Protein AF-A0A537LEJ8-F1 (afdb_monomer)

Radius of gyration: 35.86 Å; Cα contacts (8 Å, |Δi|>4): 1571; chains: 1; bounding box: 86×96×108 Å

Secondary structure (DSSP, 8-state):
--TTSTTS--HHHHHHHHHHHHHHTT-EEEEEEEETTEEEEEEEEE--TTSPPEEEEEEEE--STTPPBPHHHHHHHHHHHHHHHHTTS-SEEEEEESS-B-HHHHHHHTT-TTEEEEEHHHHHHHHT--HHHHHHHHHHHHHSTHHHH-----EEEE-TT--EEEEESSHHHHHHHHHHSSS-EEEEEE--TTS-HHHHHHHHHHHHHHHHHH-TTS-EEEEEEGGGGGGSSSHHHHHHHTS-TTS-SS--HHHHHHHHHH--EEEEEE-GGG---SSHHHHHHHHHHHHGGG--TT-EEEEEE-GGGSSSHHHHHHHHHHHHS--HHHHHHHS-TT-HHHHHHHHHHHHHTS----S--TTTEEEEEEPPPPHHHHHHHHHHHHHSTT------HHHHHHHHHH-GGGTTTTTSHHHHHHHHHHHHTTSS-TTS-----SHHHHHHHHHHHHHHHHHTT-GGG-SS-HHHHHHHHHHHHHHHHHTT-S-B-HHHHHHHHHHHGGG-HHHHHHHHHS-HHHHHHHHTT-TTEEE-TTS-EEESSHHHHHHHHHHHHHHHHHTTTTSPPP-SGGGS---HHHHHHHHHHHHH-HHHHHHHH-HHHHS-SSPPTTS-HHHHHHHHHHHHHHHHHHT--SS-EEEES-EEEEEEEES-EEEEEEEES-EEEEEEEES-EEEEEEEES-EEEEEEEES-EEEEEEEEEEEEEEEEES-EEEEEEEEEEEEEEEEES-EEEEEEEE--TEEEEEEES-EEEEEEEE-SS-EEEEES-EEEEEEEE--TT-S---SS-BEEEEES-B-TTTT--EE-S--TTTB--EEPPPTT---PPPP--HHHHHHHS-S--------TT-----TTHHHHHHHHHHHS-HHHHHHHHHHHHHHH--

Sequence (894 aa):
MSSLQQRDLNWAQFEVYVSSLYAAFGYSVRRNTLVGGNQVDLLCEKHVDGLNPAKVIVECKFHEGDRLVGIAEVNKLIHLAQNLLSAGEITGAAIVTNTSFSKEAKSAATKFLLIALKTVADLESDLFDFSHLYATSVFDYEREEISQTYVSMSGKIHDLSLRLIEPAKLLDQVLLRRLTNSKPTLSIILADFGAGKSTLLKDLYYRMAKSALSDPSTRRPVFLELKNFHLYSDIHSFFHAALPGDLPRSMSQTRLNFLRESGRFVFFLDGFDELRLPDFEVDRARVFIEIREFIGEKSAIVLSCRPTYFATEAELKRVLREFIEPSQQALSRLYGRSNPRRDLANNLLRKVGKPARLPLKHGDLKIYFLDTFDENQIKEYICKFLSRPAAKLTLSEETIYQYLISVYDISDLIKRPLLLYIILYMIEHDIIDVERVQPLGGAAEIYSLYIESCVAREYEKGVARTVFTKEERKRICQFLALFMVKSNTLRVTWSEMLNYVIAEAASDSVLSRKISELPIEDISADIRVCAFLKLDVEDALRFAHKSFMEFFVAQYVYERAHDYRDRPVSLELLRSVLSHEILFFISEFVKLNSVFGDQLCGDRIIKATKAPAGISQDQFAILRRNLFAINLMSNFEKSGLDLVGLSVGSVMFSGVKMRALRLSKSNLTDITLSQADISTVDLDDCAIERAEFSDWKVRRLALSGSRLDVKLSSAEIGTMSVRGEAGSVHLRDATTEVLSVESGNKSKVTVSATRLAALDVEVPNAIVELTHCDIGAVRVSTPSDQQSLIQSAQRLVLRACRGPGVESIAFGRVDPETFRVVKAANRGSRAGLFFLDVDLWEKLYGLGSSSVEVDDANILVRAGAASELVRLLEHGSKGLRSELKSRLEALTAS

Nearest PDB structures (foldseek):
  5uj7-assembly2_B  TM=4.337E-01  e=1.639E-04  Homo sapiens
  5ujm-assembly1_A  TM=4.074E-01  e=3.073E-04  Homo sapiens
  2vfn-assembly1_A-3  TM=4.106E-01  e=4.705E-01  Lederbergvirus P22

Foldseek 3Di:
DALVCLQVDDQVNQLVLVQLLLVQVVWDWDAQDAFPNDTAGIWTWHDDPPDDIATETEHEDEDHDQDADELVNLVVQVVVQVVCVVVVRHQAYEYEYQHYHDPNSVVVCVVPPRYYYYYPLRSVCVSAVCLVVLVVLLVVLCPDLCVLLPDAFWWFKAFLLRDTPDTGRRVLVVVLVLQFDQFEFEEEEAEDPLQCQVVSLSVSQSVQSVVCNVDVSTADEFEAEQLCVVVDPDPVQRVLVSGDDVRPPDSDVSNLQCQQAVLRYEYEYEELVSHQDPDLLLVSLVVLQRVLSSHHRRYYYYHYYYPLSALFPVSSSVSVCCSQFNDPVSLCVNQDPDHPVSVVVVVVCVVPPHDPGRNDDSVRYMYIYTDFDDPVSLLSSLVSQCVGPPQQDPDDSVLVSVLQCVQPQCVVVSSRNNLVVLVVVCVSVVVDDSVDNDHQHHPLSSLVSSQLVLLVVLCVPDDLQPLDDSVLLLLLLLQVLVCCVVVVHQWAALVRSLVSSLVVCVVVVVSNVSSVPDDSVSVCSNNCSRPQWDADPVRIIGGPGVLSSLSSPLVVQLVQCVVCVPDQRDLPVQLDQRRQSNLLNNLSSCLVDVSSVCRQLPDPLLQDPDDDPPADPSSSLSSNQSSVSSCQSNLNAQAEDAHEAHEYGSYEEECGHHAEYHYEPYEAESYEYEHHEYAYYAYAQYAHYNYEYENYEYAEAEAYHAEDAYEYENYEYAEYEHEYQAYEYEAEPYEYAEYEYHYHAHYEYEYECYEYLEYEYEDPHYAYHYEQYEYAYYEYEYDPDDPDPPDHQHHDEYYNYHYDYPLDHDYDPDDPVRDDYDYDDDPPDPDDDDDDDPVVVCVVDPDDDPDDDDDPDDDRDDPDCVVVLVCCCVPNDPVSNVVSVVVVVVVVVD

Solvent-accessible surface area (backbone atoms only — not comparable to full-atom values): 48385 Å² total; per-residue (Å²): 88,58,84,81,56,65,79,76,55,51,66,72,57,47,48,54,50,55,47,52,52,45,39,44,77,59,25,54,65,43,67,74,37,77,55,97,90,40,82,38,51,30,42,33,38,29,86,42,92,100,52,76,63,46,27,32,41,36,41,72,48,73,57,78,75,88,52,55,48,44,44,69,63,48,50,54,50,50,59,52,44,53,57,35,44,76,70,64,75,33,69,34,33,34,41,38,25,76,51,51,66,34,72,64,22,54,62,61,40,72,80,38,93,51,47,46,82,37,33,54,69,50,53,55,42,69,75,62,71,49,55,66,61,32,52,51,51,42,55,54,46,71,68,39,72,58,66,64,36,68,67,77,46,33,26,40,34,19,39,75,84,68,44,80,73,47,78,33,71,54,34,58,61,55,48,51,58,52,57,70,38,77,55,33,32,41,38,38,39,32,36,65,87,48,57,45,64,67,56,53,53,49,53,53,46,40,56,35,30,54,45,32,67,78,34,82,87,48,52,45,61,43,73,41,61,36,62,56,43,84,84,31,98,42,71,66,57,40,56,50,71,64,45,73,86,88,55,62,98,67,77,50,70,67,35,57,50,47,55,18,55,36,35,42,41,27,42,38,38,38,38,60,66,48,52,83,56,95,48,63,72,56,45,50,43,44,52,48,45,56,58,47,76,69,58,28,68,19,24,18,38,39,37,32,33,42,60,79,69,37,38,31,73,66,52,45,41,48,44,55,44,37,49,48,51,60,43,73,66,54,55,50,63,63,46,43,97,84,36,74,65,37,54,50,52,49,48,52,35,65,75,62,64,58,70,78,59,50,79,57,52,80,85,30,38,40,34,36,38,55,50,67,51,49,73,66,53,45,51,52,31,46,44,30,48,58,67,38,93,85,47,78,59,87,74,54,57,66,61,54,52,55,41,48,63,68,35,72,67,37,53,75,48,51,25,25,57,50,51,34,49,52,53,52,51,34,42,58,65,71,73,43,60,78,93,50,97,61,90,60,51,51,73,47,48,48,50,50,53,50,52,52,51,51,46,52,56,56,51,73,73,42,86,95,38,56,88,56,52,68,67,53,50,51,50,53,50,24,45,49,24,44,49,25,60,78,67,66,37,79,61,40,43,64,67,59,44,50,56,49,40,40,62,68,26,62,87,38,67,64,64,27,47,52,64,72,71,50,57,68,66,60,55,45,63,44,55,64,67,41,85,61,45,40,67,52,98,83,67,26,41,25,55,65,44,72,65,58,37,32,40,30,40,21,50,48,58,50,47,65,28,60,81,35,80,92,48,80,62,81,59,69,71,44,35,43,91,71,55,72,63,30,41,48,33,38,12,42,49,31,66,77,31,62,70,60,26,51,71,62,58,35,62,74,67,58,48,45,82,65,59,58,91,99,48,52,64,67,35,39,37,34,28,36,34,48,41,52,51,24,31,46,69,34,44,62,58,44,81,40,50,74,34,46,62,46,50,40,62,61,44,78,48,64,65,31,48,31,44,29,44,33,38,31,55,20,40,40,35,24,32,30,43,30,45,30,42,31,47,31,35,39,34,37,57,17,42,32,39,58,30,41,36,33,45,31,41,28,48,32,40,38,44,28,17,68,29,35,27,38,39,39,32,50,26,44,31,40,33,38,38,39,36,27,40,24,44,36,40,38,42,30,56,27,39,31,47,34,41,38,37,47,23,28,77,54,19,36,41,38,39,28,51,24,41,31,48,30,37,39,36,40,54,82,34,31,37,38,39,38,32,50,24,41,38,47,39,50,40,42,40,53,69,95,84,68,97,82,74,93,83,67,88,44,37,56,39,51,38,73,56,47,56,93,28,87,88,55,74,50,70,45,93,65,69,74,92,60,62,57,81,53,76,65,80,61,97,82,61,99,73,85,89,78,92,75,64,70,80,59,51,60,72,73,60,74,82,89,78,97,82,73,92,82,66,100,83,76,84,88,82,70,97,65,56,70,64,52,52,51,46,36,64,76,66,44,57,75,68,59,31,52,53,53,50,55,52,52,54,57,65,72,75,112

Mean predicted aligned error: 15.05 Å

pLDDT: mean 77.21, std 18.3, range [26.92, 96.94]

Structure (mmCIF, N/CA/C/O backbone):
data_AF-A0A537LEJ8-F1
#
_entry.id   AF-A0A537LEJ8-F1
#
loop_
_atom_site.group_PDB
_atom_site.id
_atom_site.type_symbol
_atom_site.label_atom_id
_atom_site.label_alt_id
_atom_site.label_comp_id
_atom_site.label_asym_id
_atom_site.label_entity_id
_atom_site.label_seq_id
_atom_site.pdbx_PDB_ins_code
_atom_site.Cartn_x
_atom_site.Cartn_y
_atom_site.Cartn_z
_atom_site.occupancy
_atom_site.B_iso_or_equiv
_atom_site.auth_seq_id
_atom_site.auth_comp_id
_atom_site.auth_asym_id
_atom_site.auth_atom_id
_atom_site.pdbx_PDB_model_num
ATOM 1 N N . MET A 1 1 ? -26.120 10.126 17.329 1.00 43.47 1 MET A N 1
ATOM 2 C CA . MET A 1 1 ? -26.653 11.457 17.703 1.00 43.47 1 MET A CA 1
ATOM 3 C C . MET A 1 1 ? -25.823 12.002 18.863 1.00 43.47 1 MET A C 1
ATOM 5 O O . MET A 1 1 ? -25.485 11.226 19.742 1.00 43.47 1 MET A O 1
ATOM 9 N N . SER A 1 2 ? -25.388 13.269 18.829 1.00 31.94 2 SER A N 1
ATOM 10 C CA . SER A 1 2 ? -24.547 13.864 19.890 1.00 31.94 2 SER A CA 1
ATOM 11 C C . SER A 1 2 ? -25.403 14.497 20.995 1.00 31.94 2 SER A C 1
ATOM 13 O O . SER A 1 2 ? -26.583 14.763 20.775 1.00 31.94 2 SER A O 1
ATOM 15 N N . SER A 1 3 ? -24.800 14.790 22.151 1.00 35.47 3 SER A N 1
ATOM 16 C CA . SER A 1 3 ? -25.405 15.468 23.316 1.00 35.47 3 SER A CA 1
ATOM 17 C C . SER A 1 3 ? -26.174 16.762 22.991 1.00 35.47 3 SER A C 1
ATOM 19 O O . SER A 1 3 ? -27.081 17.143 23.720 1.00 35.47 3 SER A O 1
ATOM 21 N N . LEU A 1 4 ? -25.880 17.410 21.859 1.00 32.62 4 LEU A N 1
ATOM 22 C CA . LEU A 1 4 ? -26.601 18.590 21.366 1.00 32.62 4 LEU A CA 1
ATOM 23 C C . LEU A 1 4 ? -27.990 18.280 20.769 1.00 32.62 4 LEU A C 1
ATOM 25 O O . LEU A 1 4 ? -28.829 19.168 20.760 1.00 32.62 4 LEU A O 1
ATOM 29 N N . GLN A 1 5 ? -28.268 17.048 20.318 1.00 43.00 5 GLN A N 1
ATOM 30 C CA . GLN A 1 5 ? -29.595 16.642 19.808 1.00 43.00 5 GLN A CA 1
ATOM 31 C C . GLN A 1 5 ? -30.550 16.157 20.913 1.00 43.00 5 GLN A C 1
ATOM 33 O O . GLN A 1 5 ? -31.737 15.987 20.657 1.00 43.00 5 GLN A O 1
ATOM 38 N N . GLN A 1 6 ? -30.063 15.948 22.143 1.00 47.12 6 GLN A N 1
ATOM 39 C CA . GLN A 1 6 ? -30.892 15.492 23.269 1.00 47.12 6 GLN A CA 1
ATOM 40 C C . GLN A 1 6 ? -31.889 16.558 23.753 1.00 47.12 6 GLN A C 1
ATOM 42 O O . GLN A 1 6 ? -32.878 16.207 24.390 1.00 47.12 6 GLN A O 1
ATOM 47 N N . ARG A 1 7 ? -31.638 17.840 23.445 1.00 42.50 7 ARG A N 1
ATOM 48 C CA . ARG A 1 7 ? -32.497 18.973 23.829 1.00 42.50 7 ARG A CA 1
ATOM 49 C C . ARG A 1 7 ? -33.734 19.158 22.939 1.00 42.50 7 ARG A C 1
ATOM 51 O O . ARG A 1 7 ? -34.662 19.816 23.384 1.00 42.50 7 ARG A O 1
ATOM 58 N N . ASP A 1 8 ? -33.761 18.550 21.751 1.00 43.12 8 ASP A N 1
ATOM 59 C CA . ASP A 1 8 ? -34.846 18.708 20.763 1.00 43.12 8 ASP A CA 1
ATOM 60 C C . ASP A 1 8 ? -35.756 17.469 20.647 1.00 43.12 8 ASP A C 1
ATOM 62 O O . ASP A 1 8 ? -36.653 17.426 19.803 1.00 43.12 8 ASP A O 1
ATOM 66 N N . LEU A 1 9 ? -35.520 16.431 21.458 1.00 55.81 9 LEU A N 1
ATOM 67 C CA . LEU A 1 9 ? -36.365 15.238 21.478 1.00 55.81 9 LEU A CA 1
ATOM 68 C C . LEU A 1 9 ? -37.651 15.534 22.248 1.00 55.81 9 LEU A C 1
ATOM 70 O O . LEU A 1 9 ? -37.606 16.061 23.352 1.00 55.81 9 LEU A O 1
ATOM 74 N N . ASN A 1 10 ? -38.799 15.13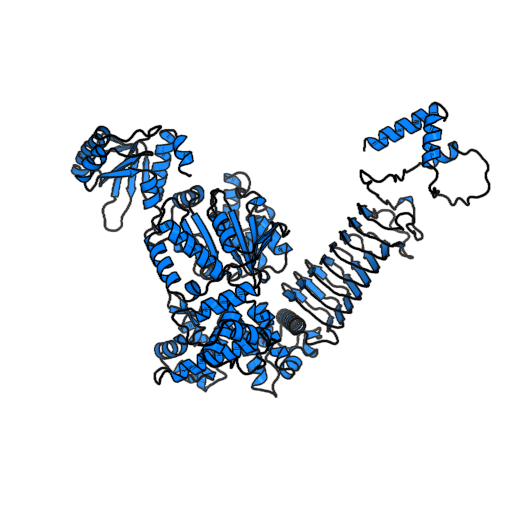8 21.708 1.00 71.19 10 ASN A N 1
ATOM 75 C CA . ASN A 1 10 ? -40.005 15.031 22.527 1.00 71.19 10 ASN A CA 1
ATOM 76 C C . ASN A 1 10 ? -40.024 13.686 23.279 1.00 71.19 10 ASN A C 1
ATOM 78 O O . ASN A 1 10 ? -39.295 12.750 22.938 1.00 71.19 10 ASN A O 1
ATOM 82 N N . TRP A 1 11 ? -40.878 13.570 24.299 1.00 78.56 11 TRP A N 1
ATOM 83 C CA . TRP A 1 11 ? -40.971 12.370 25.143 1.00 78.56 11 TRP A CA 1
ATOM 84 C C . TRP A 1 11 ? -41.147 11.069 24.329 1.00 78.56 11 TRP A C 1
ATOM 86 O O . TRP A 1 11 ? -40.479 10.074 24.601 1.00 78.56 11 TRP A O 1
ATOM 96 N N . ALA A 1 12 ? -41.958 11.097 23.264 1.00 75.31 12 ALA A N 1
ATOM 97 C CA . ALA A 1 12 ? -42.193 9.932 22.409 1.00 75.31 12 ALA A CA 1
ATOM 98 C C . ALA A 1 12 ? -40.942 9.517 21.610 1.00 75.31 12 ALA A C 1
ATOM 100 O O . ALA A 1 12 ? -40.676 8.328 21.432 1.00 75.31 12 ALA A O 1
ATOM 101 N N . GLN A 1 13 ? -40.148 10.480 21.137 1.00 78.69 13 GLN A N 1
ATOM 102 C CA . GLN A 1 13 ? -38.877 10.200 20.464 1.00 78.69 13 GLN A CA 1
ATOM 103 C C . GLN A 1 13 ? -37.814 9.689 21.446 1.00 78.69 13 GLN A C 1
ATOM 105 O O . GLN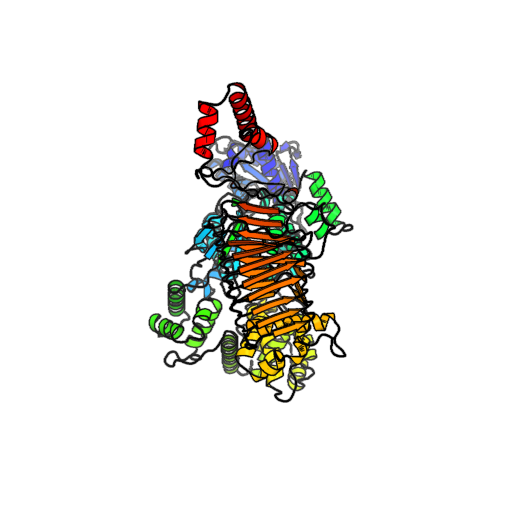 A 1 13 ? -37.012 8.829 21.080 1.00 78.69 13 GLN A O 1
ATOM 110 N N . PHE A 1 14 ? -37.824 10.170 22.693 1.00 84.25 14 PHE A N 1
ATOM 111 C CA . PHE A 1 14 ? -36.935 9.681 23.745 1.00 84.25 14 PHE A CA 1
ATOM 112 C C . PHE A 1 14 ? -37.206 8.209 24.090 1.00 84.25 14 PHE A C 1
ATOM 114 O O . PHE A 1 14 ? -36.273 7.409 24.110 1.00 84.25 14 PHE A O 1
ATOM 121 N N . GLU A 1 15 ? -38.470 7.820 24.280 1.00 87.69 15 GLU A N 1
ATOM 122 C CA . GLU A 1 15 ? -38.851 6.423 24.549 1.00 87.69 15 GLU A CA 1
ATOM 123 C C . GLU A 1 15 ? -38.424 5.488 23.400 1.00 87.69 15 GLU A C 1
ATOM 125 O O . GLU A 1 15 ? -37.846 4.423 23.630 1.00 87.69 15 GLU A O 1
ATOM 130 N N . VAL A 1 16 ? -38.630 5.910 22.143 1.00 84.50 16 VAL A N 1
ATOM 131 C CA . VAL A 1 16 ? -38.152 5.185 20.949 1.00 84.50 16 VAL A CA 1
ATOM 132 C C . VAL A 1 16 ? -36.633 5.015 20.978 1.00 84.50 16 VAL A C 1
ATOM 134 O O . VAL A 1 16 ? -36.122 3.938 20.661 1.00 84.50 16 VAL A O 1
ATOM 137 N N . TYR A 1 17 ? -35.903 6.058 21.373 1.00 81.75 17 TYR A N 1
ATOM 138 C CA . TYR A 1 17 ? -34.449 6.012 21.448 1.00 81.75 17 TYR A CA 1
ATOM 139 C C . TYR A 1 17 ? -33.958 5.025 22.511 1.00 81.75 17 TYR A C 1
ATOM 141 O O . TYR A 1 17 ? -33.137 4.156 22.210 1.00 81.75 17 TYR A O 1
ATOM 149 N N . VAL A 1 18 ? -34.514 5.080 23.724 1.00 87.81 18 VAL A N 1
ATOM 150 C CA . VAL A 1 18 ? -34.193 4.126 24.799 1.00 87.81 18 VAL A CA 1
ATOM 151 C C . VAL A 1 18 ? -34.554 2.698 24.383 1.00 87.81 18 VAL A C 1
ATOM 153 O O . VAL A 1 18 ? -33.756 1.780 24.569 1.00 87.81 18 VAL A O 1
ATOM 156 N N . SER A 1 19 ? -35.701 2.506 23.725 1.00 87.44 19 SER A N 1
ATOM 157 C CA . SER A 1 19 ? -36.095 1.215 23.153 1.00 87.44 19 SER A CA 1
ATOM 158 C C . SER A 1 19 ? -35.048 0.681 22.166 1.00 87.44 19 SER A C 1
ATOM 160 O O . SER A 1 19 ? -34.681 -0.493 22.237 1.00 87.44 19 SER A O 1
ATOM 162 N N . SER A 1 20 ? -34.497 1.540 21.300 1.00 78.81 20 SER A N 1
ATOM 163 C CA . SER A 1 20 ? -33.445 1.152 20.352 1.00 78.81 20 SER A CA 1
ATOM 164 C C . SER A 1 20 ? -32.133 0.737 21.034 1.00 78.81 20 SER A C 1
ATOM 166 O O . SER A 1 20 ? -31.477 -0.191 20.559 1.00 78.81 20 SER A O 1
ATOM 168 N N . LEU A 1 21 ? -31.781 1.345 22.176 1.00 80.25 21 LEU A N 1
ATOM 169 C CA . LEU A 1 21 ? -30.604 0.975 22.974 1.00 80.25 21 LEU A CA 1
ATOM 170 C C . LEU A 1 21 ? -30.765 -0.412 23.608 1.00 80.25 21 LEU A C 1
ATOM 172 O O . LEU A 1 21 ? -29.875 -1.252 23.484 1.00 80.25 21 LEU A O 1
ATOM 176 N N . TYR A 1 22 ? -31.913 -0.703 24.228 1.00 85.94 22 TYR A N 1
ATOM 177 C CA . TYR A 1 22 ? -32.184 -2.041 24.772 1.00 85.94 22 TYR A CA 1
ATOM 178 C C . TYR A 1 22 ? -32.266 -3.105 23.672 1.00 85.94 22 TYR A C 1
ATOM 180 O O . TYR A 1 22 ? -31.711 -4.195 23.825 1.00 85.94 22 TYR A O 1
ATOM 188 N N . ALA A 1 23 ? -32.865 -2.779 22.525 1.00 80.44 23 ALA A N 1
ATOM 189 C CA . ALA A 1 23 ? -32.833 -3.655 21.358 1.00 80.44 23 ALA A CA 1
ATOM 190 C C . ALA A 1 23 ? -31.395 -3.905 20.881 1.00 80.44 23 ALA A C 1
ATOM 192 O O . ALA A 1 23 ? -31.040 -5.033 20.530 1.00 80.44 23 ALA A O 1
ATOM 193 N N . ALA A 1 24 ? -30.540 -2.877 20.928 1.00 72.00 24 ALA A N 1
ATOM 194 C CA . ALA A 1 24 ? -29.126 -3.033 20.651 1.00 72.00 24 ALA A CA 1
ATOM 195 C C . ALA A 1 24 ? -28.484 -4.000 21.653 1.00 72.00 24 ALA A C 1
ATOM 197 O O . ALA A 1 24 ? -27.841 -4.929 21.194 1.00 72.00 24 ALA A O 1
ATOM 198 N N . PHE A 1 25 ? -28.740 -3.915 22.966 1.00 76.94 25 PHE A N 1
ATOM 199 C CA . PHE A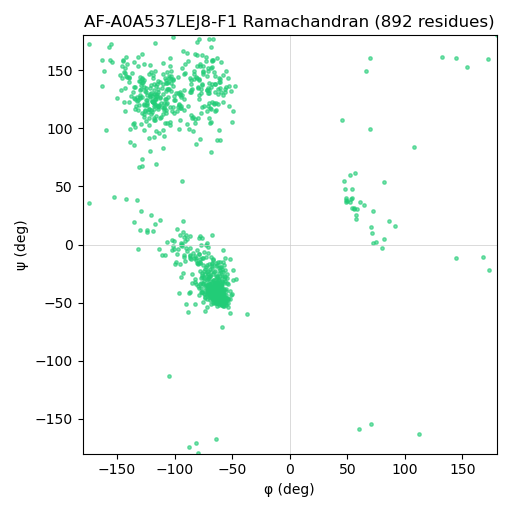 1 25 ? -28.279 -4.890 23.983 1.00 76.94 25 PHE A CA 1
ATOM 200 C C . PHE A 1 25 ? -28.726 -6.357 23.771 1.00 76.94 25 PHE A C 1
ATOM 202 O O . PHE A 1 25 ? -28.271 -7.258 24.494 1.00 76.94 25 PHE A O 1
ATOM 209 N N . GLY A 1 26 ? -29.566 -6.617 22.766 1.00 75.62 26 GLY A N 1
ATOM 210 C CA . GLY A 1 26 ? -30.073 -7.939 22.410 1.00 75.62 26 GLY A CA 1
ATOM 211 C C . GLY A 1 26 ? -31.391 -8.290 23.097 1.00 75.62 26 GLY A C 1
ATOM 212 O O . GLY A 1 26 ? -31.742 -9.465 23.139 1.00 75.62 26 GLY A O 1
ATOM 213 N N . TYR A 1 27 ? -32.102 -7.305 23.653 1.00 86.12 27 TYR A N 1
ATOM 214 C CA . TYR A 1 27 ? -33.447 -7.509 24.187 1.00 86.12 27 TYR A CA 1
ATOM 215 C C . TYR A 1 27 ? -34.494 -7.428 23.068 1.00 86.12 27 TYR A C 1
ATOM 217 O O . TYR A 1 27 ? -34.427 -6.574 22.185 1.00 86.12 27 TYR A O 1
ATOM 225 N N . SER A 1 28 ? -35.517 -8.270 23.141 1.00 88.31 28 SER A N 1
ATOM 226 C CA . SER A 1 28 ? -36.801 -8.026 22.492 1.00 88.31 28 SER A CA 1
ATOM 227 C C . SER A 1 28 ? -37.555 -6.983 23.313 1.00 88.31 28 SER A C 1
ATOM 229 O O . SER A 1 28 ? -37.847 -7.219 24.485 1.00 88.31 28 SER A O 1
ATOM 231 N N . VAL A 1 29 ? -37.866 -5.832 22.717 1.00 92.06 29 VAL A N 1
ATOM 232 C CA . VAL A 1 29 ? -38.483 -4.702 23.426 1.00 92.06 29 VAL A CA 1
ATOM 233 C C . VAL A 1 29 ? -39.936 -4.533 22.998 1.00 92.06 29 VAL A C 1
ATOM 235 O O . VAL A 1 29 ? -40.225 -4.366 21.813 1.00 92.06 29 VAL A O 1
ATOM 238 N N . ARG A 1 30 ? -40.855 -4.535 23.966 1.00 93.75 30 ARG A N 1
ATOM 239 C CA . ARG A 1 30 ? -42.265 -4.168 23.778 1.00 93.75 30 ARG A CA 1
ATOM 240 C C . ARG A 1 30 ? -42.521 -2.841 24.479 1.00 93.75 30 ARG A C 1
ATOM 242 O O . ARG A 1 30 ? -42.148 -2.675 25.634 1.00 93.75 30 ARG A O 1
ATOM 249 N N . ARG A 1 31 ? -43.124 -1.894 23.766 1.00 92.94 31 ARG A N 1
ATOM 250 C CA . ARG A 1 31 ? -43.444 -0.554 24.281 1.00 92.94 31 ARG A CA 1
ATOM 251 C C . ARG A 1 31 ? -44.862 -0.517 24.830 1.00 92.94 31 ARG A C 1
ATOM 253 O O . ARG A 1 31 ? -45.703 -1.265 24.333 1.00 92.94 31 ARG A O 1
ATOM 260 N N . ASN A 1 32 ? -45.122 0.355 25.801 1.00 88.12 32 ASN A N 1
ATOM 261 C CA . ASN A 1 32 ? -46.446 0.617 26.369 1.00 88.12 32 ASN A CA 1
ATOM 262 C C . ASN A 1 32 ? -47.211 -0.677 26.705 1.00 88.12 32 ASN A C 1
ATOM 264 O O . ASN A 1 32 ? -48.306 -0.929 26.202 1.00 88.12 32 ASN A O 1
ATOM 268 N N . THR A 1 33 ? -46.584 -1.548 27.498 1.00 89.94 33 THR A N 1
ATOM 269 C CA . THR A 1 33 ? -47.075 -2.907 27.781 1.00 89.94 33 THR A CA 1
ATOM 270 C C . THR A 1 33 ? -47.622 -3.005 29.203 1.00 89.94 33 THR A C 1
ATOM 272 O O . THR A 1 33 ? -47.152 -2.318 30.105 1.00 89.94 33 THR A O 1
ATOM 275 N N . LEU A 1 34 ? -48.625 -3.863 29.407 1.00 90.50 34 LEU A N 1
ATOM 276 C CA . LEU A 1 34 ? -49.182 -4.151 30.727 1.00 90.50 34 LEU A CA 1
ATOM 277 C C . LEU A 1 34 ? -48.453 -5.354 31.352 1.00 90.50 34 LEU A C 1
ATOM 279 O O . LEU A 1 34 ? -48.399 -6.418 30.737 1.00 90.50 34 LEU A O 1
ATOM 283 N N . VAL A 1 35 ? -47.910 -5.193 32.560 1.00 88.75 35 VAL A N 1
ATOM 284 C CA . VAL A 1 35 ? -47.195 -6.233 33.326 1.00 88.75 35 VAL A CA 1
ATOM 285 C C . VAL A 1 35 ? -47.740 -6.240 34.754 1.00 88.75 35 VAL A C 1
ATOM 287 O O . VAL A 1 35 ? -47.798 -5.188 35.391 1.00 88.75 35 VAL A O 1
ATOM 290 N N . GLY A 1 36 ? -48.220 -7.386 35.240 1.00 82.50 36 GLY A N 1
ATOM 291 C CA . GLY A 1 36 ? -48.859 -7.514 36.556 1.00 82.50 36 GLY A CA 1
ATOM 292 C C . GLY A 1 36 ? -49.957 -6.480 36.822 1.00 82.50 36 GLY A C 1
ATOM 293 O O . GLY A 1 36 ? -50.036 -5.924 37.915 1.00 82.50 36 GLY A O 1
ATOM 294 N N . GLY A 1 37 ? -50.746 -6.131 35.798 1.00 84.06 37 GLY A N 1
ATOM 295 C CA . GLY A 1 37 ? -51.802 -5.113 35.888 1.00 84.06 37 GLY A CA 1
ATOM 296 C C . GLY A 1 37 ? -51.335 -3.653 35.785 1.00 84.06 37 GLY A C 1
ATOM 297 O O . GLY A 1 37 ? -52.174 -2.756 35.773 1.00 84.06 37 GLY A O 1
ATOM 298 N N . ASN A 1 38 ? -50.029 -3.394 35.684 1.00 88.00 38 ASN A N 1
ATOM 299 C CA . ASN A 1 38 ? -49.449 -2.052 35.632 1.00 88.00 38 ASN A CA 1
ATOM 300 C C . ASN A 1 38 ? -48.937 -1.727 34.226 1.00 88.00 38 ASN A C 1
ATOM 302 O O . ASN A 1 38 ? -48.321 -2.566 33.572 1.00 88.00 38 ASN A O 1
ATOM 306 N N . GLN A 1 39 ? -49.165 -0.499 33.764 1.00 90.25 39 GLN A N 1
ATOM 307 C CA . GLN A 1 39 ? -48.594 -0.015 32.507 1.00 90.25 39 GLN A CA 1
ATOM 308 C C . GLN A 1 39 ? -47.126 0.374 32.723 1.00 90.25 39 GLN A C 1
ATOM 310 O O . GLN A 1 39 ? -46.828 1.141 33.638 1.00 90.25 39 GLN A O 1
ATOM 315 N N . VAL A 1 40 ? -46.234 -0.152 31.882 1.00 92.94 40 VAL A N 1
ATOM 316 C CA . VAL A 1 40 ? -44.800 0.174 31.863 1.00 92.94 40 VAL A CA 1
ATOM 317 C C . VAL A 1 40 ? -44.392 0.709 30.494 1.00 92.94 40 VAL A C 1
ATOM 319 O O . VAL A 1 40 ? -44.927 0.263 29.470 1.00 92.94 40 VAL A O 1
ATOM 322 N N . ASP A 1 41 ? -43.434 1.641 30.475 1.00 93.75 41 ASP A N 1
ATOM 323 C CA . ASP A 1 41 ? -42.973 2.262 29.228 1.00 93.75 41 ASP A CA 1
ATOM 324 C C . ASP A 1 41 ? -42.341 1.210 28.303 1.00 93.75 41 ASP A C 1
ATOM 326 O O . ASP A 1 41 ? -42.779 1.044 27.163 1.00 93.75 41 ASP A O 1
ATOM 330 N N . LEU A 1 42 ? -41.367 0.434 28.799 1.00 96.06 42 LEU A N 1
ATOM 331 C CA . LEU A 1 42 ? -40.751 -0.671 28.058 1.00 96.06 42 LEU A CA 1
ATOM 332 C C . LEU A 1 42 ? -40.734 -1.968 28.877 1.00 96.06 42 LEU A C 1
ATOM 334 O O . LEU A 1 42 ? -40.342 -1.983 30.043 1.00 96.06 42 LEU A O 1
ATOM 338 N N . LEU A 1 43 ? -41.055 -3.081 28.218 1.00 96.00 43 LEU A N 1
ATOM 339 C CA . LEU A 1 43 ? -40.745 -4.436 28.666 1.00 96.00 43 LEU A CA 1
ATOM 340 C C . LEU A 1 43 ? -39.649 -5.017 27.764 1.00 96.00 43 LEU A C 1
ATOM 342 O O . LEU A 1 43 ? -39.862 -5.215 26.565 1.00 96.00 43 LEU A O 1
ATOM 346 N N . CYS A 1 44 ? -38.485 -5.293 28.345 1.00 94.75 44 CYS A N 1
ATOM 347 C CA . CYS A 1 44 ? -37.300 -5.797 27.661 1.00 94.75 44 CYS A CA 1
ATOM 348 C C . CYS A 1 44 ? -37.048 -7.258 28.053 1.00 94.75 44 CYS A C 1
ATOM 350 O O . CYS A 1 44 ? -36.757 -7.547 29.212 1.00 94.75 44 CYS A O 1
ATOM 352 N N . GLU A 1 45 ? -37.105 -8.179 27.091 1.00 92.88 45 GLU A N 1
ATOM 353 C CA . GLU A 1 45 ? -36.897 -9.616 27.317 1.00 92.88 45 GLU A CA 1
ATOM 354 C C . GLU A 1 45 ? -35.645 -10.116 26.583 1.00 92.88 45 GLU A C 1
ATOM 356 O O . GLU A 1 45 ? -35.498 -9.875 25.386 1.00 92.88 45 GLU A O 1
ATOM 361 N N . LYS A 1 46 ? -34.738 -10.824 27.263 1.00 88.25 46 LYS A N 1
ATOM 362 C CA . LYS A 1 46 ? -33.534 -11.411 26.651 1.00 88.25 46 LYS A CA 1
ATOM 363 C C . LYS A 1 46 ? -33.394 -12.878 27.030 1.00 88.25 46 LYS A C 1
ATOM 365 O O . LYS A 1 46 ? -33.443 -13.231 28.206 1.00 88.25 46 LYS A O 1
ATOM 370 N N . HIS A 1 47 ? -33.210 -13.727 26.024 1.00 84.25 47 HIS A N 1
ATOM 371 C CA . HIS A 1 47 ? -32.906 -15.136 26.239 1.00 84.25 47 HIS A CA 1
ATOM 372 C C . HIS A 1 47 ? -31.444 -15.299 26.662 1.00 84.25 47 HIS A C 1
ATOM 374 O O . HIS A 1 47 ? -30.564 -14.625 26.121 1.00 84.25 47 HIS A O 1
ATOM 380 N N . VAL A 1 48 ? -31.203 -16.175 27.632 1.00 78.62 48 VAL A N 1
ATOM 381 C CA . VAL A 1 48 ? -29.867 -16.505 28.125 1.00 78.62 48 VAL A CA 1
ATOM 382 C C . VAL A 1 48 ? -29.785 -18.021 28.217 1.00 78.62 48 VAL A C 1
ATOM 384 O O . VAL A 1 48 ? -30.576 -18.633 28.932 1.00 78.62 48 VAL A O 1
ATOM 387 N N . ASP A 1 49 ? -28.859 -18.623 27.474 1.00 74.44 49 ASP A N 1
ATOM 388 C CA . ASP A 1 49 ? -28.733 -20.079 27.408 1.00 74.44 49 ASP A CA 1
ATOM 389 C C . ASP A 1 49 ? -28.468 -20.663 28.803 1.00 74.44 49 ASP A C 1
ATOM 391 O O . ASP A 1 49 ? -27.619 -20.179 29.552 1.00 74.44 49 ASP A O 1
ATOM 395 N N . GLY A 1 50 ? -29.222 -21.701 29.167 1.00 83.06 50 GLY A N 1
ATOM 396 C CA . GLY A 1 50 ? -29.118 -22.349 30.478 1.00 83.06 50 GLY A CA 1
ATOM 397 C C . GLY A 1 50 ? -29.729 -21.567 31.649 1.00 83.06 50 GLY A C 1
ATOM 398 O O . GLY A 1 50 ? -29.673 -22.051 32.778 1.00 83.06 50 GLY A O 1
ATOM 399 N N . LEU A 1 51 ? -30.336 -20.398 31.410 1.00 82.88 51 LEU A N 1
ATOM 400 C CA . LEU A 1 51 ? -31.002 -19.580 32.428 1.00 82.88 51 LEU A CA 1
ATOM 401 C C . LEU A 1 51 ? -32.432 -19.204 32.012 1.00 82.88 51 LEU A C 1
ATOM 403 O O . LEU A 1 51 ? -32.828 -19.295 30.850 1.00 82.88 51 LEU A O 1
ATOM 407 N N . ASN A 1 52 ? -33.229 -18.756 32.984 1.00 81.19 52 ASN A N 1
ATOM 408 C CA . ASN A 1 52 ? -34.531 -18.166 32.688 1.00 81.19 52 ASN A CA 1
ATOM 409 C C . ASN A 1 52 ? -34.360 -16.851 31.903 1.00 81.19 52 ASN A C 1
ATOM 411 O O . ASN A 1 52 ? -33.386 -16.130 32.137 1.00 81.19 52 ASN A O 1
ATOM 415 N N . PRO A 1 53 ? -35.307 -16.500 31.009 1.00 83.19 53 PRO A N 1
ATOM 416 C CA . PRO A 1 53 ? -35.246 -15.248 30.266 1.00 83.19 53 PRO A CA 1
ATOM 417 C C . PRO A 1 53 ? -35.160 -14.054 31.216 1.00 83.19 53 PRO A C 1
ATOM 419 O O . PRO A 1 53 ? -35.967 -13.928 32.139 1.00 83.19 53 PRO A O 1
ATOM 422 N N . ALA A 1 54 ? -34.214 -13.154 30.961 1.00 89.69 54 ALA A N 1
ATOM 423 C CA . ALA A 1 54 ? -34.144 -11.888 31.670 1.00 89.69 54 ALA A CA 1
ATOM 424 C C . ALA A 1 54 ? -35.316 -11.009 31.217 1.00 89.69 54 ALA A C 1
ATOM 426 O O . ALA A 1 54 ? -35.439 -10.719 30.026 1.00 89.69 54 ALA A O 1
ATOM 427 N N . LYS A 1 55 ? -36.163 -10.584 32.156 1.00 94.19 55 LYS A N 1
ATOM 428 C CA . LYS A 1 55 ? -37.306 -9.694 31.928 1.00 94.19 55 LYS A CA 1
ATOM 429 C C . LYS A 1 55 ? -37.114 -8.411 32.718 1.00 94.19 55 LYS A C 1
ATOM 431 O O . LYS A 1 55 ? -37.209 -8.413 33.942 1.00 94.19 55 LYS A O 1
ATOM 436 N N . VAL A 1 56 ? -36.834 -7.318 32.026 1.00 95.75 56 VAL A N 1
ATOM 437 C CA . VAL A 1 56 ? -36.544 -6.025 32.645 1.00 95.75 56 VAL A CA 1
ATOM 438 C C . VAL A 1 56 ? -37.615 -5.026 32.245 1.00 95.75 56 VAL A C 1
ATOM 440 O O . VAL A 1 56 ? -37.842 -4.816 31.055 1.00 95.75 56 VAL A O 1
ATOM 443 N N . ILE A 1 57 ? -38.259 -4.395 33.225 1.00 96.94 57 ILE A N 1
ATOM 444 C CA . ILE A 1 57 ? -39.105 -3.225 32.958 1.00 96.94 57 ILE A CA 1
ATOM 445 C C . ILE A 1 57 ? -38.241 -1.968 32.961 1.00 96.94 57 ILE A C 1
ATOM 447 O O . ILE A 1 57 ? -37.355 -1.818 33.803 1.00 96.94 57 ILE A O 1
ATOM 451 N N . VAL A 1 58 ? -38.475 -1.068 32.017 1.00 96.69 58 VAL A N 1
ATOM 452 C CA . VAL A 1 58 ? -37.708 0.173 31.900 1.00 96.69 58 VAL A CA 1
ATOM 453 C C . VAL A 1 58 ? -38.668 1.336 31.831 1.00 96.69 58 VAL A C 1
ATOM 455 O O . VAL A 1 58 ? -39.548 1.368 30.976 1.00 96.69 58 VAL A O 1
ATOM 458 N N . GLU A 1 59 ? -38.446 2.298 32.712 1.00 95.75 59 GLU A N 1
ATOM 459 C CA . GLU A 1 59 ? -39.243 3.501 32.822 1.00 95.75 59 GLU A CA 1
ATOM 460 C C . GLU A 1 59 ? -38.459 4.702 32.274 1.00 95.75 59 GLU A C 1
ATOM 462 O O . GLU A 1 59 ? -37.357 5.019 32.734 1.00 95.75 59 GLU A O 1
ATOM 467 N N . CYS A 1 60 ? -39.020 5.378 31.275 1.00 94.00 60 CYS A N 1
ATOM 468 C CA . CYS A 1 60 ? -38.386 6.471 30.550 1.00 94.00 60 CYS A CA 1
ATOM 469 C C . CYS A 1 60 ? -38.794 7.822 31.156 1.00 94.00 60 CYS A C 1
ATOM 471 O O . CYS A 1 60 ? -39.961 8.220 31.146 1.00 94.00 60 CYS A O 1
ATOM 473 N N . LYS A 1 61 ? -37.820 8.573 31.678 1.00 92.94 61 LYS A N 1
ATOM 474 C CA . LYS A 1 61 ? -38.035 9.902 32.268 1.00 92.94 61 LYS A CA 1
ATOM 475 C C . LYS A 1 61 ? -37.295 10.967 31.471 1.00 92.94 61 LYS A C 1
ATOM 477 O O . LYS A 1 61 ? -36.099 11.184 31.653 1.00 92.94 61 LYS A O 1
ATOM 482 N N . PHE A 1 62 ? -38.036 11.622 30.580 1.00 89.44 62 PHE A N 1
ATOM 483 C CA . PHE A 1 62 ? -37.560 12.768 29.813 1.00 89.44 62 PHE A CA 1
ATOM 484 C C . PHE A 1 62 ? -37.918 14.081 30.517 1.00 89.44 62 PHE A C 1
ATOM 486 O O . PHE A 1 62 ? -39.079 14.310 30.870 1.00 89.44 62 PHE A O 1
ATOM 493 N N . HIS A 1 63 ? -36.930 14.951 30.697 1.00 86.25 63 HIS A N 1
ATOM 494 C CA . HIS A 1 63 ? -37.114 16.287 31.252 1.00 86.25 63 HIS A CA 1
ATOM 495 C C . HIS A 1 63 ? -36.438 17.344 30.377 1.00 86.25 63 HIS A C 1
ATOM 497 O O . HIS A 1 63 ? -35.334 17.138 29.877 1.00 86.25 63 HIS A O 1
ATOM 503 N N . GLU A 1 64 ? -37.091 18.495 30.225 1.00 77.75 64 GLU A N 1
ATOM 504 C CA . GLU A 1 64 ? -36.484 19.680 29.618 1.00 77.75 64 GLU A CA 1
ATOM 505 C C . GLU A 1 64 ? -35.601 20.417 30.642 1.00 77.75 64 GLU A C 1
ATOM 507 O O . GLU A 1 64 ? -35.932 20.500 31.830 1.00 77.75 64 GLU A O 1
ATOM 512 N N . GLY A 1 65 ? -34.475 20.969 30.181 1.00 73.62 65 GLY A N 1
ATOM 513 C CA . GLY A 1 65 ? -33.508 21.675 31.030 1.00 73.62 65 GLY A CA 1
ATOM 514 C C . GLY A 1 65 ? -32.728 20.754 31.978 1.00 73.62 65 GLY A C 1
ATOM 515 O O . GLY A 1 65 ? -32.556 19.570 31.710 1.00 73.62 65 GLY A O 1
ATOM 516 N N . ASP A 1 66 ? -32.257 21.300 33.101 1.00 77.69 66 ASP A N 1
ATOM 517 C CA . ASP A 1 66 ? -31.409 20.581 34.071 1.00 77.69 66 ASP A CA 1
ATOM 518 C C . ASP A 1 66 ? -32.221 19.913 35.200 1.00 77.69 66 ASP A C 1
ATOM 520 O O . ASP A 1 66 ? -31.704 19.623 36.283 1.00 77.69 66 ASP A O 1
ATOM 524 N N . ARG A 1 67 ? -33.523 19.680 34.980 1.00 87.50 67 ARG A N 1
ATOM 525 C CA . ARG A 1 67 ? -34.393 19.044 35.975 1.00 87.50 67 ARG A CA 1
ATOM 526 C C . ARG A 1 67 ? -33.952 17.599 36.211 1.00 87.50 67 ARG A C 1
ATOM 528 O O . ARG A 1 67 ? -33.948 16.774 35.299 1.00 87.50 67 ARG A O 1
ATOM 535 N N . LEU A 1 68 ? -33.634 17.300 37.466 1.00 91.12 68 LEU A N 1
ATOM 536 C CA . LEU A 1 68 ? -33.229 15.973 37.916 1.00 91.12 68 LEU A CA 1
ATOM 537 C C . LEU A 1 68 ? -34.443 15.079 38.187 1.00 91.12 68 LEU A C 1
ATOM 539 O O . LEU A 1 68 ? -35.463 15.550 38.693 1.00 91.12 68 LEU A O 1
ATOM 543 N N . VAL A 1 69 ? -34.283 13.780 37.937 1.00 92.44 69 VAL A N 1
ATOM 544 C CA . VAL A 1 69 ? -35.213 12.746 38.406 1.00 92.44 69 VAL A CA 1
ATOM 545 C C . VAL A 1 69 ? -35.115 12.656 39.929 1.00 92.44 69 VAL A C 1
ATOM 547 O O . VAL A 1 69 ? -34.030 12.460 40.494 1.00 92.44 69 VAL A O 1
ATOM 550 N N . GLY A 1 70 ? -36.253 12.842 40.595 1.00 92.44 70 GLY A N 1
ATOM 551 C CA . GLY A 1 70 ? -36.341 12.948 42.051 1.00 92.44 70 GLY A CA 1
ATOM 552 C C . GLY A 1 70 ? -36.615 11.616 42.753 1.00 92.44 70 GLY A C 1
ATOM 553 O O . GLY A 1 70 ? -37.036 10.634 42.143 1.00 92.44 70 GLY A O 1
ATOM 554 N N . ILE A 1 71 ? -36.441 11.590 44.080 1.00 94.12 71 ILE A N 1
ATOM 555 C CA . ILE A 1 71 ? -36.652 10.382 44.900 1.00 94.12 71 ILE A CA 1
ATOM 556 C C . ILE A 1 71 ? -38.077 9.813 44.797 1.00 94.12 71 ILE A C 1
ATOM 558 O O . ILE A 1 71 ? -38.255 8.601 44.853 1.00 94.12 71 ILE A O 1
ATOM 562 N N . ALA A 1 72 ? -39.094 10.661 44.606 1.00 93.19 72 ALA A N 1
ATOM 563 C CA . ALA A 1 72 ? -40.484 10.219 44.486 1.00 93.19 72 ALA A CA 1
ATOM 564 C C . ALA A 1 72 ? -40.710 9.325 43.253 1.00 93.19 72 ALA A C 1
ATOM 566 O O . ALA A 1 72 ? -41.397 8.309 43.343 1.00 93.19 72 ALA A O 1
ATOM 567 N N . GLU A 1 73 ? -40.097 9.671 42.118 1.00 92.31 73 GLU A N 1
ATOM 568 C CA . GLU A 1 73 ? -40.192 8.891 40.879 1.00 92.31 73 GLU A CA 1
ATOM 569 C C . GLU A 1 73 ? -39.455 7.556 41.012 1.00 92.31 73 GLU A C 1
ATOM 571 O O . GLU A 1 73 ? -39.976 6.517 40.606 1.00 92.31 73 GLU A O 1
ATOM 576 N N . VAL A 1 74 ? -38.286 7.567 41.660 1.00 93.69 74 VAL A N 1
ATOM 577 C CA . VAL A 1 74 ? -37.519 6.349 41.952 1.00 93.69 74 VAL A CA 1
ATOM 578 C C . VAL A 1 74 ? -38.277 5.426 42.906 1.00 93.69 74 VAL A C 1
ATOM 580 O O . VAL A 1 74 ? -38.410 4.240 42.617 1.00 93.69 74 VAL A O 1
ATOM 583 N N . ASN A 1 75 ? -38.842 5.950 43.996 1.00 93.94 75 ASN A N 1
ATOM 584 C CA . ASN A 1 75 ? -39.631 5.155 44.942 1.00 93.94 75 ASN A CA 1
ATOM 585 C C . ASN A 1 75 ? -40.866 4.536 44.279 1.00 93.94 75 ASN A C 1
ATOM 587 O O . ASN A 1 75 ? -41.213 3.396 44.585 1.00 93.94 75 ASN A O 1
ATOM 591 N N . LYS A 1 76 ? -41.504 5.245 43.337 1.00 93.94 76 LYS A N 1
ATOM 592 C CA . LYS A 1 76 ? -42.623 4.698 42.561 1.00 93.94 76 LYS A CA 1
ATOM 593 C C . LYS A 1 76 ? -42.200 3.461 41.763 1.00 93.94 76 LYS A C 1
ATOM 595 O O . LYS A 1 76 ? -42.906 2.455 41.815 1.00 93.94 76 LYS A O 1
ATOM 600 N N . LEU A 1 77 ? -41.048 3.506 41.080 1.00 94.12 77 LEU A N 1
ATOM 601 C CA . LEU A 1 77 ? -40.520 2.319 40.401 1.00 94.12 77 LEU A CA 1
ATOM 602 C C . LEU A 1 77 ? -40.137 1.229 41.405 1.00 94.12 77 LEU A C 1
ATOM 604 O O . LEU A 1 77 ? -40.454 0.075 41.159 1.00 94.12 77 LEU A O 1
ATOM 608 N N . ILE A 1 78 ? -39.487 1.569 42.523 1.00 94.12 78 ILE A N 1
ATOM 609 C CA . ILE A 1 78 ? -39.078 0.587 43.540 1.00 94.12 78 ILE A CA 1
ATOM 610 C C . ILE A 1 78 ? -40.280 -0.223 44.025 1.00 94.12 78 ILE A C 1
ATOM 612 O O . ILE A 1 78 ? -40.233 -1.450 43.985 1.00 94.12 78 ILE A O 1
ATOM 616 N N . HIS A 1 79 ? -41.371 0.440 44.415 1.00 93.25 79 HIS A N 1
ATOM 617 C CA . HIS A 1 79 ? -42.577 -0.246 44.880 1.00 93.25 79 HIS A CA 1
ATOM 618 C C . HIS A 1 79 ? -43.186 -1.152 43.804 1.00 93.25 79 HIS A C 1
ATOM 620 O O . HIS A 1 79 ? -43.559 -2.288 44.094 1.00 93.25 79 HIS A O 1
ATOM 626 N N . LEU A 1 80 ? -43.250 -0.677 42.557 1.00 93.12 80 LEU A N 1
ATOM 627 C CA . LEU A 1 80 ? -43.731 -1.477 41.431 1.00 93.12 80 LEU A CA 1
ATOM 628 C C . LEU A 1 80 ? -42.833 -2.700 41.185 1.00 93.12 80 LEU A C 1
ATOM 630 O O . LEU A 1 80 ? -43.318 -3.827 41.095 1.00 93.12 80 LEU A O 1
ATOM 634 N N . ALA A 1 81 ? -41.522 -2.478 41.099 1.00 92.94 81 ALA A N 1
ATOM 635 C CA . ALA A 1 81 ? -40.534 -3.499 40.796 1.00 92.94 81 ALA A CA 1
ATOM 636 C C . ALA A 1 81 ? -40.489 -4.576 41.880 1.00 92.94 81 ALA A C 1
ATOM 638 O O . ALA A 1 81 ? -40.439 -5.751 41.544 1.00 92.94 81 ALA A O 1
ATOM 639 N N . GLN A 1 82 ? -40.560 -4.213 43.164 1.00 93.31 82 GLN A N 1
ATOM 640 C CA . GLN A 1 82 ? -40.601 -5.185 44.260 1.00 93.31 82 GLN A CA 1
ATOM 641 C C . GLN A 1 82 ? -41.799 -6.130 44.142 1.00 93.31 82 GLN A C 1
ATOM 643 O O . GLN A 1 82 ? -41.615 -7.341 44.228 1.00 93.31 82 GLN A O 1
ATOM 648 N N . ASN A 1 83 ? -42.997 -5.597 43.880 1.00 92.06 83 ASN A N 1
ATOM 649 C CA . ASN A 1 83 ? -44.201 -6.414 43.724 1.00 92.06 83 ASN A CA 1
ATOM 650 C C . ASN A 1 83 ? -44.063 -7.405 42.558 1.00 92.06 83 ASN A C 1
ATOM 652 O O . ASN A 1 83 ? -44.356 -8.590 42.709 1.00 92.06 83 ASN A O 1
ATOM 656 N N . LEU A 1 84 ? -43.567 -6.934 41.410 1.00 93.25 84 LEU A N 1
ATOM 657 C CA . LEU A 1 84 ? -43.398 -7.758 40.211 1.00 93.25 84 LEU A CA 1
ATOM 658 C C . LEU A 1 84 ? -42.247 -8.771 40.339 1.00 93.25 84 LEU A C 1
ATOM 660 O O . LEU A 1 84 ? -42.362 -9.892 39.846 1.00 93.25 84 LEU A O 1
ATOM 664 N N . LEU A 1 85 ? -41.155 -8.403 41.019 1.00 92.81 85 LEU A N 1
ATOM 665 C CA . LEU A 1 85 ? -40.034 -9.297 41.328 1.00 92.81 85 LEU A CA 1
ATOM 666 C C . LEU A 1 85 ? -40.485 -10.427 42.258 1.00 92.81 85 LEU A C 1
ATOM 668 O O . LEU A 1 85 ? -40.175 -11.587 42.003 1.00 92.81 85 LEU A O 1
ATOM 672 N N . SER A 1 86 ? -41.250 -10.110 43.309 1.00 90.44 86 SER A N 1
ATOM 673 C CA . SER A 1 86 ? -41.793 -11.112 44.235 1.00 90.44 86 SER A CA 1
ATOM 674 C C . SER A 1 86 ? -42.792 -12.060 43.568 1.00 90.44 86 SER A C 1
ATOM 676 O O . SER A 1 86 ? -42.864 -13.224 43.952 1.00 90.44 86 SER A O 1
ATOM 678 N N . ALA A 1 87 ? -43.526 -11.589 42.557 1.00 89.31 87 ALA A N 1
ATOM 679 C CA . ALA A 1 87 ? -44.418 -12.414 41.744 1.00 89.31 87 ALA A CA 1
ATOM 680 C C . ALA A 1 87 ? -43.687 -13.241 40.663 1.00 89.31 87 ALA A C 1
ATOM 682 O O . ALA A 1 87 ? -44.308 -14.074 40.007 1.00 89.31 87 ALA A O 1
ATOM 683 N N . GLY A 1 88 ? -42.382 -13.019 40.456 1.00 87.25 88 GLY A N 1
ATOM 684 C CA . GLY A 1 88 ? -41.599 -13.673 39.403 1.00 87.25 88 GLY A CA 1
ATOM 685 C C . GLY A 1 88 ? -41.944 -13.206 37.982 1.00 87.25 88 GLY A C 1
ATOM 686 O O . GLY A 1 88 ? -41.570 -13.864 37.012 1.00 87.25 88 GLY A O 1
ATOM 687 N N . GLU A 1 89 ? -42.655 -12.085 37.835 1.00 90.81 89 GLU A N 1
ATOM 688 C CA . GLU A 1 89 ? -43.049 -11.545 36.527 1.00 90.81 89 GLU A CA 1
ATOM 689 C C . GLU A 1 89 ? -41.892 -10.848 35.803 1.00 90.81 89 GLU A C 1
ATOM 691 O O . GLU A 1 89 ? -41.849 -10.816 34.569 1.00 90.81 89 GLU A O 1
ATOM 696 N N . ILE A 1 90 ? -40.942 -10.312 36.573 1.00 94.62 90 ILE A N 1
ATOM 697 C CA . ILE A 1 90 ? -39.743 -9.629 36.084 1.00 94.62 90 ILE A CA 1
ATOM 698 C C . ILE A 1 90 ? -38.505 -10.157 36.815 1.00 94.62 90 ILE A C 1
ATOM 700 O O . ILE A 1 90 ? -38.600 -10.730 37.897 1.00 94.62 90 ILE A O 1
ATOM 704 N N . THR A 1 91 ? -37.331 -9.923 36.240 1.00 94.00 91 THR A N 1
ATOM 705 C CA . THR A 1 91 ? -36.020 -10.219 36.836 1.00 94.00 91 THR A CA 1
ATOM 706 C C . THR A 1 91 ? -35.242 -8.952 37.200 1.00 94.00 91 THR A C 1
ATOM 708 O O . THR A 1 91 ? -34.207 -9.041 37.853 1.00 94.00 91 THR A O 1
ATOM 711 N N . GLY A 1 92 ? -35.711 -7.769 36.785 1.00 95.00 92 GLY A N 1
ATOM 712 C CA . GLY A 1 92 ? -35.108 -6.483 37.137 1.00 95.00 92 GLY A CA 1
ATOM 713 C C . GLY A 1 92 ? -35.911 -5.280 36.643 1.00 95.00 92 GLY A C 1
ATOM 714 O O . GLY A 1 92 ? -36.881 -5.426 35.898 1.00 95.00 92 GLY A O 1
ATOM 715 N N . ALA A 1 93 ? -35.500 -4.081 37.051 1.00 95.88 93 ALA A N 1
ATOM 716 C CA . ALA A 1 93 ? -36.123 -2.827 36.638 1.00 95.88 93 ALA A CA 1
ATOM 717 C C . ALA A 1 93 ? -35.086 -1.717 36.411 1.00 95.88 93 ALA A C 1
ATOM 719 O O . ALA A 1 93 ? -34.007 -1.738 37.004 1.00 95.88 93 ALA A O 1
ATOM 720 N N . ALA A 1 94 ? -35.404 -0.726 35.580 1.00 96.50 94 ALA A N 1
ATOM 721 C CA . ALA A 1 94 ? -34.537 0.429 35.364 1.00 96.50 94 ALA A CA 1
ATOM 722 C C . ALA A 1 94 ? -35.314 1.740 35.175 1.00 96.50 94 ALA A C 1
ATOM 724 O O . ALA A 1 94 ? -36.390 1.739 34.584 1.00 96.50 94 ALA A O 1
ATOM 725 N N . ILE A 1 95 ? -34.742 2.866 35.617 1.00 96.31 95 ILE A N 1
ATOM 726 C CA . ILE A 1 95 ? -35.127 4.206 35.137 1.00 96.31 95 ILE A CA 1
ATOM 727 C C . ILE A 1 95 ? -34.051 4.704 34.189 1.00 96.31 95 ILE A C 1
ATOM 729 O O . ILE A 1 95 ? -32.864 4.667 34.524 1.00 96.31 95 ILE A O 1
ATOM 733 N N . VAL A 1 96 ? -34.489 5.231 33.047 1.00 95.44 96 VAL A N 1
ATOM 734 C CA . VAL A 1 96 ? -33.621 5.855 32.051 1.00 95.44 96 VAL A CA 1
ATOM 735 C C . VAL A 1 96 ? -34.006 7.308 31.847 1.00 95.44 96 VAL A C 1
ATOM 737 O O . VAL A 1 96 ? -35.163 7.608 31.558 1.00 95.44 96 VAL A O 1
ATOM 740 N N . THR A 1 97 ? -33.035 8.214 31.958 1.00 93.50 97 THR A N 1
ATOM 741 C CA . THR A 1 97 ? -33.268 9.657 31.795 1.00 93.50 97 THR A CA 1
ATOM 742 C C . THR A 1 97 ? -32.273 10.346 30.859 1.00 93.50 97 THR A C 1
ATOM 744 O O . THR A 1 97 ? -31.147 9.882 30.681 1.00 93.50 97 THR A O 1
ATOM 747 N N . ASN A 1 98 ? -32.686 11.459 30.242 1.00 87.19 98 ASN A N 1
ATOM 748 C CA . ASN A 1 98 ? -31.805 12.342 29.471 1.00 87.19 98 ASN A CA 1
ATOM 749 C C . ASN A 1 98 ? -30.996 13.313 30.349 1.00 87.19 98 ASN A C 1
ATOM 751 O O . ASN A 1 98 ? -30.036 13.889 29.848 1.00 87.19 98 ASN A O 1
ATOM 755 N N . THR A 1 99 ? -31.375 13.511 31.617 1.00 89.12 99 THR A N 1
ATOM 756 C CA . THR A 1 99 ? -30.703 14.448 32.528 1.00 89.12 99 THR A CA 1
ATOM 757 C C . THR A 1 99 ? -29.836 13.705 33.553 1.00 89.12 99 THR A C 1
ATOM 759 O O . THR A 1 99 ? -28.819 13.103 33.215 1.00 89.12 99 THR A O 1
ATOM 762 N N . SER A 1 100 ? -30.201 13.752 34.832 1.00 90.81 100 SER A N 1
ATOM 763 C CA . SER A 1 100 ? -29.495 13.110 35.937 1.00 90.81 100 SER A CA 1
ATOM 764 C C . SER A 1 100 ? -30.443 12.838 37.101 1.00 90.81 100 SER A C 1
ATOM 766 O O . SER A 1 100 ? -31.590 13.274 37.115 1.00 90.81 100 SER A O 1
ATOM 768 N N . PHE A 1 101 ? -29.949 12.116 38.102 1.00 94.25 101 PHE A N 1
ATOM 769 C CA . PHE A 1 101 ? -30.694 11.774 39.313 1.00 94.25 101 PHE A CA 1
ATOM 770 C C . PHE A 1 101 ? -30.248 12.638 40.491 1.00 94.25 101 PHE A C 1
ATOM 772 O O . PHE A 1 101 ? -29.054 12.930 40.626 1.00 94.25 101 PHE A O 1
ATOM 779 N N . SER A 1 102 ? -31.183 12.989 41.378 1.00 94.56 102 SER A N 1
ATOM 780 C CA . SER A 1 102 ? -30.845 13.626 42.656 1.00 94.56 102 SER A CA 1
ATOM 781 C C . SER A 1 102 ? -29.998 12.695 43.544 1.00 94.56 102 SER A C 1
ATOM 783 O O . SER A 1 102 ? -29.973 11.473 43.354 1.00 94.56 102 SER A O 1
ATOM 785 N N . LYS A 1 103 ? -29.283 13.247 44.534 1.00 93.00 103 LYS A N 1
ATOM 786 C CA . LYS A 1 103 ? -28.467 12.435 45.462 1.00 93.00 103 LYS A CA 1
ATOM 787 C C . LYS A 1 103 ? -29.336 11.470 46.272 1.00 93.00 103 LYS A C 1
ATOM 789 O O . LYS A 1 103 ? -28.954 10.323 46.492 1.00 93.00 103 LYS A O 1
ATOM 794 N N . GLU A 1 104 ? -30.520 11.922 46.664 1.00 93.19 104 GLU A N 1
ATOM 795 C CA . GLU A 1 104 ? -31.515 11.162 47.419 1.00 93.19 104 GLU A CA 1
ATOM 796 C C . GLU A 1 104 ? -32.082 10.022 46.566 1.00 93.19 104 GLU A C 1
ATOM 798 O O . GLU A 1 104 ? -32.176 8.893 47.039 1.00 93.19 104 GLU A O 1
ATOM 803 N N . ALA A 1 105 ? -32.379 10.292 45.289 1.00 91.81 105 ALA A N 1
ATOM 804 C CA . ALA A 1 105 ? -32.807 9.287 44.319 1.00 91.81 105 ALA A CA 1
ATOM 805 C C . ALA A 1 105 ? -31.758 8.174 44.142 1.00 91.81 105 ALA A C 1
ATOM 807 O O . ALA A 1 105 ? -32.091 6.992 44.230 1.00 91.81 105 ALA A O 1
ATOM 808 N N . LYS A 1 106 ? -30.477 8.541 43.976 1.00 91.19 106 LYS A N 1
ATOM 809 C CA . LYS A 1 106 ? -29.370 7.570 43.894 1.00 91.19 106 LYS A CA 1
ATOM 810 C C . LYS A 1 106 ? -29.241 6.735 45.173 1.00 91.19 106 LYS A C 1
ATOM 812 O O . LYS A 1 106 ? -29.106 5.520 45.092 1.00 91.19 106 LYS A O 1
ATOM 817 N N . SER A 1 107 ? -29.327 7.375 46.341 1.00 90.69 107 SER A N 1
ATOM 818 C CA . SER A 1 107 ? -29.243 6.712 47.653 1.00 90.69 107 SER A CA 1
ATOM 819 C C . SER A 1 107 ? -30.427 5.775 47.943 1.00 90.69 107 SER A C 1
ATOM 821 O O . SER A 1 107 ? -30.281 4.772 48.640 1.00 90.69 107 SER A O 1
ATOM 823 N N . ALA A 1 108 ? -31.615 6.064 47.405 1.00 90.12 108 ALA A N 1
ATOM 824 C CA . ALA A 1 108 ? -32.772 5.183 47.543 1.00 90.12 108 ALA A CA 1
ATOM 825 C C . ALA A 1 108 ? -32.599 3.875 46.751 1.00 90.12 108 ALA A C 1
ATOM 827 O O . ALA A 1 108 ? -32.927 2.802 47.257 1.00 90.12 108 ALA A O 1
ATOM 828 N N . ALA A 1 109 ? -32.048 3.957 45.536 1.00 88.50 109 ALA A N 1
ATOM 829 C CA . ALA A 1 109 ? -31.883 2.804 44.653 1.00 88.50 109 ALA A CA 1
ATOM 830 C C . ALA A 1 109 ? -30.746 1.854 45.068 1.00 88.50 109 ALA A C 1
ATOM 832 O O . ALA A 1 109 ? -30.858 0.656 44.833 1.00 88.50 109 ALA A O 1
ATOM 833 N N . THR A 1 110 ? -29.689 2.330 45.741 1.00 86.69 110 THR A N 1
ATOM 834 C CA . THR A 1 110 ? -28.550 1.478 46.161 1.00 86.69 110 THR A CA 1
ATOM 835 C C . THR A 1 110 ? -28.938 0.329 47.093 1.00 86.69 110 THR A C 1
ATOM 837 O O . THR A 1 110 ? -28.197 -0.645 47.202 1.00 86.69 110 THR A O 1
ATOM 840 N N . LYS A 1 111 ? -30.105 0.404 47.743 1.00 85.69 111 LYS A N 1
ATOM 841 C CA . LYS A 1 111 ? -30.657 -0.668 48.587 1.00 85.69 111 LYS A CA 1
ATOM 842 C C . LYS A 1 111 ? -31.234 -1.842 47.784 1.00 85.69 111 LYS A C 1
ATOM 844 O O . LYS A 1 111 ? -31.536 -2.877 48.373 1.00 85.69 111 LYS A O 1
ATOM 849 N N . PHE A 1 112 ? -31.395 -1.696 46.467 1.00 89.12 112 PHE A N 1
ATOM 850 C CA . PHE A 1 112 ? -32.070 -2.659 45.599 1.00 89.12 112 PHE A CA 1
ATOM 851 C C . PHE A 1 112 ? -31.177 -3.064 44.422 1.00 89.12 112 PHE A C 1
ATOM 853 O O . PHE A 1 112 ? -31.132 -2.395 43.396 1.00 89.12 112 PHE A O 1
ATOM 860 N N . LEU A 1 113 ? -30.509 -4.213 44.550 1.00 85.69 113 LEU A N 1
ATOM 861 C CA . LEU A 1 113 ? -29.551 -4.741 43.563 1.00 85.69 113 LEU A CA 1
ATOM 862 C C . LEU A 1 113 ? -30.124 -4.940 42.147 1.00 85.69 113 LEU A C 1
ATOM 864 O O . LEU A 1 113 ? -29.376 -4.892 41.177 1.00 85.69 113 LEU A O 1
ATOM 868 N N . LEU A 1 114 ? -31.434 -5.170 42.023 1.00 91.12 114 LEU A N 1
ATOM 869 C CA . LEU A 1 114 ? -32.110 -5.444 40.746 1.00 91.12 114 LEU A CA 1
ATOM 870 C C . LEU A 1 114 ? -32.726 -4.192 40.100 1.00 91.12 114 LEU A C 1
ATOM 872 O O . LEU A 1 114 ? -33.465 -4.315 39.122 1.00 91.12 114 LEU A O 1
ATOM 876 N N . ILE A 1 115 ? -32.459 -3.001 40.650 1.00 92.69 115 ILE A N 1
ATOM 877 C CA . ILE A 1 115 ? -32.995 -1.729 40.157 1.00 92.69 115 ILE A CA 1
ATOM 878 C C . ILE A 1 115 ? -31.845 -0.827 39.712 1.00 92.69 115 ILE A C 1
ATOM 880 O O . ILE A 1 115 ? -31.026 -0.395 40.519 1.00 92.69 115 ILE A O 1
ATOM 884 N N . ALA A 1 116 ? -31.806 -0.506 38.420 1.00 93.56 116 ALA A N 1
ATOM 885 C CA . ALA A 1 116 ? -30.779 0.346 37.833 1.00 93.56 116 ALA A CA 1
ATOM 886 C C . ALA A 1 116 ? -31.284 1.778 37.601 1.00 93.56 116 ALA A C 1
ATOM 888 O O . ALA A 1 116 ? -32.369 2.000 37.069 1.00 93.56 116 ALA A O 1
ATOM 889 N N . LEU A 1 117 ? -30.461 2.769 37.941 1.00 94.75 117 LEU A N 1
ATOM 890 C CA . LEU A 1 117 ? -30.658 4.156 37.522 1.00 94.75 117 LEU A CA 1
ATOM 891 C C . LEU A 1 117 ? -29.601 4.482 36.473 1.00 94.75 117 LEU A C 1
ATOM 893 O O . LEU A 1 117 ? -28.408 4.449 36.775 1.00 94.75 117 LEU A O 1
ATOM 897 N N . LYS A 1 118 ? -30.031 4.765 35.244 1.00 93.44 118 LYS A N 1
ATOM 898 C CA . LYS A 1 118 ? -29.135 5.038 34.119 1.00 93.44 118 LYS A CA 1
ATOM 899 C C . LYS A 1 118 ? -29.524 6.341 33.437 1.00 93.44 118 LYS A C 1
ATOM 901 O O . LYS A 1 118 ? -30.697 6.642 33.235 1.00 93.44 118 LYS A O 1
ATOM 906 N N . THR A 1 119 ? -28.538 7.138 33.066 1.00 90.38 119 THR A N 1
ATOM 907 C CA . THR A 1 119 ? -28.732 8.147 32.030 1.00 90.38 119 THR A CA 1
ATOM 908 C C . THR A 1 119 ? -28.640 7.479 30.660 1.00 90.38 119 THR A C 1
ATOM 910 O O . THR A 1 119 ? -28.107 6.376 30.515 1.00 90.38 119 THR A O 1
ATOM 913 N N . VAL A 1 120 ? -29.132 8.148 29.623 1.00 82.44 120 VAL A N 1
ATOM 914 C CA . VAL A 1 120 ? -28.900 7.706 28.243 1.00 82.44 120 VAL A CA 1
ATOM 915 C C . VAL A 1 120 ? -27.406 7.606 27.933 1.00 82.44 120 VAL A C 1
ATOM 917 O O . VAL A 1 120 ? -26.989 6.656 27.278 1.00 82.44 120 VAL A O 1
ATOM 920 N N . ALA A 1 121 ? -26.595 8.535 28.446 1.00 75.12 121 ALA A N 1
ATOM 921 C CA . ALA A 1 121 ? -25.146 8.481 28.284 1.00 75.12 121 ALA A CA 1
ATOM 922 C C . ALA A 1 121 ? -24.541 7.228 28.943 1.00 75.12 121 ALA A C 1
ATOM 924 O O . ALA A 1 121 ? -23.659 6.612 28.347 1.00 75.12 121 ALA A O 1
ATOM 925 N N . ASP A 1 122 ? -25.054 6.814 30.109 1.00 81.31 122 ASP A N 1
ATOM 926 C CA . ASP A 1 122 ? -24.617 5.586 30.785 1.00 81.31 122 ASP A CA 1
ATOM 927 C C . ASP A 1 122 ? -24.966 4.343 29.959 1.00 81.31 122 ASP A C 1
ATOM 929 O O . ASP A 1 122 ? -24.105 3.498 29.742 1.00 81.31 122 ASP A O 1
ATOM 933 N N . LEU A 1 123 ? -26.196 4.246 29.438 1.00 80.81 123 LEU A N 1
ATOM 934 C CA . LEU A 1 123 ? -26.601 3.121 28.582 1.00 80.81 123 LEU A CA 1
ATOM 935 C C . LEU A 1 123 ? -25.796 3.054 27.285 1.00 80.81 123 LEU A C 1
ATOM 937 O O . LEU A 1 123 ? -25.431 1.973 26.833 1.00 80.81 123 LEU A O 1
ATOM 941 N N . GLU A 1 124 ? -25.527 4.197 26.662 1.00 74.31 124 GLU A N 1
ATOM 942 C CA . GLU A 1 124 ? -24.669 4.244 25.483 1.00 74.31 124 GLU A CA 1
ATOM 943 C C . GLU A 1 124 ? -23.230 3.845 25.823 1.00 74.31 124 GLU A C 1
ATOM 945 O O . GLU A 1 124 ? -22.579 3.198 25.010 1.00 74.31 124 GLU A O 1
ATOM 950 N N . SER A 1 125 ? -22.722 4.222 26.999 1.00 72.50 125 SER A N 1
ATOM 951 C CA . SER A 1 125 ? -21.392 3.810 27.456 1.00 72.50 125 SER A CA 1
ATOM 952 C C . SER A 1 125 ? -21.329 2.302 27.692 1.00 72.50 125 SER A C 1
ATOM 954 O O . SER A 1 125 ? -20.415 1.660 27.187 1.00 72.50 125 SER A O 1
ATOM 956 N N . ASP A 1 126 ? -22.325 1.731 28.374 1.00 75.56 126 ASP A N 1
ATOM 957 C CA . ASP A 1 126 ? -22.439 0.289 28.621 1.00 75.56 126 ASP A CA 1
ATOM 958 C C . ASP A 1 126 ? -22.521 -0.515 27.306 1.00 75.56 126 ASP A C 1
ATOM 960 O O . ASP A 1 126 ? -22.023 -1.634 27.213 1.00 75.56 126 ASP A O 1
ATOM 964 N N . LEU A 1 127 ? -23.150 0.044 26.265 1.00 71.44 127 LEU A N 1
ATOM 965 C CA . LEU A 1 127 ? -23.296 -0.612 24.960 1.00 71.44 127 LEU A CA 1
ATOM 966 C C . LEU A 1 127 ? -21.972 -0.673 24.180 1.00 71.44 127 LEU A C 1
ATOM 968 O O . LEU A 1 127 ? -21.825 -1.516 23.292 1.00 71.44 127 LEU A O 1
ATOM 972 N N . PHE A 1 128 ? -21.038 0.227 24.494 1.00 67.50 128 PHE A N 1
ATOM 973 C CA . PHE A 1 128 ? -19.796 0.472 23.759 1.00 67.50 128 PHE A CA 1
ATOM 974 C C . PHE A 1 128 ? -18.581 0.543 24.687 1.00 67.50 128 PHE A C 1
ATOM 976 O O . PHE A 1 128 ? -17.686 1.371 24.479 1.00 67.50 128 PHE A O 1
ATOM 983 N N . ASP A 1 129 ? -18.544 -0.303 25.715 1.00 70.75 129 ASP A N 1
ATOM 984 C CA . ASP A 1 129 ? -17.390 -0.377 26.599 1.00 70.75 129 ASP A CA 1
ATOM 985 C C . ASP A 1 129 ? -16.254 -1.173 25.940 1.00 70.75 129 ASP A C 1
ATOM 987 O O . ASP A 1 129 ? -16.150 -2.393 26.038 1.00 70.75 129 ASP A O 1
ATOM 991 N N . PHE A 1 130 ? -15.388 -0.451 25.233 1.00 74.69 130 PHE A N 1
ATOM 992 C CA . PHE A 1 130 ? -14.146 -0.981 24.673 1.00 74.69 130 PHE A CA 1
ATOM 993 C C . PHE A 1 130 ? -12.956 -0.787 25.622 1.00 74.69 130 PHE A C 1
ATOM 995 O O . PHE A 1 130 ? -11.816 -0.962 25.196 1.00 74.69 130 PHE A O 1
ATOM 1002 N N . SER A 1 131 ? -13.176 -0.397 26.884 1.00 78.12 131 SER A N 1
ATOM 1003 C CA . SER A 1 131 ? -12.090 0.018 27.780 1.00 78.12 131 SER A CA 1
ATOM 1004 C C . SER A 1 131 ? -11.058 -1.088 27.978 1.00 78.12 131 SER A C 1
ATOM 1006 O O . SER A 1 131 ? -9.865 -0.810 27.934 1.00 78.12 131 SER A O 1
ATOM 1008 N N . HIS A 1 132 ? -11.485 -2.349 28.092 1.00 77.94 132 HIS A N 1
ATOM 1009 C CA . HIS A 1 132 ? -10.550 -3.474 28.160 1.00 77.94 132 HIS A CA 1
ATOM 1010 C C . HIS A 1 132 ? -9.716 -3.606 26.874 1.00 77.94 132 HIS A C 1
ATOM 1012 O O . HIS A 1 132 ? -8.492 -3.657 26.936 1.00 77.94 132 HIS A O 1
ATOM 1018 N N . LEU A 1 133 ? -10.360 -3.597 25.699 1.00 79.38 133 LEU A N 1
ATOM 1019 C CA . LEU A 1 133 ? -9.678 -3.687 24.400 1.00 79.38 133 LEU A CA 1
ATOM 1020 C C . LEU A 1 133 ? -8.671 -2.542 24.209 1.00 79.38 133 LEU A C 1
ATOM 1022 O O . LEU A 1 133 ? -7.549 -2.762 23.751 1.00 79.38 133 LEU A O 1
ATOM 1026 N N . TYR A 1 134 ? -9.061 -1.320 24.571 1.00 87.62 134 TYR A N 1
ATOM 1027 C CA . TYR A 1 134 ? -8.197 -0.149 24.487 1.00 87.62 134 TYR A CA 1
ATOM 1028 C C . TYR A 1 134 ? -7.050 -0.218 25.481 1.00 87.62 134 TYR A C 1
ATOM 1030 O O . TYR A 1 134 ? -5.930 0.083 25.091 1.00 87.62 134 TYR A O 1
ATOM 1038 N N . ALA A 1 135 ? -7.292 -0.649 26.720 1.00 86.94 135 ALA A N 1
ATOM 1039 C CA . ALA A 1 135 ? -6.239 -0.820 27.714 1.00 86.94 135 ALA A CA 1
ATOM 1040 C C . ALA A 1 135 ? -5.196 -1.840 27.240 1.00 86.94 135 ALA A C 1
ATOM 1042 O O . ALA A 1 135 ? -4.006 -1.535 27.272 1.00 86.94 135 ALA A O 1
ATOM 1043 N N . THR A 1 136 ? -5.632 -2.993 26.720 1.00 84.69 136 THR A N 1
ATOM 1044 C CA . THR A 1 136 ? -4.736 -3.994 26.122 1.00 84.69 136 THR A CA 1
ATOM 1045 C C . THR A 1 136 ? -3.969 -3.412 24.938 1.00 84.69 136 THR A C 1
ATOM 1047 O O . THR A 1 136 ? -2.747 -3.473 24.917 1.00 84.69 136 THR A O 1
ATOM 1050 N N . SER A 1 137 ? -4.655 -2.763 23.994 1.00 87.38 137 SER A N 1
ATOM 1051 C CA . SER A 1 137 ? -4.001 -2.212 22.799 1.00 87.38 137 SER A CA 1
ATOM 1052 C C . SER A 1 137 ? -2.987 -1.108 23.123 1.00 87.38 137 SER A C 1
ATOM 1054 O O . SER A 1 137 ? -1.936 -1.023 22.493 1.00 87.38 137 SER A O 1
ATOM 1056 N N . VAL A 1 138 ? -3.310 -0.237 24.086 1.00 93.31 138 VAL A N 1
ATOM 1057 C CA . VAL A 1 138 ? -2.428 0.834 24.573 1.00 93.31 138 VAL A CA 1
ATOM 1058 C C . VAL A 1 138 ? -1.201 0.230 25.241 1.00 93.31 138 VAL A C 1
ATOM 1060 O O . VAL A 1 138 ? -0.085 0.627 24.918 1.00 93.31 138 VAL A O 1
ATOM 1063 N N . PHE A 1 139 ? -1.410 -0.755 26.113 1.00 92.06 139 PHE A N 1
ATOM 1064 C CA . PHE A 1 139 ? -0.334 -1.469 26.786 1.00 92.06 139 PHE A CA 1
ATOM 1065 C C . PHE A 1 139 ? 0.589 -2.189 25.796 1.00 92.06 139 PHE A C 1
ATOM 1067 O O . PHE A 1 139 ? 1.808 -2.085 25.913 1.00 92.06 139 PHE A O 1
ATOM 1074 N N . ASP A 1 140 ? 0.028 -2.876 24.801 1.00 88.88 140 ASP A N 1
ATOM 1075 C CA . ASP A 1 140 ? 0.802 -3.589 23.786 1.00 88.88 140 ASP A CA 1
ATOM 1076 C C . ASP A 1 140 ? 1.632 -2.617 22.939 1.00 88.88 140 ASP A C 1
ATOM 1078 O O . ASP A 1 140 ? 2.832 -2.830 22.764 1.00 88.88 140 ASP A O 1
ATOM 1082 N N . TYR A 1 141 ? 1.035 -1.509 22.481 1.00 93.12 141 TYR A N 1
ATOM 1083 C CA . TYR A 1 141 ? 1.742 -0.499 21.688 1.00 93.12 141 TYR A CA 1
ATOM 1084 C C . TYR A 1 141 ? 2.887 0.161 22.467 1.00 93.12 141 TYR A C 1
ATOM 1086 O O . TYR A 1 141 ? 3.986 0.285 21.935 1.00 93.12 141 TYR A O 1
ATOM 1094 N N . GLU A 1 142 ? 2.673 0.539 23.733 1.00 93.50 142 GLU A N 1
ATOM 1095 C CA . GLU A 1 142 ? 3.702 1.168 24.585 1.00 93.50 142 GLU A CA 1
ATOM 1096 C C . GLU A 1 142 ? 4.902 0.246 24.869 1.00 93.50 142 GLU A C 1
ATOM 1098 O O . GLU A 1 142 ? 5.963 0.715 25.286 1.00 93.50 142 GLU A O 1
ATOM 1103 N N . ARG A 1 143 ? 4.763 -1.063 24.622 1.00 89.44 143 ARG A N 1
ATOM 1104 C CA . ARG A 1 143 ? 5.849 -2.046 24.731 1.00 89.44 143 ARG A CA 1
ATOM 1105 C C . ARG A 1 143 ? 6.556 -2.327 23.411 1.00 89.44 143 ARG A C 1
ATOM 1107 O O . ARG A 1 143 ? 7.647 -2.897 23.434 1.00 89.44 143 ARG A O 1
ATOM 1114 N N . GLU A 1 144 ? 5.964 -1.965 22.276 1.00 87.81 144 GLU A N 1
ATOM 1115 C CA . GLU A 1 144 ? 6.640 -2.071 20.988 1.00 87.81 144 GLU A CA 1
ATOM 1116 C C . GLU A 1 144 ? 7.760 -1.019 20.899 1.00 87.81 144 GLU A C 1
ATOM 1118 O O . GLU A 1 144 ? 7.573 0.142 21.262 1.00 87.81 144 GLU A O 1
ATOM 1123 N N . GLU A 1 145 ? 8.919 -1.403 20.354 1.00 86.38 145 GLU A N 1
ATOM 1124 C CA . GLU A 1 145 ? 10.070 -0.507 20.123 1.00 86.38 145 GLU A CA 1
ATOM 1125 C C . GLU A 1 145 ? 9.676 0.743 19.320 1.00 86.38 145 GLU A C 1
ATOM 1127 O O . GLU A 1 145 ? 10.163 1.846 19.574 1.00 86.38 145 GLU A O 1
ATOM 1132 N N . ILE A 1 146 ? 8.725 0.582 18.394 1.00 89.00 146 ILE A N 1
ATOM 1133 C CA . ILE A 1 146 ? 8.237 1.662 17.538 1.00 89.00 146 ILE A CA 1
ATOM 1134 C C . ILE A 1 146 ? 7.608 2.815 18.323 1.00 89.00 146 ILE A C 1
ATOM 1136 O O . ILE A 1 146 ? 7.660 3.948 17.862 1.00 89.00 146 ILE A O 1
ATOM 1140 N N . SER A 1 147 ? 7.063 2.573 19.521 1.00 91.44 147 SER A N 1
ATOM 1141 C CA . SER A 1 147 ? 6.483 3.637 20.353 1.00 91.44 147 SER A CA 1
ATOM 1142 C C . SER A 1 147 ? 7.516 4.680 20.791 1.00 91.44 147 SER A C 1
ATOM 1144 O O . SER A 1 147 ? 7.173 5.842 21.001 1.00 91.44 147 SER A O 1
ATOM 1146 N N . GLN A 1 148 ? 8.786 4.280 20.883 1.00 90.25 148 GLN A N 1
ATOM 1147 C CA . GLN A 1 148 ? 9.900 5.128 21.306 1.00 90.25 148 GLN A CA 1
ATOM 1148 C C . GLN A 1 148 ? 10.622 5.757 20.113 1.00 90.25 148 GLN A C 1
ATOM 1150 O O . GLN A 1 148 ? 11.180 6.846 20.233 1.00 90.25 148 GLN A O 1
ATOM 1155 N N . THR A 1 149 ? 10.590 5.092 18.956 1.00 92.56 149 THR A N 1
ATOM 1156 C CA . THR A 1 149 ? 11.277 5.530 17.734 1.00 92.56 149 THR A CA 1
ATOM 1157 C C . THR A 1 149 ? 10.365 6.209 16.715 1.00 92.56 149 THR A C 1
ATOM 1159 O O . THR A 1 149 ? 10.853 6.716 15.708 1.00 92.56 149 THR A O 1
ATOM 1162 N N . TYR A 1 150 ? 9.053 6.281 16.964 1.00 94.50 150 TYR A N 1
ATOM 1163 C CA . TYR A 1 150 ? 8.097 6.898 16.046 1.00 94.50 150 TYR A CA 1
ATOM 1164 C C . TYR A 1 150 ? 8.434 8.366 15.756 1.00 94.50 150 TYR A C 1
ATOM 1166 O O . TYR A 1 150 ? 8.571 9.181 16.673 1.00 94.50 150 TYR A O 1
ATOM 1174 N N . VAL A 1 151 ? 8.492 8.717 14.472 1.00 95.06 151 VAL A N 1
ATOM 1175 C CA . VAL A 1 151 ? 8.678 10.085 13.965 1.00 95.06 151 VAL A CA 1
ATOM 1176 C C . VAL A 1 151 ? 7.432 10.492 13.182 1.00 95.06 151 VAL A C 1
ATOM 1178 O O . VAL A 1 151 ? 6.893 9.701 12.406 1.00 95.06 151 VAL A O 1
ATOM 1181 N N . SER A 1 152 ? 6.954 11.723 13.391 1.00 94.69 152 SER A N 1
ATOM 1182 C CA . SER A 1 152 ? 5.762 12.231 12.704 1.00 94.69 152 SER A CA 1
ATOM 1183 C C . SER A 1 152 ? 5.988 12.289 11.194 1.00 94.69 152 SER A C 1
ATOM 1185 O O . SER A 1 152 ? 6.968 12.859 10.717 1.00 94.69 152 SER A O 1
ATOM 1187 N N . MET A 1 153 ? 5.050 11.717 10.438 1.00 94.19 153 MET A N 1
ATOM 1188 C CA . MET A 1 153 ? 5.118 11.663 8.978 1.00 94.19 153 MET A CA 1
ATOM 1189 C C . MET A 1 153 ? 4.794 13.018 8.340 1.00 94.19 153 MET A C 1
ATOM 1191 O O . MET A 1 153 ? 3.938 13.762 8.826 1.00 94.19 153 MET A O 1
ATOM 1195 N N . SER A 1 154 ? 5.415 13.279 7.193 1.00 94.81 154 SER A N 1
ATOM 1196 C CA . SER A 1 154 ? 5.077 14.368 6.279 1.00 94.81 154 SER A CA 1
ATOM 1197 C C . SER A 1 154 ? 4.322 13.808 5.066 1.00 94.81 154 SER A C 1
ATOM 1199 O O . SER A 1 154 ? 4.315 12.600 4.810 1.00 94.81 154 SER A O 1
ATOM 1201 N N . GLY A 1 155 ? 3.605 14.660 4.341 1.00 94.00 155 GLY A N 1
ATOM 1202 C CA . GLY A 1 155 ? 2.897 14.228 3.144 1.00 94.00 155 GLY A CA 1
ATOM 1203 C C . GLY A 1 155 ? 2.121 15.322 2.434 1.00 94.00 155 GLY A C 1
ATOM 1204 O O . GLY A 1 155 ? 2.052 16.471 2.868 1.00 94.00 155 GLY A O 1
ATOM 1205 N N . LYS A 1 156 ? 1.471 14.939 1.339 1.00 93.38 156 LYS A N 1
ATOM 1206 C CA . LYS A 1 156 ? 0.712 15.828 0.457 1.00 93.38 156 LYS A CA 1
ATOM 1207 C C . LYS A 1 156 ? -0.765 15.469 0.447 1.00 93.38 156 LYS A C 1
ATOM 1209 O O . LYS A 1 156 ? -1.150 14.331 0.169 1.00 93.38 156 LYS A O 1
ATOM 1214 N N . ILE A 1 157 ? -1.604 16.465 0.700 1.00 93.88 157 ILE A N 1
ATOM 1215 C CA . ILE A 1 157 ? -3.056 16.322 0.772 1.00 93.88 157 ILE A CA 1
ATOM 1216 C C . ILE A 1 157 ? -3.661 16.671 -0.581 1.00 93.88 157 ILE A C 1
ATOM 1218 O O . ILE A 1 157 ? -3.409 17.750 -1.110 1.00 93.88 157 ILE A O 1
ATOM 1222 N N . HIS A 1 158 ? -4.501 15.793 -1.112 1.00 89.69 158 HIS A N 1
ATOM 1223 C CA . HIS A 1 158 ? -5.144 15.935 -2.410 1.00 89.69 158 HIS A CA 1
ATOM 1224 C C . HIS A 1 158 ? -6.667 15.792 -2.316 1.00 89.69 158 HIS A C 1
ATOM 1226 O O . HIS A 1 158 ? -7.203 15.157 -1.399 1.00 89.69 158 HIS A O 1
ATOM 1232 N N . ASP A 1 159 ? -7.364 16.389 -3.283 1.00 86.44 159 ASP A N 1
ATOM 1233 C CA . ASP A 1 159 ? -8.799 16.183 -3.493 1.00 86.44 159 ASP A CA 1
ATOM 1234 C C . ASP A 1 159 ? -9.081 14.853 -4.228 1.00 86.44 159 ASP A C 1
ATOM 1236 O O . ASP A 1 159 ? -8.175 14.143 -4.663 1.00 86.44 159 ASP A O 1
ATOM 1240 N N . LEU A 1 160 ? -10.361 14.519 -4.421 1.00 79.94 160 LEU A N 1
ATOM 1241 C CA . LEU A 1 160 ? -10.785 13.346 -5.204 1.00 79.94 160 LEU A CA 1
ATOM 1242 C C . LEU A 1 160 ? -10.322 13.387 -6.675 1.00 79.94 160 LEU A C 1
ATOM 1244 O O . LEU A 1 160 ? -10.274 12.364 -7.353 1.00 79.94 160 LEU A O 1
ATOM 1248 N N . SER A 1 161 ? -10.019 14.576 -7.197 1.00 75.44 161 SER A N 1
ATOM 1249 C CA . SER A 1 161 ? -9.466 14.758 -8.542 1.00 75.44 161 SER A CA 1
ATOM 1250 C C . SER A 1 161 ? -7.941 14.649 -8.561 1.00 75.44 161 SER A C 1
ATOM 1252 O O . SER A 1 161 ? -7.364 14.900 -9.619 1.00 75.44 161 SER A O 1
ATOM 1254 N N . LEU A 1 162 ? -7.323 14.261 -7.438 1.00 76.31 162 LEU A N 1
ATOM 1255 C CA . LEU A 1 162 ? -5.881 14.169 -7.218 1.00 76.31 162 LEU A CA 1
ATOM 1256 C C . LEU A 1 162 ? -5.143 15.482 -7.484 1.00 76.31 162 LEU A C 1
ATOM 1258 O O . LEU A 1 162 ? -3.977 15.505 -7.858 1.00 76.31 162 LEU A O 1
ATOM 1262 N N . ARG A 1 163 ? -5.821 16.609 -7.252 1.00 79.25 163 ARG A N 1
ATOM 1263 C CA . ARG A 1 163 ? -5.178 17.921 -7.222 1.00 79.25 163 ARG A CA 1
ATOM 1264 C C . ARG A 1 163 ? -4.626 18.176 -5.833 1.00 79.25 163 ARG A C 1
ATOM 1266 O O . ARG A 1 163 ? -5.348 18.005 -4.850 1.00 79.25 163 ARG A O 1
ATOM 1273 N N . LEU A 1 164 ? -3.366 18.602 -5.775 1.00 83.62 164 LEU A N 1
ATOM 1274 C CA . LEU A 1 164 ? -2.720 19.015 -4.536 1.00 83.62 164 LEU A CA 1
ATOM 1275 C C . LEU A 1 164 ? -3.519 20.164 -3.913 1.00 83.62 164 LEU A C 1
ATOM 1277 O O . LEU A 1 164 ? -3.740 21.193 -4.549 1.00 83.62 164 LEU A O 1
ATOM 1281 N N . ILE A 1 165 ? -3.961 19.960 -2.676 1.00 89.50 165 ILE A N 1
ATOM 1282 C CA . ILE A 1 165 ? -4.593 20.977 -1.837 1.00 89.50 165 ILE A CA 1
ATOM 1283 C C . ILE A 1 165 ? -3.498 21.703 -1.061 1.00 89.50 165 ILE A C 1
ATOM 1285 O O . ILE A 1 165 ? -3.366 22.917 -1.171 1.00 89.50 165 ILE A O 1
ATOM 1289 N N . GLU A 1 166 ? -2.716 20.955 -0.280 1.00 92.19 166 GLU A N 1
ATOM 1290 C CA . GLU A 1 166 ? -1.659 21.501 0.572 1.00 92.19 166 GLU A CA 1
ATOM 1291 C C . GLU A 1 166 ? -0.657 20.406 0.991 1.00 92.19 166 GLU A C 1
ATOM 1293 O O . GLU A 1 166 ? -1.041 19.239 1.132 1.00 92.19 166 GLU A O 1
ATOM 1298 N N . PRO A 1 167 ? 0.624 20.748 1.206 1.00 93.12 167 PRO A N 1
ATOM 1299 C CA . PRO A 1 167 ? 1.570 19.888 1.910 1.00 93.12 167 PRO A CA 1
ATOM 1300 C C . PRO A 1 167 ? 1.348 19.945 3.433 1.00 93.12 167 PRO A C 1
ATOM 1302 O O . PRO A 1 167 ? 0.902 20.954 3.976 1.00 93.12 167 PRO A O 1
ATOM 1305 N N . ALA A 1 168 ? 1.714 18.879 4.143 1.00 93.25 168 ALA A N 1
ATOM 1306 C CA . ALA A 1 168 ? 1.607 18.756 5.592 1.00 93.25 168 ALA A CA 1
ATOM 1307 C C . ALA A 1 168 ? 2.898 18.168 6.181 1.00 93.25 168 ALA A C 1
ATOM 1309 O O . ALA A 1 168 ? 3.236 17.021 5.916 1.00 93.25 168 ALA A O 1
ATOM 1310 N N . LYS A 1 169 ? 3.601 18.939 7.021 1.00 92.25 169 LYS A N 1
ATOM 1311 C CA . LYS A 1 169 ? 4.813 18.466 7.721 1.00 92.25 169 LYS A CA 1
ATOM 1312 C C . LYS A 1 169 ? 4.514 17.522 8.892 1.00 92.25 169 LYS A C 1
ATOM 1314 O O . LYS A 1 169 ? 5.292 16.621 9.150 1.00 92.25 169 LYS A O 1
ATOM 1319 N N . LEU A 1 170 ? 3.400 17.752 9.591 1.00 93.50 170 LEU A N 1
ATOM 1320 C CA . LEU A 1 170 ? 2.929 16.956 10.733 1.00 93.50 170 LEU A CA 1
ATOM 1321 C C . LEU A 1 170 ? 1.595 16.304 10.368 1.00 93.50 170 LEU A C 1
ATOM 1323 O O . LEU A 1 170 ? 0.519 16.721 10.809 1.00 93.50 170 LEU A O 1
ATOM 1327 N N . LEU A 1 171 ? 1.659 15.346 9.447 1.00 94.00 171 LEU A N 1
ATOM 1328 C CA . LEU A 1 171 ? 0.480 14.747 8.838 1.00 94.00 171 LEU A CA 1
ATOM 1329 C C . LEU A 1 171 ? -0.354 13.944 9.845 1.00 94.00 171 LEU A C 1
ATOM 1331 O O . LEU A 1 171 ? -1.583 13.959 9.775 1.00 94.00 171 LEU A O 1
ATOM 1335 N N . ASP A 1 172 ? 0.297 13.296 10.807 1.00 93.88 172 ASP A N 1
ATOM 1336 C CA . ASP A 1 172 ? -0.341 12.601 11.927 1.00 93.88 172 ASP A CA 1
ATOM 1337 C C . ASP A 1 172 ? -1.293 13.528 12.704 1.00 93.88 172 ASP A C 1
ATOM 1339 O O . ASP A 1 172 ? -2.450 13.181 12.943 1.00 93.88 172 ASP A O 1
ATOM 1343 N N . GLN A 1 173 ? -0.866 14.755 13.016 1.00 94.12 173 GLN A N 1
ATOM 1344 C CA . GLN A 1 173 ? -1.709 15.739 13.698 1.00 94.12 173 GLN A CA 1
ATOM 1345 C C . GLN A 1 173 ? -2.876 16.208 12.825 1.00 94.12 173 GLN A C 1
ATOM 1347 O O . GLN A 1 173 ? -3.991 16.391 13.321 1.00 94.12 173 GLN A O 1
ATOM 1352 N N . VAL A 1 174 ? -2.641 16.401 11.523 1.00 94.44 174 VAL A N 1
ATOM 1353 C CA . VAL A 1 174 ? -3.696 16.780 10.572 1.00 94.44 174 VAL A CA 1
ATOM 1354 C C . VAL A 1 174 ? -4.761 15.685 10.482 1.00 94.44 174 VAL A C 1
ATOM 1356 O O . VAL A 1 174 ? -5.959 15.984 10.533 1.00 94.44 174 VAL A O 1
ATOM 1359 N N . LEU A 1 175 ? -4.340 14.421 10.394 1.00 94.62 175 LEU A N 1
ATOM 1360 C CA . LEU A 1 175 ? -5.231 13.264 10.381 1.00 94.62 175 LEU A CA 1
ATOM 1361 C C . LEU A 1 175 ? -5.992 13.140 11.701 1.00 94.62 175 LEU A C 1
ATOM 1363 O O . LEU A 1 175 ? -7.214 13.033 11.672 1.00 94.62 175 LEU A O 1
ATOM 1367 N N . LEU A 1 176 ? -5.323 13.251 12.851 1.00 93.44 176 LEU A N 1
ATOM 1368 C CA . LEU A 1 176 ? -5.971 13.148 14.159 1.00 93.44 176 LEU A CA 1
ATOM 1369 C C . LEU A 1 176 ? -7.063 14.215 14.346 1.00 93.44 176 LEU A C 1
ATOM 1371 O O . LEU A 1 176 ? -8.183 13.890 14.745 1.00 93.44 176 LEU A O 1
ATOM 1375 N N . ARG A 1 177 ? -6.794 15.477 13.974 1.00 91.69 177 ARG A N 1
ATOM 1376 C CA . ARG A 1 177 ? -7.802 16.559 14.004 1.00 91.69 177 ARG A CA 1
ATOM 1377 C C . ARG A 1 177 ? -8.975 16.278 13.066 1.00 91.69 177 ARG A C 1
ATOM 1379 O O . ARG A 1 177 ? -10.117 16.603 13.380 1.00 91.69 177 ARG A O 1
ATOM 1386 N N . ARG A 1 178 ? -8.711 15.677 11.904 1.00 90.50 178 ARG A N 1
ATOM 1387 C CA . ARG A 1 178 ? -9.760 15.310 10.946 1.00 90.50 178 ARG A CA 1
ATOM 1388 C C . ARG A 1 178 ? -10.623 14.158 11.460 1.00 90.50 178 ARG A C 1
ATOM 1390 O O . ARG A 1 178 ? -11.842 14.251 11.381 1.00 90.50 178 ARG A O 1
ATOM 1397 N N . LEU A 1 179 ? -10.008 13.111 12.004 1.00 89.69 179 LEU A N 1
ATOM 1398 C CA . LEU A 1 179 ? -10.693 11.908 12.486 1.00 89.69 179 LEU A CA 1
ATOM 1399 C C . LEU A 1 179 ? -11.497 12.154 13.769 1.00 89.69 179 LEU A C 1
ATOM 1401 O O . LEU A 1 179 ? -12.500 11.485 14.008 1.00 89.69 179 LEU A O 1
ATOM 1405 N N . THR A 1 180 ? -11.116 13.150 14.566 1.00 86.38 180 THR A N 1
ATOM 1406 C CA . THR A 1 180 ? -11.853 13.561 15.775 1.00 86.38 180 THR A CA 1
ATOM 1407 C C . THR A 1 180 ? -12.975 14.575 15.501 1.00 86.38 180 THR A C 1
ATOM 1409 O O . THR A 1 180 ? -13.832 14.786 16.355 1.00 86.38 180 THR A O 1
ATOM 1412 N N . ASN A 1 181 ? -13.046 15.165 14.300 1.00 81.12 181 ASN A N 1
ATOM 1413 C CA . ASN A 1 181 ? -14.082 16.134 13.918 1.00 81.12 181 ASN A CA 1
ATOM 1414 C C . ASN A 1 181 ? -15.462 15.480 13.765 1.00 81.12 181 ASN A C 1
ATOM 1416 O O . ASN A 1 181 ? -15.580 14.512 13.030 1.00 81.12 181 ASN A O 1
ATOM 1420 N N . SER A 1 182 ? -16.523 16.059 14.334 1.00 71.38 182 SER A N 1
ATOM 1421 C CA . SER A 1 182 ? -17.903 15.536 14.326 1.00 71.38 182 SER A CA 1
ATOM 1422 C C . SER A 1 182 ? -18.546 15.300 12.946 1.00 71.38 182 SER A C 1
ATOM 1424 O O . SER A 1 182 ? -19.559 14.600 12.862 1.00 71.38 182 SER A O 1
ATOM 1426 N N . LYS A 1 183 ? -17.977 15.838 11.861 1.00 77.12 183 LYS A N 1
ATOM 1427 C CA . LYS A 1 183 ? -18.421 15.577 10.479 1.00 77.12 183 LYS A CA 1
ATOM 1428 C C . LYS A 1 183 ? -17.993 14.185 9.986 1.00 77.12 183 LYS A C 1
ATOM 1430 O O . LYS A 1 183 ? -16.991 13.651 10.472 1.00 77.12 183 LYS A O 1
ATOM 1435 N N . PRO A 1 184 ? -18.721 13.589 9.023 1.00 76.75 184 PRO A N 1
ATOM 1436 C CA . PRO A 1 184 ? -18.243 12.387 8.361 1.00 76.75 184 PRO A CA 1
ATOM 1437 C C . PRO A 1 184 ? -16.975 12.718 7.573 1.00 76.75 184 PRO A C 1
ATOM 1439 O O . PRO A 1 184 ? -16.891 13.769 6.938 1.00 76.75 184 PRO A O 1
ATOM 1442 N N . THR A 1 185 ? -15.975 11.843 7.625 1.00 84.94 185 THR A N 1
ATOM 1443 C CA . THR A 1 185 ? -14.734 12.033 6.863 1.00 84.94 185 THR A CA 1
ATOM 1444 C C . THR A 1 185 ? -14.250 10.717 6.279 1.00 84.94 185 THR A C 1
ATOM 1446 O O . THR A 1 185 ? -14.350 9.673 6.920 1.00 84.94 185 THR A O 1
ATOM 1449 N N . LEU A 1 186 ? -13.697 10.782 5.068 1.00 85.50 186 LEU A N 1
ATOM 1450 C CA . LEU A 1 186 ? -12.926 9.698 4.472 1.00 85.50 186 LEU A CA 1
ATOM 1451 C C . LEU A 1 186 ? -11.502 10.188 4.212 1.00 85.50 186 LEU A C 1
ATOM 1453 O O . LEU A 1 186 ? -11.295 11.178 3.505 1.00 85.50 186 LEU A O 1
ATOM 1457 N N . SER A 1 187 ? -10.534 9.493 4.794 1.00 90.94 187 SER A N 1
ATOM 1458 C CA . SER A 1 187 ? -9.107 9.758 4.633 1.00 90.94 187 SER A CA 1
ATOM 1459 C C . SER A 1 187 ? -8.448 8.542 3.997 1.00 90.94 187 SER A C 1
ATOM 1461 O O . SER A 1 187 ? -8.538 7.446 4.538 1.00 90.94 187 SER A O 1
ATOM 1463 N N . ILE A 1 188 ? -7.793 8.716 2.854 1.00 90.94 188 ILE A N 1
ATOM 1464 C CA . ILE A 1 188 ? -7.120 7.618 2.147 1.00 90.94 188 ILE A CA 1
ATOM 1465 C C . ILE A 1 188 ? -5.629 7.887 2.156 1.00 90.94 188 ILE A C 1
ATOM 1467 O O . ILE A 1 188 ? -5.202 8.907 1.633 1.00 90.94 188 ILE A O 1
ATOM 1471 N N . ILE A 1 189 ? -4.852 6.997 2.757 1.00 94.38 189 ILE A N 1
ATOM 1472 C CA . ILE A 1 189 ? -3.408 7.119 2.916 1.00 94.38 189 ILE A CA 1
ATOM 1473 C C . ILE A 1 189 ? -2.735 6.222 1.881 1.00 94.38 189 ILE A C 1
ATOM 1475 O O . ILE A 1 189 ? -2.868 4.999 1.924 1.00 94.38 189 ILE A O 1
ATOM 1479 N N . LEU A 1 190 ? -2.014 6.847 0.956 1.00 91.12 190 LEU A N 1
ATOM 1480 C CA . LEU A 1 190 ? -1.280 6.207 -0.124 1.00 91.12 190 LEU A CA 1
ATOM 1481 C C . LEU A 1 190 ? 0.219 6.384 0.097 1.00 91.12 190 LEU A C 1
ATOM 1483 O O . LEU A 1 190 ? 0.703 7.498 0.279 1.00 91.12 190 LEU A O 1
ATOM 1487 N N . ALA A 1 191 ? 0.960 5.283 0.091 1.00 88.06 191 ALA A N 1
ATOM 1488 C CA . ALA A 1 191 ? 2.419 5.304 0.145 1.00 88.06 191 ALA A CA 1
ATOM 1489 C C . ALA A 1 191 ? 3.004 3.964 -0.297 1.00 88.06 191 ALA A C 1
ATOM 1491 O O . ALA A 1 191 ? 2.338 2.929 -0.189 1.00 88.06 191 ALA A O 1
ATOM 1492 N N . ASP A 1 192 ? 4.266 3.960 -0.705 1.00 80.31 192 ASP A N 1
ATOM 1493 C CA . ASP A 1 192 ? 4.970 2.736 -1.085 1.00 80.31 192 ASP A CA 1
ATOM 1494 C C . ASP A 1 192 ? 5.272 1.827 0.119 1.00 80.31 192 ASP A C 1
ATOM 1496 O O . ASP A 1 192 ? 4.940 2.114 1.281 1.00 80.31 192 ASP A O 1
ATOM 1500 N N . PHE A 1 193 ? 5.850 0.658 -0.157 1.00 80.31 193 PHE A N 1
ATOM 1501 C CA . PHE A 1 193 ? 6.269 -0.273 0.886 1.00 80.31 193 PHE A CA 1
ATOM 1502 C C . PHE A 1 193 ? 7.336 0.359 1.792 1.00 80.31 193 PHE A C 1
ATOM 1504 O O . PHE A 1 193 ? 8.197 1.119 1.346 1.00 80.31 193 PHE A O 1
ATOM 1511 N N . GLY A 1 194 ? 7.278 0.045 3.087 1.00 81.50 194 GLY A N 1
ATOM 1512 C CA . GLY A 1 194 ? 8.244 0.554 4.063 1.00 81.50 194 GLY A CA 1
ATOM 1513 C C . GLY A 1 194 ? 8.106 2.042 4.410 1.00 81.50 194 GLY A C 1
ATOM 1514 O O . GLY A 1 194 ? 8.862 2.514 5.251 1.00 81.50 194 GLY A O 1
ATOM 1515 N N . ALA A 1 195 ? 7.131 2.761 3.835 1.00 87.00 195 ALA A N 1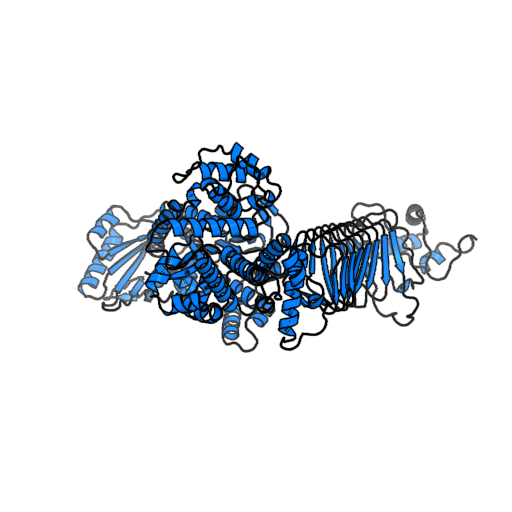
ATOM 1516 C CA . ALA A 1 195 ? 6.858 4.177 4.112 1.00 87.00 195 ALA A CA 1
ATOM 1517 C C . ALA A 1 195 ? 6.126 4.441 5.447 1.00 87.00 195 ALA A C 1
ATOM 1519 O O . ALA A 1 195 ? 5.825 5.584 5.762 1.00 87.00 195 ALA A O 1
ATOM 1520 N N . GLY A 1 196 ? 5.792 3.403 6.225 1.00 89.88 196 GLY A N 1
ATOM 1521 C CA . GLY A 1 196 ? 5.199 3.570 7.561 1.00 89.88 196 GLY A CA 1
ATOM 1522 C C . GLY A 1 196 ? 3.672 3.720 7.617 1.00 89.88 196 GLY A C 1
ATOM 1523 O O . GLY A 1 196 ? 3.165 4.179 8.634 1.00 89.88 196 GLY A O 1
ATOM 1524 N N . LYS A 1 197 ? 2.918 3.307 6.583 1.00 93.31 197 LYS A N 1
ATOM 1525 C CA . LYS A 1 197 ? 1.434 3.364 6.569 1.00 93.31 197 LYS A CA 1
ATOM 1526 C C . LYS A 1 197 ? 0.800 2.707 7.800 1.00 93.31 197 LYS A C 1
ATOM 1528 O O . LYS A 1 197 ? 0.115 3.379 8.564 1.00 93.31 197 LYS A O 1
ATOM 1533 N N . SER A 1 198 ? 1.069 1.419 8.012 1.00 91.81 198 SER A N 1
ATOM 1534 C CA . SER A 1 198 ? 0.529 0.666 9.150 1.00 91.81 198 SER A CA 1
ATOM 1535 C C . SER A 1 198 ? 0.985 1.250 10.485 1.00 91.81 198 SER A C 1
ATOM 1537 O O . SER A 1 198 ? 0.196 1.335 11.420 1.00 91.81 198 SER A O 1
ATOM 1539 N N . THR A 1 199 ? 2.235 1.719 10.567 1.00 93.75 199 THR A N 1
ATOM 1540 C CA . THR A 1 199 ? 2.772 2.380 11.762 1.00 93.75 199 THR A CA 1
ATOM 1541 C C . THR A 1 199 ? 2.014 3.667 12.088 1.00 93.75 199 THR A C 1
ATOM 1543 O O . THR A 1 199 ? 1.602 3.853 13.227 1.00 93.75 199 THR A O 1
ATOM 1546 N N . LEU A 1 200 ? 1.757 4.519 11.090 1.00 95.56 200 LEU A N 1
ATOM 1547 C CA . LEU A 1 200 ? 0.958 5.737 11.239 1.00 95.56 200 LEU A CA 1
ATOM 1548 C C . LEU A 1 200 ? -0.473 5.418 11.694 1.00 95.56 200 LEU A C 1
ATOM 1550 O O . LEU A 1 200 ? -0.986 6.066 12.603 1.00 95.56 200 LEU A O 1
ATOM 1554 N N . LEU A 1 201 ? -1.129 4.417 11.094 1.00 95.88 201 LEU A N 1
ATOM 1555 C CA . LEU A 1 201 ? -2.479 4.014 11.506 1.00 95.88 201 LEU A CA 1
ATOM 1556 C C . LEU A 1 201 ? -2.502 3.485 12.948 1.00 95.88 201 LEU A C 1
ATOM 1558 O O . LEU A 1 201 ? -3.418 3.827 13.694 1.00 95.88 201 LEU A O 1
ATOM 1562 N N . LYS A 1 202 ? -1.504 2.688 13.350 1.00 94.50 202 LYS A N 1
ATOM 1563 C CA . LYS A 1 202 ? -1.371 2.177 14.722 1.00 94.50 202 LYS A CA 1
ATOM 1564 C C . LYS A 1 202 ? -1.115 3.288 15.740 1.00 94.50 202 LYS A C 1
ATOM 1566 O O . LYS A 1 202 ? -1.773 3.291 16.773 1.00 94.50 202 LYS A O 1
ATOM 1571 N N . ASP A 1 203 ? -0.236 4.247 15.442 1.00 95.75 203 ASP A N 1
ATOM 1572 C CA . ASP A 1 203 ? 0.012 5.414 16.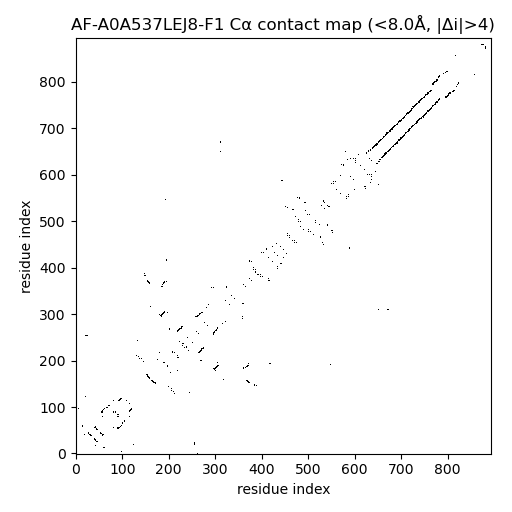305 1.00 95.75 203 ASP A CA 1
ATOM 1573 C C . ASP A 1 203 ? -1.258 6.265 16.474 1.00 95.75 203 ASP A C 1
ATOM 1575 O O . ASP A 1 203 ? -1.640 6.622 17.590 1.00 95.75 203 ASP A O 1
ATOM 1579 N N . LEU A 1 204 ? -1.981 6.531 15.380 1.00 96.25 204 LEU A N 1
ATOM 1580 C CA . LEU A 1 204 ? -3.260 7.241 15.431 1.00 96.25 204 LEU A CA 1
ATOM 1581 C C . LEU A 1 204 ? -4.304 6.477 16.257 1.00 96.25 204 LEU A C 1
ATOM 1583 O O . LEU A 1 204 ? -4.982 7.080 17.091 1.00 96.25 204 LEU A O 1
ATOM 1587 N N . TYR A 1 205 ? -4.418 5.161 16.056 1.00 95.19 205 TYR A N 1
ATOM 1588 C CA . TYR A 1 205 ? -5.299 4.302 16.843 1.00 95.19 205 TYR A CA 1
ATOM 1589 C C . TYR A 1 205 ? -4.928 4.334 18.330 1.00 95.19 205 TYR A C 1
ATOM 1591 O O . TYR A 1 205 ? -5.806 4.557 19.158 1.00 95.19 205 TYR A O 1
ATOM 1599 N N . TYR A 1 206 ? -3.641 4.209 18.666 1.00 95.38 206 TYR A N 1
ATOM 1600 C CA . TYR A 1 206 ? -3.114 4.307 20.029 1.00 95.38 206 TYR A CA 1
ATOM 1601 C C . TYR A 1 206 ? -3.510 5.628 20.701 1.00 95.38 206 TYR A C 1
ATOM 1603 O O . TYR A 1 206 ? -4.108 5.623 21.781 1.00 95.38 206 TYR A O 1
ATOM 1611 N N . ARG A 1 207 ? -3.254 6.770 20.047 1.00 95.00 207 ARG A N 1
ATOM 1612 C CA . ARG A 1 207 ? -3.590 8.099 20.588 1.00 95.00 207 ARG A CA 1
ATOM 1613 C C . ARG A 1 207 ? -5.095 8.251 20.814 1.00 95.00 207 ARG A C 1
ATOM 1615 O O . ARG A 1 207 ? -5.514 8.792 21.838 1.00 95.00 207 ARG A O 1
ATOM 1622 N N . MET A 1 208 ? -5.915 7.750 19.888 1.00 93.38 208 MET A N 1
ATOM 1623 C CA . MET A 1 208 ? -7.373 7.777 20.023 1.00 93.38 208 MET A CA 1
ATOM 1624 C C . MET A 1 208 ? -7.879 6.827 21.113 1.00 93.38 208 MET A C 1
ATOM 1626 O O . MET A 1 208 ? -8.756 7.213 21.879 1.00 93.38 208 MET A O 1
ATOM 1630 N N . ALA A 1 209 ? -7.317 5.623 21.231 1.00 92.19 209 ALA A N 1
ATOM 1631 C CA . ALA A 1 209 ? -7.675 4.653 22.263 1.00 92.19 209 ALA A CA 1
ATOM 1632 C C . ALA A 1 209 ? -7.341 5.192 23.661 1.00 92.19 209 ALA A C 1
ATOM 1634 O O . ALA A 1 209 ? -8.177 5.140 24.562 1.00 92.19 209 ALA A O 1
ATOM 1635 N N . LYS A 1 210 ? -6.166 5.814 23.822 1.00 93.44 210 LYS A N 1
ATOM 1636 C CA . LYS A 1 210 ? -5.757 6.490 25.062 1.00 93.44 210 LYS A CA 1
ATOM 1637 C C . LYS A 1 210 ? -6.704 7.635 25.427 1.00 93.44 210 LYS A C 1
ATOM 1639 O O . LYS A 1 210 ? -7.144 7.729 26.571 1.00 93.44 210 LYS A O 1
ATOM 1644 N N . SER A 1 211 ? -7.090 8.453 24.445 1.00 91.19 211 SER A N 1
ATOM 1645 C CA . SER A 1 211 ? -8.099 9.503 24.636 1.00 91.19 211 SER A CA 1
ATOM 1646 C C . SER A 1 211 ? -9.464 8.930 25.031 1.00 91.19 211 SER A C 1
ATOM 1648 O O . SER A 1 211 ? -10.125 9.492 25.898 1.00 91.19 211 SER A O 1
ATOM 1650 N N . ALA A 1 212 ? -9.867 7.804 24.441 1.00 87.12 212 ALA A N 1
ATOM 1651 C CA . ALA A 1 212 ? -11.136 7.137 24.717 1.00 87.12 212 ALA A CA 1
ATOM 1652 C C . ALA A 1 212 ? -11.186 6.467 26.100 1.00 87.12 212 ALA A C 1
ATOM 1654 O O . ALA A 1 212 ? -12.268 6.343 26.675 1.00 87.12 212 ALA A O 1
ATOM 1655 N N . LEU A 1 213 ? -10.038 6.058 26.645 1.00 86.62 213 LEU A N 1
ATOM 1656 C CA . LEU A 1 213 ? -9.919 5.590 28.029 1.00 86.62 213 LEU A CA 1
ATOM 1657 C C . LEU A 1 213 ? -10.069 6.734 29.037 1.00 86.62 213 LEU A C 1
ATOM 1659 O O . LEU A 1 213 ? -10.663 6.543 30.092 1.00 86.62 213 LEU A O 1
ATOM 1663 N N . SER A 1 214 ? -9.524 7.914 28.725 1.00 86.44 214 SER A N 1
ATOM 1664 C CA . SER A 1 214 ? -9.588 9.079 29.620 1.00 86.44 214 SER A CA 1
ATOM 1665 C C . SER A 1 214 ? -10.914 9.838 29.538 1.00 86.44 214 SER A C 1
ATOM 1667 O O . SER A 1 214 ? -11.375 10.370 30.543 1.00 86.44 214 SER A O 1
ATOM 1669 N N . ASP A 1 215 ? -11.529 9.896 28.357 1.00 82.06 215 ASP A N 1
ATOM 1670 C CA . ASP A 1 215 ? -12.764 10.635 28.108 1.00 82.06 215 ASP A CA 1
ATOM 1671 C C . ASP A 1 215 ? -13.754 9.793 27.276 1.00 82.06 215 ASP A C 1
ATOM 1673 O O . ASP A 1 215 ? -13.606 9.680 26.049 1.00 82.06 215 ASP A O 1
ATOM 1677 N N . PRO A 1 216 ? -14.807 9.241 27.915 1.00 72.50 216 PRO A N 1
ATOM 1678 C CA . PRO A 1 216 ? -15.848 8.463 27.245 1.00 72.50 216 PRO A CA 1
ATOM 1679 C C . PRO A 1 216 ? -16.640 9.217 26.167 1.00 72.50 216 PRO A C 1
ATOM 1681 O O . PRO A 1 216 ? -17.345 8.580 25.382 1.00 72.50 216 PRO A O 1
ATOM 1684 N N . SER A 1 217 ? -16.562 10.554 26.130 1.00 73.75 217 SER A N 1
ATOM 1685 C CA . SER A 1 217 ? -17.243 11.386 25.131 1.00 73.75 217 SER A CA 1
ATOM 1686 C C . SER A 1 217 ? -16.512 11.436 23.786 1.00 73.75 217 SER A C 1
ATOM 1688 O O . SER A 1 217 ? -17.103 11.811 22.767 1.00 73.75 217 SER A O 1
ATOM 1690 N N . THR A 1 218 ? -15.239 11.034 23.762 1.00 80.69 218 THR A N 1
ATOM 1691 C CA . THR A 1 218 ? -14.431 11.004 22.542 1.00 80.69 218 THR A CA 1
ATOM 1692 C C . THR A 1 218 ? -14.850 9.868 21.615 1.00 80.69 218 THR A C 1
ATOM 1694 O O . THR A 1 218 ? -15.539 8.916 21.994 1.00 80.69 218 THR A O 1
ATOM 1697 N N . ARG A 1 219 ? -14.458 9.975 20.342 1.00 82.06 219 ARG A N 1
ATOM 1698 C CA . ARG A 1 219 ? -14.761 8.923 19.375 1.00 82.06 219 ARG A CA 1
ATOM 1699 C C . ARG A 1 219 ? -13.991 7.642 19.691 1.00 82.06 219 ARG A C 1
ATOM 1701 O O . ARG A 1 219 ? -12.797 7.669 19.964 1.00 82.06 219 ARG A O 1
ATOM 1708 N N . ARG A 1 220 ? -14.691 6.523 19.563 1.00 82.62 220 ARG A N 1
ATOM 1709 C CA . ARG A 1 220 ? -14.250 5.148 19.765 1.00 82.62 220 ARG A CA 1
ATOM 1710 C C . ARG A 1 220 ? -13.566 4.627 18.492 1.00 82.62 220 ARG A C 1
ATOM 1712 O O . ARG A 1 220 ? -14.249 4.451 17.477 1.00 82.62 220 ARG A O 1
ATOM 1719 N N . PRO A 1 221 ? -12.237 4.427 18.484 1.00 88.88 221 PRO A N 1
ATOM 1720 C CA . PRO A 1 221 ? -11.564 3.855 17.328 1.00 88.88 221 PRO A CA 1
ATOM 1721 C C . PRO A 1 221 ? -11.817 2.340 17.234 1.00 88.88 221 PRO A C 1
ATOM 1723 O O . PRO A 1 221 ? -11.931 1.653 18.249 1.00 88.88 221 PRO A O 1
ATOM 1726 N N . VAL A 1 222 ? -11.890 1.822 16.009 1.00 85.25 222 VAL A N 1
ATOM 1727 C CA . VAL A 1 222 ? -11.993 0.394 15.670 1.00 85.25 222 VAL A CA 1
ATOM 1728 C C . VAL A 1 222 ? -10.939 0.097 14.613 1.00 85.25 222 VAL A C 1
ATOM 1730 O O . VAL A 1 222 ? -10.898 0.779 13.588 1.00 85.25 222 VAL A O 1
ATOM 1733 N N . PHE A 1 223 ? -10.087 -0.895 14.863 1.00 88.06 223 PHE A N 1
ATOM 1734 C CA . PHE A 1 223 ? -8.984 -1.256 13.975 1.00 88.06 223 PHE A CA 1
ATOM 1735 C C . PHE A 1 223 ? -9.278 -2.552 13.222 1.00 88.06 223 PHE A C 1
ATOM 1737 O O . PHE A 1 223 ? -9.601 -3.568 13.828 1.00 88.06 223 PHE A O 1
ATOM 1744 N N . LEU A 1 224 ? -9.162 -2.506 11.898 1.00 86.69 224 LEU A N 1
ATOM 1745 C CA . LEU A 1 224 ? -9.470 -3.591 10.974 1.00 86.69 224 LEU A CA 1
ATOM 1746 C C . LEU A 1 224 ? -8.258 -3.835 10.073 1.00 86.69 224 LEU A C 1
ATOM 1748 O O . LEU A 1 224 ? -7.948 -3.034 9.191 1.00 86.69 224 LEU A O 1
ATOM 1752 N N . GLU A 1 225 ? -7.587 -4.965 10.275 1.00 86.94 225 GLU A N 1
ATOM 1753 C CA . GLU A 1 225 ? -6.522 -5.424 9.383 1.00 86.94 225 GLU A CA 1
ATOM 1754 C C . GLU A 1 225 ? -7.139 -6.144 8.177 1.00 86.94 225 GLU A C 1
ATOM 1756 O O . GLU A 1 225 ? -7.584 -7.289 8.284 1.00 86.94 225 GLU A O 1
ATOM 1761 N N . LEU A 1 226 ? -7.171 -5.490 7.014 1.00 85.94 226 LEU A N 1
ATOM 1762 C CA . LEU A 1 226 ? -7.863 -5.997 5.822 1.00 85.94 226 LEU A CA 1
ATOM 1763 C C . LEU A 1 226 ? -7.250 -7.281 5.260 1.00 85.94 226 LEU A C 1
ATOM 1765 O O . LEU A 1 226 ? -7.953 -8.082 4.647 1.00 85.94 226 LEU A O 1
ATOM 1769 N N . LYS A 1 227 ? -5.976 -7.542 5.553 1.00 79.56 227 LYS A N 1
ATOM 1770 C CA . LYS A 1 227 ? -5.313 -8.819 5.257 1.00 79.56 227 LYS A CA 1
ATOM 1771 C C . LYS A 1 227 ? -6.005 -10.034 5.878 1.00 79.56 227 LYS A C 1
ATOM 1773 O O . LYS A 1 227 ? -5.722 -11.147 5.457 1.00 79.56 227 LYS A O 1
ATOM 1778 N N . ASN A 1 228 ? -6.865 -9.833 6.882 1.00 79.81 228 ASN A N 1
ATOM 1779 C CA . ASN A 1 228 ? -7.635 -10.882 7.547 1.00 79.81 228 ASN A CA 1
ATOM 1780 C C . ASN A 1 228 ? -9.030 -11.062 6.928 1.00 79.81 228 ASN A C 1
ATOM 1782 O O . ASN A 1 228 ? -9.778 -11.910 7.387 1.00 79.81 228 ASN A O 1
ATOM 1786 N N . PHE A 1 229 ? -9.414 -10.303 5.899 1.00 80.12 229 PHE A N 1
ATOM 1787 C CA . PHE A 1 229 ? -10.763 -10.362 5.326 1.00 80.12 229 PHE A CA 1
ATOM 1788 C C . PHE A 1 229 ? -11.139 -11.752 4.784 1.00 80.12 229 PHE A C 1
ATOM 1790 O O . PHE A 1 229 ? -12.269 -12.198 4.957 1.00 80.12 229 PHE A O 1
ATOM 1797 N N . HIS A 1 230 ? -10.186 -12.479 4.195 1.00 74.31 230 HIS A N 1
ATOM 1798 C CA . HIS A 1 230 ? -10.407 -13.814 3.616 1.00 74.31 230 HIS A CA 1
ATOM 1799 C C . HIS A 1 230 ? -10.754 -14.901 4.642 1.00 74.31 230 HIS A C 1
ATOM 1801 O O . HIS A 1 230 ? -11.159 -15.990 4.248 1.00 74.31 230 HIS A O 1
ATOM 1807 N N . LEU A 1 231 ? -10.556 -14.640 5.939 1.00 73.88 231 LEU A N 1
ATOM 1808 C CA . LEU A 1 231 ? -11.001 -15.524 7.022 1.00 73.88 231 LEU A CA 1
ATOM 1809 C C . LEU A 1 231 ? -12.524 -15.598 7.135 1.00 73.88 231 LEU A C 1
ATOM 1811 O O . LEU A 1 231 ? -13.058 -16.477 7.808 1.00 73.88 231 LEU A O 1
ATOM 1815 N N . TYR A 1 232 ? -13.216 -14.654 6.509 1.00 76.94 232 TYR A N 1
ATOM 1816 C CA . TYR A 1 232 ? -14.635 -14.444 6.679 1.00 76.94 232 TYR A CA 1
ATOM 1817 C C . TYR A 1 232 ? -15.347 -14.641 5.348 1.00 76.94 232 TYR A C 1
ATOM 1819 O O . TYR A 1 232 ? -14.828 -14.334 4.277 1.00 76.94 232 TYR A O 1
ATOM 1827 N N . SER A 1 233 ? -16.566 -15.168 5.423 1.00 71.62 233 SER A N 1
ATOM 1828 C CA . SER A 1 233 ? -17.389 -15.419 4.235 1.00 71.62 233 SER A CA 1
ATOM 1829 C C . SER A 1 233 ? -17.922 -14.132 3.591 1.00 71.62 233 SER A C 1
ATOM 1831 O O . SER A 1 233 ? -18.246 -14.117 2.401 1.00 71.62 233 SER A O 1
ATOM 1833 N N . ASP A 1 234 ? -18.006 -13.050 4.369 1.00 70.88 234 ASP A N 1
ATOM 1834 C CA . ASP A 1 234 ? -18.454 -11.734 3.934 1.00 70.88 234 ASP A CA 1
ATOM 1835 C C . ASP A 1 234 ? -17.926 -10.605 4.839 1.00 70.88 234 ASP A C 1
ATOM 1837 O O . ASP A 1 234 ? -17.374 -10.822 5.924 1.00 70.88 234 ASP A O 1
ATOM 1841 N N . ILE A 1 235 ? -18.126 -9.368 4.374 1.00 73.19 235 ILE A N 1
ATOM 1842 C CA . ILE A 1 235 ? -17.739 -8.141 5.078 1.00 73.19 235 ILE A CA 1
ATOM 1843 C C . ILE A 1 235 ? -18.454 -7.970 6.421 1.00 73.19 235 ILE A C 1
ATOM 1845 O O . ILE A 1 235 ? -17.869 -7.416 7.348 1.00 73.19 235 ILE A O 1
ATOM 1849 N N . HIS A 1 236 ? -19.681 -8.476 6.574 1.00 73.31 236 HIS A N 1
ATOM 1850 C CA . HIS A 1 236 ? -20.427 -8.358 7.828 1.00 73.31 236 HIS A CA 1
ATOM 1851 C C . HIS A 1 236 ? -19.806 -9.218 8.917 1.00 73.31 236 HIS A C 1
ATOM 1853 O O . HIS A 1 236 ? -19.620 -8.741 10.032 1.00 73.31 236 HIS A O 1
ATOM 1859 N N . SER A 1 237 ? -19.431 -10.446 8.576 1.00 75.38 237 SER A N 1
ATOM 1860 C CA . SER A 1 237 ? -18.750 -11.384 9.459 1.00 75.38 237 SER A CA 1
ATOM 1861 C C . SER A 1 237 ? -17.368 -10.858 9.858 1.00 75.38 237 SER A C 1
ATOM 1863 O O . SER A 1 237 ? -17.002 -10.931 11.028 1.00 75.38 237 SER A O 1
ATOM 1865 N N . PHE A 1 238 ? -16.638 -10.247 8.918 1.00 79.12 238 PHE A N 1
ATOM 1866 C CA . PHE A 1 238 ? -15.345 -9.612 9.192 1.00 79.12 238 PHE A CA 1
ATOM 1867 C C . PHE A 1 238 ? -15.460 -8.428 10.165 1.00 79.12 238 PHE A C 1
ATOM 1869 O O . PHE A 1 238 ? -14.745 -8.369 11.164 1.00 79.12 238 PHE A O 1
ATOM 1876 N N . PHE A 1 239 ? -16.389 -7.499 9.914 1.00 75.31 239 PHE A N 1
ATOM 1877 C CA . PHE A 1 239 ? -16.631 -6.370 10.819 1.00 75.31 239 PHE A CA 1
ATOM 1878 C C . PHE A 1 239 ? -17.186 -6.820 12.175 1.00 75.31 239 PHE A C 1
ATOM 1880 O O . PHE A 1 239 ? -16.885 -6.193 13.188 1.00 75.31 239 PHE A O 1
ATOM 1887 N N . HIS A 1 240 ? -17.990 -7.889 12.207 1.00 72.56 240 HIS A N 1
ATOM 1888 C CA . HIS A 1 240 ? -18.512 -8.466 13.447 1.00 72.56 240 HIS A CA 1
ATOM 1889 C C . HIS A 1 240 ? -17.379 -8.980 14.332 1.00 72.56 240 HIS A C 1
ATOM 1891 O O . HIS A 1 240 ? -17.315 -8.603 15.497 1.00 72.56 240 HIS A O 1
ATOM 1897 N N . ALA A 1 241 ? -16.445 -9.744 13.764 1.00 70.00 241 ALA A N 1
ATOM 1898 C CA . ALA A 1 241 ? -15.318 -10.302 14.504 1.00 70.00 241 ALA A CA 1
ATOM 1899 C C . ALA A 1 241 ? -14.337 -9.247 15.038 1.00 70.00 241 ALA A C 1
ATOM 1901 O O . ALA A 1 241 ? -13.634 -9.492 16.015 1.00 70.00 241 ALA A O 1
ATOM 1902 N N . ALA A 1 242 ? -14.293 -8.065 14.423 1.00 68.56 242 ALA A N 1
ATOM 1903 C CA . ALA A 1 242 ? -13.469 -6.954 14.891 1.00 68.56 242 ALA A CA 1
ATOM 1904 C C . ALA A 1 242 ? -14.067 -6.190 16.086 1.00 68.56 242 ALA A C 1
ATOM 1906 O O . ALA A 1 242 ? -13.409 -5.315 16.651 1.00 68.56 242 ALA A O 1
ATOM 1907 N N . LEU A 1 243 ? -15.313 -6.487 16.467 1.00 67.19 243 LEU A N 1
ATOM 1908 C CA . LEU A 1 243 ? -15.978 -5.908 17.631 1.00 67.19 243 LEU A CA 1
ATOM 1909 C C . LEU A 1 243 ? -15.943 -6.926 18.798 1.00 67.19 243 LEU A C 1
ATOM 1911 O O . LEU A 1 243 ? -16.087 -8.120 18.555 1.00 67.19 243 LEU A O 1
ATOM 1915 N N . PRO A 1 244 ? -15.738 -6.502 20.061 1.00 55.06 244 PRO A N 1
ATOM 1916 C CA . PRO A 1 244 ? -15.466 -7.393 21.194 1.00 55.06 244 PRO A CA 1
ATOM 1917 C C . PRO A 1 244 ? -16.506 -8.496 21.449 1.00 55.06 244 PRO A C 1
ATOM 1919 O O . PRO A 1 244 ? -17.709 -8.316 21.252 1.00 55.06 244 PRO A O 1
ATOM 1922 N N . GLY A 1 245 ? -16.009 -9.619 21.977 1.00 44.19 245 GLY A N 1
ATOM 1923 C CA . GLY A 1 245 ? -16.672 -10.926 22.065 1.00 44.19 245 GLY A CA 1
ATOM 1924 C C . GLY A 1 245 ? -17.834 -11.110 23.051 1.00 44.19 245 GLY A C 1
ATOM 1925 O O . GLY A 1 245 ? -18.394 -12.202 23.075 1.00 44.19 245 GLY A O 1
ATOM 1926 N N . ASP A 1 246 ? -18.257 -10.087 23.798 1.00 43.94 246 ASP A N 1
ATOM 1927 C CA . ASP A 1 246 ? -19.483 -10.155 24.624 1.00 43.94 246 ASP A CA 1
ATOM 1928 C C . ASP A 1 246 ? -20.741 -9.702 23.862 1.00 43.94 246 ASP A C 1
ATOM 1930 O O . ASP A 1 246 ? -21.871 -9.754 24.368 1.00 43.94 246 ASP A O 1
ATOM 1934 N N . LEU A 1 247 ? -20.579 -9.258 22.612 1.00 48.94 247 LEU A N 1
ATOM 1935 C CA . LEU A 1 247 ? -21.711 -8.994 21.741 1.00 48.94 247 LEU A CA 1
ATOM 1936 C C . LEU A 1 247 ? -22.276 -10.322 21.205 1.00 48.94 247 LEU A C 1
ATOM 1938 O O . LEU A 1 247 ? -21.518 -11.132 20.674 1.00 48.94 247 LEU A O 1
ATOM 1942 N N . PRO A 1 248 ? -23.604 -10.565 21.283 1.00 41.22 248 PRO A N 1
ATOM 1943 C CA . PRO A 1 248 ? -24.215 -11.748 20.687 1.00 41.22 248 PRO A CA 1
ATOM 1944 C C . PRO A 1 248 ? -23.729 -11.958 19.247 1.00 41.22 248 PRO A C 1
ATOM 1946 O O . PRO A 1 248 ? -23.671 -11.013 18.452 1.00 41.22 248 PRO A O 1
ATOM 1949 N N . ARG A 1 249 ? -23.411 -13.220 18.920 1.00 43.72 249 ARG A N 1
ATOM 1950 C CA . ARG A 1 249 ? -22.918 -13.694 17.610 1.00 43.72 249 ARG A CA 1
ATOM 1951 C C . ARG A 1 249 ? -23.792 -13.270 16.418 1.00 43.72 249 ARG A C 1
ATOM 1953 O O . ARG A 1 249 ? -23.352 -13.347 15.281 1.00 43.72 249 ARG A O 1
ATOM 1960 N N . SER A 1 250 ? -24.995 -12.758 16.669 1.00 45.53 250 SER A N 1
ATOM 1961 C CA . SER A 1 250 ? -25.780 -11.971 15.724 1.00 45.53 250 SER A CA 1
ATOM 1962 C C . SER A 1 250 ? -25.805 -10.499 16.153 1.00 45.53 250 SER A C 1
ATOM 1964 O O . SER A 1 250 ? -26.548 -10.116 17.064 1.00 45.53 250 SER A O 1
ATOM 1966 N N . MET A 1 251 ? -25.043 -9.636 15.481 1.00 53.50 251 MET A N 1
ATOM 1967 C CA . MET A 1 251 ? -25.354 -8.209 15.529 1.00 53.50 251 MET A CA 1
ATOM 1968 C C . MET A 1 251 ? -26.719 -8.021 14.864 1.00 53.50 251 MET A C 1
ATOM 1970 O O . MET A 1 251 ? -26.869 -8.282 13.673 1.00 53.50 251 MET A O 1
ATOM 1974 N N . SER A 1 252 ? -27.736 -7.599 15.619 1.00 55.72 252 SER A N 1
ATOM 1975 C CA . SER A 1 252 ? -28.995 -7.202 14.992 1.00 55.72 252 SER A CA 1
ATOM 1976 C C . SER A 1 252 ? -28.711 -6.021 14.057 1.00 55.72 252 SER A C 1
ATOM 1978 O O . SER A 1 252 ? -27.945 -5.119 14.409 1.00 55.72 252 SER A O 1
ATOM 1980 N N . GLN A 1 253 ? -29.330 -5.994 12.872 1.00 59.00 253 GLN A N 1
ATOM 1981 C CA . GLN A 1 253 ? -29.224 -4.862 11.936 1.00 59.00 253 GLN A CA 1
ATOM 1982 C C . GLN A 1 253 ? -29.486 -3.516 12.643 1.00 59.00 253 GLN A C 1
ATOM 1984 O O . GLN A 1 253 ? -28.884 -2.499 12.311 1.00 59.00 253 GLN A O 1
ATOM 1989 N N . THR A 1 254 ? -30.332 -3.530 13.676 1.00 60.25 254 THR A N 1
ATOM 1990 C CA . THR A 1 254 ? -30.628 -2.406 14.568 1.00 60.25 254 THR A CA 1
ATOM 1991 C C . THR A 1 254 ? -29.387 -1.855 15.275 1.00 60.25 254 THR A C 1
ATOM 1993 O O . THR A 1 254 ? -29.178 -0.645 15.275 1.00 60.25 254 THR A O 1
ATOM 1996 N N . ARG A 1 255 ? -28.528 -2.714 15.840 1.00 64.75 255 ARG A N 1
ATOM 1997 C CA . ARG A 1 255 ? -27.290 -2.285 16.510 1.00 64.75 255 ARG A CA 1
ATOM 1998 C C . ARG A 1 255 ? -26.266 -1.746 15.507 1.00 64.75 255 ARG A C 1
ATOM 2000 O O . ARG A 1 255 ? -25.627 -0.738 15.792 1.00 64.75 255 ARG A O 1
ATOM 2007 N N . LEU A 1 256 ? -26.142 -2.363 14.328 1.00 66.00 256 LEU A N 1
ATOM 2008 C CA . LEU A 1 256 ? -25.276 -1.860 13.252 1.00 66.00 256 LEU A CA 1
ATOM 2009 C C . LEU A 1 256 ? -25.721 -0.468 12.781 1.00 66.00 256 LEU A C 1
ATOM 2011 O O . LEU A 1 256 ? -24.906 0.443 12.653 1.00 66.00 256 LEU A O 1
ATOM 2015 N N . ASN A 1 257 ? -27.025 -0.282 12.568 1.00 67.38 257 ASN A N 1
ATOM 2016 C CA . ASN A 1 257 ? -27.590 1.016 12.205 1.00 67.38 257 ASN A CA 1
ATOM 2017 C C . ASN A 1 257 ? -27.343 2.051 13.311 1.00 67.38 257 ASN A C 1
ATOM 2019 O O . ASN A 1 257 ? -26.912 3.164 13.018 1.00 67.38 257 ASN A O 1
ATOM 2023 N N . PHE A 1 258 ? -27.495 1.662 14.580 1.00 67.50 258 PHE A N 1
ATOM 2024 C CA . PHE A 1 258 ? -27.177 2.530 15.710 1.00 67.50 258 PHE A CA 1
ATOM 2025 C C . PHE A 1 258 ? -25.700 2.962 15.705 1.00 67.50 258 PHE A C 1
ATOM 2027 O O . PHE A 1 258 ? -25.403 4.152 15.820 1.00 67.50 258 PHE A O 1
ATOM 2034 N N . LEU A 1 259 ? -24.762 2.021 15.540 1.00 68.88 259 LEU A N 1
ATOM 2035 C CA . LEU A 1 259 ? -23.322 2.304 15.463 1.00 68.88 259 LEU A CA 1
ATOM 2036 C C . LEU A 1 259 ? -23.025 3.358 14.389 1.00 68.88 259 LEU A C 1
ATOM 2038 O O . LEU A 1 259 ? -22.340 4.350 14.658 1.00 68.88 259 LEU A O 1
ATOM 2042 N N . ARG A 1 260 ? -23.612 3.177 13.203 1.00 67.62 260 ARG A N 1
ATOM 2043 C CA . ARG A 1 260 ? -23.486 4.076 12.050 1.00 67.62 260 ARG A CA 1
ATOM 2044 C C . ARG A 1 260 ? -24.041 5.472 12.341 1.00 67.62 260 ARG A C 1
ATOM 2046 O O . ARG A 1 260 ? -23.359 6.474 12.128 1.00 67.62 260 ARG A O 1
ATOM 2053 N N . GLU A 1 261 ? -25.259 5.557 12.858 1.00 66.56 261 GLU A N 1
ATOM 2054 C CA . GLU A 1 261 ? -25.955 6.826 13.118 1.00 66.56 261 GLU A CA 1
ATOM 2055 C C . GLU A 1 261 ? -25.426 7.564 14.363 1.00 66.56 261 GLU A C 1
ATOM 2057 O O . GLU A 1 261 ? -25.635 8.775 14.539 1.00 66.56 261 GLU A O 1
ATOM 2062 N N . SER A 1 262 ? -24.700 6.864 15.243 1.00 69.56 262 SER A N 1
ATOM 2063 C CA . SER A 1 262 ? -24.160 7.441 16.475 1.00 69.56 262 SER A CA 1
ATOM 2064 C C . SER A 1 262 ? -23.160 8.571 16.198 1.00 69.56 262 SER A C 1
ATOM 2066 O O . SER A 1 262 ? -23.207 9.599 16.879 1.00 69.56 262 SER A O 1
ATOM 2068 N N . GLY A 1 263 ? -22.305 8.414 15.178 1.00 70.38 263 GLY A N 1
ATOM 2069 C CA . GLY A 1 263 ? -21.158 9.291 14.914 1.00 70.38 263 GLY A CA 1
ATOM 2070 C C . GLY A 1 263 ? -20.005 9.150 15.908 1.00 70.38 263 GLY A C 1
ATOM 2071 O O . GLY A 1 263 ? -19.085 9.973 15.897 1.00 70.38 263 GLY A O 1
ATOM 2072 N N . ARG A 1 264 ? -20.066 8.131 16.775 1.00 74.19 264 ARG A N 1
ATOM 2073 C CA . ARG A 1 264 ? -19.082 7.882 17.832 1.00 74.19 264 ARG A CA 1
ATOM 2074 C C . ARG A 1 264 ? -17.882 7.069 17.365 1.00 74.19 264 ARG A C 1
ATOM 2076 O O . ARG A 1 264 ? -16.905 7.037 18.089 1.00 74.19 264 ARG A O 1
ATOM 2083 N N . PHE A 1 265 ? -17.923 6.451 16.188 1.00 79.38 265 PHE A N 1
ATOM 2084 C CA . PHE A 1 265 ? -16.898 5.502 15.748 1.00 79.38 265 PHE A CA 1
ATOM 2085 C C . PHE A 1 265 ? -15.951 6.071 14.696 1.00 79.38 265 PHE A C 1
ATOM 2087 O O . PHE A 1 265 ? -16.376 6.810 13.799 1.00 79.38 265 PHE A O 1
ATOM 2094 N N . VAL A 1 266 ? -14.680 5.674 14.795 1.00 86.56 266 VAL A N 1
ATOM 2095 C CA . VAL A 1 266 ? -13.676 5.853 13.739 1.00 86.56 266 VAL A CA 1
ATOM 2096 C C . VAL A 1 266 ? -13.153 4.496 13.301 1.00 86.56 266 VAL A C 1
ATOM 2098 O O . VAL A 1 266 ? -12.635 3.757 14.131 1.00 86.56 266 VAL A O 1
ATOM 2101 N N . PHE A 1 267 ? -13.258 4.177 12.013 1.00 86.06 267 PHE A N 1
ATOM 2102 C CA . PHE A 1 267 ? -12.759 2.911 11.476 1.00 86.06 267 PHE A CA 1
ATOM 2103 C C . PHE A 1 267 ? -11.396 3.099 10.814 1.00 86.06 267 PHE A C 1
ATOM 2105 O O . PHE A 1 267 ? -11.243 3.915 9.902 1.00 86.06 267 PHE A O 1
ATOM 2112 N N . PHE A 1 268 ? -10.422 2.322 11.273 1.00 91.44 268 PHE A N 1
ATOM 2113 C CA . PHE A 1 268 ? -9.089 2.205 10.700 1.00 91.44 268 PHE A CA 1
ATOM 2114 C C . PHE A 1 268 ? -9.043 0.934 9.862 1.00 91.44 268 PHE A C 1
ATOM 2116 O O . PHE A 1 268 ? -9.157 -0.157 10.406 1.00 91.44 268 PHE A O 1
ATOM 2123 N N . LEU A 1 269 ? -8.901 1.081 8.549 1.00 90.50 269 LEU A N 1
ATOM 2124 C CA . LEU A 1 269 ? -8.837 -0.011 7.584 1.00 90.50 269 LEU A CA 1
ATOM 2125 C C . LEU A 1 269 ? -7.401 -0.082 7.049 1.00 90.50 269 LEU A C 1
ATOM 2127 O O . LEU A 1 269 ? -7.018 0.719 6.194 1.00 90.50 269 LEU A O 1
ATOM 2131 N N . ASP A 1 270 ? -6.592 -0.993 7.586 1.00 91.62 270 ASP A N 1
ATOM 2132 C CA . ASP A 1 270 ? -5.175 -1.104 7.227 1.00 91.62 270 ASP A CA 1
ATOM 2133 C C . ASP A 1 270 ? -4.936 -2.189 6.170 1.00 91.62 270 ASP A C 1
ATOM 2135 O O . ASP A 1 270 ? -5.385 -3.325 6.331 1.00 91.62 270 ASP A O 1
ATOM 2139 N N . GLY A 1 271 ? -4.208 -1.841 5.105 1.00 88.25 271 GLY A N 1
ATOM 2140 C CA . GLY A 1 271 ? -3.710 -2.777 4.099 1.00 88.25 271 GLY A CA 1
ATOM 2141 C C . GLY A 1 271 ? -4.730 -3.149 3.026 1.00 88.25 271 GLY A C 1
ATOM 2142 O O . GLY A 1 271 ? -4.965 -4.329 2.785 1.00 88.25 271 GLY A O 1
ATOM 2143 N N . PHE A 1 272 ? -5.347 -2.176 2.346 1.00 85.81 272 PHE A N 1
ATOM 2144 C CA . PHE A 1 272 ? -6.290 -2.486 1.257 1.00 85.81 272 PHE A CA 1
ATOM 2145 C C . PHE A 1 272 ? -5.631 -3.257 0.098 1.00 85.81 272 PHE A C 1
ATOM 2147 O O . PHE A 1 272 ? -6.273 -4.089 -0.542 1.00 85.81 272 PHE A O 1
ATOM 2154 N N . ASP A 1 273 ? -4.332 -3.041 -0.124 1.00 80.81 273 ASP A N 1
ATOM 2155 C CA . ASP A 1 273 ? -3.501 -3.793 -1.073 1.00 80.81 273 ASP A CA 1
ATOM 2156 C C . ASP A 1 273 ? -3.151 -5.225 -0.617 1.00 80.81 273 ASP A C 1
ATOM 2158 O O . ASP A 1 273 ? -2.453 -5.963 -1.320 1.00 80.81 273 ASP A O 1
ATOM 2162 N N . GLU A 1 274 ? -3.613 -5.630 0.567 1.00 79.62 274 GLU A N 1
ATOM 2163 C CA . GLU A 1 274 ? -3.449 -6.973 1.132 1.00 79.62 274 GLU A CA 1
ATOM 2164 C C . GLU A 1 274 ? -4.730 -7.822 1.011 1.00 79.62 274 GLU A C 1
ATOM 2166 O O . GLU A 1 274 ? -4.766 -8.962 1.476 1.00 79.62 274 GLU A O 1
ATOM 2171 N N . LEU A 1 275 ? -5.774 -7.296 0.356 1.00 78.12 275 LEU A N 1
ATOM 2172 C CA . LEU A 1 275 ? -6.997 -8.037 0.050 1.00 78.12 275 LEU A CA 1
ATOM 2173 C C . LEU A 1 275 ? -6.764 -9.099 -1.034 1.00 78.12 275 LEU A C 1
ATOM 2175 O O . LEU A 1 275 ? -6.183 -8.834 -2.086 1.00 78.12 275 LEU A O 1
ATOM 2179 N N . ARG A 1 276 ? -7.294 -10.303 -0.799 1.00 67.00 276 ARG A N 1
ATOM 2180 C CA . ARG A 1 276 ? -7.238 -11.430 -1.741 1.00 67.00 276 ARG A CA 1
ATOM 2181 C C . ARG A 1 276 ? -8.418 -11.378 -2.696 1.00 67.00 276 ARG A C 1
ATOM 2183 O O . ARG A 1 276 ? -9.518 -11.786 -2.329 1.00 67.00 276 ARG A O 1
ATOM 2190 N N . LEU A 1 277 ? -8.201 -10.871 -3.904 1.00 66.06 277 LEU A N 1
ATOM 2191 C CA . LEU A 1 277 ? -9.276 -10.667 -4.871 1.00 66.06 277 LEU A CA 1
ATOM 2192 C C . LEU A 1 277 ? -8.966 -11.395 -6.195 1.00 66.06 277 LEU A C 1
ATOM 2194 O O . LEU A 1 277 ? -7.906 -11.139 -6.764 1.00 66.06 277 LEU A O 1
ATOM 2198 N N . PRO A 1 278 ? -9.839 -12.318 -6.654 1.00 52.81 278 PRO A N 1
ATOM 2199 C CA . PRO A 1 278 ? -9.679 -13.049 -7.916 1.00 52.81 278 PRO A CA 1
ATOM 2200 C C . PRO A 1 278 ? -9.640 -12.143 -9.156 1.00 52.81 278 PRO A C 1
ATOM 2202 O O . PRO A 1 278 ? -8.748 -12.296 -9.987 1.00 52.81 278 PRO A O 1
ATOM 2205 N N . ASP A 1 279 ? -10.577 -11.191 -9.256 1.00 57.25 279 ASP A N 1
ATOM 2206 C CA . ASP A 1 279 ? -10.681 -10.205 -10.334 1.00 57.25 279 ASP A CA 1
ATOM 2207 C C . ASP A 1 279 ? -10.309 -8.818 -9.815 1.00 57.25 279 ASP A C 1
ATOM 2209 O O . ASP A 1 279 ? -11.139 -8.062 -9.303 1.00 57.25 279 ASP A O 1
ATOM 2213 N N . PHE A 1 280 ? -9.033 -8.480 -9.990 1.00 64.19 280 PHE A N 1
ATOM 2214 C CA . PHE A 1 280 ? -8.377 -7.288 -9.463 1.00 64.19 280 PHE A CA 1
ATOM 2215 C C . PHE A 1 280 ? -9.255 -6.023 -9.464 1.00 64.19 280 PHE A C 1
ATOM 2217 O O . PHE A 1 280 ? -9.524 -5.489 -8.398 1.00 64.19 280 PHE A O 1
ATOM 2224 N N . GLU A 1 281 ? -9.760 -5.540 -10.601 1.00 67.00 281 GLU A N 1
ATOM 2225 C CA . GLU A 1 281 ? -10.472 -4.249 -10.645 1.00 67.00 281 GLU A CA 1
ATOM 2226 C C . GLU A 1 281 ? -11.930 -4.318 -10.136 1.00 67.00 281 GLU A C 1
ATOM 2228 O O . GLU A 1 281 ? -12.385 -3.441 -9.391 1.00 67.00 281 GLU A O 1
ATOM 2233 N N . VAL A 1 282 ? -12.678 -5.354 -10.533 1.00 65.38 282 VAL A N 1
ATOM 2234 C CA . VAL A 1 282 ? -14.117 -5.501 -10.238 1.00 65.38 282 VAL A CA 1
ATOM 2235 C C . VAL A 1 282 ? -14.326 -5.870 -8.772 1.00 65.38 282 VAL A C 1
ATOM 2237 O O . VAL A 1 282 ? -15.146 -5.259 -8.084 1.00 65.38 282 VAL A O 1
ATOM 2240 N N . ASP A 1 283 ? -13.549 -6.818 -8.259 1.00 69.50 283 ASP A N 1
ATOM 2241 C CA . ASP A 1 283 ? -13.648 -7.232 -6.867 1.00 69.50 283 ASP A CA 1
ATOM 2242 C C . ASP A 1 283 ? -13.141 -6.135 -5.920 1.00 69.50 283 ASP A C 1
ATOM 2244 O O . ASP A 1 283 ? -13.734 -5.943 -4.856 1.00 69.50 283 ASP A O 1
ATOM 2248 N N . ARG A 1 284 ? -12.114 -5.351 -6.311 1.00 73.19 284 ARG A N 1
ATOM 2249 C CA . ARG A 1 284 ? -11.652 -4.182 -5.530 1.00 73.19 284 ARG A CA 1
ATOM 2250 C C . ARG A 1 284 ? -12.787 -3.194 -5.328 1.00 73.19 284 ARG A C 1
ATOM 2252 O O . ARG A 1 284 ? -13.074 -2.796 -4.199 1.00 73.19 284 ARG A O 1
ATOM 2259 N N . ALA A 1 285 ? -13.441 -2.815 -6.423 1.00 70.44 285 ALA A N 1
ATOM 2260 C CA . ALA A 1 285 ? -14.568 -1.896 -6.390 1.00 70.44 285 ALA A CA 1
ATOM 2261 C C . ALA A 1 285 ? -15.740 -2.463 -5.569 1.00 70.44 285 ALA A C 1
ATOM 2263 O O . ALA A 1 285 ? -16.362 -1.720 -4.807 1.00 70.44 285 ALA A O 1
ATOM 2264 N N . ARG A 1 286 ? -16.003 -3.779 -5.649 1.00 73.00 286 ARG A N 1
ATOM 2265 C CA . ARG A 1 286 ? -17.031 -4.442 -4.833 1.00 73.00 286 ARG A CA 1
ATOM 2266 C C . ARG A 1 286 ? -16.728 -4.332 -3.340 1.00 73.00 286 ARG A C 1
ATOM 2268 O O . ARG A 1 286 ? -17.589 -3.856 -2.609 1.00 73.00 286 ARG A O 1
ATOM 2275 N N . VAL A 1 287 ? -15.527 -4.706 -2.892 1.00 73.81 287 VAL A N 1
ATOM 2276 C CA . VAL A 1 287 ? -15.157 -4.639 -1.464 1.00 73.81 287 VAL A CA 1
ATOM 2277 C C . VAL A 1 287 ? -15.182 -3.198 -0.950 1.00 73.81 287 VAL A C 1
ATOM 2279 O O . VAL A 1 287 ? -15.686 -2.945 0.143 1.00 73.81 287 VAL A O 1
ATOM 2282 N N . PHE A 1 288 ? -14.730 -2.229 -1.755 1.00 73.25 288 PHE A N 1
ATOM 2283 C CA . PHE A 1 288 ? -14.889 -0.806 -1.434 1.00 73.25 288 PHE A CA 1
ATOM 2284 C C . PHE A 1 288 ? -16.365 -0.448 -1.187 1.00 73.25 288 PHE A C 1
ATOM 2286 O O . PHE A 1 288 ? -16.692 0.182 -0.182 1.00 73.25 288 PHE A O 1
ATOM 2293 N N . ILE A 1 289 ? -17.274 -0.864 -2.071 1.00 71.94 289 ILE A N 1
ATOM 2294 C CA . ILE A 1 289 ? -18.713 -0.599 -1.927 1.00 71.94 289 ILE A CA 1
ATOM 2295 C C . ILE A 1 289 ? -19.327 -1.367 -0.751 1.00 71.94 289 ILE A C 1
ATOM 2297 O O . ILE A 1 289 ? -20.245 -0.858 -0.125 1.00 71.94 289 ILE A O 1
ATOM 2301 N N . GLU A 1 290 ? -18.839 -2.552 -0.411 1.00 73.81 290 GLU A N 1
ATOM 2302 C CA . GLU A 1 290 ? -19.307 -3.325 0.744 1.00 73.81 290 GLU A CA 1
ATOM 2303 C C . GLU A 1 290 ? -18.907 -2.659 2.077 1.00 73.81 290 GLU A C 1
ATOM 2305 O O . GLU A 1 290 ? -19.742 -2.490 2.965 1.00 73.81 290 GLU A O 1
ATOM 2310 N N . ILE A 1 291 ? -17.671 -2.150 2.191 1.00 74.31 291 ILE A N 1
ATOM 2311 C CA . ILE A 1 291 ? -17.204 -1.362 3.353 1.00 74.31 291 ILE A CA 1
ATOM 2312 C C . ILE A 1 291 ? -18.100 -0.137 3.595 1.00 74.31 291 ILE A C 1
ATOM 2314 O O . ILE A 1 291 ? -18.315 0.282 4.737 1.00 74.31 291 ILE A O 1
ATOM 2318 N N . ARG A 1 292 ? -18.674 0.421 2.523 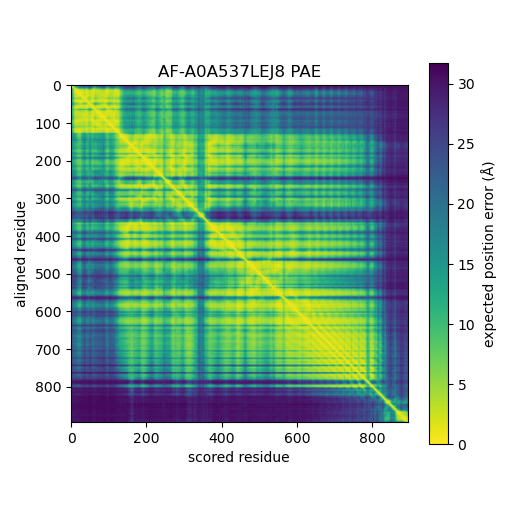1.00 72.69 292 ARG A N 1
ATOM 2319 C CA . ARG A 1 292 ? -19.614 1.546 2.569 1.00 72.69 292 ARG A CA 1
ATOM 2320 C C . ARG A 1 292 ? -20.808 1.304 3.489 1.00 72.69 292 ARG A C 1
ATOM 2322 O O . ARG A 1 292 ? -21.326 2.252 4.082 1.00 72.69 292 ARG A O 1
ATOM 2329 N N . GLU A 1 293 ? -21.266 0.062 3.601 1.00 68.06 293 GLU A N 1
ATOM 2330 C CA . GLU A 1 293 ? -22.442 -0.282 4.399 1.00 68.06 293 GLU A CA 1
ATOM 2331 C C . GLU A 1 293 ? -22.221 -0.088 5.902 1.00 68.06 293 GLU A C 1
ATOM 2333 O O . GLU A 1 293 ? -23.190 0.054 6.642 1.00 68.06 293 GLU A O 1
ATOM 2338 N N . PHE A 1 294 ? -20.970 0.015 6.351 1.00 66.94 294 PHE A N 1
ATOM 2339 C CA . PHE A 1 294 ? -20.607 0.277 7.748 1.00 66.94 294 PHE A CA 1
ATOM 2340 C C . PHE A 1 294 ? -20.390 1.768 8.034 1.00 66.94 294 PHE A C 1
ATOM 2342 O O . PHE A 1 294 ? -20.152 2.166 9.174 1.00 66.94 294 PHE A O 1
ATOM 2349 N N . ILE A 1 295 ? -20.518 2.619 7.013 1.00 67.06 295 ILE A N 1
ATOM 2350 C CA . ILE A 1 295 ? -20.309 4.064 7.108 1.00 67.06 295 ILE A CA 1
ATOM 2351 C C . ILE A 1 295 ? -21.658 4.732 7.360 1.00 67.06 295 ILE A C 1
ATOM 2353 O O . ILE A 1 295 ? -22.604 4.590 6.576 1.00 67.06 295 ILE A O 1
ATOM 2357 N N . GLY A 1 296 ? -21.775 5.430 8.486 1.00 65.50 296 GLY A N 1
ATOM 2358 C CA . GLY A 1 296 ? -22.930 6.263 8.804 1.00 65.50 296 GLY A CA 1
ATOM 2359 C C . GLY A 1 296 ? -22.670 7.746 8.569 1.00 65.50 296 GLY A C 1
ATOM 2360 O O . GLY A 1 296 ? -21.566 8.154 8.203 1.00 65.50 296 GLY A O 1
ATOM 2361 N N . GLU A 1 297 ? -23.687 8.581 8.805 1.00 65.12 297 GLU A N 1
ATOM 2362 C CA . GLU A 1 297 ? -23.627 9.997 8.420 1.00 65.12 297 GLU A CA 1
ATOM 2363 C C . GLU A 1 297 ? -22.636 10.863 9.185 1.00 65.12 297 GLU A C 1
ATOM 2365 O O . GLU A 1 297 ? -22.376 12.001 8.805 1.00 65.12 297 GLU A O 1
ATOM 2370 N N . LYS A 1 298 ? -22.080 10.324 10.264 1.00 71.19 298 LYS A N 1
ATOM 2371 C CA . LYS A 1 298 ? -21.143 11.015 11.148 1.00 71.19 298 LYS A CA 1
ATOM 2372 C C . LYS A 1 298 ? -19.881 10.184 11.402 1.00 71.19 298 LYS A C 1
ATOM 2374 O O . LYS A 1 298 ? -19.129 10.504 12.319 1.00 71.19 298 LYS A O 1
ATOM 2379 N N . SER A 1 299 ? -19.663 9.110 10.638 1.00 74.75 299 SER A N 1
ATOM 2380 C CA . SER A 1 299 ? -18.516 8.208 10.795 1.00 74.75 299 SER A CA 1
ATOM 2381 C C . SER A 1 299 ? -17.250 8.802 10.175 1.00 74.75 299 SER A C 1
ATOM 2383 O O . SER A 1 299 ? -17.300 9.398 9.098 1.00 74.75 299 SER A O 1
ATOM 2385 N N . ALA A 1 300 ? -16.107 8.610 10.832 1.00 84.19 300 ALA A N 1
ATOM 2386 C CA . ALA A 1 300 ? -14.800 8.905 10.248 1.00 84.19 300 ALA A CA 1
ATOM 2387 C C . ALA A 1 300 ? -14.077 7.612 9.884 1.00 84.19 300 ALA A C 1
ATOM 2389 O O . ALA A 1 300 ? -14.141 6.627 10.617 1.00 84.19 300 ALA A O 1
ATOM 2390 N N . ILE A 1 301 ? -13.418 7.609 8.731 1.00 85.69 301 ILE A N 1
ATOM 2391 C CA . ILE A 1 301 ? -12.749 6.425 8.200 1.00 85.69 301 ILE A CA 1
ATOM 2392 C C . ILE A 1 301 ? -11.385 6.821 7.689 1.00 85.69 301 ILE A C 1
ATOM 2394 O O . ILE A 1 301 ? -11.236 7.825 6.986 1.00 85.69 301 ILE A O 1
ATOM 2398 N N . VAL A 1 302 ? -10.403 5.997 8.025 1.00 91.88 302 VAL A N 1
ATOM 2399 C CA . VAL A 1 302 ? -9.078 6.043 7.435 1.00 91.88 302 VAL A CA 1
ATOM 2400 C C . VAL A 1 302 ? -8.770 4.705 6.783 1.00 91.88 302 VAL A C 1
ATOM 2402 O O . VAL A 1 302 ? -8.954 3.656 7.392 1.00 91.88 302 VAL A O 1
ATOM 2405 N N . LEU A 1 303 ? -8.332 4.754 5.531 1.00 91.25 303 LEU A N 1
ATOM 2406 C CA . LEU A 1 303 ? -7.961 3.597 4.728 1.00 91.25 303 LEU A CA 1
ATOM 2407 C C . LEU A 1 303 ? -6.504 3.736 4.302 1.00 91.25 303 LEU A C 1
ATOM 2409 O O . LEU A 1 303 ? -6.147 4.781 3.763 1.00 91.25 303 LEU A O 1
ATOM 2413 N N . SER A 1 304 ? -5.684 2.706 4.490 1.00 93.25 304 SER A N 1
ATOM 2414 C CA . SER A 1 304 ? -4.325 2.663 3.941 1.00 93.25 304 SER A CA 1
ATOM 2415 C C . SER A 1 304 ? -4.254 1.758 2.704 1.00 93.25 304 SER A C 1
ATOM 2417 O O . SER A 1 304 ? -4.930 0.731 2.626 1.00 93.25 304 SER A O 1
ATOM 2419 N N . CYS A 1 305 ? -3.457 2.149 1.709 1.00 89.12 305 CYS A N 1
ATOM 2420 C CA . CYS A 1 305 ? -3.229 1.366 0.493 1.00 89.12 305 CYS A CA 1
ATOM 2421 C C . CYS A 1 305 ? -1.883 1.736 -0.151 1.00 89.12 305 CYS A C 1
ATOM 2423 O O . CYS A 1 305 ? -1.348 2.825 0.074 1.00 89.12 305 CYS A O 1
ATOM 2425 N N . ARG A 1 306 ? -1.322 0.852 -0.978 1.00 85.25 306 ARG A N 1
ATOM 2426 C CA . ARG A 1 306 ? -0.238 1.217 -1.906 1.00 85.25 306 ARG A CA 1
ATOM 2427 C C . ARG A 1 306 ? -0.795 1.931 -3.147 1.00 85.25 306 ARG A C 1
ATOM 2429 O O . ARG A 1 306 ? -1.848 1.517 -3.633 1.00 85.25 306 ARG A O 1
ATOM 2436 N N . PRO A 1 307 ? -0.108 2.953 -3.695 1.00 77.81 307 PRO A N 1
ATOM 2437 C CA . PRO A 1 307 ? -0.484 3.558 -4.973 1.00 77.81 307 PRO A CA 1
ATOM 2438 C C . PRO A 1 307 ? -0.498 2.527 -6.108 1.00 77.81 307 PRO A C 1
ATOM 2440 O O . PRO A 1 307 ? -1.454 2.483 -6.873 1.00 77.81 307 PRO A O 1
ATOM 2443 N N . THR A 1 308 ? 0.509 1.644 -6.138 1.00 72.81 308 THR A N 1
ATOM 2444 C CA . THR A 1 308 ? 0.711 0.578 -7.140 1.00 72.81 308 THR A CA 1
ATOM 2445 C C . THR A 1 308 ? -0.393 -0.476 -7.178 1.00 72.81 308 THR A C 1
ATOM 2447 O O . THR A 1 308 ? -0.467 -1.253 -8.127 1.00 72.81 308 THR A O 1
ATOM 2450 N N . TYR A 1 309 ? -1.251 -0.531 -6.156 1.00 76.19 309 TYR A N 1
ATOM 2451 C CA . TYR A 1 309 ? -2.384 -1.452 -6.130 1.00 76.19 309 TYR A CA 1
ATOM 2452 C C . TYR A 1 309 ? -3.462 -1.084 -7.155 1.00 76.19 309 TYR A C 1
ATOM 2454 O O . TYR A 1 309 ? -4.193 -1.954 -7.631 1.00 76.19 309 TYR A O 1
ATOM 2462 N N . PHE A 1 310 ? -3.536 0.202 -7.501 1.00 75.50 310 PHE A N 1
ATOM 2463 C CA . PHE A 1 310 ? -4.311 0.687 -8.629 1.00 75.50 310 PHE A CA 1
ATOM 2464 C C . PHE A 1 310 ? -3.375 0.814 -9.819 1.00 75.50 310 PHE A C 1
ATOM 2466 O O . PHE A 1 310 ? -2.285 1.376 -9.721 1.00 75.50 310 PHE A O 1
ATOM 2473 N N . ALA A 1 311 ? -3.808 0.279 -10.948 1.00 67.25 311 ALA A N 1
ATOM 2474 C CA . ALA A 1 311 ? -2.995 0.222 -12.142 1.00 67.25 311 ALA A CA 1
ATOM 2475 C C . ALA A 1 311 ? -2.808 1.614 -12.772 1.00 67.25 311 ALA A C 1
ATOM 2477 O O . ALA A 1 311 ? -1.777 1.876 -13.384 1.00 67.25 311 ALA A O 1
ATOM 2478 N N . THR A 1 312 ? -3.786 2.511 -12.587 1.00 71.06 312 THR A N 1
ATOM 2479 C CA . THR A 1 312 ? -3.746 3.905 -13.054 1.00 71.06 312 THR A CA 1
ATOM 2480 C C . THR A 1 312 ? -4.381 4.868 -12.062 1.00 71.06 312 THR A C 1
ATOM 2482 O O . THR A 1 312 ? -5.232 4.502 -11.242 1.00 71.06 312 THR A O 1
ATOM 2485 N N . GLU A 1 313 ? -4.050 6.152 -12.204 1.00 73.81 313 GLU A N 1
ATOM 2486 C CA . GLU A 1 313 ? -4.725 7.235 -11.497 1.00 73.81 313 GLU A CA 1
ATOM 2487 C C . GLU A 1 313 ? -6.233 7.259 -11.817 1.00 73.81 313 GLU A C 1
ATOM 2489 O O . GLU A 1 313 ? -7.079 7.538 -10.960 1.00 73.81 313 GLU A O 1
ATOM 2494 N N . ALA A 1 314 ? -6.586 6.940 -13.066 1.00 71.75 314 ALA A N 1
ATOM 2495 C CA . ALA A 1 314 ? -7.966 6.826 -13.519 1.00 71.75 314 ALA A CA 1
ATOM 2496 C C . ALA A 1 314 ? -8.738 5.713 -12.794 1.00 71.75 314 ALA A C 1
ATOM 2498 O O . ALA A 1 314 ? -9.877 5.954 -12.380 1.00 71.75 314 ALA A O 1
ATOM 2499 N N . GLU A 1 315 ? -8.132 4.534 -12.613 1.00 75.94 315 GLU A N 1
ATOM 2500 C CA . GLU A 1 315 ? -8.728 3.440 -11.843 1.00 75.94 315 GLU A CA 1
ATOM 2501 C C . GLU A 1 315 ? -8.989 3.884 -10.403 1.00 75.94 315 GLU A C 1
ATOM 2503 O O . GLU A 1 315 ? -10.125 3.788 -9.932 1.00 75.94 315 GLU A O 1
ATOM 2508 N N . LEU A 1 316 ? -7.979 4.455 -9.736 1.00 78.31 316 LEU A N 1
ATOM 2509 C CA . LEU A 1 316 ? -8.116 4.981 -8.380 1.00 78.31 316 LEU A CA 1
ATOM 2510 C C . LEU A 1 316 ? -9.288 5.970 -8.302 1.00 78.31 316 LEU A C 1
ATOM 2512 O O . LEU A 1 316 ? -10.222 5.763 -7.529 1.00 78.31 316 LEU A O 1
ATOM 2516 N N . LYS A 1 317 ? -9.324 7.003 -9.155 1.00 77.75 317 LYS A N 1
ATOM 2517 C CA . LYS A 1 317 ? -10.435 7.976 -9.176 1.00 77.75 317 LYS A CA 1
ATOM 2518 C C . LYS A 1 317 ? -11.791 7.312 -9.393 1.00 77.75 317 LYS A C 1
ATOM 2520 O O . LYS A 1 317 ? -12.774 7.750 -8.795 1.00 77.75 317 LYS A O 1
ATOM 2525 N N . ARG A 1 318 ? -11.873 6.300 -10.259 1.00 76.94 318 ARG A N 1
ATOM 2526 C CA . ARG A 1 318 ? -13.120 5.584 -10.552 1.00 76.94 318 ARG A CA 1
ATOM 2527 C C . ARG A 1 318 ? -13.600 4.806 -9.331 1.00 76.94 318 ARG A C 1
ATOM 2529 O O . ARG A 1 318 ? -14.740 5.013 -8.925 1.00 76.94 318 ARG A O 1
ATOM 2536 N N . VAL A 1 319 ? -12.732 4.006 -8.712 1.00 77.19 319 VAL A N 1
ATOM 2537 C CA . VAL A 1 319 ? -13.045 3.246 -7.491 1.00 77.19 319 VAL A CA 1
ATOM 2538 C C . VAL A 1 319 ? -13.473 4.187 -6.361 1.00 77.19 319 VAL A C 1
ATOM 2540 O O . VAL A 1 319 ? -14.492 3.957 -5.715 1.00 77.19 319 VAL A O 1
ATOM 2543 N N . LEU A 1 320 ? -12.775 5.312 -6.177 1.00 76.44 320 LEU A N 1
ATOM 2544 C CA . LEU A 1 320 ? -13.131 6.302 -5.156 1.00 76.44 320 LEU A CA 1
ATOM 2545 C C . LEU A 1 320 ? -14.452 7.029 -5.441 1.00 76.44 320 LEU A C 1
ATOM 2547 O O . LEU A 1 320 ? -15.211 7.325 -4.518 1.00 76.44 320 LEU A O 1
ATOM 2551 N N . ARG A 1 321 ? -14.759 7.317 -6.710 1.00 75.00 321 ARG A N 1
ATOM 2552 C CA . ARG A 1 321 ? -16.062 7.880 -7.097 1.00 75.00 321 ARG A CA 1
ATOM 2553 C C . ARG A 1 321 ? -17.186 6.884 -6.860 1.00 75.00 321 ARG A C 1
ATOM 2555 O O . ARG A 1 321 ? -18.206 7.270 -6.302 1.00 75.00 321 ARG A O 1
ATOM 2562 N N . GLU A 1 322 ? -16.992 5.629 -7.253 1.00 72.62 322 GLU A N 1
ATOM 2563 C CA . GLU A 1 322 ? -17.962 4.551 -7.045 1.00 72.62 322 GLU A CA 1
ATOM 2564 C C . GLU A 1 322 ? -18.191 4.271 -5.556 1.00 72.62 322 GLU A C 1
ATOM 2566 O O . GLU A 1 322 ? -19.315 3.972 -5.163 1.00 72.62 322 GLU A O 1
ATOM 2571 N N . PHE A 1 323 ? -17.170 4.452 -4.717 1.00 72.81 323 PHE A N 1
ATOM 2572 C CA . PHE A 1 323 ? -17.313 4.408 -3.266 1.00 72.81 323 PHE A CA 1
ATOM 2573 C C . PHE A 1 323 ? -18.251 5.505 -2.743 1.00 72.81 323 PHE A C 1
ATOM 2575 O O . PHE A 1 323 ? -19.160 5.219 -1.965 1.00 72.81 323 PHE A O 1
ATOM 2582 N N . ILE A 1 324 ? -18.066 6.758 -3.181 1.00 69.56 324 ILE A N 1
ATOM 2583 C CA . ILE A 1 324 ? -18.891 7.902 -2.747 1.00 69.56 324 ILE A CA 1
ATOM 2584 C C . ILE A 1 324 ? -20.325 7.793 -3.276 1.00 69.56 324 ILE A C 1
ATOM 2586 O O . ILE A 1 324 ? -21.297 7.944 -2.525 1.00 69.56 324 ILE A O 1
ATOM 2590 N N . GLU A 1 325 ? -20.443 7.568 -4.582 1.00 69.94 325 GLU A N 1
ATOM 2591 C CA . GLU A 1 325 ? -21.691 7.558 -5.332 1.00 69.94 325 GLU A CA 1
ATOM 2592 C C . GLU A 1 325 ? -21.680 6.396 -6.342 1.00 69.94 325 GLU A C 1
ATOM 2594 O O . GLU A 1 325 ? -21.290 6.567 -7.503 1.00 69.94 325 GLU A O 1
ATOM 2599 N N . PRO A 1 326 ? -22.122 5.196 -5.921 1.00 65.31 326 PRO A N 1
ATOM 2600 C CA . PRO A 1 326 ? -22.183 4.043 -6.805 1.00 65.31 326 PRO A CA 1
ATOM 2601 C C . PRO A 1 326 ? -23.177 4.307 -7.941 1.00 65.31 326 PRO A C 1
ATOM 2603 O O . PRO A 1 326 ? -24.364 4.551 -7.706 1.00 65.31 326 PRO A O 1
ATOM 2606 N N . SER A 1 327 ? -22.717 4.242 -9.192 1.00 64.31 327 SER A N 1
ATOM 2607 C CA . SER A 1 327 ? -23.618 4.351 -10.344 1.00 64.31 327 SER A CA 1
ATOM 2608 C C . SER A 1 327 ? -24.418 3.056 -10.534 1.00 64.31 327 SER A C 1
ATOM 2610 O O . SER A 1 327 ? -23.924 1.961 -10.258 1.00 64.31 327 SER A O 1
ATOM 2612 N N . GLN A 1 328 ? -25.646 3.141 -11.066 1.00 62.28 328 GLN A N 1
ATOM 2613 C CA . GLN A 1 328 ? -26.422 1.931 -11.393 1.00 62.28 328 GLN A CA 1
ATOM 2614 C C . GLN A 1 328 ? -25.694 1.025 -12.397 1.00 62.28 328 GLN A C 1
ATOM 2616 O O . GLN A 1 328 ? -25.800 -0.198 -12.318 1.00 62.28 328 GLN A O 1
ATOM 2621 N N . GLN A 1 329 ? -24.922 1.610 -13.319 1.00 62.50 329 GLN A N 1
ATOM 2622 C CA . GLN A 1 329 ? -24.078 0.850 -14.241 1.00 62.50 329 GLN A CA 1
ATOM 2623 C C . GLN A 1 329 ? -22.932 0.135 -13.517 1.00 62.50 329 GLN A C 1
ATOM 2625 O O . GLN A 1 329 ? -22.695 -1.031 -13.817 1.00 62.50 329 GLN A O 1
ATOM 2630 N N . ALA A 1 330 ? -22.260 0.783 -12.558 1.00 62.62 330 ALA A N 1
ATOM 2631 C CA . ALA A 1 330 ? -21.209 0.156 -11.756 1.00 62.62 330 ALA A CA 1
ATOM 2632 C C . ALA A 1 330 ? -21.769 -1.028 -10.960 1.00 62.62 330 ALA A C 1
ATOM 2634 O O . ALA A 1 330 ? -21.288 -2.144 -11.108 1.00 62.62 330 ALA A O 1
ATOM 2635 N N . LEU A 1 331 ? -22.873 -0.837 -10.233 1.00 62.75 331 LEU A N 1
ATOM 2636 C CA . LEU A 1 331 ? -23.526 -1.922 -9.489 1.00 62.75 331 LEU A CA 1
ATOM 2637 C C . LEU A 1 331 ? -23.975 -3.071 -10.408 1.00 62.75 331 LEU A C 1
ATOM 2639 O O . LEU A 1 331 ? -23.819 -4.241 -10.066 1.00 62.75 331 LEU A O 1
ATOM 2643 N N . SER A 1 332 ? -24.476 -2.764 -11.611 1.00 58.94 332 SER A N 1
ATOM 2644 C CA . SER A 1 332 ? -24.853 -3.796 -12.583 1.00 58.94 332 SER A CA 1
ATOM 2645 C C . SER A 1 332 ? -23.659 -4.547 -13.183 1.00 58.94 332 SER A C 1
ATOM 2647 O O . SER A 1 332 ? -23.845 -5.691 -13.598 1.00 58.94 332 SER A O 1
ATOM 2649 N N . ARG A 1 333 ? -22.475 -3.924 -13.273 1.00 63.34 333 ARG A N 1
ATOM 2650 C CA . ARG A 1 333 ? -21.225 -4.585 -13.685 1.00 63.34 333 ARG A CA 1
ATOM 2651 C C . ARG A 1 333 ? -20.678 -5.473 -12.565 1.00 63.34 333 ARG A C 1
ATOM 2653 O O . ARG A 1 333 ? -20.304 -6.602 -12.839 1.00 63.34 333 ARG A O 1
ATOM 2660 N N . LEU A 1 334 ? -20.704 -4.985 -11.324 1.00 58.69 334 LEU A N 1
ATOM 2661 C CA . LEU A 1 334 ? -20.090 -5.628 -10.156 1.00 58.69 334 LEU A CA 1
ATOM 2662 C C . LEU A 1 334 ? -20.798 -6.909 -9.699 1.00 58.69 334 LEU A C 1
ATOM 2664 O O . LEU A 1 334 ? -20.141 -7.850 -9.269 1.00 58.69 334 LEU A O 1
ATOM 2668 N N . TYR A 1 335 ? -22.131 -6.956 -9.780 1.00 59.75 335 TYR A N 1
ATOM 2669 C CA . TYR A 1 335 ? -22.909 -8.100 -9.285 1.00 59.75 335 TYR A CA 1
ATOM 2670 C C . TYR A 1 335 ? -23.391 -9.052 -10.393 1.00 59.75 335 TYR A C 1
ATOM 2672 O O . TYR A 1 335 ? -23.934 -10.105 -10.077 1.00 59.75 335 TYR A O 1
ATOM 2680 N N . GLY A 1 336 ? -23.175 -8.736 -11.677 1.00 51.34 336 GLY A N 1
ATOM 2681 C CA . GLY A 1 336 ? -23.597 -9.570 -12.815 1.00 51.34 336 GLY A CA 1
ATOM 2682 C C . GLY A 1 336 ? -25.120 -9.622 -13.021 1.00 51.34 336 GLY A C 1
ATOM 2683 O O . GLY A 1 336 ? -25.901 -9.311 -12.125 1.00 51.34 336 GLY A O 1
ATOM 2684 N N . ARG A 1 337 ? -25.599 -9.995 -14.220 1.00 43.12 337 ARG A N 1
ATOM 2685 C CA . ARG A 1 337 ? -27.040 -9.901 -14.544 1.00 43.12 337 ARG A CA 1
ATOM 2686 C C . ARG A 1 337 ? -27.946 -10.865 -13.748 1.00 43.12 337 ARG A C 1
ATOM 2688 O O . ARG A 1 337 ? -29.131 -10.556 -13.636 1.00 43.12 337 ARG A O 1
ATOM 2695 N N . SER A 1 338 ? -27.405 -11.938 -13.168 1.00 46.88 338 SER A N 1
ATOM 2696 C CA . SER A 1 338 ? -28.166 -13.101 -12.662 1.00 46.88 338 SER A CA 1
ATOM 2697 C C . SER A 1 338 ? -27.938 -13.440 -11.174 1.00 46.88 338 SER A C 1
ATOM 2699 O O . SER A 1 338 ? -28.333 -14.512 -10.730 1.00 46.88 338 SER A O 1
ATOM 2701 N N . ASN A 1 339 ? -27.268 -12.580 -10.399 1.00 48.50 339 ASN A N 1
ATOM 2702 C CA . ASN A 1 339 ? -26.891 -12.881 -9.010 1.00 48.50 339 ASN A CA 1
ATOM 2703 C C . ASN A 1 339 ? -28.023 -12.525 -8.016 1.00 48.50 339 ASN A C 1
ATOM 2705 O O . ASN A 1 339 ? -28.491 -11.389 -8.049 1.00 48.50 339 ASN A O 1
ATOM 2709 N N . PRO A 1 340 ? -28.421 -13.402 -7.074 1.00 46.09 340 PRO A N 1
ATOM 2710 C CA . PRO A 1 340 ? -29.407 -13.078 -6.032 1.00 46.09 340 PRO A CA 1
ATOM 2711 C C . PRO A 1 340 ? -29.048 -11.830 -5.201 1.00 46.09 340 PRO A C 1
ATOM 2713 O O . PRO A 1 340 ? -29.928 -11.095 -4.751 1.00 46.09 340 PRO A O 1
ATOM 2716 N N . ARG A 1 341 ? -27.747 -11.528 -5.043 1.00 46.09 341 ARG A N 1
ATOM 2717 C CA . ARG A 1 341 ? -27.273 -10.291 -4.394 1.00 46.09 341 ARG A CA 1
ATOM 2718 C C . ARG A 1 341 ? -27.572 -9.033 -5.213 1.00 46.09 341 ARG A C 1
ATOM 2720 O O . ARG A 1 341 ? -27.703 -7.962 -4.632 1.00 46.09 341 ARG A O 1
ATOM 2727 N N . ARG A 1 342 ? -27.753 -9.145 -6.536 1.00 51.25 342 ARG A N 1
ATOM 2728 C CA . ARG A 1 342 ? -28.257 -8.056 -7.385 1.00 51.25 342 ARG A CA 1
ATOM 2729 C C . ARG A 1 342 ? -29.707 -7.744 -7.059 1.00 51.25 342 ARG A C 1
ATOM 2731 O O . ARG A 1 342 ? -30.047 -6.571 -7.022 1.00 51.25 342 ARG A O 1
ATOM 2738 N N . ASP A 1 343 ? -30.542 -8.746 -6.805 1.00 46.47 343 ASP A N 1
ATOM 2739 C CA . ASP A 1 343 ? -31.925 -8.503 -6.394 1.00 46.47 343 ASP A CA 1
ATOM 2740 C C . ASP A 1 343 ? -31.979 -7.908 -4.991 1.00 46.47 343 ASP A C 1
ATOM 2742 O O . ASP A 1 343 ? -32.760 -6.993 -4.772 1.00 46.47 343 ASP A O 1
ATOM 2746 N N . LEU A 1 344 ? -31.096 -8.308 -4.069 1.00 46.81 344 LEU A N 1
ATOM 2747 C CA . LEU A 1 344 ? -30.959 -7.650 -2.764 1.00 46.81 344 LEU A CA 1
ATOM 2748 C C . LEU A 1 344 ? -30.473 -6.195 -2.897 1.00 46.81 344 LEU A C 1
ATOM 2750 O O . LEU A 1 344 ? -31.116 -5.295 -2.363 1.00 46.81 344 LEU A O 1
ATOM 2754 N N . ALA A 1 345 ? -29.411 -5.938 -3.667 1.00 46.06 345 ALA A N 1
ATOM 2755 C CA . ALA A 1 345 ? -28.885 -4.596 -3.927 1.00 46.06 345 ALA A CA 1
ATOM 2756 C C . ALA A 1 345 ? -29.900 -3.714 -4.674 1.00 46.06 345 ALA A C 1
ATOM 2758 O O . ALA A 1 345 ? -30.114 -2.561 -4.312 1.00 46.06 345 ALA A O 1
ATOM 2759 N N . ASN A 1 346 ? -30.604 -4.258 -5.670 1.00 47.78 346 ASN A N 1
ATOM 2760 C CA . ASN A 1 346 ? -31.679 -3.570 -6.384 1.00 47.78 346 ASN A CA 1
ATOM 2761 C C . ASN A 1 346 ? -32.918 -3.365 -5.507 1.00 47.78 346 ASN A C 1
ATOM 2763 O O . ASN A 1 346 ? -33.574 -2.337 -5.642 1.00 47.78 346 ASN A O 1
ATOM 2767 N N . ASN A 1 347 ? -33.248 -4.293 -4.607 1.00 46.81 347 ASN A N 1
ATOM 2768 C CA . ASN A 1 347 ? -34.349 -4.145 -3.653 1.00 46.81 347 ASN A CA 1
ATOM 2769 C C . ASN A 1 347 ? -34.014 -3.120 -2.563 1.00 46.81 347 ASN A C 1
ATOM 2771 O O . ASN A 1 347 ? -34.898 -2.358 -2.177 1.00 46.81 347 ASN A O 1
ATOM 2775 N N . LEU A 1 348 ? -32.753 -3.027 -2.128 1.00 44.19 348 LEU A N 1
ATOM 2776 C CA . LEU A 1 348 ? -32.248 -1.944 -1.278 1.00 44.19 348 LEU A CA 1
ATOM 2777 C C . LEU A 1 348 ? -32.328 -0.595 -2.013 1.00 44.19 348 LEU A C 1
ATOM 2779 O O . LEU A 1 348 ? -32.872 0.364 -1.474 1.00 44.19 348 LEU A O 1
ATOM 2783 N N . LEU A 1 349 ? -31.909 -0.532 -3.283 1.00 46.38 349 LEU A N 1
ATOM 2784 C CA . LEU A 1 349 ? -32.043 0.665 -4.130 1.00 46.38 349 LEU A CA 1
ATOM 2785 C C . LEU A 1 349 ? -33.508 1.066 -4.389 1.00 46.38 349 LEU A C 1
ATOM 2787 O O . LEU A 1 349 ? -33.813 2.257 -4.473 1.00 46.38 349 LEU A O 1
ATOM 2791 N N . ARG A 1 350 ? -34.417 0.088 -4.522 1.00 46.19 350 ARG A N 1
ATOM 2792 C CA . ARG A 1 350 ? -35.858 0.299 -4.748 1.00 46.19 350 ARG A CA 1
ATOM 2793 C C . ARG A 1 350 ? -36.605 0.712 -3.481 1.00 46.19 350 ARG A C 1
ATOM 2795 O O . ARG A 1 350 ? -37.498 1.544 -3.582 1.00 46.19 350 ARG A O 1
ATOM 2802 N N . LYS A 1 351 ? -36.249 0.170 -2.310 1.00 41.41 351 LYS A N 1
ATOM 2803 C CA . LYS A 1 351 ? -36.866 0.538 -1.022 1.00 41.41 351 LYS A CA 1
ATOM 2804 C C . LYS A 1 351 ? -36.383 1.889 -0.484 1.00 41.41 351 LYS A C 1
ATOM 2806 O O . LYS A 1 351 ? -37.129 2.516 0.257 1.00 41.41 351 LYS A O 1
ATOM 2811 N N . VAL A 1 352 ? -35.174 2.334 -0.847 1.00 40.56 352 VAL A N 1
ATOM 2812 C CA . VAL A 1 352 ? -34.556 3.559 -0.293 1.00 40.56 352 VAL A CA 1
ATOM 2813 C C . VAL A 1 352 ? -34.689 4.787 -1.208 1.00 40.56 352 VAL A C 1
ATOM 2815 O O . VAL A 1 352 ? -34.588 5.904 -0.722 1.00 40.56 352 VAL A O 1
ATOM 2818 N N . GLY A 1 353 ? -35.005 4.627 -2.499 1.00 36.47 353 GLY A N 1
ATOM 2819 C CA . GLY A 1 353 ? -35.192 5.762 -3.411 1.00 36.47 353 GLY A CA 1
ATOM 2820 C C . GLY A 1 353 ? -33.875 6.493 -3.708 1.00 36.47 353 GLY A C 1
ATOM 2821 O O . GLY A 1 353 ? -33.433 7.346 -2.947 1.00 36.47 353 GLY A O 1
ATOM 2822 N N . LYS A 1 354 ? -33.282 6.188 -4.874 1.00 39.69 354 LYS A N 1
ATOM 2823 C CA . LYS A 1 354 ? -31.900 6.528 -5.293 1.00 39.69 354 LYS A CA 1
ATOM 2824 C C . LYS A 1 354 ? -30.834 5.804 -4.447 1.00 39.69 354 LYS A C 1
ATOM 2826 O O . LYS A 1 354 ? -31.081 5.501 -3.283 1.00 39.69 354 LYS A O 1
ATOM 2831 N N . PRO A 1 355 ? -29.648 5.478 -5.012 1.00 46.59 355 PRO A N 1
ATOM 2832 C CA . PRO A 1 355 ? -28.527 5.051 -4.179 1.00 46.59 355 PRO A CA 1
ATOM 2833 C C . PRO A 1 355 ? -28.351 6.123 -3.111 1.00 46.59 355 PRO A C 1
ATOM 2835 O O . PRO A 1 355 ? -28.167 7.290 -3.461 1.00 46.59 355 PRO A O 1
ATOM 2838 N N . ALA A 1 356 ? -28.482 5.756 -1.830 1.00 51.03 356 ALA A N 1
ATOM 2839 C CA . ALA A 1 356 ? -28.150 6.669 -0.746 1.00 51.03 356 ALA A CA 1
ATOM 2840 C C . ALA A 1 356 ? -26.763 7.207 -1.097 1.00 51.03 356 ALA A C 1
ATOM 2842 O O . ALA A 1 356 ? -25.846 6.404 -1.225 1.00 51.03 356 ALA A O 1
ATOM 2843 N N . ARG A 1 357 ? -26.590 8.501 -1.378 1.00 55.16 357 ARG A N 1
ATOM 2844 C CA . ARG A 1 357 ? -25.236 9.060 -1.448 1.00 55.16 357 ARG A CA 1
ATOM 2845 C C . ARG A 1 357 ? -24.634 8.849 -0.070 1.00 55.16 357 ARG A C 1
ATOM 2847 O O . ARG A 1 357 ? -25.353 8.961 0.924 1.00 55.16 357 ARG A O 1
ATOM 2854 N N . LEU A 1 358 ? -23.340 8.532 0.019 1.00 59.09 358 LEU A N 1
ATOM 2855 C CA . LEU A 1 358 ? -22.693 8.798 1.299 1.00 59.09 358 LEU A CA 1
ATOM 2856 C C . LEU A 1 358 ? -22.980 10.275 1.631 1.00 59.09 358 LEU A C 1
ATOM 2858 O O . LEU A 1 358 ? -22.864 11.122 0.746 1.00 59.09 358 LEU A O 1
ATOM 2862 N N . PRO A 1 359 ? -23.342 10.617 2.871 1.00 58.44 359 PRO A N 1
ATOM 2863 C CA . PRO A 1 359 ? -23.560 12.008 3.290 1.00 58.44 359 PRO A CA 1
ATOM 2864 C C . PRO A 1 359 ? -22.258 12.833 3.297 1.00 58.44 359 PRO A C 1
ATOM 2866 O O . PRO A 1 359 ? -22.233 13.974 3.750 1.00 58.44 359 PRO A O 1
ATOM 2869 N N . LEU A 1 360 ? -21.177 12.254 2.770 1.00 60.72 360 LEU A N 1
ATOM 2870 C CA . LEU A 1 360 ? -19.917 12.888 2.439 1.00 60.72 360 LEU A CA 1
ATOM 2871 C C . LEU A 1 360 ? -20.104 13.804 1.222 1.00 60.72 360 LEU A C 1
ATOM 2873 O O . LEU A 1 360 ? -20.435 13.366 0.118 1.00 60.72 360 LEU A O 1
ATOM 2877 N N . LYS A 1 361 ? -19.842 15.095 1.404 1.00 63.25 361 LYS A N 1
ATOM 2878 C CA . LYS A 1 361 ? -19.657 16.044 0.301 1.00 63.25 361 LYS A CA 1
ATOM 2879 C C . LYS A 1 361 ? -18.268 15.834 -0.310 1.00 63.25 361 LYS A C 1
ATOM 2881 O O . LYS A 1 361 ? -17.378 15.273 0.321 1.00 63.25 361 LYS A O 1
ATOM 2886 N N . HIS A 1 362 ? -18.033 16.338 -1.524 1.00 58.19 362 HIS A N 1
ATOM 2887 C CA . HIS A 1 362 ? -16.726 16.208 -2.197 1.00 58.19 362 HIS A CA 1
ATOM 2888 C C . HIS A 1 362 ? -15.523 16.718 -1.366 1.00 58.19 362 HIS A C 1
ATOM 2890 O O . HIS A 1 362 ? -14.421 16.225 -1.567 1.00 58.19 362 HIS A O 1
ATOM 2896 N N . GLY A 1 363 ? -15.712 17.648 -0.416 1.00 58.41 363 GLY A N 1
ATOM 2897 C CA . GLY A 1 363 ? -14.650 18.115 0.498 1.00 58.41 363 GLY A CA 1
ATOM 2898 C C . GLY A 1 363 ? -14.394 17.224 1.728 1.00 58.41 363 GLY A C 1
ATOM 2899 O O . GLY A 1 363 ? -13.406 17.406 2.447 1.00 58.41 363 GLY A O 1
ATOM 2900 N N . ASP A 1 364 ? -15.265 16.247 1.978 1.00 74.75 364 ASP A N 1
ATOM 2901 C CA . ASP A 1 364 ? -15.170 15.338 3.124 1.00 74.75 364 ASP A CA 1
ATOM 2902 C C . ASP A 1 364 ? -14.282 14.114 2.824 1.00 74.75 364 ASP A C 1
ATOM 2904 O O . ASP A 1 364 ? -13.873 13.400 3.744 1.00 74.75 364 ASP A O 1
ATOM 2908 N N . LEU A 1 365 ? -13.879 13.935 1.561 1.00 83.81 365 LEU A N 1
ATOM 2909 C CA . LEU A 1 365 ? -12.858 12.980 1.132 1.00 83.81 365 LEU A CA 1
ATOM 2910 C C . LEU A 1 365 ? -11.523 13.694 0.899 1.00 83.81 365 LEU A C 1
ATOM 2912 O O . LEU A 1 365 ? -11.461 14.675 0.159 1.00 83.81 365 LEU A O 1
ATOM 2916 N N . LYS A 1 366 ? -10.454 13.183 1.513 1.00 89.44 366 LYS A N 1
ATOM 2917 C CA . LYS A 1 366 ? -9.077 13.620 1.255 1.00 89.44 366 LYS A CA 1
ATOM 2918 C C . LYS A 1 366 ? -8.169 12.418 1.009 1.00 89.44 366 LYS A C 1
ATOM 2920 O O . LYS A 1 366 ? -8.296 11.395 1.683 1.00 89.44 366 LYS A O 1
ATOM 2925 N N . ILE A 1 367 ? -7.258 12.566 0.053 1.00 90.81 367 ILE A N 1
ATOM 2926 C CA . ILE A 1 367 ? -6.221 11.581 -0.264 1.00 90.81 367 ILE A CA 1
ATOM 2927 C C . ILE A 1 367 ? -4.891 12.132 0.248 1.00 90.81 367 ILE A C 1
ATOM 2929 O O . ILE A 1 367 ? -4.584 13.304 0.056 1.00 90.81 367 ILE A O 1
ATOM 2933 N N . TYR A 1 368 ? -4.120 11.302 0.926 1.00 93.88 368 TYR A N 1
ATOM 2934 C CA . TYR A 1 368 ? -2.898 11.657 1.623 1.00 93.88 368 TYR A CA 1
ATOM 2935 C C . TYR A 1 368 ? -1.769 10.808 1.063 1.00 93.88 368 TYR A C 1
ATOM 2937 O O . TYR A 1 368 ? -1.734 9.606 1.308 1.00 93.88 368 TYR A O 1
ATOM 2945 N N . PHE A 1 369 ? -0.861 11.420 0.312 1.00 91.44 369 PHE A N 1
ATOM 2946 C CA . PHE A 1 369 ? 0.363 10.753 -0.118 1.00 91.44 369 PHE A CA 1
ATOM 2947 C C . PHE A 1 369 ? 1.425 10.976 0.950 1.00 91.44 369 PHE A C 1
ATOM 2949 O O . PHE A 1 369 ? 1.724 12.132 1.247 1.00 91.44 369 PHE A O 1
ATOM 2956 N N . LEU A 1 370 ? 1.948 9.908 1.556 1.00 93.44 370 LEU A N 1
ATOM 2957 C CA . LEU A 1 370 ? 3.069 10.049 2.489 1.00 93.44 370 LEU A CA 1
ATOM 2958 C C . LEU A 1 370 ? 4.320 10.417 1.698 1.00 93.44 370 LEU A C 1
ATOM 2960 O O . LEU A 1 370 ? 4.640 9.756 0.709 1.00 93.44 370 LEU A O 1
ATOM 2964 N N . ASP A 1 371 ? 5.013 11.457 2.146 1.00 90.75 371 ASP A N 1
ATOM 2965 C CA . ASP A 1 371 ? 6.340 11.759 1.634 1.00 90.75 371 ASP A CA 1
ATOM 2966 C C . ASP A 1 371 ? 7.354 10.806 2.295 1.00 90.75 371 ASP A C 1
ATOM 2968 O O . ASP A 1 371 ? 7.129 10.254 3.378 1.00 90.75 371 ASP A O 1
ATOM 2972 N N . THR A 1 372 ? 8.479 10.582 1.623 1.00 91.00 372 THR A N 1
ATOM 2973 C CA . THR A 1 372 ? 9.634 9.928 2.245 1.00 91.00 372 THR A CA 1
ATOM 2974 C C . THR A 1 372 ? 10.226 10.836 3.323 1.00 91.00 372 THR A C 1
ATOM 2976 O O . THR A 1 372 ? 10.048 12.053 3.252 1.00 91.00 372 THR A O 1
ATOM 2979 N N . PHE A 1 373 ? 10.972 10.279 4.279 1.00 94.06 373 PHE A N 1
ATOM 2980 C CA . PHE A 1 373 ? 11.624 11.088 5.305 1.00 94.06 373 PHE A CA 1
ATOM 2981 C C . PHE A 1 373 ? 12.539 12.156 4.700 1.00 94.06 373 PHE A C 1
ATOM 2983 O O . PHE A 1 373 ? 13.338 11.880 3.799 1.00 94.06 373 PHE A O 1
ATOM 2990 N N . ASP A 1 374 ? 12.408 13.375 5.218 1.00 92.81 374 ASP A N 1
ATOM 2991 C CA . ASP A 1 374 ? 13.375 14.443 5.012 1.00 92.81 374 ASP A CA 1
ATOM 2992 C C . ASP A 1 374 ? 14.580 14.299 5.960 1.00 92.81 374 ASP A C 1
ATOM 2994 O O . ASP A 1 374 ? 14.615 13.438 6.840 1.00 92.81 374 ASP A O 1
ATOM 2998 N N . GLU A 1 375 ? 15.590 15.148 5.776 1.00 93.38 375 GLU A N 1
ATOM 2999 C CA . GLU A 1 375 ? 16.804 15.144 6.599 1.00 93.38 375 GLU A CA 1
ATOM 3000 C C . GLU A 1 375 ? 16.513 15.273 8.104 1.00 93.38 375 GLU A C 1
ATOM 3002 O O . GLU A 1 375 ? 17.133 14.578 8.909 1.00 93.38 375 GLU A O 1
ATOM 3007 N N . ASN A 1 376 ? 15.556 16.119 8.497 1.00 94.25 376 ASN A N 1
ATOM 3008 C CA . ASN A 1 376 ? 15.242 16.321 9.911 1.00 94.25 376 ASN A CA 1
ATOM 3009 C C . ASN A 1 376 ? 14.566 15.082 10.498 1.00 94.25 376 ASN A C 1
ATOM 3011 O O . ASN A 1 376 ? 14.887 14.686 11.614 1.00 94.25 376 ASN A O 1
ATOM 3015 N N . GLN A 1 377 ? 13.667 14.449 9.742 1.00 95.94 377 GLN A N 1
ATOM 3016 C CA . GLN A 1 377 ? 13.005 13.212 10.152 1.00 95.94 377 GLN A CA 1
ATOM 3017 C C . GLN A 1 377 ? 13.997 12.048 10.267 1.00 95.94 377 GLN A C 1
ATOM 3019 O O . GLN A 1 377 ? 13.887 11.255 11.200 1.00 95.94 377 GLN A O 1
ATOM 3024 N N . ILE A 1 378 ? 14.988 11.955 9.368 1.00 95.75 378 ILE A N 1
ATOM 3025 C CA . ILE A 1 378 ? 16.061 10.949 9.454 1.00 95.75 378 ILE A CA 1
ATOM 3026 C C . ILE A 1 378 ? 16.884 11.162 10.729 1.00 95.75 378 ILE A C 1
ATOM 3028 O O . ILE A 1 378 ? 17.059 10.221 11.501 1.00 95.75 378 ILE A O 1
ATOM 3032 N N . LYS A 1 379 ? 17.346 12.393 10.975 1.00 95.56 379 LYS A N 1
ATOM 3033 C CA . LYS A 1 379 ? 18.102 12.759 12.183 1.00 95.56 379 LYS A CA 1
ATOM 3034 C C . LYS A 1 379 ? 17.316 12.479 13.462 1.00 95.56 379 LYS A C 1
ATOM 3036 O O . LYS A 1 379 ? 17.819 11.809 14.360 1.00 95.56 379 LYS A O 1
ATOM 3041 N N . GLU A 1 380 ? 16.046 12.884 13.507 1.00 96.06 380 GLU A N 1
ATOM 3042 C CA . GLU A 1 380 ? 15.149 12.604 14.632 1.00 96.06 380 GLU A CA 1
ATOM 3043 C C . GLU A 1 380 ? 14.988 11.094 14.866 1.00 96.06 380 GLU A C 1
ATOM 3045 O O . GLU A 1 380 ? 15.036 10.635 16.010 1.00 96.06 380 GLU A O 1
ATOM 3050 N N . TYR A 1 381 ? 14.834 10.310 13.793 1.00 96.06 381 TYR A N 1
ATOM 3051 C CA . TYR A 1 381 ? 14.716 8.857 13.887 1.00 96.06 381 TYR A CA 1
ATOM 3052 C C . TYR A 1 381 ? 15.997 8.221 14.438 1.00 96.06 381 TYR A C 1
ATOM 3054 O O . TYR A 1 381 ? 15.914 7.392 15.342 1.00 96.06 381 TYR A O 1
ATOM 3062 N N . ILE A 1 382 ? 17.175 8.635 13.954 1.00 95.50 382 ILE A N 1
ATOM 3063 C CA . ILE A 1 382 ? 18.478 8.180 14.467 1.00 95.50 382 ILE A CA 1
ATOM 3064 C C . ILE A 1 382 ? 18.608 8.530 15.951 1.00 95.50 382 ILE A C 1
ATOM 3066 O O . ILE A 1 382 ? 18.925 7.662 16.760 1.00 95.50 382 ILE A O 1
ATOM 3070 N N . CYS A 1 383 ? 18.304 9.771 16.331 1.00 95.19 383 CYS A N 1
ATOM 3071 C CA . CYS A 1 383 ? 18.369 10.238 17.713 1.00 95.19 383 CYS A CA 1
ATOM 3072 C C . CYS A 1 383 ? 17.496 9.386 18.649 1.00 95.19 383 CYS A C 1
ATOM 3074 O O . CYS A 1 383 ? 17.961 8.889 19.681 1.00 95.19 383 CYS A O 1
ATOM 3076 N N . LYS A 1 384 ? 16.236 9.146 18.262 1.00 95.00 384 LYS A N 1
ATOM 3077 C CA . LYS A 1 384 ? 15.314 8.289 19.019 1.00 95.00 384 LYS A CA 1
ATOM 3078 C C . LYS A 1 384 ? 15.768 6.833 19.052 1.00 95.00 384 LYS A C 1
ATOM 3080 O O . LYS A 1 384 ? 15.656 6.186 20.091 1.00 95.00 384 LYS A O 1
ATOM 3085 N N . PHE A 1 385 ? 16.307 6.325 17.945 1.00 94.00 385 PHE A N 1
ATOM 3086 C CA . PHE A 1 385 ? 16.854 4.975 17.868 1.00 94.00 385 PHE A CA 1
ATOM 3087 C C . PHE A 1 385 ? 18.031 4.795 18.837 1.00 94.00 385 PHE A C 1
ATOM 3089 O O . PHE A 1 385 ? 18.070 3.823 19.583 1.00 94.00 385 PHE A O 1
ATOM 3096 N N . LEU A 1 386 ? 18.951 5.755 18.903 1.00 92.00 386 LEU A N 1
ATOM 3097 C CA . LEU A 1 386 ? 20.082 5.732 19.837 1.00 92.00 386 LEU A CA 1
ATOM 3098 C C . LEU A 1 386 ? 19.664 5.913 21.304 1.00 92.00 386 LEU A C 1
ATOM 3100 O O . LEU A 1 386 ? 20.340 5.422 22.201 1.00 92.00 386 LEU A O 1
ATOM 3104 N N . SER A 1 387 ? 18.542 6.590 21.553 1.00 90.56 387 SER A N 1
ATOM 3105 C CA . SER A 1 387 ? 18.063 6.895 22.909 1.00 90.56 387 SER A CA 1
ATOM 3106 C C . SER A 1 387 ? 17.160 5.814 23.510 1.00 90.56 387 SER A C 1
ATOM 3108 O O . SER A 1 387 ? 16.746 5.927 24.667 1.00 90.56 387 SER A O 1
ATOM 3110 N N . ARG A 1 388 ? 16.798 4.781 22.742 1.00 90.94 388 ARG A N 1
ATOM 3111 C CA . ARG A 1 388 ? 15.888 3.735 23.222 1.00 90.94 388 ARG A CA 1
ATOM 3112 C C . ARG A 1 388 ? 16.564 2.850 24.280 1.00 90.94 388 ARG A C 1
ATOM 3114 O O . ARG A 1 388 ? 17.762 2.601 24.179 1.00 90.94 388 ARG A O 1
ATOM 3121 N N . PRO A 1 389 ? 15.830 2.283 25.255 1.00 82.12 389 PRO A N 1
ATOM 3122 C CA . PRO A 1 389 ? 16.413 1.491 26.342 1.00 82.12 389 PRO A CA 1
ATOM 3123 C C . PRO A 1 389 ? 17.195 0.255 25.881 1.00 82.12 389 PRO A C 1
ATOM 3125 O O . PRO A 1 389 ? 18.042 -0.242 26.613 1.00 82.12 389 PRO A O 1
ATOM 3128 N N . ALA A 1 390 ? 16.894 -0.260 24.686 1.00 76.19 390 ALA A N 1
ATOM 3129 C CA . ALA A 1 390 ? 17.577 -1.407 24.095 1.00 76.19 390 ALA A CA 1
ATOM 3130 C C . ALA A 1 390 ? 18.843 -1.038 23.294 1.00 76.19 390 ALA A C 1
ATOM 3132 O O . ALA A 1 390 ? 19.504 -1.950 22.794 1.00 76.19 390 ALA A O 1
ATOM 3133 N N . ALA A 1 391 ? 19.164 0.255 23.152 1.00 80.50 391 ALA A N 1
ATOM 3134 C CA . ALA A 1 391 ? 20.272 0.717 22.327 1.00 80.50 391 ALA A CA 1
ATOM 3135 C C . ALA A 1 391 ? 21.621 0.192 22.831 1.00 80.50 391 ALA A C 1
ATOM 3137 O O . ALA A 1 391 ? 21.929 0.270 24.022 1.00 80.50 391 ALA A O 1
ATOM 3138 N N . LYS A 1 392 ? 22.442 -0.315 21.907 1.00 81.06 392 LYS A N 1
ATOM 3139 C CA . LYS A 1 392 ? 23.816 -0.773 22.202 1.00 81.06 392 LYS A CA 1
ATOM 3140 C C . LYS A 1 392 ? 24.903 0.140 21.641 1.00 81.06 392 LYS A C 1
ATOM 3142 O O . LYS A 1 392 ? 26.075 -0.037 21.957 1.00 81.06 392 LYS A O 1
ATOM 3147 N N . LEU A 1 393 ? 24.511 1.105 20.815 1.00 81.50 393 LEU A N 1
ATOM 3148 C CA . LEU A 1 393 ? 25.420 2.006 20.121 1.00 81.50 393 LEU A CA 1
ATOM 3149 C C . LEU A 1 393 ? 25.903 3.140 21.026 1.00 81.50 393 LEU A C 1
ATOM 3151 O O . LEU A 1 393 ? 25.111 3.797 21.694 1.00 81.50 393 LEU A O 1
ATOM 3155 N N . THR A 1 394 ? 27.208 3.407 20.982 1.00 82.06 394 THR A N 1
ATOM 3156 C CA . THR A 1 394 ? 27.858 4.556 21.640 1.00 82.06 394 THR A CA 1
ATOM 3157 C C . THR A 1 394 ? 28.167 5.703 20.672 1.00 82.06 394 THR A C 1
ATOM 3159 O O . THR A 1 394 ? 28.690 6.738 21.082 1.00 82.06 394 THR A O 1
ATOM 3162 N N . LEU A 1 395 ? 27.852 5.523 19.386 1.00 86.31 395 LEU A N 1
ATOM 3163 C CA . LEU A 1 395 ? 28.069 6.508 18.329 1.00 86.31 395 LEU A CA 1
ATOM 3164 C C . LEU A 1 395 ? 27.109 7.697 18.453 1.00 86.31 395 LEU A C 1
ATOM 3166 O O . LEU A 1 395 ? 25.983 7.558 18.928 1.00 86.31 395 LEU A O 1
ATOM 3170 N N . SER A 1 396 ? 27.545 8.863 17.970 1.00 90.06 396 SER A N 1
ATOM 3171 C CA . SER A 1 396 ? 26.695 10.056 17.912 1.00 90.06 396 SER A CA 1
ATOM 3172 C C . SER A 1 396 ? 25.755 10.034 16.700 1.00 90.06 396 SER A C 1
ATOM 3174 O O . SER A 1 396 ? 26.083 9.451 15.664 1.00 90.06 396 SER A O 1
ATOM 3176 N N . GLU A 1 397 ? 24.610 10.718 16.811 1.00 92.81 397 GLU A N 1
ATOM 3177 C CA . GLU A 1 397 ? 23.668 10.930 15.699 1.00 92.81 397 GLU A CA 1
ATOM 3178 C C . GLU A 1 397 ? 24.380 11.492 14.461 1.00 92.81 397 GLU A C 1
ATOM 3180 O O . GLU A 1 397 ? 24.215 10.962 13.364 1.00 92.81 397 GLU A O 1
ATOM 3185 N N . GLU A 1 398 ? 25.218 12.516 14.652 1.00 91.06 398 GLU A N 1
ATOM 3186 C CA . GLU A 1 398 ? 25.940 13.180 13.566 1.00 91.06 398 GLU A CA 1
ATOM 3187 C C . GLU A 1 398 ? 26.899 12.212 12.864 1.00 91.06 398 GLU A C 1
ATOM 3189 O O . GLU A 1 398 ? 26.946 12.174 11.640 1.00 91.06 398 GLU A O 1
ATOM 3194 N N . THR A 1 399 ? 27.613 11.368 13.616 1.00 90.69 399 THR A N 1
ATOM 3195 C CA . THR A 1 399 ? 28.511 10.352 13.043 1.00 90.69 399 THR A CA 1
ATOM 3196 C C . THR A 1 399 ? 27.753 9.386 12.135 1.00 90.69 399 THR A C 1
ATOM 3198 O O . THR A 1 399 ? 28.182 9.130 11.011 1.00 90.69 399 THR A O 1
ATOM 3201 N N . ILE A 1 400 ? 26.607 8.877 12.597 1.00 91.50 400 ILE A N 1
ATOM 3202 C CA . ILE A 1 400 ? 25.784 7.950 11.815 1.00 91.50 400 ILE A CA 1
ATOM 3203 C C . ILE A 1 400 ? 25.200 8.658 10.592 1.00 91.50 400 ILE A C 1
ATOM 3205 O O . ILE A 1 400 ? 25.270 8.127 9.488 1.00 91.50 400 ILE A O 1
ATOM 3209 N N . TYR A 1 401 ? 24.651 9.861 10.757 1.00 92.44 401 TYR A N 1
ATOM 3210 C CA . TYR A 1 401 ? 24.062 10.600 9.645 1.00 92.44 401 TYR A CA 1
ATOM 3211 C C . TYR A 1 401 ? 25.097 10.917 8.556 1.00 92.44 401 TYR A C 1
ATOM 3213 O O . TYR A 1 401 ? 24.830 10.674 7.379 1.00 92.44 401 TYR A O 1
ATOM 3221 N N . GLN A 1 402 ? 26.295 11.374 8.941 1.00 89.25 402 GLN A N 1
ATOM 3222 C CA . GLN A 1 402 ? 27.400 11.639 8.013 1.00 89.25 402 GLN A CA 1
ATOM 3223 C C . GLN A 1 402 ? 27.835 10.378 7.262 1.00 89.25 402 GLN A C 1
ATOM 3225 O O . GLN A 1 402 ? 28.045 10.423 6.049 1.00 89.25 402 GLN A O 1
ATOM 3230 N N . TYR A 1 403 ? 27.899 9.234 7.949 1.00 89.81 403 TYR A N 1
ATOM 3231 C CA . TYR A 1 403 ? 28.135 7.951 7.295 1.00 89.81 403 TYR A CA 1
ATOM 3232 C C . TYR A 1 403 ? 27.052 7.653 6.244 1.00 89.81 403 TYR A C 1
ATOM 3234 O O . TYR A 1 403 ? 27.375 7.426 5.077 1.00 89.81 403 TYR A O 1
ATOM 3242 N N . LEU A 1 404 ? 25.770 7.732 6.617 1.00 88.94 404 LEU A N 1
ATOM 3243 C CA . LEU A 1 404 ? 24.650 7.376 5.737 1.00 88.94 404 LEU A CA 1
ATOM 3244 C C . LEU A 1 404 ? 24.583 8.226 4.461 1.00 88.94 404 LEU A C 1
ATOM 3246 O O . LEU A 1 404 ? 24.278 7.691 3.398 1.00 88.94 404 LEU A O 1
ATOM 3250 N N . ILE A 1 405 ? 24.876 9.528 4.543 1.00 87.94 405 ILE A N 1
ATOM 3251 C CA . ILE A 1 405 ? 24.885 10.403 3.358 1.00 87.94 405 ILE A CA 1
ATOM 3252 C C . ILE A 1 405 ? 26.148 10.237 2.502 1.00 87.94 405 ILE A C 1
ATOM 3254 O O . ILE A 1 405 ? 26.119 10.553 1.314 1.00 87.94 405 ILE A O 1
ATOM 3258 N N . SER A 1 406 ? 27.250 9.750 3.085 1.00 83.62 406 SER A N 1
ATOM 3259 C CA . SER A 1 406 ? 28.497 9.492 2.352 1.00 83.62 406 SER A CA 1
ATOM 3260 C C . SER A 1 406 ? 28.408 8.259 1.447 1.00 83.62 406 SER A C 1
ATOM 3262 O O . SER A 1 406 ? 29.100 8.183 0.429 1.00 83.62 406 SER A O 1
ATOM 3264 N N . VAL A 1 407 ? 27.524 7.311 1.776 1.00 81.25 407 VAL A N 1
ATOM 3265 C CA . VAL A 1 407 ? 27.267 6.117 0.967 1.00 81.25 407 VAL A CA 1
ATOM 3266 C C . VAL A 1 407 ? 26.255 6.464 -0.131 1.00 81.25 407 VAL A C 1
ATOM 3268 O O . VAL A 1 407 ? 25.042 6.474 0.084 1.00 81.25 407 VAL A O 1
ATOM 3271 N N . TYR A 1 408 ? 26.767 6.747 -1.332 1.00 66.31 408 TYR A N 1
ATOM 3272 C CA . TYR A 1 408 ? 25.970 7.189 -2.485 1.00 66.31 408 TYR A CA 1
ATOM 3273 C C . TYR A 1 408 ? 24.762 6.276 -2.774 1.00 66.31 408 TYR A C 1
ATOM 3275 O O . TYR A 1 408 ? 23.650 6.774 -2.969 1.00 66.31 408 TYR A O 1
ATOM 3283 N N . ASP A 1 409 ? 24.961 4.954 -2.710 1.00 69.44 409 ASP A N 1
ATOM 3284 C CA . ASP A 1 409 ? 23.977 3.940 -3.118 1.00 69.44 409 ASP A CA 1
ATOM 3285 C C . ASP A 1 409 ? 22.748 3.824 -2.194 1.00 69.44 409 ASP A C 1
ATOM 3287 O O . ASP A 1 409 ? 21.718 3.294 -2.612 1.00 69.44 409 ASP A O 1
ATOM 3291 N N . ILE A 1 410 ? 22.802 4.357 -0.963 1.00 81.38 410 ILE A N 1
ATOM 3292 C CA . ILE A 1 410 ? 21.704 4.230 0.019 1.00 81.38 410 ILE A CA 1
ATOM 3293 C C . ILE A 1 410 ? 21.011 5.552 0.358 1.00 81.38 410 ILE A C 1
ATOM 3295 O O . ILE A 1 410 ? 20.022 5.547 1.092 1.00 81.38 410 ILE A O 1
ATOM 3299 N N . SER A 1 411 ? 21.486 6.679 -0.176 1.00 77.69 411 SER A N 1
ATOM 3300 C CA . SER A 1 411 ? 20.979 8.023 0.150 1.00 77.69 411 SER A CA 1
ATOM 3301 C C . SER A 1 411 ? 19.470 8.199 -0.101 1.00 77.69 411 SER A C 1
ATOM 3303 O O . SER A 1 411 ? 18.783 8.891 0.653 1.00 77.69 411 SER A O 1
ATOM 3305 N N . ASP A 1 412 ? 18.917 7.524 -1.112 1.00 81.00 412 ASP A N 1
ATOM 3306 C CA . ASP A 1 412 ? 17.470 7.472 -1.356 1.00 81.00 412 ASP A CA 1
ATOM 3307 C C . ASP A 1 412 ? 16.756 6.375 -0.548 1.00 81.00 412 ASP A C 1
ATOM 3309 O O . ASP A 1 412 ? 15.567 6.496 -0.240 1.00 81.00 412 ASP A O 1
ATOM 3313 N N . LEU A 1 413 ? 17.468 5.314 -0.161 1.00 85.12 413 LEU A N 1
ATOM 3314 C CA . LEU A 1 413 ? 16.928 4.186 0.600 1.00 85.12 413 LEU A CA 1
ATOM 3315 C C . LEU A 1 413 ? 16.669 4.557 2.065 1.00 85.12 413 LEU A C 1
ATOM 3317 O O . LEU A 1 413 ? 15.621 4.196 2.602 1.00 85.12 413 LEU A O 1
ATOM 3321 N N . ILE A 1 414 ? 17.558 5.341 2.688 1.00 90.50 414 ILE A N 1
ATOM 3322 C CA . ILE A 1 414 ? 17.421 5.806 4.083 1.00 90.50 414 ILE A CA 1
ATOM 3323 C C . ILE A 1 414 ? 16.201 6.709 4.302 1.00 90.50 414 ILE A C 1
ATOM 3325 O O . ILE A 1 414 ? 15.735 6.864 5.427 1.00 90.50 414 ILE A O 1
ATOM 3329 N N . LYS A 1 415 ? 15.632 7.270 3.230 1.00 91.50 415 LYS A N 1
ATOM 3330 C CA . LYS A 1 415 ? 14.392 8.052 3.304 1.00 91.50 415 LYS A CA 1
ATOM 3331 C C . LYS A 1 415 ? 13.160 7.167 3.547 1.00 91.50 415 LYS A C 1
ATOM 3333 O O . LYS A 1 415 ? 12.074 7.680 3.815 1.00 91.50 415 LYS A O 1
ATOM 3338 N N . ARG A 1 416 ? 13.291 5.836 3.439 1.00 90.06 416 ARG A N 1
ATOM 3339 C CA . ARG A 1 416 ? 12.234 4.865 3.758 1.00 90.06 416 ARG A CA 1
ATOM 3340 C C . ARG A 1 416 ? 12.422 4.354 5.196 1.00 90.06 416 ARG A C 1
ATOM 3342 O O . ARG A 1 416 ? 13.413 3.667 5.447 1.00 90.06 416 ARG A O 1
ATOM 3349 N N . PRO A 1 417 ? 11.465 4.584 6.117 1.00 91.81 417 PRO A N 1
ATOM 3350 C CA . PRO A 1 417 ? 11.588 4.207 7.530 1.00 91.81 417 PRO A CA 1
ATOM 3351 C C . PRO A 1 417 ? 12.020 2.754 7.778 1.00 91.81 417 PRO A C 1
ATOM 3353 O O . PRO A 1 417 ? 12.880 2.499 8.616 1.00 91.81 417 PRO A O 1
ATOM 3356 N N . LEU A 1 418 ? 11.466 1.792 7.028 1.00 89.50 418 LEU A N 1
ATOM 3357 C CA . LEU A 1 418 ? 11.831 0.376 7.175 1.00 89.50 418 LEU A CA 1
ATOM 3358 C C . LEU A 1 418 ? 13.297 0.097 6.802 1.00 89.50 418 LEU A C 1
ATOM 3360 O O . LEU A 1 418 ? 13.957 -0.683 7.480 1.00 89.50 418 LEU A O 1
ATOM 3364 N N . LEU A 1 419 ? 13.804 0.716 5.732 1.00 90.31 419 LEU A N 1
ATOM 3365 C CA . LEU A 1 419 ? 15.196 0.534 5.311 1.00 90.31 419 LEU A CA 1
ATOM 3366 C C . LEU A 1 419 ? 16.153 1.234 6.272 1.00 90.31 419 LEU A C 1
ATOM 3368 O O . LEU A 1 419 ? 17.164 0.647 6.640 1.00 90.31 419 LEU A O 1
ATOM 3372 N N . LEU A 1 420 ? 15.800 2.435 6.739 1.00 93.19 420 LEU A N 1
ATOM 3373 C CA . LEU A 1 420 ? 16.564 3.130 7.772 1.00 93.19 420 LEU A CA 1
ATOM 3374 C C . LEU A 1 420 ? 16.663 2.288 9.050 1.00 93.19 420 LEU A C 1
ATOM 3376 O O . LEU A 1 420 ? 17.756 2.120 9.579 1.00 93.19 420 LEU A O 1
ATOM 3380 N N . TYR A 1 421 ? 15.555 1.693 9.503 1.00 91.50 421 TYR A N 1
ATOM 3381 C CA . TYR A 1 421 ? 15.568 0.752 10.625 1.00 91.50 421 TYR A CA 1
ATOM 3382 C C . TYR A 1 421 ? 16.519 -0.426 10.385 1.00 91.50 421 TYR A C 1
ATOM 3384 O O . TYR A 1 421 ? 17.338 -0.723 11.248 1.00 91.50 421 TYR A O 1
ATOM 3392 N N . ILE A 1 422 ? 16.432 -1.076 9.219 1.00 90.25 422 ILE A N 1
ATOM 3393 C CA . ILE A 1 422 ? 17.282 -2.223 8.873 1.00 90.25 422 ILE A CA 1
ATOM 3394 C C . ILE A 1 422 ? 18.769 -1.833 8.898 1.00 90.25 422 ILE A C 1
ATOM 3396 O O . ILE A 1 422 ? 19.577 -2.555 9.477 1.00 90.25 422 ILE A O 1
ATOM 3400 N N . ILE A 1 423 ? 19.135 -0.681 8.329 1.00 91.50 423 ILE A N 1
ATOM 3401 C CA . ILE A 1 423 ? 20.524 -0.203 8.310 1.00 91.50 423 ILE A CA 1
ATOM 3402 C C . ILE A 1 423 ? 21.012 0.116 9.727 1.00 91.50 423 ILE A C 1
ATOM 3404 O O . ILE A 1 423 ? 22.083 -0.342 10.118 1.00 91.50 423 ILE A O 1
ATOM 3408 N N . LEU A 1 424 ? 20.225 0.845 10.524 1.00 91.75 424 LEU A N 1
ATOM 3409 C CA . LEU A 1 424 ? 20.593 1.176 11.905 1.00 91.75 424 LEU A CA 1
ATOM 3410 C C . LEU A 1 424 ? 20.710 -0.070 12.788 1.00 91.75 424 LEU A C 1
ATOM 3412 O O . LEU A 1 424 ? 21.613 -0.154 13.615 1.00 91.75 424 LEU A O 1
ATOM 3416 N N . TYR A 1 425 ? 19.846 -1.061 12.574 1.00 89.50 425 TYR A N 1
ATOM 3417 C CA . TYR A 1 425 ? 19.958 -2.366 13.216 1.00 89.50 425 TYR A CA 1
ATOM 3418 C C . TYR A 1 425 ? 21.263 -3.073 12.833 1.00 89.50 425 TYR A C 1
ATOM 3420 O O . TYR A 1 425 ? 21.928 -3.647 13.691 1.00 89.50 425 TYR A O 1
ATOM 3428 N N . MET A 1 426 ? 21.654 -3.038 11.557 1.00 90.25 426 MET A N 1
ATOM 3429 C CA . MET A 1 426 ? 22.913 -3.641 11.119 1.00 90.25 426 MET A CA 1
ATOM 3430 C C . MET A 1 426 ? 24.141 -2.927 11.701 1.00 90.25 426 MET A C 1
ATOM 3432 O O . MET A 1 426 ? 25.098 -3.599 12.083 1.00 90.25 426 MET A O 1
ATOM 3436 N N . ILE A 1 427 ? 24.092 -1.597 11.831 1.00 90.69 427 ILE A N 1
ATOM 3437 C CA . ILE A 1 427 ? 25.127 -0.798 12.509 1.00 90.69 427 ILE A CA 1
ATOM 3438 C C . ILE A 1 427 ? 25.213 -1.175 13.995 1.00 90.69 427 ILE A C 1
ATOM 3440 O O . ILE A 1 427 ? 26.295 -1.431 14.505 1.00 90.69 427 ILE A O 1
ATOM 3444 N N . GLU A 1 428 ? 24.079 -1.278 14.694 1.00 89.69 428 GLU A N 1
ATOM 3445 C CA . GLU A 1 428 ? 24.029 -1.649 16.121 1.00 89.69 428 GLU A CA 1
ATOM 3446 C C . GLU A 1 428 ? 24.587 -3.038 16.433 1.00 89.69 428 GLU A C 1
ATOM 3448 O O . GLU A 1 428 ? 24.931 -3.350 17.575 1.00 89.69 428 GLU A O 1
ATOM 3453 N N . HIS A 1 429 ? 24.650 -3.885 15.419 1.00 86.75 429 HIS A N 1
ATOM 3454 C CA . HIS A 1 429 ? 25.091 -5.258 15.539 1.00 86.75 429 HIS A CA 1
ATOM 3455 C C . HIS A 1 429 ? 26.413 -5.538 14.828 1.00 86.75 429 HIS A C 1
ATOM 3457 O O . HIS A 1 429 ? 26.686 -6.698 14.521 1.00 86.75 429 HIS A O 1
ATOM 3463 N N . ASP A 1 430 ? 27.206 -4.492 14.579 1.00 87.00 430 ASP A N 1
ATOM 3464 C CA . ASP A 1 430 ? 28.562 -4.563 14.023 1.00 87.00 430 ASP A CA 1
ATOM 3465 C C . ASP A 1 430 ? 28.642 -5.273 12.656 1.00 87.00 430 ASP A C 1
ATOM 3467 O O . ASP A 1 430 ? 29.694 -5.763 12.249 1.00 87.00 430 ASP A O 1
ATOM 3471 N N . ILE A 1 431 ? 27.523 -5.337 11.923 1.00 87.44 431 ILE A N 1
ATOM 3472 C CA . ILE A 1 431 ? 27.477 -5.856 10.546 1.00 87.44 431 ILE A CA 1
ATOM 3473 C C . ILE A 1 431 ? 27.960 -4.773 9.581 1.00 87.44 431 ILE A C 1
ATOM 3475 O O . ILE A 1 431 ? 28.624 -5.068 8.591 1.00 87.44 431 ILE A O 1
ATOM 3479 N N . ILE A 1 432 ? 27.628 -3.517 9.887 1.00 88.19 432 ILE A N 1
ATOM 3480 C CA . ILE A 1 432 ? 28.090 -2.339 9.159 1.00 88.19 432 ILE A CA 1
ATOM 3481 C C . ILE A 1 432 ? 29.047 -1.561 10.051 1.00 88.19 432 ILE A C 1
ATOM 3483 O O . ILE A 1 432 ? 28.656 -1.046 11.096 1.00 88.19 432 ILE A O 1
ATOM 3487 N N . ASP A 1 433 ? 30.288 -1.443 9.590 1.00 86.00 433 ASP A N 1
ATOM 3488 C CA . ASP A 1 433 ? 31.309 -0.608 10.212 1.00 86.00 433 ASP A CA 1
ATOM 3489 C C . ASP A 1 433 ? 31.190 0.830 9.686 1.00 86.00 433 ASP A C 1
ATOM 3491 O O . ASP A 1 433 ? 31.469 1.094 8.516 1.00 86.00 433 ASP A O 1
ATOM 3495 N N . VAL A 1 434 ? 30.776 1.759 10.551 1.00 85.31 434 VAL A N 1
ATOM 3496 C CA . VAL A 1 434 ? 30.610 3.181 10.202 1.00 85.31 434 VAL A CA 1
ATOM 3497 C C . VAL A 1 434 ? 31.935 3.920 10.004 1.00 85.31 434 VAL A C 1
ATOM 3499 O O . VAL A 1 434 ? 31.946 5.000 9.416 1.00 85.31 434 VAL A O 1
ATOM 3502 N N . GLU A 1 435 ? 33.054 3.374 10.491 1.00 83.19 435 GLU A N 1
ATOM 3503 C CA . GLU A 1 435 ? 34.380 3.982 10.325 1.00 83.19 435 GLU A CA 1
ATOM 3504 C C . GLU A 1 435 ? 34.937 3.737 8.918 1.00 83.19 435 GLU A C 1
ATOM 3506 O O . GLU A 1 435 ? 35.875 4.405 8.475 1.00 83.19 435 GLU A O 1
ATOM 3511 N N . ARG A 1 436 ? 34.346 2.786 8.188 1.00 80.31 436 ARG A N 1
ATOM 3512 C CA . ARG A 1 436 ? 34.731 2.425 6.827 1.00 80.31 436 ARG A CA 1
ATOM 3513 C C . ARG A 1 436 ? 33.570 2.686 5.887 1.00 80.31 436 ARG A C 1
ATOM 3515 O O . ARG A 1 436 ? 32.528 2.050 5.978 1.00 80.31 436 ARG A O 1
ATOM 3522 N N . VAL A 1 437 ? 33.769 3.566 4.910 1.00 70.62 437 VAL A N 1
ATOM 3523 C CA . VAL A 1 437 ? 32.799 3.713 3.819 1.00 70.62 437 VAL A CA 1
ATOM 3524 C C . VAL A 1 437 ? 32.841 2.437 2.980 1.00 70.62 437 VAL A C 1
ATOM 3526 O O . VAL A 1 437 ? 33.797 2.195 2.243 1.00 70.62 437 VAL A O 1
ATOM 3529 N N . GLN A 1 438 ? 31.816 1.603 3.133 1.00 73.12 438 GLN A N 1
ATOM 3530 C CA . GLN A 1 438 ? 31.624 0.375 2.368 1.00 73.12 438 GLN A CA 1
ATOM 3531 C C . GLN A 1 438 ? 30.428 0.566 1.428 1.00 73.12 438 GLN A C 1
ATOM 3533 O O . GLN A 1 438 ? 29.423 1.151 1.844 1.00 73.12 438 GLN A O 1
ATOM 3538 N N . PRO A 1 439 ? 30.503 0.102 0.170 1.00 72.25 439 PRO A N 1
ATOM 3539 C CA . PRO A 1 439 ? 29.329 0.059 -0.687 1.00 72.25 439 PRO A CA 1
ATOM 3540 C C . PRO A 1 439 ? 28.335 -0.950 -0.100 1.00 72.25 439 PRO A C 1
ATOM 3542 O O . PRO A 1 439 ? 28.671 -2.114 0.091 1.00 72.25 439 PRO A O 1
ATOM 3545 N N . LEU A 1 440 ? 27.126 -0.484 0.214 1.00 72.50 440 LEU A N 1
ATOM 3546 C CA . LEU A 1 440 ? 26.029 -1.309 0.745 1.00 72.50 440 LEU A CA 1
ATOM 3547 C C . LEU A 1 440 ? 25.040 -1.753 -0.347 1.00 72.50 440 LEU A C 1
ATOM 3549 O O . LEU A 1 440 ? 24.095 -2.488 -0.060 1.00 72.50 440 LEU A O 1
ATOM 3553 N N . GLY A 1 441 ? 25.258 -1.274 -1.576 1.00 81.12 441 GLY A N 1
ATOM 3554 C CA . GLY A 1 441 ? 24.433 -1.534 -2.748 1.00 81.12 441 GLY A CA 1
ATOM 3555 C C . GLY A 1 441 ? 22.982 -1.081 -2.625 1.00 81.12 441 GLY A C 1
ATOM 3556 O O . GLY A 1 441 ? 22.637 -0.179 -1.861 1.00 81.12 441 GLY A O 1
ATOM 3557 N N . GLY A 1 442 ? 22.135 -1.692 -3.457 1.00 85.19 442 GLY A N 1
ATOM 3558 C CA . GLY A 1 442 ? 20.708 -1.389 -3.558 1.00 85.19 442 GLY A CA 1
ATOM 3559 C C . GLY A 1 442 ? 19.851 -2.063 -2.483 1.00 85.19 442 GLY A C 1
ATOM 3560 O O . GLY A 1 442 ? 20.335 -2.707 -1.551 1.00 85.19 442 GLY A O 1
ATOM 3561 N N . ALA A 1 443 ? 18.528 -1.980 -2.637 1.00 87.31 443 ALA A N 1
ATOM 3562 C CA . ALA A 1 443 ? 17.594 -2.506 -1.638 1.00 87.31 443 ALA A CA 1
ATOM 3563 C C . ALA A 1 443 ? 17.721 -4.030 -1.452 1.00 87.31 443 ALA A C 1
ATOM 3565 O O . ALA A 1 443 ? 17.575 -4.521 -0.335 1.00 87.31 443 ALA A O 1
ATOM 3566 N N . ALA A 1 444 ? 18.000 -4.782 -2.521 1.00 89.94 444 ALA A N 1
ATOM 3567 C CA . ALA A 1 444 ? 18.166 -6.234 -2.435 1.00 89.94 444 ALA A CA 1
ATOM 3568 C C . ALA A 1 444 ? 19.392 -6.646 -1.603 1.00 89.94 444 ALA A C 1
ATOM 3570 O O . ALA A 1 444 ? 19.304 -7.599 -0.835 1.00 89.94 444 ALA A O 1
ATOM 3571 N N . GLU A 1 445 ? 20.511 -5.926 -1.711 1.00 88.81 445 GLU A N 1
ATOM 3572 C CA . GLU A 1 445 ? 21.736 -6.239 -0.963 1.00 88.81 445 GLU A CA 1
ATOM 3573 C C . GLU A 1 445 ? 21.565 -5.956 0.534 1.00 88.81 445 GLU A C 1
ATOM 3575 O O . GLU A 1 445 ? 21.879 -6.810 1.361 1.00 88.81 445 GLU A O 1
ATOM 3580 N N . ILE A 1 446 ? 20.922 -4.835 0.880 1.00 89.81 446 ILE A N 1
ATOM 3581 C CA . ILE A 1 446 ? 20.554 -4.505 2.266 1.00 89.81 446 ILE A CA 1
ATOM 3582 C C . ILE A 1 446 ? 19.663 -5.591 2.883 1.00 89.81 446 ILE A C 1
ATOM 3584 O O . ILE A 1 446 ? 19.881 -5.999 4.025 1.00 89.81 446 ILE A O 1
ATOM 3588 N N . TYR A 1 447 ? 18.656 -6.071 2.145 1.00 91.12 447 TYR A N 1
ATOM 3589 C CA . TYR A 1 447 ? 17.792 -7.154 2.624 1.00 91.12 447 TYR A CA 1
ATOM 3590 C C . TYR A 1 447 ? 18.563 -8.468 2.789 1.00 91.12 447 TYR A C 1
ATOM 3592 O O . TYR A 1 447 ? 18.384 -9.130 3.812 1.00 91.12 447 TYR A O 1
ATOM 3600 N N . SER A 1 448 ? 19.423 -8.830 1.830 1.00 90.06 448 SER A N 1
ATOM 3601 C CA . SER A 1 448 ? 20.272 -10.025 1.919 1.00 90.06 448 SER A CA 1
ATOM 3602 C C . SER A 1 448 ? 21.155 -9.984 3.164 1.00 90.06 448 SER A C 1
ATOM 3604 O O . SER A 1 448 ? 21.078 -10.900 3.980 1.00 90.06 448 SER A O 1
ATOM 3606 N N . LEU A 1 449 ? 21.907 -8.895 3.364 1.00 88.81 449 LEU A N 1
ATOM 3607 C CA . LEU A 1 449 ? 22.793 -8.714 4.519 1.00 88.81 449 LEU A CA 1
ATOM 3608 C C . LEU A 1 449 ? 22.023 -8.781 5.841 1.00 88.81 449 LEU A C 1
ATOM 3610 O O . LEU A 1 449 ? 22.425 -9.487 6.769 1.00 88.81 449 LEU A O 1
ATOM 3614 N N . TYR A 1 450 ? 20.877 -8.101 5.921 1.00 88.88 450 TYR A N 1
ATOM 3615 C CA . TYR A 1 450 ? 20.027 -8.141 7.106 1.00 88.88 450 TYR A CA 1
ATOM 3616 C C . TYR A 1 450 ? 19.562 -9.566 7.422 1.00 88.88 450 TYR A C 1
ATOM 3618 O O . TYR A 1 450 ? 19.746 -10.039 8.544 1.00 88.88 450 TYR A O 1
ATOM 3626 N N . ILE A 1 451 ? 19.012 -10.279 6.436 1.00 87.56 451 ILE A N 1
ATOM 3627 C CA . ILE A 1 451 ? 18.504 -11.645 6.611 1.00 87.56 451 ILE A CA 1
ATOM 3628 C C . ILE A 1 451 ? 19.630 -12.602 7.000 1.00 87.56 451 ILE A C 1
ATOM 3630 O O . ILE A 1 451 ? 19.468 -13.365 7.954 1.00 87.56 451 ILE A O 1
ATOM 3634 N N . GLU A 1 452 ? 20.770 -12.547 6.313 1.00 85.62 452 GLU A N 1
ATOM 3635 C CA . GLU A 1 452 ? 21.937 -13.374 6.624 1.00 85.62 452 GLU A CA 1
ATOM 3636 C C . GLU A 1 452 ? 22.427 -13.129 8.049 1.00 85.62 452 GLU A C 1
ATOM 3638 O O . GLU A 1 452 ? 22.689 -14.083 8.785 1.00 85.62 452 GLU A O 1
ATOM 3643 N N . SER A 1 453 ? 22.458 -11.868 8.484 1.00 83.19 453 SER A N 1
ATOM 3644 C CA . SER A 1 453 ? 22.855 -11.519 9.845 1.00 83.19 453 SER A CA 1
ATOM 3645 C C . SER A 1 453 ? 21.879 -12.037 10.908 1.00 83.19 453 SER A C 1
ATOM 3647 O O . SER A 1 453 ? 22.307 -12.549 11.947 1.00 83.19 453 SER A O 1
ATOM 3649 N N . CYS A 1 454 ? 20.568 -11.971 10.645 1.00 81.69 454 CYS A N 1
ATOM 3650 C CA . CYS A 1 454 ? 19.548 -12.520 11.532 1.00 81.69 454 CYS A CA 1
ATOM 3651 C C . CYS A 1 454 ? 19.685 -14.041 11.638 1.00 81.69 454 CYS A C 1
ATOM 3653 O O . CYS A 1 454 ? 19.692 -14.587 12.740 1.00 81.69 454 CYS A O 1
ATOM 3655 N N . VAL A 1 455 ? 19.835 -14.730 10.503 1.00 78.50 455 VAL A N 1
ATOM 3656 C CA . VAL A 1 455 ? 19.997 -16.189 10.465 1.00 78.50 455 VAL A CA 1
ATOM 3657 C C . VAL A 1 455 ? 21.292 -16.618 11.164 1.00 78.50 455 VAL A C 1
ATOM 3659 O O . VAL A 1 455 ? 21.277 -17.585 11.928 1.00 78.50 455 VAL A O 1
ATOM 3662 N N . ALA A 1 456 ? 22.397 -15.895 10.952 1.00 77.25 456 ALA A N 1
ATOM 3663 C CA . ALA A 1 456 ? 23.686 -16.186 11.572 1.00 77.25 456 ALA A CA 1
ATOM 3664 C C . ALA A 1 456 ? 23.637 -16.065 13.097 1.00 77.25 456 ALA A C 1
ATOM 3666 O O . ALA A 1 456 ? 24.030 -16.998 13.797 1.00 77.25 456 ALA A O 1
ATOM 3667 N N . ARG A 1 457 ? 23.084 -14.962 13.603 1.00 73.56 457 ARG A N 1
ATOM 3668 C CA . ARG A 1 457 ? 23.011 -14.704 15.041 1.00 73.56 457 ARG A CA 1
ATOM 3669 C C . ARG A 1 457 ? 22.132 -15.705 15.781 1.00 73.56 457 ARG A C 1
ATOM 3671 O O . ARG A 1 457 ? 22.453 -16.084 16.902 1.00 73.56 457 ARG A O 1
ATOM 3678 N N . GLU A 1 458 ? 21.014 -16.121 15.190 1.00 69.88 458 GLU A N 1
ATOM 3679 C CA . GLU A 1 458 ? 20.137 -17.105 15.834 1.00 69.88 458 GLU A CA 1
ATOM 3680 C C . GLU A 1 458 ? 20.747 -18.511 15.842 1.00 69.88 458 GLU A C 1
ATOM 3682 O O . GLU A 1 458 ? 20.536 -19.262 16.793 1.00 69.88 458 GLU A O 1
ATOM 3687 N N . TYR A 1 459 ? 21.558 -18.857 14.837 1.00 65.69 459 TYR A N 1
ATOM 3688 C CA . TYR A 1 459 ? 22.318 -20.111 14.823 1.00 65.69 459 TYR A CA 1
ATOM 3689 C C . TYR A 1 459 ? 23.346 -20.192 15.970 1.00 65.69 459 TYR A C 1
ATOM 3691 O O . TYR A 1 459 ? 23.576 -21.259 16.532 1.00 65.69 459 TYR A O 1
ATOM 3699 N N . GLU A 1 460 ? 23.931 -19.062 16.373 1.00 67.75 460 GLU A N 1
ATOM 3700 C CA . GLU A 1 460 ? 24.948 -18.993 17.435 1.00 67.75 460 GLU A CA 1
ATOM 3701 C C . GLU A 1 460 ? 24.372 -19.111 18.865 1.00 67.75 460 GLU A C 1
ATOM 3703 O O . GLU A 1 460 ? 25.124 -19.323 19.816 1.00 67.75 460 GLU A O 1
ATOM 3708 N N . LYS A 1 461 ? 23.043 -19.025 19.046 1.00 64.19 461 LYS A N 1
ATOM 3709 C CA . LYS A 1 461 ? 22.379 -18.990 20.368 1.00 64.19 461 LYS A CA 1
ATOM 3710 C C . LYS A 1 461 ? 21.991 -20.355 20.977 1.00 64.19 461 LYS A C 1
ATOM 3712 O O . LYS A 1 461 ? 21.382 -20.357 22.049 1.00 64.19 461 LYS A O 1
ATOM 3717 N N . GLY A 1 462 ? 22.336 -21.508 20.382 1.00 55.50 462 GLY A N 1
ATOM 3718 C CA . GLY A 1 462 ? 22.334 -22.804 21.100 1.00 55.50 462 GLY A CA 1
ATOM 3719 C C . GLY A 1 462 ? 21.910 -24.073 20.333 1.00 55.50 462 GLY A C 1
ATOM 3720 O O . GLY A 1 462 ? 21.204 -24.018 19.335 1.00 55.50 462 GLY A O 1
ATOM 3721 N N . VAL A 1 463 ? 22.305 -25.237 20.879 1.00 50.91 463 VAL A N 1
ATOM 3722 C CA . VAL A 1 463 ? 22.259 -26.601 20.281 1.00 50.91 463 VAL A CA 1
ATOM 3723 C C . VAL A 1 463 ? 20.845 -27.167 20.042 1.00 50.91 463 VAL A C 1
ATOM 3725 O O . VAL A 1 463 ? 20.652 -27.982 19.150 1.00 50.91 463 VAL A O 1
ATOM 3728 N N . ALA A 1 464 ? 19.827 -26.726 20.790 1.00 50.78 464 ALA A N 1
ATOM 3729 C CA . ALA A 1 464 ? 18.431 -27.161 20.597 1.00 50.78 464 ALA A CA 1
ATOM 3730 C C . ALA A 1 464 ? 17.724 -26.458 19.413 1.00 50.78 464 ALA A C 1
ATOM 3732 O O . ALA A 1 464 ? 16.515 -26.581 19.249 1.00 50.78 464 ALA A O 1
ATOM 3733 N N . ARG A 1 465 ? 18.466 -25.651 18.642 1.00 59.12 465 ARG A N 1
ATOM 3734 C CA . ARG A 1 465 ? 17.980 -24.735 17.598 1.00 59.12 465 ARG A CA 1
ATOM 3735 C C . ARG A 1 465 ? 18.938 -24.721 16.402 1.00 59.12 465 ARG A C 1
ATOM 3737 O O . ARG A 1 465 ? 19.262 -23.660 15.875 1.00 59.12 465 ARG A O 1
ATOM 3744 N N . THR A 1 466 ? 19.478 -25.883 16.046 1.00 64.56 466 THR A N 1
ATOM 3745 C CA . THR A 1 466 ? 20.405 -26.079 14.914 1.00 64.56 466 THR A CA 1
ATOM 3746 C C . THR A 1 466 ? 19.937 -27.222 14.017 1.00 64.56 466 THR A C 1
ATOM 3748 O O . THR A 1 466 ? 20.747 -27.923 13.413 1.00 64.56 466 THR A O 1
ATOM 3751 N N . VAL A 1 467 ? 18.624 -27.456 13.976 1.00 76.62 467 VAL A N 1
ATOM 3752 C CA . VAL A 1 467 ? 18.015 -28.532 13.187 1.00 76.62 467 VAL A CA 1
ATOM 3753 C C . VAL A 1 467 ? 18.273 -28.283 11.698 1.00 76.62 467 VAL A C 1
ATOM 3755 O O . VAL A 1 467 ? 18.668 -29.188 10.949 1.00 76.62 467 VAL A O 1
ATOM 3758 N N . PHE A 1 468 ? 18.131 -27.017 11.302 1.00 81.69 468 PHE A N 1
ATOM 3759 C CA . PHE A 1 468 ? 18.436 -26.538 9.964 1.00 81.69 468 PHE A CA 1
ATOM 3760 C C . PHE A 1 468 ? 19.707 -25.685 9.942 1.00 81.69 468 PHE A C 1
ATOM 3762 O O . PHE A 1 468 ? 19.961 -24.880 10.843 1.00 81.69 468 PHE A O 1
ATOM 3769 N N . THR A 1 469 ? 20.507 -25.839 8.885 1.00 83.69 469 THR A N 1
ATOM 3770 C CA . THR A 1 469 ? 21.623 -24.932 8.590 1.00 83.69 469 THR A CA 1
ATOM 3771 C C . THR A 1 469 ? 21.109 -23.547 8.190 1.00 83.69 469 THR A C 1
ATOM 3773 O O . THR A 1 469 ? 19.918 -23.342 7.935 1.00 83.69 469 THR A O 1
ATOM 3776 N N . LYS A 1 470 ? 22.020 -22.571 8.094 1.00 82.31 470 LYS A N 1
ATOM 3777 C CA . LYS A 1 470 ? 21.687 -21.209 7.651 1.00 82.31 470 LYS A CA 1
ATOM 3778 C C . LYS A 1 470 ? 21.047 -21.221 6.253 1.00 82.31 470 LYS A C 1
ATOM 3780 O O . LYS A 1 470 ? 20.029 -20.569 6.023 1.00 82.31 470 LYS A O 1
ATOM 3785 N N . GLU A 1 471 ? 21.599 -22.022 5.347 1.00 82.38 471 GLU A N 1
ATOM 3786 C CA . GLU A 1 471 ? 21.131 -22.197 3.971 1.00 82.38 471 GLU A CA 1
ATOM 3787 C C . GLU A 1 471 ? 19.782 -22.923 3.913 1.00 82.38 471 GLU A C 1
ATOM 3789 O O . GLU A 1 471 ? 18.902 -22.520 3.151 1.00 82.38 471 GLU A O 1
ATOM 3794 N N . GLU A 1 472 ? 19.586 -23.954 4.741 1.00 85.25 472 GLU A N 1
ATOM 3795 C CA . GLU A 1 472 ? 18.316 -24.683 4.832 1.00 85.25 472 GLU A CA 1
ATOM 3796 C C . GLU A 1 472 ? 17.188 -23.767 5.334 1.00 85.25 472 GLU A C 1
ATOM 3798 O O . GLU A 1 472 ? 16.117 -23.733 4.729 1.00 85.25 472 GLU A O 1
ATOM 3803 N N . ARG A 1 473 ? 17.437 -22.941 6.361 1.00 84.56 473 ARG A N 1
ATOM 3804 C CA . ARG A 1 473 ? 16.464 -21.939 6.842 1.00 84.56 473 ARG A CA 1
ATOM 3805 C C . ARG A 1 473 ? 16.080 -20.945 5.757 1.00 84.56 473 ARG A C 1
ATOM 3807 O O . ARG A 1 473 ? 14.893 -20.673 5.562 1.00 84.56 473 ARG A O 1
ATOM 3814 N N . LYS A 1 474 ? 17.074 -20.421 5.034 1.00 86.75 474 LYS A N 1
ATOM 3815 C CA . LYS A 1 474 ? 16.847 -19.512 3.905 1.00 86.75 474 LYS A CA 1
ATOM 3816 C C . LYS A 1 474 ? 15.977 -20.180 2.835 1.00 86.75 474 LYS A C 1
ATOM 3818 O O . LYS A 1 474 ? 14.978 -19.590 2.427 1.00 86.75 474 LYS A O 1
ATOM 3823 N N . ARG A 1 475 ? 16.282 -21.427 2.449 1.00 85.69 475 ARG A N 1
ATOM 3824 C CA . ARG A 1 475 ? 15.471 -22.206 1.492 1.00 85.69 475 ARG A CA 1
ATOM 3825 C C . ARG A 1 475 ? 14.039 -22.417 1.967 1.00 85.69 475 ARG A C 1
ATOM 3827 O O . ARG A 1 475 ? 13.114 -22.209 1.189 1.00 85.69 475 ARG A O 1
ATOM 3834 N N . ILE A 1 476 ? 13.830 -22.768 3.235 1.00 86.81 476 ILE A N 1
ATOM 3835 C CA . ILE A 1 476 ? 12.478 -22.922 3.791 1.00 86.81 476 ILE A CA 1
ATOM 3836 C C . ILE A 1 476 ? 11.697 -21.605 3.684 1.00 86.81 476 ILE A C 1
ATOM 3838 O O . ILE A 1 476 ? 10.539 -21.609 3.270 1.00 86.81 476 ILE A O 1
ATOM 3842 N N . CYS A 1 477 ? 12.332 -20.467 3.977 1.00 88.88 477 CYS A N 1
ATOM 3843 C CA . CYS A 1 477 ? 11.695 -19.153 3.857 1.00 88.88 477 CYS A CA 1
ATOM 3844 C C . CYS A 1 477 ? 11.367 -18.790 2.401 1.00 88.88 477 CYS A C 1
ATOM 3846 O O . CYS A 1 477 ? 10.289 -18.260 2.130 1.00 88.88 477 CYS A O 1
ATOM 3848 N N . GLN A 1 478 ? 12.247 -19.125 1.454 1.00 89.88 478 GLN A N 1
ATOM 3849 C CA . GLN A 1 478 ? 11.984 -18.983 0.019 1.00 89.88 478 GLN A CA 1
ATOM 3850 C C . GLN A 1 478 ? 10.777 -19.822 -0.416 1.00 89.88 478 GLN A C 1
ATOM 3852 O O . GLN A 1 478 ? 9.870 -19.307 -1.068 1.00 89.88 478 GLN A O 1
ATOM 3857 N N . PHE A 1 479 ? 10.711 -21.092 -0.013 1.00 87.69 479 PHE A N 1
ATOM 3858 C CA . PHE A 1 479 ? 9.580 -21.965 -0.328 1.00 87.69 479 PHE A CA 1
ATOM 3859 C C . PHE A 1 479 ? 8.275 -21.498 0.317 1.00 87.69 479 PHE A C 1
ATOM 3861 O O . PHE A 1 479 ? 7.240 -21.497 -0.349 1.00 87.69 479 PHE A O 1
ATOM 3868 N N . LEU A 1 480 ? 8.320 -21.027 1.565 1.00 89.50 480 LEU A N 1
ATOM 3869 C CA . LEU A 1 480 ? 7.174 -20.406 2.226 1.00 89.50 480 LEU A CA 1
ATOM 3870 C C . LEU A 1 480 ? 6.668 -19.193 1.431 1.00 89.50 480 LEU A C 1
ATOM 3872 O O . LEU A 1 480 ? 5.469 -19.080 1.181 1.00 89.50 480 LEU A O 1
ATOM 3876 N N . ALA A 1 481 ? 7.569 -18.314 0.989 1.00 91.94 481 ALA A N 1
ATOM 3877 C CA . ALA A 1 481 ? 7.211 -17.138 0.202 1.00 91.94 481 ALA A CA 1
ATOM 3878 C C . ALA A 1 481 ? 6.632 -17.508 -1.178 1.00 91.94 481 ALA A C 1
ATOM 3880 O O . ALA A 1 481 ? 5.652 -16.910 -1.624 1.00 91.94 481 ALA A O 1
ATOM 3881 N N . LEU A 1 482 ? 7.177 -18.539 -1.831 1.00 89.75 482 LEU A N 1
ATOM 3882 C CA . LEU A 1 482 ? 6.639 -19.068 -3.087 1.00 89.75 482 LEU A CA 1
ATOM 3883 C C . LEU A 1 482 ? 5.241 -19.659 -2.911 1.00 89.75 482 LEU A C 1
ATOM 3885 O O . LEU A 1 482 ? 4.372 -19.385 -3.736 1.00 89.75 482 LEU A O 1
ATOM 3889 N N . PHE A 1 483 ? 5.011 -20.437 -1.850 1.00 88.38 483 PHE A N 1
ATOM 3890 C CA . PHE A 1 483 ? 3.681 -20.957 -1.536 1.00 88.38 483 PHE A CA 1
ATOM 3891 C C . PHE A 1 483 ? 2.691 -19.817 -1.325 1.00 88.38 483 PHE A C 1
ATOM 3893 O O . PHE A 1 483 ? 1.604 -19.828 -1.895 1.00 88.38 483 PHE A O 1
ATOM 3900 N N . MET A 1 484 ? 3.090 -18.808 -0.547 1.00 88.50 484 MET A N 1
ATOM 3901 C CA . MET A 1 484 ? 2.281 -17.622 -0.289 1.00 88.50 484 MET A CA 1
ATOM 3902 C C . MET A 1 484 ? 1.864 -16.919 -1.588 1.00 88.50 484 MET A C 1
ATOM 3904 O O . MET A 1 484 ? 0.685 -16.620 -1.769 1.00 88.50 484 MET A O 1
ATOM 3908 N N . VAL A 1 485 ? 2.785 -16.734 -2.538 1.00 86.62 485 VAL A N 1
ATOM 3909 C CA . VAL A 1 485 ? 2.467 -16.132 -3.844 1.00 86.62 485 VAL A CA 1
ATOM 3910 C C . VAL A 1 485 ? 1.597 -17.045 -4.712 1.00 86.62 485 VAL A C 1
ATOM 3912 O O . VAL A 1 485 ? 0.580 -16.584 -5.228 1.00 86.62 485 VAL A O 1
ATOM 3915 N N . LYS A 1 486 ? 1.936 -18.336 -4.854 1.00 84.25 486 LYS A N 1
ATOM 3916 C CA . LYS A 1 486 ? 1.170 -19.284 -5.692 1.00 84.25 486 LYS A CA 1
ATOM 3917 C C . LYS A 1 486 ? -0.259 -19.495 -5.180 1.00 84.25 486 LYS A C 1
ATOM 3919 O O . LYS A 1 486 ? -1.183 -19.606 -5.979 1.00 84.25 486 LYS A O 1
ATOM 3924 N N . SER A 1 487 ? -0.434 -19.524 -3.863 1.00 81.19 487 SER A N 1
ATOM 3925 C CA . SER A 1 487 ? -1.727 -19.717 -3.197 1.00 81.19 487 SER A CA 1
ATOM 3926 C C . SER A 1 487 ? -2.455 -18.397 -2.908 1.00 81.19 487 SER A C 1
ATOM 3928 O O . SER A 1 487 ? -3.513 -18.413 -2.279 1.00 81.19 487 SER A O 1
ATOM 3930 N N . ASN A 1 488 ? -1.893 -17.254 -3.331 1.00 78.31 488 ASN A N 1
ATOM 3931 C CA . ASN A 1 488 ? -2.406 -15.907 -3.063 1.00 78.31 488 ASN A CA 1
ATOM 3932 C C . ASN A 1 488 ? -2.771 -15.701 -1.574 1.00 78.31 488 ASN A C 1
ATOM 3934 O O . ASN A 1 488 ? -3.867 -15.255 -1.230 1.00 78.31 488 ASN A O 1
ATOM 3938 N N . THR A 1 489 ? -1.867 -16.100 -0.671 1.00 81.62 489 THR A N 1
ATOM 3939 C CA . THR A 1 489 ? -2.045 -16.082 0.788 1.00 81.62 489 THR A CA 1
ATOM 3940 C C . THR A 1 489 ? -0.886 -15.385 1.492 1.00 81.62 489 THR A C 1
ATOM 3942 O O . THR A 1 489 ? 0.259 -15.557 1.111 1.00 81.62 489 THR A O 1
ATOM 3945 N N . LEU A 1 490 ? -1.163 -14.626 2.556 1.00 83.00 490 LEU A N 1
ATOM 3946 C CA . LEU A 1 490 ? -0.135 -13.992 3.407 1.00 83.00 490 LEU A CA 1
ATOM 3947 C C . LEU A 1 490 ? 0.133 -14.756 4.714 1.00 83.00 490 LEU A C 1
ATOM 3949 O O . LEU A 1 490 ? 0.899 -14.299 5.561 1.00 83.00 490 LEU A O 1
ATOM 3953 N N . ARG A 1 491 ? -0.531 -15.900 4.892 1.00 82.25 491 ARG A N 1
ATOM 3954 C CA . ARG A 1 491 ? -0.423 -16.756 6.075 1.00 82.25 491 ARG A CA 1
ATOM 3955 C C . ARG A 1 491 ? -0.509 -18.223 5.685 1.00 82.25 491 ARG A C 1
ATOM 3957 O O . ARG A 1 491 ? -1.191 -18.546 4.709 1.00 82.25 491 ARG A O 1
ATOM 3964 N N . VAL A 1 492 ? 0.166 -19.084 6.429 1.00 84.88 492 VAL A N 1
ATOM 3965 C CA . VAL A 1 492 ? 0.277 -20.508 6.107 1.00 84.88 492 VAL A CA 1
ATOM 3966 C C . VAL A 1 492 ? 0.336 -21.303 7.402 1.00 84.88 492 VAL A C 1
ATOM 3968 O O . VAL A 1 492 ? 1.084 -20.947 8.309 1.00 84.88 492 VAL A O 1
ATOM 3971 N N . THR A 1 493 ? -0.442 -22.374 7.509 1.00 85.94 493 THR A N 1
ATOM 3972 C CA . THR A 1 493 ? -0.324 -23.296 8.649 1.00 85.94 493 THR A CA 1
ATOM 3973 C C . THR A 1 493 ? 0.955 -24.130 8.538 1.00 85.94 493 THR A C 1
ATOM 3975 O O . THR A 1 493 ? 1.486 -24.331 7.445 1.00 85.94 493 THR A O 1
ATOM 3978 N N . TRP A 1 494 ? 1.455 -24.671 9.652 1.00 83.00 494 TRP A N 1
ATOM 3979 C CA . TRP A 1 494 ? 2.639 -25.540 9.622 1.00 83.00 494 TRP A CA 1
ATOM 3980 C C . TRP A 1 494 ? 2.462 -26.729 8.674 1.00 83.00 494 TRP A C 1
ATOM 3982 O O . TRP A 1 494 ? 3.343 -27.000 7.867 1.00 83.00 494 TRP A O 1
ATOM 3992 N N . SER A 1 495 ? 1.304 -27.390 8.692 1.00 82.69 495 SER A N 1
ATOM 3993 C CA . SER A 1 495 ? 1.033 -28.542 7.826 1.00 82.69 495 SER A CA 1
ATOM 3994 C C . SER A 1 495 ? 1.043 -28.185 6.336 1.00 82.69 495 SER A C 1
ATOM 3996 O O . SER A 1 495 ? 1.639 -28.906 5.540 1.00 82.69 495 SER A O 1
ATOM 3998 N N . GLU A 1 496 ? 0.421 -27.068 5.944 1.00 85.38 496 GLU A N 1
ATOM 3999 C CA . GLU A 1 496 ? 0.450 -26.589 4.553 1.00 85.38 496 GLU A CA 1
ATOM 4000 C C . GLU A 1 496 ? 1.872 -26.243 4.108 1.00 85.38 496 GLU A C 1
ATOM 4002 O O . GLU A 1 496 ? 2.292 -26.649 3.022 1.00 85.38 496 GLU A O 1
ATOM 4007 N N . MET A 1 497 ? 2.616 -25.531 4.964 1.00 84.38 497 MET A N 1
ATOM 4008 C CA . MET A 1 497 ? 4.002 -25.155 4.700 1.00 84.38 497 MET A CA 1
ATOM 4009 C C . MET A 1 497 ? 4.859 -26.401 4.488 1.00 84.38 497 MET A C 1
ATOM 4011 O O . MET A 1 497 ? 5.504 -26.515 3.452 1.00 84.38 497 MET A O 1
ATOM 4015 N N . LEU A 1 498 ? 4.819 -27.361 5.413 1.00 82.44 498 LEU A N 1
ATOM 4016 C CA . LEU A 1 498 ? 5.637 -28.573 5.347 1.00 82.44 498 LEU A CA 1
ATOM 4017 C C . LEU A 1 498 ? 5.296 -29.418 4.119 1.00 82.44 498 LEU A C 1
ATOM 4019 O O . LEU A 1 498 ? 6.204 -29.817 3.397 1.00 82.44 498 LEU A O 1
ATOM 4023 N N . ASN A 1 499 ? 4.009 -29.622 3.819 1.00 82.69 499 ASN A N 1
ATOM 4024 C CA . ASN A 1 499 ? 3.584 -30.365 2.629 1.00 82.69 499 ASN A CA 1
ATOM 4025 C C . ASN A 1 499 ? 4.111 -29.726 1.338 1.00 82.69 499 ASN A C 1
ATOM 4027 O O . ASN A 1 499 ? 4.598 -30.424 0.446 1.00 82.69 499 ASN A O 1
ATOM 4031 N N . TYR A 1 500 ? 4.038 -28.397 1.239 1.00 82.88 500 TYR A N 1
ATOM 4032 C CA . TYR A 1 500 ? 4.544 -27.686 0.073 1.00 82.88 500 TYR A CA 1
ATOM 4033 C C . TYR A 1 500 ? 6.072 -27.704 0.001 1.00 82.88 500 TYR A C 1
ATOM 4035 O O . TYR A 1 500 ? 6.632 -27.951 -1.065 1.00 82.88 500 TYR A O 1
ATOM 4043 N N . VAL A 1 501 ? 6.755 -27.480 1.127 1.00 78.12 501 VAL A N 1
ATOM 4044 C CA . VAL A 1 501 ? 8.217 -27.525 1.182 1.00 78.12 501 VAL A CA 1
ATOM 4045 C C . VAL A 1 501 ? 8.719 -28.916 0.819 1.00 78.12 501 VAL A C 1
ATOM 4047 O O . VAL A 1 501 ? 9.649 -29.004 0.035 1.00 78.12 501 VAL A O 1
ATOM 4050 N N . ILE A 1 502 ? 8.102 -29.997 1.302 1.00 77.62 502 ILE A N 1
ATOM 4051 C CA . ILE A 1 502 ? 8.472 -31.370 0.922 1.00 77.62 502 ILE A CA 1
ATOM 4052 C C . ILE A 1 502 ? 8.343 -31.564 -0.595 1.00 77.62 502 ILE A C 1
ATOM 4054 O O . ILE A 1 502 ? 9.244 -32.137 -1.211 1.00 77.62 502 ILE A O 1
ATOM 4058 N N . ALA A 1 503 ? 7.259 -31.062 -1.197 1.00 78.81 503 ALA A N 1
ATOM 4059 C CA . ALA A 1 503 ? 7.019 -31.169 -2.633 1.00 78.81 503 ALA A CA 1
ATOM 4060 C C . ALA A 1 503 ? 8.036 -30.366 -3.469 1.00 78.81 503 ALA A C 1
ATOM 4062 O O . ALA A 1 503 ? 8.600 -30.898 -4.423 1.00 78.81 503 ALA A O 1
ATOM 4063 N N . GLU A 1 504 ? 8.316 -29.111 -3.110 1.00 76.81 504 GLU A N 1
ATOM 4064 C CA . GLU A 1 504 ? 9.276 -28.256 -3.832 1.00 76.81 504 GLU A CA 1
ATOM 4065 C C . GLU A 1 504 ? 10.742 -28.622 -3.546 1.00 76.81 504 GLU A C 1
ATOM 4067 O O . GLU A 1 504 ? 11.606 -28.548 -4.425 1.00 76.81 504 GLU A O 1
ATOM 4072 N N . ALA A 1 505 ? 11.037 -29.081 -2.330 1.00 69.94 505 ALA A N 1
ATOM 4073 C CA . ALA A 1 505 ? 12.338 -29.610 -1.945 1.00 69.94 505 ALA A CA 1
ATOM 4074 C C . ALA A 1 505 ? 12.556 -31.042 -2.449 1.00 69.94 505 ALA A C 1
ATOM 4076 O O . ALA A 1 505 ? 13.584 -31.625 -2.130 1.00 69.94 505 ALA A O 1
ATOM 4077 N N . ALA A 1 506 ? 11.675 -31.622 -3.275 1.00 66.62 506 ALA A N 1
ATOM 4078 C CA . ALA A 1 506 ? 11.904 -32.949 -3.858 1.00 66.62 506 ALA A CA 1
ATOM 4079 C C . ALA A 1 506 ? 13.235 -33.033 -4.637 1.00 66.62 506 ALA A C 1
ATOM 4081 O O . ALA A 1 506 ? 13.856 -34.092 -4.701 1.00 66.62 506 ALA A O 1
ATOM 4082 N N . SER A 1 507 ? 13.712 -31.907 -5.188 1.00 64.38 507 SER A N 1
ATOM 4083 C CA . SER A 1 507 ? 15.044 -31.802 -5.806 1.00 64.38 507 SER A CA 1
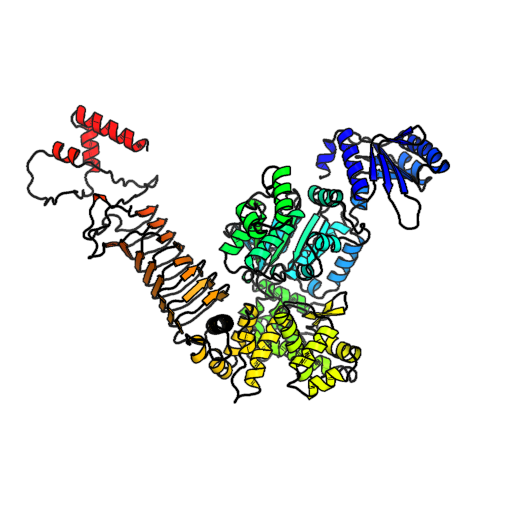ATOM 4084 C C . SER A 1 507 ? 16.210 -31.666 -4.808 1.00 64.38 507 SER A C 1
ATOM 4086 O O . SER A 1 507 ? 17.360 -31.842 -5.199 1.00 64.38 507 SER A O 1
ATOM 4088 N N . ASP A 1 508 ? 15.930 -31.348 -3.542 1.00 72.25 508 ASP A N 1
ATOM 4089 C CA . ASP A 1 508 ? 16.874 -31.259 -2.421 1.00 72.25 508 ASP A CA 1
ATOM 4090 C C . ASP A 1 508 ? 16.610 -32.413 -1.436 1.00 72.25 508 ASP A C 1
ATOM 4092 O O . ASP A 1 508 ? 15.902 -32.290 -0.431 1.00 72.25 508 ASP A O 1
ATOM 4096 N N . SER A 1 509 ? 17.183 -33.580 -1.749 1.00 70.75 509 SER A N 1
ATOM 4097 C CA . SER A 1 509 ? 16.929 -34.825 -1.011 1.00 70.75 509 SER A CA 1
ATOM 4098 C C . SER A 1 509 ? 17.315 -34.772 0.471 1.00 70.75 509 SER A C 1
ATOM 4100 O O . SER A 1 509 ? 16.861 -35.616 1.240 1.00 70.75 509 SER A O 1
ATOM 4102 N N . VAL A 1 510 ? 18.175 -33.830 0.876 1.00 79.69 510 VAL A N 1
ATOM 4103 C CA . VAL A 1 510 ? 18.615 -33.687 2.272 1.00 79.69 510 VAL A CA 1
ATOM 4104 C C . VAL A 1 510 ? 17.576 -32.903 3.064 1.00 79.69 510 VAL A C 1
ATOM 4106 O O . VAL A 1 510 ? 17.098 -33.394 4.087 1.00 79.69 510 VAL A O 1
ATOM 4109 N N . LEU A 1 511 ? 17.172 -31.734 2.558 1.00 81.88 511 LEU A N 1
ATOM 4110 C CA . LEU A 1 511 ? 16.169 -30.897 3.213 1.00 81.88 511 LEU A CA 1
ATOM 4111 C C . LEU A 1 511 ? 14.804 -31.595 3.274 1.00 81.88 511 LEU A C 1
ATOM 4113 O O . LEU A 1 511 ? 14.172 -31.619 4.329 1.00 81.88 511 LEU A O 1
ATOM 4117 N N . SER A 1 512 ? 14.381 -32.223 2.171 1.00 79.88 512 SER A N 1
ATOM 4118 C CA . SER A 1 512 ? 13.117 -32.970 2.105 1.00 79.88 512 SER A CA 1
ATOM 4119 C C . SER A 1 512 ? 13.078 -34.130 3.108 1.00 79.88 512 SER A C 1
ATOM 4121 O O . SER A 1 512 ? 12.075 -34.315 3.803 1.00 79.88 512 SER A O 1
ATOM 4123 N N . ARG A 1 513 ? 14.193 -34.863 3.264 1.00 81.38 513 ARG A N 1
ATOM 4124 C CA . ARG A 1 513 ? 14.307 -35.945 4.253 1.00 81.38 513 ARG A CA 1
ATOM 4125 C C . ARG A 1 513 ? 14.215 -35.415 5.681 1.00 81.38 513 ARG A C 1
ATOM 4127 O O . ARG A 1 513 ? 13.388 -35.912 6.434 1.00 81.38 513 ARG A O 1
ATOM 4134 N N . LYS A 1 514 ? 15.000 -34.386 6.031 1.00 84.31 514 LYS A N 1
ATOM 4135 C CA . LYS A 1 514 ? 14.952 -33.771 7.369 1.00 84.31 514 LYS A CA 1
ATOM 4136 C C . LYS A 1 514 ? 13.531 -33.350 7.734 1.00 84.31 514 LYS A C 1
ATOM 4138 O O . LYS A 1 514 ? 13.033 -33.725 8.784 1.00 84.31 514 LYS A O 1
ATOM 4143 N N . ILE A 1 515 ? 12.866 -32.616 6.845 1.00 82.62 515 ILE A N 1
ATOM 4144 C CA . ILE A 1 515 ? 11.506 -32.117 7.082 1.00 82.62 515 ILE A CA 1
ATOM 4145 C C . ILE A 1 515 ? 10.493 -33.260 7.241 1.00 82.62 515 ILE A C 1
ATOM 4147 O O . ILE A 1 515 ? 9.549 -33.125 8.010 1.00 82.62 515 ILE A O 1
ATOM 4151 N N . SER A 1 516 ? 10.693 -34.380 6.542 1.00 81.19 516 SER A N 1
ATOM 4152 C CA . SER A 1 516 ? 9.808 -35.549 6.634 1.00 81.19 516 SER A CA 1
ATOM 4153 C C . SER A 1 516 ? 10.031 -36.387 7.900 1.00 81.19 516 SER A C 1
ATOM 4155 O O . SER A 1 516 ? 9.108 -37.057 8.354 1.00 81.19 516 SER A O 1
ATOM 4157 N N . GLU A 1 517 ? 11.251 -36.398 8.441 1.00 85.19 517 GLU A N 1
ATOM 4158 C CA . GLU A 1 517 ? 11.639 -37.228 9.591 1.00 85.19 517 GLU A CA 1
ATOM 4159 C C . GLU A 1 517 ? 11.491 -36.506 10.939 1.00 85.19 517 GLU A C 1
ATOM 4161 O O . GLU A 1 517 ? 11.345 -37.160 11.972 1.00 85.19 517 GLU A O 1
ATOM 4166 N N . LEU A 1 518 ? 11.538 -35.173 10.944 1.00 84.38 518 LEU A N 1
ATOM 4167 C CA . LEU A 1 518 ? 11.493 -34.370 12.163 1.00 84.38 518 LEU A CA 1
ATOM 4168 C C . LEU A 1 518 ? 10.054 -34.066 12.618 1.00 84.38 518 LEU A C 1
ATOM 4170 O O . LEU A 1 518 ? 9.193 -33.780 11.782 1.00 84.38 518 LEU A O 1
ATOM 4174 N N . PRO A 1 519 ? 9.790 -34.045 13.938 1.00 84.06 519 PRO A N 1
ATOM 4175 C CA . PRO A 1 519 ? 8.536 -33.539 14.489 1.00 84.06 519 PRO A CA 1
ATOM 4176 C C . PRO A 1 519 ? 8.270 -32.084 14.082 1.00 84.06 519 PRO A C 1
ATOM 4178 O O . PRO A 1 519 ? 9.189 -31.264 13.993 1.00 84.06 519 PRO A O 1
ATOM 4181 N N . ILE A 1 520 ? 6.992 -31.737 13.894 1.00 80.75 520 ILE A N 1
ATOM 4182 C CA . ILE A 1 520 ? 6.575 -30.368 13.547 1.00 80.75 520 ILE A CA 1
ATOM 4183 C C . ILE A 1 520 ? 7.017 -29.384 14.633 1.00 80.75 520 ILE A C 1
ATOM 4185 O O . ILE A 1 520 ? 7.382 -28.253 14.324 1.00 80.75 520 ILE A O 1
ATOM 4189 N N . GLU A 1 521 ? 7.017 -29.811 15.893 1.00 81.00 521 GLU A N 1
ATOM 4190 C CA . GLU A 1 521 ? 7.410 -29.008 17.046 1.00 81.00 521 GLU A CA 1
ATOM 4191 C C . GLU A 1 521 ? 8.881 -28.585 16.975 1.00 81.00 521 GLU A C 1
ATOM 4193 O O . GLU A 1 521 ? 9.189 -27.422 17.239 1.00 81.00 521 GLU A O 1
ATOM 4198 N N . ASP A 1 522 ? 9.772 -29.483 16.548 1.00 81.62 522 ASP A N 1
ATOM 4199 C CA . ASP A 1 522 ? 11.205 -29.201 16.414 1.00 81.62 522 ASP A CA 1
ATOM 4200 C C . ASP A 1 522 ? 11.466 -28.245 15.244 1.00 81.62 522 ASP A C 1
ATOM 4202 O O . ASP A 1 522 ? 12.215 -27.274 15.370 1.00 81.62 522 ASP A O 1
ATOM 4206 N N . ILE A 1 523 ? 10.778 -28.465 14.118 1.00 81.06 523 ILE A N 1
ATOM 4207 C CA . ILE A 1 523 ? 10.830 -27.569 12.956 1.00 81.06 523 ILE A CA 1
ATOM 4208 C C . ILE A 1 523 ? 10.282 -26.182 13.322 1.00 81.06 523 ILE A C 1
ATOM 4210 O O . ILE A 1 523 ? 10.867 -25.154 12.971 1.00 81.06 523 ILE A O 1
ATOM 4214 N N . SER A 1 524 ? 9.173 -26.150 14.062 1.00 77.56 524 SER A N 1
ATOM 4215 C CA . SER A 1 524 ? 8.528 -24.928 14.533 1.00 77.56 524 SER A CA 1
ATOM 4216 C C . SER A 1 524 ? 9.429 -24.154 15.480 1.00 77.56 524 SER A C 1
ATOM 4218 O O . SER A 1 524 ? 9.612 -22.951 15.300 1.00 77.56 524 SER A O 1
ATOM 4220 N N . ALA A 1 525 ? 10.053 -24.831 16.443 1.00 77.44 525 ALA A N 1
ATOM 4221 C CA . ALA A 1 525 ? 10.985 -24.218 17.377 1.00 77.44 525 ALA A CA 1
ATOM 4222 C C . ALA A 1 525 ? 12.220 -23.627 16.679 1.00 77.44 525 ALA A C 1
ATOM 4224 O O . ALA A 1 525 ? 12.696 -22.578 17.109 1.00 77.44 525 ALA A O 1
ATOM 4225 N N . ASP A 1 526 ? 12.711 -24.255 15.605 1.00 78.50 526 ASP A N 1
ATOM 4226 C CA . ASP A 1 526 ? 13.868 -23.779 14.838 1.00 78.50 526 ASP A CA 1
ATOM 4227 C C . ASP A 1 526 ? 13.522 -22.552 13.967 1.00 78.50 526 ASP A C 1
ATOM 4229 O O . ASP A 1 526 ? 14.223 -21.538 14.001 1.00 78.50 526 ASP A O 1
ATOM 4233 N N . ILE A 1 527 ? 12.392 -22.593 13.250 1.00 78.06 527 ILE A N 1
ATOM 4234 C CA . ILE A 1 527 ? 11.973 -21.532 12.313 1.00 78.06 527 ILE A CA 1
ATOM 4235 C C . ILE A 1 527 ? 11.374 -20.313 13.032 1.00 78.06 527 ILE A C 1
ATOM 4237 O O . ILE A 1 527 ? 11.558 -19.178 12.586 1.00 78.06 527 ILE A O 1
ATOM 4241 N N . ARG A 1 528 ? 10.670 -20.506 14.158 1.00 71.62 528 ARG A N 1
ATOM 4242 C CA . ARG A 1 528 ? 9.976 -19.433 14.908 1.00 71.62 528 ARG A CA 1
ATOM 4243 C C . ARG A 1 528 ? 10.914 -18.318 15.377 1.00 71.62 528 ARG A C 1
ATOM 4245 O O . ARG A 1 528 ? 10.457 -17.213 15.652 1.00 71.62 528 ARG A O 1
ATOM 4252 N N . VAL A 1 529 ? 12.212 -18.594 15.471 1.00 65.25 529 VAL A N 1
ATOM 4253 C CA . VAL A 1 529 ? 13.219 -17.641 15.957 1.00 65.25 529 VAL A CA 1
ATOM 4254 C C . VAL A 1 529 ? 13.668 -16.655 14.869 1.00 65.25 529 VAL A C 1
ATOM 4256 O O . VAL A 1 529 ? 14.308 -15.650 15.171 1.00 65.25 529 VAL A O 1
ATOM 4259 N N . CYS A 1 530 ? 13.318 -16.884 13.599 1.00 70.25 530 CYS A N 1
ATOM 4260 C CA . CYS A 1 530 ? 13.634 -15.949 12.523 1.00 70.25 530 CYS A CA 1
ATOM 4261 C C . CYS A 1 530 ? 12.916 -14.605 12.737 1.00 70.25 530 CYS A C 1
ATOM 4263 O O . CYS A 1 530 ? 11.694 -14.526 12.645 1.00 70.25 530 CYS A O 1
ATOM 4265 N N . ALA A 1 531 ? 13.680 -13.524 12.944 1.00 68.38 531 ALA A N 1
ATOM 4266 C CA . ALA A 1 531 ? 13.160 -12.183 13.256 1.00 68.38 531 ALA A CA 1
ATOM 4267 C C . ALA A 1 531 ? 12.167 -11.613 12.217 1.00 68.38 531 ALA A C 1
ATOM 4269 O O . ALA A 1 531 ? 11.360 -10.735 12.525 1.00 68.38 531 ALA A O 1
ATOM 4270 N N . PHE A 1 532 ? 12.213 -12.117 10.983 1.00 78.06 532 PHE A N 1
ATOM 4271 C CA . PHE A 1 532 ? 11.345 -11.716 9.877 1.00 78.06 532 PHE A CA 1
ATOM 4272 C C . PHE A 1 532 ? 10.096 -12.604 9.713 1.00 78.06 532 PHE A C 1
ATOM 4274 O O . PHE A 1 532 ? 9.296 -12.348 8.811 1.00 78.06 532 PHE A O 1
ATOM 4281 N N . LEU A 1 533 ? 9.888 -13.607 10.574 1.00 82.69 533 LEU A N 1
ATOM 4282 C CA . LEU A 1 533 ? 8.658 -14.397 10.667 1.00 82.69 533 LEU A CA 1
ATOM 4283 C C . LEU A 1 533 ? 7.909 -14.071 11.962 1.00 82.69 533 LEU A C 1
ATOM 4285 O O . LEU A 1 533 ? 8.491 -13.753 12.996 1.00 82.69 533 LEU A O 1
ATOM 4289 N N . LYS A 1 534 ? 6.582 -14.126 11.895 1.00 81.06 534 LYS A N 1
ATOM 4290 C CA . LYS A 1 534 ? 5.681 -13.978 13.037 1.00 81.06 534 LYS A CA 1
ATOM 4291 C C . LYS A 1 534 ? 4.610 -15.049 12.966 1.00 81.06 534 LYS A C 1
ATOM 4293 O O . LYS A 1 534 ? 4.289 -15.546 11.888 1.00 81.06 534 LYS A O 1
ATOM 4298 N N . LEU A 1 535 ? 4.028 -15.342 14.117 1.00 77.69 535 LEU A N 1
ATOM 4299 C CA . LEU A 1 535 ? 2.841 -16.175 14.209 1.00 77.69 535 LEU A CA 1
ATOM 4300 C C . LEU A 1 535 ? 1.635 -15.294 14.481 1.00 77.69 535 LEU A C 1
ATOM 4302 O O . LEU A 1 535 ? 1.750 -14.235 15.109 1.00 77.69 535 LEU A O 1
ATOM 4306 N N . ASP A 1 536 ? 0.505 -15.679 13.910 1.00 67.88 536 ASP A N 1
ATOM 4307 C CA . ASP A 1 536 ? -0.777 -15.078 14.242 1.00 67.88 536 ASP A CA 1
ATOM 4308 C C . ASP A 1 536 ? -1.436 -15.792 15.438 1.00 67.88 536 ASP A C 1
ATOM 4310 O O . ASP A 1 536 ? -0.832 -16.635 16.103 1.00 67.88 536 ASP A O 1
ATOM 4314 N N . VAL A 1 537 ? -2.670 -15.395 15.749 1.00 58.19 537 VAL A N 1
ATOM 4315 C CA . VAL A 1 537 ? -3.441 -15.906 16.894 1.00 58.19 537 VAL A CA 1
ATOM 4316 C C . VAL A 1 537 ? -3.833 -17.385 16.713 1.00 58.19 537 VAL A C 1
ATOM 4318 O O . VAL A 1 537 ? -4.124 -18.061 17.694 1.00 58.19 537 VAL A O 1
ATOM 4321 N N . GLU A 1 538 ? -3.802 -17.899 15.479 1.00 65.56 538 GLU A N 1
ATOM 4322 C CA . GLU A 1 538 ? -4.121 -19.287 15.113 1.00 65.56 538 GLU A CA 1
ATOM 4323 C C . GLU A 1 538 ? -2.850 -20.155 14.970 1.00 65.56 538 GLU A C 1
ATOM 4325 O O . GLU A 1 538 ? -2.915 -21.257 14.430 1.00 65.56 538 GLU A O 1
ATOM 4330 N N . ASP A 1 539 ? -1.689 -19.666 15.434 1.00 73.62 539 ASP A N 1
ATOM 4331 C CA . ASP A 1 539 ? -0.362 -20.288 15.264 1.00 73.62 539 ASP A CA 1
ATOM 4332 C C . ASP A 1 539 ? 0.018 -20.523 13.783 1.00 73.62 539 ASP A C 1
ATOM 4334 O O . ASP A 1 539 ? 0.851 -21.374 13.460 1.00 73.62 539 ASP A O 1
ATOM 4338 N N . ALA A 1 540 ? -0.559 -19.738 12.863 1.00 80.69 540 ALA A N 1
ATOM 4339 C CA . ALA A 1 540 ? -0.176 -19.721 11.456 1.00 80.69 540 ALA A CA 1
ATOM 4340 C C . ALA A 1 540 ? 1.006 -18.772 11.204 1.00 80.69 540 ALA A C 1
ATOM 4342 O O . ALA A 1 540 ? 1.111 -17.675 11.761 1.00 80.69 540 ALA A O 1
ATOM 4343 N N . LEU A 1 541 ? 1.907 -19.203 10.321 1.00 85.44 541 LEU A N 1
ATOM 4344 C CA . LEU A 1 541 ? 3.113 -18.487 9.923 1.00 85.44 541 LEU A CA 1
ATOM 4345 C C . LEU A 1 541 ? 2.804 -17.348 8.961 1.00 85.44 541 LEU A C 1
ATOM 4347 O O . LEU A 1 541 ? 2.094 -17.525 7.969 1.00 85.44 541 LEU A O 1
ATOM 4351 N N . ARG A 1 542 ? 3.443 -16.202 9.190 1.00 86.25 542 ARG A N 1
ATOM 4352 C CA . ARG A 1 542 ? 3.460 -15.058 8.273 1.00 86.25 542 ARG A CA 1
ATOM 4353 C C . ARG A 1 542 ? 4.802 -14.340 8.308 1.00 86.25 542 ARG A C 1
ATOM 4355 O O . ARG A 1 542 ? 5.515 -14.384 9.309 1.00 86.25 542 ARG A O 1
ATOM 4362 N N . PHE A 1 543 ? 5.115 -13.594 7.255 1.00 88.94 543 PHE A N 1
ATOM 4363 C CA . PHE A 1 543 ? 6.228 -12.649 7.309 1.00 88.94 543 PHE A CA 1
ATOM 4364 C C . PHE A 1 543 ? 5.882 -11.445 8.194 1.00 88.94 543 PHE A C 1
ATOM 4366 O O . PHE A 1 543 ? 4.741 -10.976 8.231 1.00 88.94 543 PHE A O 1
ATOM 4373 N N . ALA A 1 544 ? 6.883 -10.921 8.904 1.00 83.50 544 ALA A N 1
ATOM 4374 C CA . ALA A 1 544 ? 6.753 -9.733 9.744 1.00 83.50 544 ALA A CA 1
ATOM 4375 C C . ALA A 1 544 ? 6.305 -8.505 8.933 1.00 83.50 544 ALA A C 1
ATOM 4377 O O . ALA A 1 544 ? 5.574 -7.660 9.451 1.00 83.50 544 ALA A O 1
ATOM 4378 N N . HIS A 1 545 ? 6.712 -8.447 7.661 1.00 82.69 545 HIS A N 1
ATOM 4379 C CA . HIS A 1 545 ? 6.287 -7.462 6.676 1.00 82.69 545 HIS A CA 1
ATOM 4380 C C . HIS A 1 545 ? 6.213 -8.107 5.280 1.00 82.69 545 HIS A C 1
ATOM 4382 O O . HIS A 1 545 ? 7.058 -8.935 4.935 1.00 82.69 545 HIS A O 1
ATOM 4388 N N . LYS A 1 546 ? 5.231 -7.706 4.459 1.00 85.56 546 LYS A N 1
ATOM 4389 C CA . LYS A 1 546 ? 4.990 -8.260 3.110 1.00 85.56 546 LYS A CA 1
ATOM 4390 C C . LYS A 1 546 ? 6.210 -8.145 2.182 1.00 85.56 546 LYS A C 1
ATOM 4392 O O . LYS A 1 546 ? 6.428 -9.031 1.364 1.00 85.56 546 LYS A O 1
ATOM 4397 N N . SER A 1 547 ? 7.054 -7.125 2.362 1.00 88.81 547 SER A N 1
ATOM 4398 C CA . SER A 1 547 ? 8.284 -6.974 1.565 1.00 88.81 547 SER A CA 1
ATOM 4399 C C . SER A 1 547 ? 9.303 -8.091 1.773 1.00 88.81 547 SER A C 1
ATOM 4401 O O . SER A 1 547 ? 10.048 -8.374 0.845 1.00 88.81 547 SER A O 1
ATOM 4403 N N . PHE A 1 548 ? 9.334 -8.762 2.933 1.00 91.44 548 PHE A N 1
ATOM 4404 C CA . PHE A 1 548 ? 10.209 -9.926 3.115 1.00 91.44 548 PHE A CA 1
ATOM 4405 C C . PHE A 1 548 ? 9.751 -11.096 2.246 1.00 91.44 548 PHE A C 1
ATOM 4407 O O . PHE A 1 548 ? 10.579 -11.728 1.603 1.00 91.44 548 PHE A O 1
ATOM 4414 N N . MET A 1 549 ? 8.439 -11.338 2.161 1.00 92.31 549 MET A N 1
ATOM 4415 C CA . MET A 1 549 ? 7.877 -12.325 1.234 1.00 92.31 549 MET A CA 1
ATOM 4416 C C . MET A 1 549 ? 8.253 -11.983 -0.215 1.00 92.31 549 MET A C 1
ATOM 4418 O O . MET A 1 549 ? 8.767 -12.832 -0.935 1.00 92.31 549 MET A O 1
ATOM 4422 N N . GLU A 1 550 ? 8.032 -10.730 -0.629 1.00 93.25 550 GLU A N 1
ATOM 4423 C CA . GLU A 1 550 ? 8.344 -10.244 -1.983 1.00 93.25 550 GLU A CA 1
ATOM 4424 C C . GLU A 1 550 ? 9.846 -10.396 -2.301 1.00 93.25 550 GLU A C 1
ATOM 4426 O O . GLU A 1 550 ? 10.210 -10.870 -3.380 1.00 93.25 550 GLU A O 1
ATOM 4431 N N . PHE A 1 551 ? 10.712 -10.081 -1.333 1.00 95.12 551 PHE A N 1
ATOM 4432 C CA . PHE A 1 551 ? 12.159 -10.261 -1.420 1.00 95.12 551 PHE A CA 1
ATOM 4433 C C . PHE A 1 551 ? 12.563 -11.736 -1.541 1.00 95.12 551 PHE A C 1
ATOM 4435 O O . PHE A 1 551 ? 13.318 -12.074 -2.446 1.00 95.12 551 PHE A O 1
ATOM 4442 N N . PHE A 1 552 ? 12.061 -12.629 -0.680 1.00 94.25 552 PHE A N 1
ATOM 4443 C CA . PHE A 1 552 ? 12.435 -14.050 -0.709 1.00 94.25 552 PHE A CA 1
ATOM 4444 C C . PHE A 1 552 ? 12.031 -14.729 -2.021 1.00 94.25 552 PHE A C 1
ATOM 4446 O O . PHE A 1 552 ? 12.759 -15.588 -2.518 1.00 94.25 552 PHE A O 1
ATOM 4453 N N . VAL A 1 553 ? 10.914 -14.314 -2.625 1.00 94.12 553 VAL A N 1
ATOM 4454 C CA . VAL A 1 553 ? 10.526 -14.778 -3.963 1.00 94.12 553 VAL A CA 1
ATOM 4455 C C . VAL A 1 553 ? 11.532 -14.325 -5.021 1.00 94.12 553 VAL A C 1
ATOM 4457 O O . VAL A 1 553 ? 11.956 -15.134 -5.846 1.00 94.12 553 VAL A O 1
ATOM 4460 N N . ALA A 1 554 ? 11.953 -13.059 -4.993 1.00 94.88 554 ALA A N 1
ATOM 4461 C CA . ALA A 1 554 ? 12.971 -12.552 -5.910 1.00 94.88 554 ALA A CA 1
ATOM 4462 C C . ALA A 1 554 ? 14.342 -13.219 -5.693 1.00 94.88 554 ALA A C 1
ATOM 4464 O O . ALA A 1 554 ? 14.989 -13.620 -6.662 1.00 94.88 554 ALA A O 1
ATOM 4465 N N . GLN A 1 555 ? 14.752 -13.400 -4.433 1.00 93.00 555 GLN A N 1
ATOM 4466 C CA . GLN A 1 555 ? 16.004 -14.058 -4.058 1.00 93.00 555 GLN A CA 1
ATOM 4467 C C . GLN A 1 555 ? 16.033 -15.507 -4.550 1.00 93.00 555 GLN A C 1
ATOM 4469 O O . GLN A 1 555 ? 17.041 -15.949 -5.088 1.00 93.00 555 GLN A O 1
ATOM 4474 N N . TYR A 1 556 ? 14.916 -16.228 -4.453 1.00 90.25 556 TYR A N 1
ATOM 4475 C CA . TYR A 1 556 ? 14.807 -17.582 -4.990 1.00 90.25 556 TYR A CA 1
ATOM 4476 C C . TYR A 1 556 ? 15.049 -17.646 -6.508 1.00 90.25 556 TYR A C 1
ATOM 4478 O O . TYR A 1 556 ? 15.750 -18.542 -6.985 1.00 90.25 556 TYR A O 1
ATOM 4486 N N . VAL A 1 557 ? 14.487 -16.700 -7.278 1.00 89.62 557 VAL A N 1
ATOM 4487 C CA . VAL A 1 557 ? 14.716 -16.617 -8.734 1.00 89.62 557 VAL A CA 1
ATOM 4488 C C . VAL A 1 557 ? 16.195 -16.365 -9.030 1.00 89.62 557 VAL A C 1
ATOM 4490 O O . VAL A 1 557 ? 16.758 -17.000 -9.922 1.00 89.62 557 VAL A O 1
ATOM 4493 N N . TYR A 1 558 ? 16.820 -15.469 -8.266 1.00 90.44 558 TYR A N 1
ATOM 4494 C CA . TYR A 1 558 ? 18.231 -15.127 -8.406 1.00 90.44 558 TYR A CA 1
ATOM 4495 C C . TYR A 1 558 ? 19.165 -16.299 -8.055 1.00 90.44 558 TYR A C 1
ATOM 4497 O O . TYR A 1 558 ? 20.034 -16.658 -8.849 1.00 90.44 558 TYR A O 1
ATOM 4505 N N . GLU A 1 559 ? 18.974 -16.953 -6.909 1.00 85.25 559 GLU A N 1
ATOM 4506 C CA . GLU A 1 559 ? 19.874 -18.013 -6.433 1.00 85.25 559 GLU A CA 1
ATOM 4507 C C . GLU A 1 559 ? 19.798 -19.280 -7.288 1.00 85.25 559 GLU A C 1
ATOM 4509 O O . GLU A 1 559 ? 20.832 -19.869 -7.601 1.00 85.25 559 GLU A O 1
ATOM 4514 N N . ARG A 1 560 ? 18.610 -19.669 -7.780 1.00 77.81 560 ARG A N 1
ATOM 4515 C CA . ARG A 1 560 ? 18.506 -20.811 -8.709 1.00 77.81 560 ARG A CA 1
ATOM 4516 C C . ARG A 1 560 ? 19.237 -20.584 -10.031 1.00 77.81 560 ARG A C 1
ATOM 4518 O O . ARG A 1 560 ? 19.651 -21.560 -10.653 1.00 77.81 560 ARG A O 1
ATOM 4525 N N . ALA A 1 561 ? 19.373 -19.334 -10.466 1.00 71.81 561 ALA A N 1
ATOM 4526 C CA . ALA A 1 561 ? 20.200 -18.983 -11.613 1.00 71.81 561 ALA A CA 1
ATOM 4527 C C . ALA A 1 561 ? 21.695 -18.994 -11.267 1.00 71.81 561 ALA A C 1
ATOM 4529 O O . ALA A 1 561 ? 22.517 -19.452 -12.057 1.00 71.81 561 ALA A O 1
ATOM 4530 N N . HIS A 1 562 ? 22.046 -18.492 -10.082 1.00 64.88 562 HIS A N 1
ATOM 4531 C CA . HIS A 1 562 ? 23.431 -18.300 -9.664 1.00 64.88 562 HIS A CA 1
ATOM 4532 C C . HIS A 1 562 ? 24.153 -19.607 -9.302 1.00 64.88 562 HIS A C 1
ATOM 4534 O O . HIS A 1 562 ? 25.294 -19.811 -9.721 1.00 64.88 562 HIS A O 1
ATOM 4540 N N . ASP A 1 563 ? 23.483 -20.505 -8.573 1.00 60.69 563 ASP A N 1
ATOM 4541 C CA . ASP A 1 563 ? 24.047 -21.776 -8.090 1.00 60.69 563 ASP A CA 1
ATOM 4542 C C . ASP A 1 563 ? 24.421 -22.735 -9.237 1.00 60.69 563 ASP A C 1
ATOM 4544 O O . ASP A 1 563 ? 25.215 -23.659 -9.060 1.00 60.69 563 ASP A O 1
ATOM 4548 N N . TYR A 1 564 ? 23.881 -22.505 -10.437 1.00 55.47 564 TYR A N 1
ATOM 4549 C CA . TYR A 1 564 ? 24.099 -23.331 -11.619 1.00 55.47 564 TYR A CA 1
ATOM 4550 C C . TYR A 1 564 ? 24.538 -22.467 -12.804 1.00 55.47 564 TYR A C 1
ATOM 4552 O O . TYR A 1 564 ? 23.805 -22.353 -13.780 1.00 55.47 564 TYR A O 1
ATOM 4560 N N . ARG A 1 565 ? 25.747 -21.885 -12.739 1.00 56.44 565 ARG A N 1
ATOM 4561 C CA . ARG A 1 565 ? 26.302 -20.986 -13.781 1.00 56.44 565 ARG A CA 1
ATOM 4562 C C . ARG A 1 565 ? 26.157 -21.499 -15.226 1.00 56.44 565 ARG A C 1
ATOM 4564 O O . ARG A 1 565 ? 26.011 -20.684 -16.132 1.00 56.44 565 ARG A O 1
ATOM 4571 N N . ASP A 1 566 ? 26.146 -22.818 -15.431 1.00 60.03 566 ASP A N 1
ATOM 4572 C CA . ASP A 1 566 ? 26.023 -23.463 -16.750 1.00 60.03 566 ASP A CA 1
ATOM 4573 C C . ASP A 1 566 ? 24.582 -23.857 -17.143 1.00 60.03 566 ASP A C 1
ATOM 4575 O O . ASP A 1 566 ? 24.360 -24.412 -18.222 1.00 60.03 566 ASP A O 1
ATOM 4579 N N . ARG A 1 567 ? 23.580 -23.608 -16.287 1.00 62.41 567 ARG A N 1
ATOM 4580 C CA . ARG A 1 567 ? 22.164 -23.888 -16.572 1.00 62.41 567 ARG A CA 1
ATOM 4581 C C . ARG A 1 567 ? 21.383 -22.591 -16.798 1.00 62.41 567 ARG A C 1
ATOM 4583 O O . ARG A 1 567 ? 21.620 -21.600 -16.118 1.00 62.41 567 ARG A O 1
ATOM 4590 N N . PRO A 1 568 ? 20.417 -22.588 -17.732 1.00 63.88 568 PRO A N 1
ATOM 4591 C CA . PRO A 1 568 ? 19.557 -21.432 -17.942 1.00 63.88 568 PRO A CA 1
ATOM 4592 C C . PRO A 1 568 ? 18.677 -21.170 -16.711 1.00 63.88 568 PRO A C 1
ATOM 4594 O O . PRO A 1 568 ? 18.198 -22.115 -16.077 1.00 63.88 568 PRO A O 1
ATOM 4597 N N . VAL A 1 569 ? 18.412 -19.890 -16.421 1.00 74.50 569 VAL A N 1
ATOM 4598 C CA . VAL A 1 569 ? 17.449 -19.464 -15.390 1.00 74.50 569 VAL A CA 1
ATOM 4599 C C . VAL A 1 569 ? 16.111 -20.166 -15.598 1.00 74.50 569 VAL A C 1
ATOM 4601 O O . VAL A 1 569 ? 15.565 -20.172 -16.705 1.00 74.50 569 VAL A O 1
ATOM 4604 N N . SER A 1 570 ? 15.541 -20.727 -14.529 1.00 79.69 570 SER A N 1
ATOM 4605 C CA . SER A 1 570 ? 14.171 -21.235 -14.592 1.00 79.69 570 SER A CA 1
ATOM 4606 C C . SER A 1 570 ? 13.189 -20.072 -14.710 1.00 79.69 570 SER A C 1
ATOM 4608 O O . SER A 1 570 ? 13.056 -19.249 -13.808 1.00 79.69 570 SER A O 1
ATOM 4610 N N . LEU A 1 571 ? 12.462 -20.028 -15.825 1.00 83.12 571 LEU A N 1
ATOM 4611 C CA . LEU A 1 571 ? 11.466 -18.991 -16.107 1.00 83.12 571 LEU A CA 1
ATOM 4612 C C . LEU A 1 571 ? 10.058 -19.370 -15.645 1.00 83.12 571 LEU A C 1
ATOM 4614 O O . LEU A 1 571 ? 9.103 -18.679 -15.980 1.00 83.12 571 LEU A O 1
ATOM 4618 N N . GLU A 1 572 ? 9.901 -20.487 -14.935 1.00 85.31 572 GLU A N 1
ATOM 4619 C CA . GLU A 1 572 ? 8.592 -21.028 -14.568 1.00 85.31 572 GLU A CA 1
ATOM 4620 C C . GLU A 1 572 ? 7.769 -20.044 -13.734 1.00 85.31 572 GLU A C 1
ATOM 4622 O O . GLU A 1 572 ? 6.629 -19.747 -14.085 1.00 85.31 572 GLU A O 1
ATOM 4627 N N . LEU A 1 573 ? 8.369 -19.459 -12.695 1.00 87.44 573 LEU A N 1
ATOM 4628 C CA . LEU A 1 573 ? 7.685 -18.497 -11.833 1.00 87.44 573 LEU A CA 1
ATOM 4629 C C . LEU A 1 573 ? 7.267 -17.230 -12.597 1.00 87.44 573 LEU A C 1
ATOM 4631 O O . LEU A 1 573 ? 6.189 -16.683 -12.368 1.00 87.44 573 LEU A O 1
ATOM 4635 N N . LEU A 1 574 ? 8.087 -16.798 -13.557 1.00 90.75 574 LEU A N 1
ATOM 4636 C CA . LEU A 1 574 ? 7.843 -15.606 -14.371 1.00 90.75 574 LEU A CA 1
ATOM 4637 C C . LEU A 1 574 ? 6.689 -15.784 -15.367 1.00 90.75 574 LEU A C 1
ATOM 4639 O O . LEU A 1 574 ? 6.282 -14.805 -15.982 1.00 90.75 574 LEU A O 1
ATOM 4643 N N . ARG A 1 575 ? 6.133 -16.994 -15.513 1.00 91.12 575 ARG A N 1
ATOM 4644 C CA . ARG A 1 575 ? 4.911 -17.262 -16.296 1.00 91.12 575 ARG A CA 1
ATOM 4645 C C . ARG A 1 575 ? 3.626 -16.930 -15.530 1.00 91.12 575 ARG A C 1
ATOM 4647 O O . ARG A 1 575 ? 2.543 -17.044 -16.097 1.00 91.12 575 ARG A O 1
ATOM 4654 N N . SER A 1 576 ? 3.738 -16.545 -14.259 1.00 88.88 576 SER A N 1
ATOM 4655 C CA . SER A 1 576 ? 2.636 -16.053 -13.427 1.00 88.88 576 SER A CA 1
ATOM 4656 C C . SER A 1 576 ? 2.709 -14.533 -13.267 1.00 88.88 576 SER A C 1
ATOM 4658 O O . SER A 1 576 ? 3.776 -13.934 -13.411 1.00 88.88 576 SER A O 1
ATOM 4660 N N . VAL A 1 577 ? 1.571 -13.877 -13.029 1.00 85.06 577 VAL A N 1
ATOM 4661 C CA . VAL A 1 577 ? 1.545 -12.420 -12.847 1.00 85.06 577 VAL A CA 1
ATOM 4662 C C . VAL A 1 577 ? 2.217 -12.088 -11.518 1.00 85.06 577 VAL A C 1
ATOM 4664 O O . VAL A 1 577 ? 1.668 -12.368 -10.456 1.00 85.06 577 VAL A O 1
ATOM 4667 N N . LEU A 1 578 ? 3.408 -11.495 -11.584 1.00 88.38 578 LEU A N 1
ATOM 4668 C CA . LEU A 1 578 ? 4.146 -11.060 -10.401 1.00 88.38 578 LEU A CA 1
ATOM 4669 C C . LEU A 1 578 ? 3.798 -9.612 -10.048 1.00 88.38 578 LEU A C 1
ATOM 4671 O O . LEU A 1 578 ? 3.523 -8.790 -10.935 1.00 88.38 578 LEU A O 1
ATOM 4675 N N . SER A 1 579 ? 3.824 -9.314 -8.745 1.00 86.31 579 SER A N 1
ATOM 4676 C CA . SER A 1 579 ? 3.628 -7.959 -8.229 1.00 86.31 579 SER A CA 1
ATOM 4677 C C . SER A 1 579 ? 4.783 -7.041 -8.627 1.00 86.31 579 SER A C 1
ATOM 4679 O O . SER A 1 579 ? 5.894 -7.491 -8.919 1.00 86.31 579 SER A O 1
ATOM 4681 N N . HIS A 1 580 ? 4.520 -5.734 -8.607 1.00 86.00 580 HIS A N 1
ATOM 4682 C CA . HIS A 1 580 ? 5.526 -4.713 -8.885 1.00 86.00 580 HIS A CA 1
ATOM 4683 C C . HIS A 1 580 ? 6.757 -4.858 -7.973 1.00 86.00 580 HIS A C 1
ATOM 4685 O O . HIS A 1 580 ? 7.880 -4.719 -8.435 1.00 86.00 580 HIS A O 1
ATOM 4691 N N . GLU A 1 581 ? 6.565 -5.201 -6.701 1.00 87.94 581 GLU A N 1
ATOM 4692 C CA . GLU A 1 581 ? 7.631 -5.294 -5.702 1.00 87.94 581 GLU A CA 1
ATOM 4693 C C . GLU A 1 581 ? 8.523 -6.527 -5.882 1.00 87.94 581 GLU A C 1
ATOM 4695 O O . GLU A 1 581 ? 9.736 -6.433 -5.703 1.00 87.94 581 GLU A O 1
ATOM 4700 N N . ILE A 1 582 ? 7.958 -7.667 -6.298 1.00 92.81 582 ILE A N 1
ATOM 4701 C CA . ILE A 1 582 ? 8.767 -8.839 -6.666 1.00 92.81 582 ILE A CA 1
ATOM 4702 C C . ILE A 1 582 ? 9.620 -8.499 -7.894 1.00 92.81 582 ILE A C 1
ATOM 4704 O O . ILE A 1 582 ? 10.817 -8.780 -7.910 1.00 92.81 582 ILE A O 1
ATOM 4708 N N . LEU A 1 583 ? 9.027 -7.850 -8.904 1.00 92.75 583 LEU A N 1
ATOM 4709 C CA . LEU A 1 583 ? 9.748 -7.410 -10.104 1.00 92.75 583 LEU A CA 1
ATOM 4710 C C . LEU A 1 583 ? 10.837 -6.380 -9.763 1.00 92.75 583 LEU A C 1
ATOM 4712 O O . LEU A 1 583 ? 11.941 -6.477 -10.297 1.00 92.75 583 LEU A O 1
ATOM 4716 N N . PHE A 1 584 ? 10.565 -5.465 -8.828 1.00 91.69 584 PHE A N 1
ATOM 4717 C CA . PHE A 1 584 ? 11.541 -4.514 -8.298 1.00 91.69 584 PHE A CA 1
ATOM 4718 C C . PHE A 1 584 ? 12.744 -5.236 -7.682 1.00 91.69 584 PHE A C 1
ATOM 4720 O O . PHE A 1 584 ? 13.871 -4.984 -8.102 1.00 91.69 584 PHE A O 1
ATOM 4727 N N . PHE A 1 585 ? 12.544 -6.186 -6.763 1.00 93.94 585 PHE A N 1
ATOM 4728 C CA . PHE A 1 585 ? 13.670 -6.913 -6.161 1.00 93.94 585 PHE A CA 1
ATOM 4729 C C . PHE A 1 585 ? 14.439 -7.771 -7.176 1.00 93.94 585 PHE A C 1
ATOM 4731 O O . PHE A 1 585 ? 15.666 -7.805 -7.128 1.00 93.94 585 PHE A O 1
ATOM 4738 N N . ILE A 1 586 ? 13.760 -8.410 -8.138 1.00 94.56 586 ILE A N 1
ATOM 4739 C CA . ILE A 1 586 ? 14.445 -9.117 -9.236 1.00 94.56 586 ILE A CA 1
ATOM 4740 C C . ILE A 1 586 ? 15.310 -8.135 -10.040 1.00 94.56 586 ILE A C 1
ATOM 4742 O O . ILE A 1 586 ? 16.452 -8.448 -10.368 1.00 94.56 586 ILE A O 1
ATOM 4746 N N . SER A 1 587 ? 14.795 -6.935 -10.326 1.00 93.06 587 SER A N 1
ATOM 4747 C CA . SER A 1 587 ? 15.531 -5.901 -11.059 1.00 93.06 587 SER A CA 1
ATOM 4748 C C . SER A 1 587 ? 16.756 -5.388 -10.294 1.00 93.06 587 SER A C 1
ATOM 4750 O O . SER A 1 587 ? 17.780 -5.098 -10.909 1.00 93.06 587 SER A O 1
ATOM 4752 N N . GLU A 1 588 ? 16.696 -5.338 -8.961 1.00 92.38 588 GLU A N 1
ATOM 4753 C CA . GLU A 1 588 ? 17.850 -5.016 -8.118 1.00 92.38 588 GLU A CA 1
ATOM 4754 C C . GLU A 1 588 ? 18.918 -6.117 -8.212 1.00 92.38 588 GLU A C 1
ATOM 4756 O O . GLU A 1 588 ? 20.089 -5.809 -8.417 1.00 92.38 588 GLU A O 1
ATOM 4761 N N . PHE A 1 589 ? 18.535 -7.400 -8.189 1.00 92.62 589 PHE A N 1
ATOM 4762 C CA . PHE A 1 589 ? 19.480 -8.503 -8.420 1.00 92.62 589 PHE A CA 1
ATOM 4763 C C . PHE A 1 589 ? 20.095 -8.491 -9.828 1.00 92.62 589 PHE A C 1
ATOM 4765 O O . PHE A 1 589 ? 21.270 -8.821 -9.987 1.00 92.62 589 PHE A O 1
ATOM 4772 N N . VAL A 1 590 ? 19.345 -8.064 -10.851 1.00 92.38 590 VAL A N 1
ATOM 4773 C CA . VAL A 1 590 ? 19.877 -7.852 -12.211 1.00 92.38 590 VAL A CA 1
ATOM 4774 C C . VAL A 1 590 ? 20.966 -6.776 -12.228 1.00 92.38 590 VAL A C 1
ATOM 4776 O O . VAL A 1 590 ? 21.976 -6.950 -12.906 1.00 92.38 590 VAL A O 1
ATOM 4779 N N . LYS A 1 591 ? 20.801 -5.682 -11.472 1.00 89.88 591 LYS A N 1
ATOM 4780 C CA . LYS A 1 591 ? 21.834 -4.635 -11.355 1.00 89.88 591 LYS A CA 1
ATOM 4781 C C . LYS A 1 591 ? 23.093 -5.149 -10.653 1.00 89.88 591 LYS A C 1
ATOM 4783 O O . LYS A 1 591 ? 24.191 -4.749 -11.028 1.00 89.88 591 LYS A O 1
ATOM 4788 N N . LEU A 1 592 ? 22.931 -6.030 -9.663 1.00 87.69 592 LEU A N 1
ATOM 4789 C CA . LEU A 1 592 ? 24.034 -6.609 -8.888 1.00 87.69 592 LEU A CA 1
ATOM 4790 C C . LEU A 1 592 ? 24.834 -7.662 -9.669 1.00 87.69 592 LEU A C 1
ATOM 4792 O O . LEU A 1 592 ? 26.023 -7.842 -9.415 1.00 87.69 592 LEU A O 1
ATOM 4796 N N . ASN A 1 593 ? 24.208 -8.372 -10.613 1.00 87.69 593 ASN A N 1
ATOM 4797 C CA . ASN A 1 593 ? 24.842 -9.475 -11.329 1.00 87.69 593 ASN A CA 1
ATOM 4798 C C . ASN A 1 593 ? 24.548 -9.422 -12.834 1.00 87.69 593 ASN A C 1
ATOM 4800 O O . ASN A 1 593 ? 23.477 -9.826 -13.291 1.00 87.69 593 ASN A O 1
ATOM 4804 N N . SER A 1 594 ? 25.542 -8.991 -13.617 1.00 85.00 594 SER A N 1
ATOM 4805 C CA . SER A 1 594 ? 25.403 -8.849 -15.070 1.00 85.00 594 SER A CA 1
ATOM 4806 C C . SER A 1 594 ? 25.124 -10.170 -15.783 1.00 85.00 594 SER A C 1
ATOM 4808 O O . SER A 1 594 ? 24.355 -10.165 -16.730 1.00 85.00 594 SER A O 1
ATOM 4810 N N . VAL A 1 595 ? 25.669 -11.301 -15.315 1.00 86.06 595 VAL A N 1
ATOM 4811 C CA . VAL A 1 595 ? 25.416 -12.623 -15.922 1.00 86.06 595 VAL A CA 1
ATOM 4812 C C . VAL A 1 595 ? 23.956 -13.027 -15.733 1.00 86.06 595 VAL A C 1
ATOM 4814 O O . VAL A 1 595 ? 23.310 -13.487 -16.672 1.00 86.06 595 VAL A O 1
ATOM 4817 N N . PHE A 1 596 ? 23.415 -12.825 -14.530 1.00 88.12 596 PHE A N 1
ATOM 4818 C CA . PHE A 1 596 ? 21.991 -13.036 -14.272 1.00 88.12 596 PHE A CA 1
ATOM 4819 C C . PHE A 1 596 ? 21.129 -12.101 -15.128 1.00 88.12 596 PHE A C 1
ATOM 4821 O O . PHE A 1 596 ? 20.150 -12.541 -15.732 1.00 88.12 596 PHE A O 1
ATOM 4828 N N . GLY A 1 597 ? 21.537 -10.834 -15.242 1.00 89.25 597 GLY A N 1
ATOM 4829 C CA . GLY A 1 597 ? 20.927 -9.867 -16.147 1.00 89.25 597 GLY A CA 1
ATOM 4830 C C . GLY A 1 597 ? 20.929 -10.325 -17.605 1.00 89.25 597 GLY A C 1
ATOM 4831 O O . GLY A 1 597 ? 19.874 -10.348 -18.224 1.00 89.25 597 GLY A O 1
ATOM 4832 N N . ASP A 1 598 ? 22.063 -10.777 -18.138 1.00 86.69 598 ASP A N 1
ATOM 4833 C CA . ASP A 1 598 ? 22.195 -11.250 -19.521 1.00 86.69 598 ASP A CA 1
ATOM 4834 C C . ASP A 1 598 ? 21.283 -12.452 -19.799 1.00 86.69 598 ASP A C 1
ATOM 4836 O O . ASP A 1 598 ? 20.645 -12.538 -20.852 1.00 86.69 598 ASP A O 1
ATOM 4840 N N . GLN A 1 599 ? 21.188 -13.387 -18.849 1.00 85.00 599 GLN A N 1
ATOM 4841 C CA . GLN A 1 599 ? 20.336 -14.565 -18.995 1.00 85.00 599 GLN A CA 1
ATOM 4842 C C . GLN A 1 599 ? 18.841 -14.224 -18.932 1.00 85.00 599 GLN A C 1
ATOM 4844 O O . GLN A 1 599 ? 18.044 -14.845 -19.641 1.00 85.00 599 GLN A O 1
ATOM 4849 N N . LEU A 1 600 ? 18.456 -13.272 -18.079 1.00 87.19 600 LEU A N 1
ATOM 4850 C CA . LEU A 1 600 ? 17.058 -12.945 -17.812 1.00 87.19 600 LEU A CA 1
ATOM 4851 C C . LEU A 1 600 ? 16.515 -11.860 -18.749 1.00 87.19 600 LEU A C 1
ATOM 4853 O O . LEU A 1 600 ? 15.467 -12.033 -19.367 1.00 87.19 600 LEU A O 1
ATOM 4857 N N . CYS A 1 601 ? 17.235 -10.747 -18.854 1.00 86.06 601 CYS A N 1
ATOM 4858 C CA . CYS A 1 601 ? 16.881 -9.582 -19.659 1.00 86.06 601 CYS A CA 1
ATOM 4859 C C . CYS A 1 601 ? 17.306 -9.712 -21.123 1.00 86.06 601 CYS A C 1
ATOM 4861 O O . CYS A 1 601 ? 16.922 -8.865 -21.929 1.00 86.06 601 CYS A O 1
ATOM 4863 N N . GLY A 1 602 ? 18.054 -10.764 -21.468 1.00 78.25 602 GLY A N 1
ATOM 4864 C CA . GLY A 1 602 ? 18.499 -11.033 -22.824 1.00 78.25 602 GLY A CA 1
ATOM 4865 C C . GLY A 1 602 ? 17.362 -11.062 -23.851 1.00 78.25 602 GLY A C 1
ATOM 4866 O O . GLY A 1 602 ? 16.264 -11.581 -23.635 1.00 78.25 602 GLY A O 1
ATOM 4867 N N . ASP A 1 603 ? 17.676 -10.555 -25.037 1.00 77.25 603 ASP A N 1
ATOM 4868 C CA . ASP A 1 603 ? 16.721 -10.263 -26.105 1.00 77.25 603 ASP A CA 1
ATOM 4869 C C . ASP A 1 603 ? 15.891 -11.455 -26.608 1.00 77.25 603 ASP A C 1
ATOM 4871 O O . ASP A 1 603 ? 14.780 -11.277 -27.110 1.00 77.25 603 ASP A O 1
ATOM 4875 N N . ARG A 1 604 ? 16.412 -12.684 -26.502 1.00 81.62 604 ARG A N 1
ATOM 4876 C CA . ARG A 1 604 ? 15.860 -13.857 -27.206 1.00 81.62 604 ARG A CA 1
ATOM 4877 C C . ARG A 1 604 ? 14.387 -14.117 -26.894 1.00 81.62 604 ARG A C 1
ATOM 4879 O O . ARG A 1 604 ? 13.620 -14.419 -27.802 1.00 81.62 604 ARG A O 1
ATOM 4886 N N . ILE A 1 605 ? 14.000 -14.032 -25.624 1.00 84.50 605 ILE A N 1
ATOM 4887 C CA . ILE A 1 605 ? 12.650 -14.406 -25.180 1.00 84.50 605 ILE A CA 1
ATOM 4888 C C . ILE A 1 605 ? 11.698 -13.220 -25.297 1.00 84.50 605 ILE A C 1
ATOM 4890 O O . ILE A 1 605 ? 10.575 -13.375 -25.773 1.00 84.50 605 ILE A O 1
ATOM 4894 N N . ILE A 1 606 ? 12.148 -12.025 -24.915 1.00 88.25 606 ILE A N 1
ATOM 4895 C CA . ILE A 1 606 ? 11.313 -10.824 -24.947 1.00 88.25 606 ILE A CA 1
ATOM 4896 C C . ILE A 1 606 ? 10.991 -10.376 -26.385 1.00 88.25 606 ILE A C 1
ATOM 4898 O O . ILE A 1 606 ? 9.866 -9.932 -26.640 1.00 88.25 606 ILE A O 1
ATOM 4902 N N . LYS A 1 607 ? 11.915 -10.571 -27.343 1.00 90.00 607 LYS A N 1
ATOM 4903 C CA . LYS A 1 607 ? 11.710 -10.273 -28.777 1.00 90.00 607 LYS A CA 1
ATOM 4904 C C . LYS A 1 607 ? 10.953 -11.366 -29.538 1.00 90.00 607 LYS A C 1
ATOM 4906 O O . LYS A 1 607 ? 10.501 -11.122 -30.655 1.00 90.00 607 LYS A O 1
ATOM 4911 N N . ALA A 1 608 ? 10.789 -12.561 -28.969 1.00 88.75 608 ALA A N 1
ATOM 4912 C CA . ALA A 1 608 ? 10.085 -13.645 -29.644 1.00 88.75 608 ALA A CA 1
ATOM 4913 C C . ALA A 1 608 ? 8.579 -13.348 -29.789 1.00 88.75 608 ALA A C 1
ATOM 4915 O O . ALA A 1 608 ? 7.910 -12.921 -28.850 1.00 88.75 608 ALA A O 1
ATOM 4916 N N . THR A 1 609 ? 8.036 -13.610 -30.980 1.00 85.94 609 THR A N 1
ATOM 4917 C CA . THR A 1 609 ? 6.622 -13.362 -31.328 1.00 85.94 609 THR A CA 1
ATOM 4918 C C . THR A 1 609 ? 5.738 -14.602 -31.212 1.00 85.94 609 THR A C 1
ATOM 4920 O O . THR A 1 609 ? 4.519 -14.505 -31.329 1.00 85.94 609 THR A O 1
ATOM 4923 N N . LYS A 1 610 ? 6.330 -15.780 -30.985 1.00 87.75 610 LYS A N 1
ATOM 4924 C CA . LYS A 1 610 ? 5.621 -17.053 -30.815 1.00 87.75 610 LYS A CA 1
ATOM 4925 C C . LYS A 1 610 ? 6.060 -17.731 -29.525 1.00 87.75 610 LYS A C 1
ATOM 4927 O O . LYS A 1 610 ? 7.251 -17.744 -29.217 1.00 87.75 610 LYS A O 1
ATOM 4932 N N . ALA A 1 611 ? 5.096 -18.320 -28.819 1.00 90.12 611 ALA A N 1
ATOM 4933 C CA . ALA A 1 611 ? 5.361 -19.086 -27.614 1.00 90.12 611 ALA A CA 1
ATOM 4934 C C . ALA A 1 611 ? 6.289 -20.282 -27.911 1.00 90.12 611 ALA A C 1
ATOM 4936 O O . ALA A 1 611 ? 6.068 -20.997 -28.896 1.00 90.12 611 ALA A O 1
ATOM 4937 N N . PRO A 1 612 ? 7.314 -20.519 -27.072 1.00 88.12 612 PRO A N 1
ATOM 4938 C CA . PRO A 1 612 ? 8.102 -21.743 -27.109 1.00 88.12 612 PRO A CA 1
ATOM 4939 C C . PRO A 1 612 ? 7.239 -22.989 -26.869 1.00 88.12 612 PRO A C 1
ATOM 4941 O O . PRO A 1 612 ? 6.189 -22.924 -26.227 1.00 88.12 612 PRO A O 1
ATOM 4944 N N . ALA A 1 613 ? 7.710 -24.146 -27.339 1.00 87.69 613 ALA A N 1
ATOM 4945 C CA . ALA A 1 613 ? 7.047 -25.422 -27.085 1.00 87.69 613 ALA A CA 1
ATOM 4946 C C . ALA A 1 613 ? 6.861 -25.668 -25.573 1.00 87.69 613 ALA A C 1
ATOM 4948 O O . ALA A 1 613 ? 7.779 -25.451 -24.783 1.00 87.69 613 ALA A O 1
ATOM 4949 N N . GLY A 1 614 ? 5.670 -26.127 -25.180 1.00 87.06 614 GLY A N 1
ATOM 4950 C CA . GLY A 1 614 ? 5.333 -26.417 -23.780 1.00 87.06 614 GLY A CA 1
ATOM 4951 C C . GLY A 1 614 ? 4.922 -25.204 -22.935 1.00 87.06 614 GLY A C 1
ATOM 4952 O O . GLY A 1 614 ? 4.695 -25.367 -21.739 1.00 87.06 614 GLY A O 1
ATOM 4953 N N . ILE A 1 615 ? 4.807 -24.008 -23.524 1.00 90.69 615 ILE A N 1
ATOM 4954 C CA . ILE A 1 615 ? 4.299 -22.801 -22.854 1.00 90.69 615 ILE A CA 1
ATOM 4955 C C . ILE A 1 615 ? 3.029 -22.343 -23.579 1.00 90.69 615 ILE A C 1
ATOM 4957 O O . ILE A 1 615 ? 3.028 -22.217 -24.805 1.00 90.69 615 ILE A O 1
ATOM 4961 N N . SER A 1 616 ? 1.939 -22.101 -22.843 1.00 93.12 616 SER A N 1
ATOM 4962 C CA . SER A 1 616 ? 0.725 -21.537 -23.449 1.00 93.12 616 SER A CA 1
ATOM 4963 C C . SER A 1 616 ? 0.963 -20.092 -23.906 1.00 93.12 616 SER A C 1
ATOM 4965 O O . SER A 1 616 ? 1.855 -19.407 -23.403 1.00 93.12 616 SER A O 1
ATOM 4967 N N . GLN A 1 617 ? 0.159 -19.594 -24.848 1.00 90.31 617 GLN A N 1
ATOM 4968 C CA . GLN A 1 617 ? 0.281 -18.199 -25.294 1.00 90.31 617 GLN A CA 1
ATOM 4969 C C . GLN A 1 617 ? 0.066 -17.204 -24.143 1.00 90.31 617 GLN A C 1
ATOM 4971 O O . GLN A 1 617 ? 0.807 -16.230 -24.045 1.00 90.31 617 GLN A O 1
ATOM 4976 N N . ASP A 1 618 ? -0.855 -17.495 -23.222 1.00 90.31 618 ASP A N 1
ATOM 4977 C CA . ASP A 1 618 ? -1.114 -16.644 -22.054 1.00 90.31 618 ASP A CA 1
ATOM 4978 C C . ASP A 1 618 ? 0.087 -16.608 -21.101 1.00 90.31 618 ASP A C 1
ATOM 4980 O O . ASP A 1 618 ? 0.547 -15.537 -20.704 1.00 90.31 618 ASP A O 1
ATOM 4984 N N . GLN A 1 619 ? 0.666 -17.773 -20.789 1.00 92.19 619 GLN A N 1
ATOM 4985 C CA . GLN A 1 619 ? 1.879 -17.865 -19.970 1.00 92.19 619 GLN A CA 1
ATOM 4986 C C . GLN A 1 619 ? 3.064 -17.154 -20.628 1.00 92.19 619 GLN A C 1
ATOM 4988 O O . GLN A 1 619 ? 3.877 -16.531 -19.945 1.00 92.19 619 GLN A O 1
ATOM 4993 N N . PHE A 1 620 ? 3.172 -17.240 -21.954 1.00 93.31 620 PHE A N 1
ATOM 4994 C CA . PHE A 1 620 ? 4.221 -16.567 -22.708 1.00 93.31 620 PHE A CA 1
ATOM 4995 C C . PHE A 1 620 ? 4.037 -15.044 -22.722 1.00 93.31 620 PHE A C 1
ATOM 4997 O O . PHE A 1 620 ? 5.013 -14.311 -22.557 1.00 93.31 620 PHE A O 1
ATOM 5004 N N . ALA A 1 621 ? 2.802 -14.555 -22.845 1.00 91.88 621 ALA A N 1
ATOM 5005 C CA . ALA A 1 621 ? 2.488 -13.135 -22.734 1.00 91.88 621 ALA A CA 1
ATOM 5006 C C . ALA A 1 621 ? 2.840 -12.587 -21.341 1.00 91.88 621 ALA A C 1
ATOM 5008 O O . ALA A 1 621 ? 3.500 -11.552 -21.241 1.00 91.88 621 ALA A O 1
ATOM 5009 N N . ILE A 1 622 ? 2.490 -13.314 -20.273 1.00 92.31 622 ILE A N 1
ATOM 5010 C CA . ILE A 1 622 ? 2.845 -12.956 -18.890 1.00 92.31 622 ILE A CA 1
ATOM 5011 C C . ILE A 1 622 ? 4.365 -12.964 -18.687 1.00 92.31 622 ILE A C 1
ATOM 5013 O O . ILE A 1 622 ? 4.915 -12.025 -18.109 1.00 92.31 622 ILE A O 1
ATOM 5017 N N . LEU A 1 623 ? 5.059 -13.977 -19.213 1.00 93.56 623 LEU A N 1
ATOM 5018 C CA . LEU A 1 623 ? 6.518 -14.040 -19.181 1.00 93.56 623 LEU A CA 1
ATOM 5019 C C . LEU A 1 623 ? 7.135 -12.803 -19.841 1.00 93.56 623 LEU A C 1
ATOM 5021 O O . LEU A 1 623 ? 7.957 -12.129 -19.225 1.00 93.56 623 LEU A O 1
ATOM 5025 N N . ARG A 1 624 ? 6.703 -12.451 -21.058 1.00 94.12 624 ARG A N 1
ATOM 5026 C CA . ARG A 1 624 ? 7.201 -11.259 -21.760 1.00 94.12 624 ARG A CA 1
ATOM 5027 C C . ARG A 1 624 ? 6.866 -9.962 -21.021 1.00 94.12 624 ARG A C 1
ATOM 5029 O O . ARG A 1 624 ? 7.730 -9.093 -20.959 1.00 94.12 624 ARG A O 1
ATOM 5036 N N . ARG A 1 625 ? 5.677 -9.843 -20.409 1.00 93.25 625 ARG A N 1
ATOM 5037 C CA . ARG A 1 625 ? 5.310 -8.713 -19.530 1.00 93.25 625 ARG A CA 1
ATOM 5038 C C . ARG A 1 625 ? 6.304 -8.569 -18.377 1.00 93.25 625 ARG A C 1
ATOM 5040 O O . ARG A 1 625 ? 6.805 -7.474 -18.141 1.00 93.25 625 ARG A O 1
ATOM 5047 N N . ASN A 1 626 ? 6.579 -9.655 -17.657 1.00 93.75 626 ASN A N 1
ATOM 5048 C CA . ASN A 1 626 ? 7.468 -9.627 -16.497 1.00 93.75 626 ASN A CA 1
ATOM 5049 C C . ASN A 1 626 ? 8.913 -9.304 -16.906 1.00 93.75 626 ASN A C 1
ATOM 5051 O O . ASN A 1 626 ? 9.545 -8.462 -16.275 1.00 93.75 626 ASN A O 1
ATOM 5055 N N . LEU A 1 627 ? 9.414 -9.899 -17.994 1.00 93.50 627 LEU A N 1
ATOM 5056 C CA . LEU A 1 627 ? 10.750 -9.601 -18.525 1.00 93.50 627 LEU A CA 1
ATOM 5057 C C . LEU A 1 627 ? 10.881 -8.152 -19.005 1.00 93.50 627 LEU A C 1
ATOM 5059 O O . LEU A 1 627 ? 11.913 -7.526 -18.774 1.00 93.50 627 LEU A O 1
ATOM 5063 N N . PHE A 1 628 ? 9.838 -7.606 -19.638 1.00 93.44 628 PHE A N 1
ATOM 5064 C CA . PHE A 1 628 ? 9.779 -6.194 -20.014 1.00 93.44 628 PHE A CA 1
ATOM 5065 C C . PHE A 1 628 ? 9.865 -5.292 -18.784 1.00 93.44 628 PHE A C 1
ATOM 5067 O O . PHE A 1 628 ? 10.664 -4.359 -18.757 1.00 93.44 628 PHE A O 1
ATOM 5074 N N . ALA A 1 629 ? 9.095 -5.611 -17.742 1.00 92.25 629 ALA A N 1
ATOM 5075 C CA . ALA A 1 629 ? 9.100 -4.841 -16.512 1.00 92.25 629 ALA A CA 1
ATOM 5076 C C . ALA A 1 629 ? 10.465 -4.858 -15.810 1.00 92.25 629 ALA A C 1
ATOM 5078 O O . ALA A 1 629 ? 10.963 -3.801 -15.427 1.00 92.25 629 ALA A O 1
ATOM 5079 N N . ILE A 1 630 ? 11.086 -6.036 -15.699 1.00 93.12 630 ILE A N 1
ATOM 5080 C CA . ILE A 1 630 ? 12.417 -6.193 -15.101 1.00 93.12 630 ILE A CA 1
ATOM 5081 C C . ILE A 1 630 ? 13.441 -5.366 -15.881 1.00 93.12 630 ILE A C 1
ATOM 5083 O O . ILE A 1 630 ? 14.146 -4.581 -15.258 1.00 93.12 630 ILE A O 1
ATOM 5087 N N . ASN A 1 631 ? 13.458 -5.462 -17.219 1.00 92.12 631 ASN A N 1
ATOM 5088 C CA . ASN A 1 631 ? 14.372 -4.701 -18.081 1.00 92.12 631 ASN A CA 1
ATOM 5089 C C . ASN A 1 631 ? 14.311 -3.187 -17.827 1.00 92.12 631 ASN A C 1
ATOM 5091 O O . ASN A 1 631 ? 15.352 -2.534 -17.706 1.00 92.12 631 ASN A O 1
ATOM 5095 N N . LEU A 1 632 ? 13.092 -2.636 -17.749 1.00 91.12 632 LEU A N 1
ATOM 5096 C CA . LEU A 1 632 ? 12.875 -1.209 -17.515 1.00 91.12 632 LEU A CA 1
ATOM 5097 C C . LEU A 1 632 ? 13.288 -0.790 -16.099 1.00 91.12 632 LEU A C 1
ATOM 5099 O O . LEU A 1 632 ? 13.981 0.209 -15.941 1.00 91.12 632 LEU A O 1
ATOM 5103 N N . MET A 1 633 ? 12.908 -1.553 -15.069 1.00 90.44 633 MET A N 1
ATOM 5104 C CA . MET A 1 633 ? 13.249 -1.237 -13.672 1.00 90.44 633 MET A CA 1
ATOM 5105 C C . MET A 1 633 ? 14.751 -1.360 -13.386 1.00 90.44 633 MET A C 1
ATOM 5107 O O . MET A 1 633 ? 15.302 -0.617 -12.566 1.00 90.44 633 MET A O 1
ATOM 5111 N N . SER A 1 634 ? 15.431 -2.284 -14.071 1.00 91.00 634 SER A N 1
ATOM 5112 C CA . SER A 1 634 ? 16.870 -2.475 -13.927 1.00 91.00 634 SER A CA 1
ATOM 5113 C C . SER A 1 634 ? 17.700 -1.507 -14.769 1.00 91.00 634 SER A C 1
ATOM 5115 O O . SER A 1 634 ? 18.908 -1.438 -14.560 1.00 91.00 634 SER A O 1
ATOM 5117 N N . ASN A 1 635 ? 17.090 -0.766 -15.708 1.00 89.88 635 ASN A N 1
ATOM 5118 C CA . ASN A 1 635 ? 17.800 0.012 -16.732 1.00 89.88 635 ASN A CA 1
ATOM 5119 C C . ASN A 1 635 ? 18.891 -0.822 -17.435 1.00 89.88 635 ASN A C 1
ATOM 5121 O O . ASN A 1 635 ? 20.008 -0.347 -17.664 1.00 89.88 635 ASN A O 1
ATOM 5125 N N . PHE A 1 636 ? 18.578 -2.094 -17.712 1.00 88.75 636 PHE A N 1
ATOM 5126 C CA . PHE A 1 636 ? 19.561 -3.058 -18.211 1.00 88.75 636 PHE A CA 1
ATOM 5127 C C . PHE A 1 636 ? 19.899 -2.782 -19.676 1.00 88.75 636 PHE A C 1
ATOM 5129 O O . PHE A 1 636 ? 21.049 -2.487 -20.006 1.00 88.75 636 PHE A O 1
ATOM 5136 N N . GLU A 1 637 ? 18.882 -2.786 -20.541 1.00 81.69 637 GLU A N 1
ATOM 5137 C CA . GLU A 1 637 ? 19.070 -2.558 -21.970 1.00 81.69 637 GLU A CA 1
ATOM 5138 C C . GLU A 1 637 ? 19.185 -1.063 -22.298 1.00 81.69 637 GLU A C 1
ATOM 5140 O O . GLU A 1 637 ? 18.220 -0.372 -22.633 1.00 81.69 637 GLU A O 1
ATOM 5145 N N . LYS A 1 638 ? 20.412 -0.543 -22.210 1.00 78.44 638 LYS A N 1
ATOM 5146 C CA . LYS A 1 638 ? 20.707 0.877 -22.463 1.00 78.44 638 LYS A CA 1
ATOM 5147 C C . LYS A 1 638 ? 20.595 1.251 -23.943 1.00 78.44 638 LYS A C 1
ATOM 5149 O O . LYS A 1 638 ? 20.300 2.407 -24.261 1.00 78.44 638 LYS A O 1
ATOM 5154 N N . SER A 1 639 ? 20.854 0.298 -24.846 1.00 81.81 639 SER A N 1
ATOM 5155 C CA . SER A 1 639 ? 20.879 0.531 -26.296 1.00 81.81 639 SER A CA 1
ATOM 5156 C C . SER A 1 639 ? 19.474 0.701 -26.884 1.00 81.81 639 SER A C 1
ATOM 5158 O O . SER A 1 639 ? 19.279 1.509 -27.798 1.00 81.81 639 SER A O 1
ATOM 5160 N N . GLY A 1 640 ? 18.500 0.021 -26.284 1.00 85.88 640 GLY A N 1
ATOM 5161 C CA . GLY A 1 640 ? 17.084 0.148 -26.569 1.00 85.88 640 GLY A CA 1
ATOM 5162 C C . GLY A 1 640 ? 16.379 -1.192 -26.756 1.00 85.88 640 GLY A C 1
ATOM 5163 O O . GLY A 1 640 ? 17.003 -2.209 -27.042 1.00 85.88 640 GLY A O 1
ATOM 5164 N N . LEU A 1 641 ? 15.056 -1.182 -26.628 1.00 91.69 641 LEU A N 1
ATOM 5165 C CA . LEU A 1 641 ? 14.206 -2.351 -26.846 1.00 91.69 641 LEU A CA 1
ATOM 5166 C C . LEU A 1 641 ? 13.376 -2.155 -28.109 1.00 91.69 641 LEU A C 1
ATOM 5168 O O . LEU A 1 641 ? 12.801 -1.090 -28.301 1.00 91.69 641 LEU A O 1
ATOM 5172 N N . ASP A 1 642 ? 13.306 -3.190 -28.942 1.00 93.56 642 ASP A N 1
ATOM 5173 C CA . ASP A 1 642 ? 12.468 -3.236 -30.143 1.00 93.56 642 ASP A CA 1
ATOM 5174 C C . ASP A 1 642 ? 11.642 -4.522 -30.112 1.00 93.56 642 ASP A C 1
ATOM 5176 O O . ASP A 1 642 ? 12.188 -5.621 -30.270 1.00 93.56 642 ASP A O 1
ATOM 5180 N N . LEU A 1 643 ? 10.358 -4.389 -29.773 1.00 94.62 643 LEU A N 1
ATOM 5181 C CA . LEU A 1 643 ? 9.468 -5.502 -29.450 1.00 94.62 643 LEU A CA 1
ATOM 5182 C C . LEU A 1 643 ? 8.199 -5.450 -30.300 1.00 94.62 643 LEU A C 1
ATOM 5184 O O . LEU A 1 643 ? 7.597 -4.398 -30.498 1.00 94.62 643 LEU A O 1
ATOM 5188 N N . VAL A 1 644 ? 7.735 -6.624 -30.731 1.00 94.94 644 VAL A N 1
ATOM 5189 C CA . VAL A 1 644 ? 6.497 -6.775 -31.505 1.00 94.94 644 VAL A CA 1
ATOM 5190 C C . VAL A 1 644 ? 5.490 -7.622 -30.734 1.00 94.94 644 VAL A C 1
ATOM 5192 O O . VAL A 1 644 ? 5.860 -8.642 -30.143 1.00 94.94 644 VAL A O 1
ATOM 5195 N N . GLY A 1 645 ? 4.213 -7.235 -30.750 1.00 93.81 645 GLY A N 1
ATOM 5196 C CA . GLY A 1 645 ? 3.134 -8.044 -30.179 1.00 93.81 645 GLY A CA 1
ATOM 5197 C C . GLY A 1 645 ? 3.251 -8.234 -28.669 1.00 93.81 645 GLY A C 1
ATOM 5198 O O . GLY A 1 645 ? 2.989 -9.328 -28.174 1.00 93.81 645 GLY A O 1
ATOM 5199 N N . LEU A 1 646 ? 3.755 -7.236 -27.942 1.00 94.75 646 LEU A N 1
ATOM 5200 C CA . LEU A 1 646 ? 3.872 -7.289 -26.489 1.00 94.75 646 LEU A CA 1
ATOM 5201 C C . LEU A 1 646 ? 2.510 -6.972 -25.859 1.00 94.75 646 LEU A C 1
ATOM 5203 O O . LEU A 1 646 ? 1.853 -6.023 -26.271 1.00 94.75 646 LEU A O 1
ATOM 5207 N N . SER A 1 647 ? 2.093 -7.741 -24.854 1.00 92.19 647 SER A N 1
ATOM 5208 C CA . SER A 1 647 ? 0.907 -7.426 -24.052 1.00 92.19 647 SER A CA 1
ATOM 5209 C C . SER A 1 647 ? 1.350 -7.062 -22.643 1.00 92.19 647 SER A C 1
ATOM 5211 O O . SER A 1 647 ? 1.825 -7.923 -21.903 1.00 92.19 647 SER A O 1
ATOM 5213 N N . VAL A 1 648 ? 1.218 -5.791 -22.277 1.00 88.75 648 VAL A N 1
ATOM 5214 C CA . VAL A 1 648 ? 1.581 -5.279 -20.953 1.00 88.75 648 VAL A CA 1
ATOM 5215 C C . VAL A 1 648 ? 0.351 -4.668 -20.321 1.00 88.75 648 VAL A C 1
ATOM 5217 O O . VAL A 1 648 ? -0.283 -3.793 -20.909 1.00 88.75 648 VAL A O 1
ATOM 5220 N N . GLY A 1 649 ? 0.049 -5.096 -19.098 1.00 85.19 649 GLY A N 1
ATOM 5221 C CA . GLY A 1 649 ? -0.962 -4.418 -18.316 1.00 85.19 649 GLY A CA 1
ATOM 5222 C C . GLY A 1 649 ? -0.710 -4.391 -16.824 1.00 85.19 649 GLY A C 1
ATOM 5223 O O . GLY A 1 649 ? -0.003 -5.253 -16.283 1.00 85.19 649 GLY A O 1
ATOM 5224 N N . SER A 1 650 ? -1.269 -3.357 -16.196 1.00 75.56 650 SER A N 1
ATOM 5225 C CA . SER A 1 650 ? -1.163 -3.080 -14.765 1.00 75.56 650 SER A CA 1
ATOM 5226 C C . SER A 1 650 ? 0.284 -3.073 -14.285 1.00 75.56 650 SER A C 1
ATOM 5228 O O . SER A 1 650 ? 0.688 -3.902 -13.465 1.00 75.56 650 SER A O 1
ATOM 5230 N N . VAL A 1 651 ? 1.091 -2.178 -14.861 1.00 78.62 651 VAL A N 1
ATOM 5231 C CA . VAL A 1 651 ? 2.500 -2.021 -14.478 1.00 78.62 651 VAL A CA 1
ATOM 5232 C C . VAL A 1 651 ? 2.854 -0.551 -14.305 1.00 78.62 651 VAL A C 1
ATOM 5234 O O . VAL A 1 651 ? 2.506 0.287 -15.134 1.00 78.62 651 VAL A O 1
ATOM 5237 N N . MET A 1 652 ? 3.581 -0.269 -13.226 1.00 81.44 652 MET A N 1
ATOM 5238 C CA . MET A 1 652 ? 4.122 1.044 -12.905 1.00 81.44 652 MET A CA 1
ATOM 5239 C C . MET A 1 652 ? 5.648 1.019 -12.989 1.00 81.44 652 MET A C 1
ATOM 5241 O O . MET A 1 652 ? 6.279 0.056 -12.547 1.00 81.44 652 MET A O 1
ATOM 5245 N N . PHE A 1 653 ? 6.226 2.086 -13.526 1.00 83.19 653 PHE A N 1
ATOM 5246 C CA . PHE A 1 653 ? 7.661 2.272 -13.702 1.00 83.19 653 PHE A CA 1
ATOM 5247 C C . PHE A 1 653 ? 8.059 3.698 -13.318 1.00 83.19 653 PHE A C 1
ATOM 5249 O O . PHE A 1 653 ? 7.296 4.634 -13.548 1.00 83.19 653 PHE A O 1
ATOM 5256 N N . SER A 1 654 ? 9.270 3.870 -12.792 1.00 84.00 654 SER A N 1
ATOM 5257 C CA . SER A 1 654 ? 9.850 5.189 -12.529 1.00 84.00 654 SER A CA 1
ATOM 5258 C C . SER A 1 654 ? 11.342 5.178 -12.836 1.00 84.00 654 SER A C 1
ATOM 5260 O O . SER A 1 654 ? 12.010 4.177 -12.582 1.00 84.00 654 SER A O 1
ATOM 5262 N N . GLY A 1 655 ? 11.878 6.289 -13.346 1.00 88.00 655 GLY A N 1
ATOM 5263 C CA . GLY A 1 655 ? 13.327 6.471 -13.501 1.00 88.00 655 GLY A CA 1
ATOM 5264 C C . GLY A 1 655 ? 13.958 5.643 -14.625 1.00 88.00 655 GLY A C 1
ATOM 5265 O O . GLY A 1 655 ? 15.129 5.260 -14.531 1.00 88.00 655 GLY A O 1
ATOM 5266 N N . VAL A 1 656 ? 13.187 5.337 -15.672 1.00 91.25 656 VAL A N 1
ATOM 5267 C CA . VAL A 1 656 ? 13.666 4.566 -16.828 1.00 91.25 656 VAL A CA 1
ATOM 5268 C C . VAL A 1 656 ? 14.634 5.408 -17.654 1.00 91.25 656 VAL A C 1
ATOM 5270 O O . VAL A 1 656 ? 14.315 6.534 -18.026 1.00 91.25 656 VAL A O 1
ATOM 5273 N N . LYS A 1 657 ? 15.801 4.849 -17.977 1.00 91.62 657 LYS A N 1
ATOM 5274 C CA . LYS A 1 657 ? 16.841 5.475 -18.799 1.00 91.62 657 LYS A CA 1
ATOM 5275 C C . LYS A 1 657 ? 17.246 4.541 -19.928 1.00 91.62 657 LYS A C 1
ATOM 5277 O O . LYS A 1 657 ? 17.865 3.507 -19.683 1.00 91.62 657 LYS A O 1
ATOM 5282 N N . MET A 1 658 ? 16.946 4.916 -21.168 1.00 91.56 658 MET A N 1
ATOM 5283 C CA . MET A 1 658 ? 17.329 4.120 -22.339 1.00 91.56 658 MET A CA 1
ATOM 5284 C C . MET A 1 658 ? 17.449 4.976 -23.599 1.00 91.56 658 MET A C 1
ATOM 5286 O O . MET A 1 658 ? 16.845 6.037 -23.714 1.00 91.56 658 MET A O 1
ATOM 5290 N N . ARG A 1 659 ? 18.213 4.525 -24.597 1.00 93.69 659 ARG A N 1
ATOM 5291 C CA . ARG A 1 659 ? 18.321 5.272 -25.858 1.00 93.69 659 ARG A CA 1
ATOM 5292 C C . ARG A 1 659 ? 17.036 5.196 -26.686 1.00 93.69 659 ARG A C 1
ATOM 5294 O O . ARG A 1 659 ? 16.588 6.227 -27.183 1.00 93.69 659 ARG A O 1
ATOM 5301 N N . ALA A 1 660 ? 16.457 4.009 -26.859 1.00 94.25 660 ALA A N 1
ATOM 5302 C CA . ALA A 1 660 ? 15.284 3.829 -27.713 1.00 94.25 660 ALA A CA 1
ATOM 5303 C C . ALA A 1 660 ? 14.292 2.798 -27.159 1.00 94.25 660 ALA A C 1
ATOM 5305 O O . ALA A 1 660 ? 14.698 1.708 -26.779 1.00 94.25 660 ALA A O 1
ATOM 5306 N N . LEU A 1 661 ? 12.996 3.103 -27.174 1.00 95.00 661 LEU A N 1
ATOM 5307 C CA . LEU A 1 661 ? 11.920 2.151 -26.899 1.00 95.00 661 LEU A CA 1
ATOM 5308 C C . LEU A 1 661 ? 11.002 2.070 -28.114 1.00 95.00 661 LEU A C 1
ATOM 5310 O O . LEU A 1 661 ? 10.302 3.030 -28.421 1.00 95.00 661 LEU A O 1
ATOM 5314 N N . ARG A 1 662 ? 11.000 0.926 -28.793 1.00 95.75 662 ARG A N 1
ATOM 5315 C CA . ARG A 1 662 ? 10.136 0.650 -29.935 1.00 95.75 662 ARG A CA 1
ATOM 5316 C C . ARG A 1 662 ? 9.205 -0.503 -29.628 1.00 95.75 662 ARG A C 1
ATOM 5318 O O . ARG A 1 662 ? 9.656 -1.607 -29.330 1.00 95.75 662 ARG A O 1
ATOM 5325 N N . LEU A 1 663 ? 7.909 -0.243 -29.701 1.00 95.69 663 LEU A N 1
ATOM 5326 C CA . LEU A 1 663 ? 6.878 -1.259 -29.550 1.00 95.69 663 LEU A CA 1
ATOM 5327 C C . LEU A 1 663 ? 6.004 -1.224 -30.795 1.00 95.69 663 LEU A C 1
ATOM 5329 O O . LEU A 1 663 ? 5.458 -0.181 -31.126 1.00 95.69 663 LEU A O 1
ATOM 5333 N N . SER A 1 664 ? 5.871 -2.357 -31.477 1.00 95.88 664 SER A N 1
ATOM 5334 C CA . SER A 1 664 ? 4.988 -2.494 -32.638 1.00 95.88 664 SER A CA 1
ATOM 5335 C C . SER A 1 664 ? 3.859 -3.474 -32.340 1.00 95.88 664 SER A C 1
ATOM 5337 O O . SER A 1 664 ? 4.100 -4.508 -31.706 1.00 95.88 664 SER A O 1
ATOM 5339 N N . LYS A 1 665 ? 2.632 -3.209 -32.800 1.00 94.50 665 LYS A N 1
ATOM 5340 C CA . LYS A 1 665 ? 1.491 -4.148 -32.687 1.00 94.50 665 LYS A CA 1
ATOM 5341 C C . LYS A 1 665 ? 1.225 -4.630 -31.260 1.00 94.50 665 LYS A C 1
ATOM 5343 O O . LYS A 1 665 ? 0.866 -5.786 -31.044 1.00 94.50 665 LYS A O 1
ATOM 5348 N N . SER A 1 666 ? 1.509 -3.783 -30.278 1.00 95.25 666 SER A N 1
ATOM 5349 C CA . SER A 1 666 ? 1.511 -4.145 -28.860 1.00 95.25 666 SER A CA 1
ATOM 5350 C C . SER A 1 666 ? 0.259 -3.623 -28.161 1.00 95.25 666 SER A C 1
ATOM 5352 O O . SER A 1 666 ? -0.288 -2.591 -28.545 1.00 95.25 666 SER A O 1
ATOM 5354 N N . ASN A 1 667 ? -0.199 -4.344 -27.139 1.00 93.75 667 ASN A N 1
ATOM 5355 C CA . ASN A 1 667 ? -1.316 -3.947 -26.292 1.00 93.75 667 ASN A CA 1
ATOM 5356 C C . ASN A 1 667 ? -0.786 -3.437 -24.949 1.00 93.75 667 ASN A C 1
ATOM 5358 O O . ASN A 1 667 ? -0.122 -4.176 -24.220 1.00 93.75 667 ASN A O 1
ATOM 5362 N N . LEU A 1 668 ? -1.066 -2.176 -24.644 1.00 92.25 668 LEU A N 1
ATOM 5363 C CA . LEU A 1 668 ? -0.600 -1.468 -23.461 1.00 92.25 668 LEU A CA 1
ATOM 5364 C C . LEU A 1 668 ? -1.817 -0.961 -22.692 1.00 92.25 668 LEU A C 1
ATOM 5366 O O . LEU A 1 668 ? -2.434 0.026 -23.086 1.00 92.25 668 LEU A O 1
ATOM 5370 N N . THR A 1 669 ? -2.171 -1.633 -21.601 1.00 89.25 669 THR A N 1
ATOM 5371 C CA . THR A 1 669 ? -3.367 -1.304 -20.814 1.00 89.25 669 THR A CA 1
ATOM 5372 C C . THR A 1 669 ? -3.007 -0.977 -19.378 1.00 89.25 669 THR A C 1
ATOM 5374 O O . THR A 1 669 ? -2.398 -1.800 -18.707 1.00 89.25 669 THR A O 1
ATOM 5377 N N . ASP A 1 670 ? -3.430 0.170 -18.862 1.00 82.88 670 ASP A N 1
ATOM 5378 C CA . ASP A 1 670 ? -3.153 0.560 -17.476 1.00 82.88 670 ASP A CA 1
ATOM 5379 C C . ASP A 1 670 ? -1.653 0.575 -17.139 1.00 82.88 670 ASP A C 1
ATOM 5381 O O . ASP A 1 670 ? -1.159 -0.196 -16.306 1.00 82.88 670 ASP A O 1
ATOM 5385 N N . ILE A 1 671 ? -0.912 1.424 -17.850 1.00 87.19 671 ILE A N 1
ATOM 5386 C CA . ILE A 1 671 ? 0.531 1.582 -17.664 1.00 87.19 671 ILE A CA 1
ATOM 5387 C C . ILE A 1 671 ? 0.817 2.978 -17.141 1.00 87.19 671 ILE A C 1
ATOM 5389 O O . ILE A 1 671 ? 0.380 3.966 -17.732 1.00 87.19 671 ILE A O 1
ATOM 5393 N N . THR A 1 672 ? 1.623 3.053 -16.086 1.00 86.81 672 THR A N 1
ATOM 5394 C CA . THR A 1 672 ? 2.168 4.312 -15.580 1.00 86.81 672 THR A CA 1
ATOM 5395 C C . THR A 1 672 ? 3.686 4.298 -15.703 1.00 86.81 672 THR A C 1
ATOM 5397 O O . THR A 1 672 ? 4.340 3.388 -15.200 1.00 86.81 672 THR A O 1
ATOM 5400 N N . LEU A 1 673 ? 4.265 5.302 -16.358 1.00 89.19 673 LEU A N 1
ATOM 5401 C CA . LEU A 1 673 ? 5.717 5.479 -16.415 1.00 89.19 673 LEU A CA 1
ATOM 5402 C C . LEU A 1 673 ? 6.066 6.931 -16.088 1.00 89.19 673 LEU A C 1
ATOM 5404 O O . LEU A 1 673 ? 5.712 7.840 -16.837 1.00 89.19 673 LEU A O 1
ATOM 5408 N N . SER A 1 674 ? 6.769 7.142 -14.980 1.00 89.50 674 SER A N 1
ATOM 5409 C CA . SER A 1 674 ? 7.215 8.460 -14.531 1.00 89.50 674 SER A CA 1
ATOM 5410 C C . SER A 1 674 ? 8.731 8.635 -14.652 1.00 89.50 674 SER A C 1
ATOM 5412 O O . SER A 1 674 ? 9.493 7.665 -14.662 1.00 89.50 674 SER A O 1
ATOM 5414 N N . GLN A 1 675 ? 9.188 9.886 -14.743 1.00 90.88 675 GLN A N 1
ATOM 5415 C CA . GLN A 1 675 ? 10.612 10.248 -14.703 1.00 90.88 675 GLN A CA 1
ATOM 5416 C C . GLN A 1 675 ? 11.470 9.492 -15.735 1.00 90.88 675 GLN A C 1
ATOM 5418 O O . GLN A 1 675 ? 12.571 9.030 -15.429 1.00 90.88 675 GLN A O 1
ATOM 5423 N N . ALA A 1 676 ? 10.946 9.309 -16.947 1.00 92.62 676 ALA A N 1
ATOM 5424 C CA . ALA A 1 676 ? 11.650 8.599 -18.006 1.00 92.62 676 ALA A CA 1
ATOM 5425 C C . ALA A 1 676 ? 12.587 9.543 -18.772 1.00 92.62 676 ALA A C 1
ATOM 5427 O O . ALA A 1 676 ? 12.167 10.614 -19.200 1.00 92.62 676 ALA A O 1
ATOM 5428 N N . ASP A 1 677 ? 13.830 9.126 -18.993 1.00 94.31 677 ASP A N 1
ATOM 5429 C CA . ASP A 1 677 ? 14.797 9.784 -19.874 1.00 94.31 677 ASP A CA 1
ATOM 5430 C C . ASP A 1 677 ? 15.082 8.851 -21.057 1.00 94.31 677 ASP A C 1
ATOM 5432 O O . ASP A 1 677 ? 15.856 7.891 -20.954 1.00 94.31 677 ASP A O 1
ATOM 5436 N N . ILE A 1 678 ? 14.367 9.078 -22.163 1.00 93.88 678 ILE A N 1
ATOM 5437 C CA . ILE A 1 678 ? 14.398 8.201 -23.337 1.00 93.88 678 ILE A CA 1
ATOM 5438 C C . ILE A 1 678 ? 14.615 9.022 -24.597 1.00 93.88 678 ILE A C 1
ATOM 5440 O O . ILE A 1 678 ? 13.788 9.851 -24.953 1.00 93.88 678 ILE A O 1
ATOM 5444 N N . SER A 1 679 ? 15.693 8.781 -25.349 1.00 94.81 679 SER A N 1
ATOM 5445 C CA . SER A 1 679 ? 15.945 9.612 -26.540 1.00 94.81 679 SER A CA 1
ATOM 5446 C C . SER A 1 679 ? 14.869 9.432 -27.618 1.00 94.81 679 SER A C 1
ATOM 5448 O O . SER A 1 679 ? 14.440 10.416 -28.223 1.00 94.81 679 SER A O 1
ATOM 5450 N N . THR A 1 680 ? 14.418 8.204 -27.872 1.00 96.38 680 THR A N 1
ATOM 5451 C CA . THR A 1 680 ? 13.397 7.916 -28.891 1.00 96.38 680 THR A CA 1
ATOM 5452 C C . THR A 1 680 ? 12.381 6.901 -28.385 1.00 96.38 680 THR A C 1
ATOM 5454 O O . THR A 1 680 ? 12.759 5.825 -27.936 1.00 96.38 680 THR A O 1
ATOM 5457 N N . VAL A 1 681 ? 11.096 7.225 -28.486 1.00 96.75 681 VAL A N 1
ATOM 5458 C CA . VAL A 1 681 ? 9.989 6.315 -28.181 1.00 96.75 681 VAL A CA 1
ATOM 5459 C C . VAL A 1 681 ? 9.112 6.207 -29.422 1.00 96.75 681 VAL A C 1
ATOM 5461 O O . VAL A 1 681 ? 8.496 7.197 -29.809 1.00 96.75 681 VAL A O 1
ATOM 5464 N N . ASP A 1 682 ? 9.060 5.024 -30.032 1.00 96.44 682 ASP A N 1
ATOM 5465 C CA . ASP A 1 682 ? 8.219 4.731 -31.195 1.00 96.44 682 ASP A CA 1
ATOM 5466 C C . ASP A 1 682 ? 7.197 3.645 -30.815 1.00 96.44 682 ASP A C 1
ATOM 5468 O O . ASP A 1 682 ? 7.543 2.477 -30.641 1.00 96.44 682 ASP A O 1
ATOM 5472 N N . LEU A 1 683 ? 5.931 4.025 -30.662 1.00 95.25 683 LEU A N 1
ATOM 5473 C CA . LEU A 1 683 ? 4.821 3.095 -30.455 1.00 95.25 683 LEU A CA 1
ATOM 5474 C C . LEU A 1 683 ? 4.056 2.997 -31.772 1.00 95.25 683 LEU A C 1
ATOM 5476 O O . LEU A 1 683 ? 3.337 3.928 -32.109 1.00 95.25 683 LEU A O 1
ATOM 5480 N N . ASP A 1 684 ? 4.251 1.920 -32.531 1.00 94.62 684 ASP A N 1
ATOM 5481 C CA . ASP A 1 684 ? 3.682 1.741 -33.869 1.00 94.62 684 ASP A CA 1
ATOM 5482 C C . ASP A 1 684 ? 2.556 0.699 -33.878 1.00 94.62 684 ASP A C 1
ATOM 5484 O O . ASP A 1 684 ? 2.700 -0.392 -33.325 1.00 94.62 684 ASP A O 1
ATOM 5488 N N . ASP A 1 685 ? 1.416 1.020 -34.488 1.00 93.06 685 ASP A N 1
ATOM 5489 C CA . ASP A 1 685 ? 0.237 0.147 -34.569 1.00 93.06 685 ASP A CA 1
ATOM 5490 C C . ASP A 1 685 ? -0.167 -0.454 -33.201 1.00 93.06 685 ASP A C 1
ATOM 5492 O O . ASP A 1 685 ? -0.532 -1.623 -33.078 1.00 93.06 685 ASP A O 1
ATOM 5496 N N . CYS A 1 686 ? -0.026 0.322 -32.122 1.00 94.12 686 CYS A N 1
ATOM 5497 C CA . CYS A 1 686 ? -0.290 -0.149 -30.764 1.00 94.12 686 CYS A CA 1
ATOM 5498 C C . CYS A 1 686 ? -1.740 0.116 -30.337 1.00 94.12 686 CYS A C 1
ATOM 5500 O O . CYS A 1 686 ? -2.344 1.129 -30.688 1.00 94.12 686 CYS A O 1
ATOM 5502 N N . ALA A 1 687 ? -2.292 -0.777 -29.517 1.00 93.69 687 ALA A N 1
ATOM 5503 C CA . ALA A 1 687 ? -3.517 -0.521 -28.769 1.00 93.69 687 ALA A CA 1
ATOM 5504 C C . ALA A 1 687 ? -3.123 -0.028 -27.375 1.00 93.69 687 ALA A C 1
ATOM 5506 O O . ALA A 1 687 ? -2.608 -0.797 -26.567 1.00 93.69 687 ALA A O 1
ATOM 5507 N N . ILE A 1 688 ? -3.315 1.262 -27.109 1.00 93.00 688 ILE A N 1
ATOM 5508 C CA . ILE A 1 688 ? -2.947 1.891 -25.842 1.00 93.00 688 ILE A CA 1
ATOM 5509 C C . ILE A 1 688 ? -4.214 2.350 -25.137 1.00 93.00 688 ILE A C 1
ATOM 5511 O O . ILE A 1 688 ? -4.946 3.204 -25.640 1.00 93.00 688 ILE A O 1
ATOM 5515 N N . GLU A 1 689 ? -4.470 1.795 -23.958 1.00 90.56 689 GLU A N 1
ATOM 5516 C CA . GLU A 1 689 ? -5.602 2.159 -23.119 1.00 90.56 689 GLU A CA 1
ATOM 5517 C C . GLU A 1 689 ? -5.135 2.579 -21.730 1.00 90.56 689 GLU A C 1
ATOM 5519 O O . GLU A 1 689 ? -4.432 1.831 -21.053 1.00 90.56 689 GLU A O 1
ATOM 5524 N N . ARG A 1 690 ? -5.590 3.749 -21.268 1.00 85.62 690 ARG A N 1
ATOM 5525 C CA . ARG A 1 690 ? -5.298 4.255 -19.921 1.00 85.62 690 ARG A CA 1
ATOM 5526 C C . ARG A 1 690 ? -3.788 4.289 -19.625 1.00 85.62 690 ARG A C 1
ATOM 5528 O O . ARG A 1 690 ? -3.347 3.815 -18.585 1.00 85.62 690 ARG A O 1
ATOM 5535 N N . ALA A 1 691 ? -2.987 4.829 -20.542 1.00 90.38 691 ALA A N 1
ATOM 5536 C CA . ALA A 1 691 ? -1.559 5.036 -20.304 1.00 90.38 691 ALA A CA 1
ATOM 5537 C C . ALA A 1 691 ? -1.291 6.435 -19.733 1.00 90.38 691 ALA A C 1
ATOM 5539 O O . ALA A 1 691 ? -1.804 7.433 -20.244 1.00 90.38 691 ALA A O 1
ATOM 5540 N N . GLU A 1 692 ? -0.481 6.512 -18.679 1.00 91.25 692 GLU A N 1
ATOM 5541 C CA . GLU A 1 692 ? -0.150 7.752 -17.976 1.00 91.25 692 GLU A CA 1
ATOM 5542 C C . GLU A 1 692 ? 1.372 7.922 -17.887 1.00 91.25 692 GLU A C 1
ATOM 5544 O O . GLU A 1 692 ? 2.091 7.092 -17.332 1.00 91.25 692 GLU A O 1
ATOM 5549 N N . PHE A 1 693 ? 1.865 9.017 -18.457 1.00 92.00 693 PHE A N 1
ATOM 5550 C CA . PHE A 1 693 ? 3.280 9.335 -18.580 1.00 92.00 693 PHE A CA 1
ATOM 5551 C C . PHE A 1 693 ? 3.557 10.693 -17.938 1.00 92.00 693 PHE A C 1
ATOM 5553 O O . PHE A 1 693 ? 2.976 11.700 -18.348 1.00 92.00 693 PHE A O 1
ATOM 5560 N N . SER A 1 694 ? 4.428 10.739 -16.927 1.00 90.94 694 SER A N 1
ATOM 5561 C CA . SER A 1 694 ? 4.732 11.982 -16.207 1.00 90.94 694 SER A CA 1
ATOM 5562 C C . SER A 1 694 ? 6.226 12.264 -16.111 1.00 90.94 694 SER A C 1
ATOM 5564 O O . SER A 1 694 ? 7.024 11.348 -15.933 1.00 90.94 694 SER A O 1
ATOM 5566 N N . ASP A 1 695 ? 6.616 13.535 -16.196 1.00 93.25 695 ASP A N 1
ATOM 5567 C CA . ASP A 1 695 ? 8.005 13.967 -15.966 1.00 93.25 695 ASP A CA 1
ATOM 5568 C C . ASP A 1 695 ? 9.006 13.335 -16.955 1.00 93.25 695 ASP A C 1
ATOM 5570 O O . ASP A 1 695 ? 10.118 12.950 -16.597 1.00 93.25 695 ASP A O 1
ATOM 5574 N N . TRP A 1 696 ? 8.585 13.168 -18.212 1.00 94.81 696 TRP A N 1
ATOM 5575 C CA . TRP A 1 696 ? 9.404 12.576 -19.272 1.00 94.81 696 TRP A CA 1
ATOM 5576 C C . TRP A 1 696 ? 10.371 13.581 -19.889 1.00 94.81 696 TRP A C 1
ATOM 5578 O O . TRP A 1 696 ? 10.003 14.726 -20.128 1.00 94.81 696 TRP A O 1
ATOM 5588 N N . LYS A 1 697 ? 11.562 13.110 -20.253 1.00 95.75 697 LYS A N 1
ATOM 5589 C CA . LYS A 1 697 ? 12.521 13.792 -21.124 1.00 95.75 697 LYS A CA 1
ATOM 5590 C C . LYS A 1 697 ? 12.738 12.946 -22.366 1.00 95.75 697 LYS A C 1
ATOM 5592 O O . LYS A 1 697 ? 13.357 11.885 -22.299 1.00 95.75 697 LYS A O 1
ATOM 5597 N N . VAL A 1 698 ? 12.194 13.395 -23.496 1.00 95.06 698 VAL A N 1
ATOM 5598 C CA . VAL A 1 698 ? 12.214 12.629 -24.747 1.00 95.06 698 VAL A CA 1
ATOM 5599 C C . VAL A 1 698 ? 12.564 13.504 -25.940 1.00 95.06 698 VAL A C 1
ATOM 5601 O O . VAL A 1 698 ? 11.968 14.552 -26.140 1.00 95.06 698 VAL A O 1
ATOM 5604 N N . ARG A 1 699 ? 13.509 13.090 -26.796 1.00 95.56 699 ARG A N 1
ATOM 5605 C CA . ARG A 1 699 ? 13.816 13.866 -28.019 1.00 95.56 699 ARG A CA 1
ATOM 5606 C C . ARG A 1 699 ? 12.800 13.621 -29.129 1.00 95.56 699 ARG A C 1
ATOM 5608 O O . ARG A 1 699 ? 12.468 14.548 -29.863 1.00 95.56 699 ARG A O 1
ATOM 5615 N N . ARG A 1 700 ? 12.314 12.387 -29.261 1.00 96.44 700 ARG A N 1
ATOM 5616 C CA . ARG A 1 700 ? 11.295 12.003 -30.244 1.00 96.44 700 ARG A CA 1
ATOM 5617 C C . ARG A 1 700 ? 10.289 11.027 -29.644 1.00 96.44 700 ARG A C 1
ATOM 5619 O O . ARG A 1 700 ? 10.687 9.952 -29.205 1.00 96.44 700 ARG A O 1
ATOM 5626 N N . LEU A 1 701 ? 9.011 11.390 -29.680 1.00 96.31 701 LEU A N 1
ATOM 5627 C CA . LEU A 1 701 ? 7.880 10.556 -29.282 1.00 96.31 701 LEU A CA 1
ATOM 5628 C C . LEU A 1 701 ? 6.944 10.354 -30.479 1.00 96.31 701 LEU A C 1
ATOM 5630 O O . LEU A 1 701 ? 6.321 11.303 -30.948 1.00 96.31 701 LEU A O 1
ATOM 5634 N N . ALA A 1 702 ? 6.832 9.127 -30.973 1.00 95.38 702 ALA A N 1
ATOM 5635 C CA . ALA A 1 702 ? 5.875 8.747 -32.002 1.00 95.38 702 ALA A CA 1
ATOM 5636 C C . ALA A 1 702 ? 4.821 7.808 -31.415 1.00 95.38 702 ALA A C 1
ATOM 5638 O O . ALA A 1 702 ? 5.148 6.752 -30.877 1.00 95.38 702 ALA A O 1
ATOM 5639 N N . LEU A 1 703 ? 3.557 8.217 -31.505 1.00 93.44 703 LEU A N 1
ATOM 5640 C CA . LEU A 1 703 ? 2.400 7.453 -31.056 1.00 93.44 703 LEU A CA 1
ATOM 5641 C C . LEU A 1 703 ? 1.540 7.119 -32.270 1.00 93.44 703 LEU A C 1
ATOM 5643 O O . LEU A 1 703 ? 0.920 8.011 -32.842 1.00 93.44 703 LEU A O 1
ATOM 5647 N N . SER A 1 704 ? 1.497 5.851 -32.650 1.00 91.06 704 SER A N 1
ATOM 5648 C CA . SER A 1 704 ? 0.745 5.324 -33.781 1.00 91.06 704 SER A CA 1
ATOM 5649 C C . SER A 1 704 ? -0.106 4.128 -33.334 1.00 91.06 704 SER A C 1
ATOM 5651 O O . SER A 1 704 ? 0.359 3.268 -32.578 1.00 91.06 704 SER A O 1
ATOM 5653 N N . GLY A 1 705 ? -1.381 4.082 -33.734 1.00 86.56 705 GLY A N 1
ATOM 5654 C CA . GLY A 1 705 ? -2.247 2.983 -33.307 1.00 86.56 705 GLY A CA 1
ATOM 5655 C C . GLY A 1 705 ? -3.731 3.080 -33.643 1.00 86.56 705 GLY A C 1
ATOM 5656 O O . GLY A 1 705 ? -4.296 4.158 -33.840 1.00 86.56 705 GLY A O 1
ATOM 5657 N N . SER A 1 706 ? -4.388 1.919 -33.620 1.00 81.94 706 SER A N 1
ATOM 5658 C CA . SER A 1 706 ? -5.845 1.789 -33.782 1.00 81.94 706 SER A CA 1
ATOM 5659 C C . SER A 1 706 ? -6.629 2.425 -32.624 1.00 81.94 706 SER A C 1
ATOM 5661 O O . SER A 1 706 ? -7.729 2.950 -32.818 1.00 81.94 706 SER A O 1
ATOM 5663 N N . ARG A 1 707 ? -6.056 2.434 -31.413 1.00 87.75 707 ARG A N 1
ATOM 5664 C CA . ARG A 1 707 ? -6.638 3.075 -30.228 1.00 87.75 707 ARG A CA 1
ATOM 5665 C C . ARG A 1 707 ? -5.553 3.696 -29.357 1.00 87.75 707 ARG A C 1
ATOM 5667 O O . ARG A 1 707 ? -4.670 2.986 -28.893 1.00 87.75 707 ARG A O 1
ATOM 5674 N N . LEU A 1 708 ? -5.658 4.999 -29.100 1.00 89.38 708 LEU A N 1
ATOM 5675 C CA . LEU A 1 708 ? -4.723 5.748 -28.260 1.00 89.38 708 LEU A CA 1
ATOM 5676 C C . LEU A 1 708 ? -5.476 6.466 -27.136 1.00 89.38 708 LEU A C 1
ATOM 5678 O O . LEU A 1 708 ? -6.150 7.458 -27.388 1.00 89.38 708 LEU A O 1
ATOM 5682 N N . ASP A 1 709 ? -5.366 5.984 -25.901 1.00 91.44 709 ASP A N 1
ATOM 5683 C CA . ASP A 1 709 ? -5.790 6.689 -24.686 1.00 91.44 709 ASP A CA 1
ATOM 5684 C C . ASP A 1 709 ? -4.569 6.941 -23.792 1.00 91.44 709 ASP A C 1
ATOM 5686 O O . ASP A 1 709 ? -4.148 6.074 -23.020 1.00 91.44 709 ASP A O 1
ATOM 5690 N N . VAL A 1 710 ? -3.960 8.115 -23.976 1.00 92.25 710 VAL A N 1
ATOM 5691 C CA . VAL A 1 710 ? -2.656 8.481 -23.409 1.00 92.25 710 VAL A CA 1
ATOM 5692 C C . VAL A 1 710 ? -2.746 9.835 -22.721 1.00 92.25 710 VAL A C 1
ATOM 5694 O O . VAL A 1 710 ? -3.231 10.806 -23.303 1.00 92.25 710 VAL A O 1
ATOM 5697 N N . LYS A 1 711 ? -2.216 9.930 -21.502 1.00 92.94 711 LYS A N 1
ATOM 5698 C CA . LYS A 1 711 ? -2.001 11.197 -20.800 1.00 92.94 711 LYS A CA 1
ATOM 5699 C C . LYS A 1 711 ? -0.514 11.428 -20.589 1.00 92.94 711 LYS A C 1
ATOM 5701 O O . LYS A 1 711 ? 0.167 10.578 -20.033 1.00 92.94 711 LYS A O 1
ATOM 5706 N N . LEU A 1 712 ? -0.043 12.595 -20.997 1.00 93.56 712 LEU A N 1
ATOM 5707 C CA . LEU A 1 712 ? 1.317 13.080 -20.817 1.00 93.56 712 LEU A CA 1
ATOM 5708 C C . LEU A 1 712 ? 1.267 14.362 -19.986 1.00 93.56 712 LEU A C 1
ATOM 5710 O O . LEU A 1 712 ? 0.592 15.321 -20.370 1.00 93.56 712 LEU A O 1
ATOM 5714 N N . SER A 1 713 ? 1.968 14.387 -18.857 1.00 92.75 713 SER A N 1
ATOM 5715 C CA . SER A 1 713 ? 2.040 15.553 -17.970 1.00 92.75 713 SER A CA 1
ATOM 5716 C C . SER A 1 713 ? 3.475 15.910 -17.597 1.00 92.75 713 SER A C 1
ATOM 5718 O O . SER A 1 713 ? 4.286 15.013 -17.379 1.00 92.75 713 SER A O 1
ATOM 5720 N N . SER A 1 714 ? 3.786 17.201 -17.471 1.00 92.75 714 SER A N 1
ATOM 5721 C CA . SER A 1 714 ? 5.111 17.666 -17.018 1.00 92.75 714 SER A CA 1
ATOM 5722 C C . SER A 1 714 ? 6.275 17.177 -17.894 1.00 92.75 714 SER A C 1
ATOM 5724 O O . SER A 1 714 ? 7.369 16.933 -17.397 1.00 92.75 714 SER A O 1
ATOM 5726 N N . ALA A 1 715 ? 6.044 16.971 -19.194 1.00 93.12 715 ALA A N 1
ATOM 5727 C CA . ALA A 1 715 ? 7.024 16.371 -20.100 1.00 93.12 715 ALA A CA 1
ATOM 5728 C C . ALA A 1 715 ? 7.827 17.418 -20.898 1.00 93.12 715 ALA A C 1
ATOM 5730 O O . ALA A 1 715 ? 7.287 18.429 -21.348 1.00 93.12 715 ALA A O 1
ATOM 5731 N N . GLU A 1 716 ? 9.106 17.135 -21.132 1.00 96.06 716 GLU A N 1
ATOM 5732 C CA . GLU A 1 716 ? 10.004 17.827 -22.059 1.00 96.06 716 GLU A CA 1
ATOM 5733 C C . GLU A 1 716 ? 10.183 16.954 -23.308 1.00 96.06 716 GLU A C 1
ATOM 5735 O O . GLU A 1 716 ? 10.861 15.924 -23.267 1.00 96.06 716 GLU A O 1
ATOM 5740 N N . ILE A 1 717 ? 9.544 17.335 -24.418 1.00 95.62 717 ILE A N 1
ATOM 5741 C CA . ILE A 1 717 ? 9.500 16.526 -25.640 1.00 95.62 717 ILE A CA 1
ATOM 5742 C C . ILE A 1 717 ? 10.071 17.319 -26.815 1.00 95.62 717 ILE A C 1
ATOM 5744 O O . ILE A 1 717 ? 9.470 18.296 -27.220 1.00 95.62 717 ILE A O 1
ATOM 5748 N N . GLY A 1 718 ? 11.168 16.900 -27.442 1.00 94.62 718 GLY A N 1
ATOM 5749 C CA . GLY A 1 718 ? 11.681 17.578 -28.643 1.00 94.62 718 GLY A CA 1
ATOM 5750 C C . GLY A 1 718 ? 10.639 17.580 -29.767 1.00 94.62 718 GLY A C 1
ATOM 5751 O O . GLY A 1 718 ? 10.001 18.590 -30.053 1.00 94.62 718 GLY A O 1
ATOM 5752 N N . THR A 1 719 ? 10.396 16.407 -30.343 1.00 95.38 719 THR A N 1
ATOM 5753 C CA . THR A 1 719 ? 9.395 16.194 -31.395 1.00 95.38 719 THR A CA 1
ATOM 5754 C C . THR A 1 719 ? 8.365 15.162 -30.961 1.00 95.38 719 THR A C 1
ATOM 5756 O O . THR A 1 719 ? 8.716 14.105 -30.434 1.00 95.38 719 THR A O 1
ATOM 5759 N N . MET A 1 720 ? 7.089 15.455 -31.189 1.00 94.75 720 MET A N 1
ATOM 5760 C CA . MET A 1 720 ? 5.972 14.564 -30.906 1.00 94.75 720 MET A CA 1
ATOM 5761 C C . MET A 1 720 ? 5.140 14.357 -32.170 1.00 94.75 720 MET A C 1
ATOM 5763 O O . MET A 1 720 ? 4.765 15.322 -32.826 1.00 94.75 720 MET A O 1
ATOM 5767 N N . SER A 1 721 ? 4.827 13.108 -32.500 1.00 92.75 721 SER A N 1
ATOM 5768 C CA . SER A 1 721 ? 3.902 12.755 -33.581 1.00 92.75 721 SER A CA 1
ATOM 5769 C C . SER A 1 721 ? 2.797 11.853 -33.050 1.00 92.75 721 SER A C 1
ATOM 5771 O O . SER A 1 721 ? 3.061 10.923 -32.285 1.00 92.75 721 SER A O 1
ATOM 5773 N N . VAL A 1 722 ? 1.556 12.150 -33.428 1.00 90.69 722 VAL A N 1
ATOM 5774 C CA . VAL A 1 722 ? 0.371 11.391 -33.023 1.00 90.69 722 VAL A CA 1
ATOM 5775 C C . VAL A 1 722 ? -0.413 10.994 -34.262 1.00 90.69 722 VAL A C 1
ATOM 5777 O O . VAL A 1 722 ? -1.012 11.849 -34.911 1.00 90.69 722 VAL A O 1
ATOM 5780 N N . ARG A 1 723 ? -0.451 9.692 -34.543 1.00 88.00 723 ARG A N 1
ATOM 5781 C CA . ARG A 1 723 ? -1.223 9.077 -35.619 1.00 88.00 723 ARG A CA 1
ATOM 5782 C C . ARG A 1 723 ? -2.188 8.027 -35.068 1.00 88.00 723 ARG A C 1
ATOM 5784 O O . ARG A 1 723 ? -1.836 6.868 -34.891 1.00 88.00 723 ARG A O 1
ATOM 5791 N N . GLY A 1 724 ? -3.415 8.432 -34.762 1.00 77.69 724 GLY A N 1
ATOM 5792 C CA . GLY A 1 724 ? -4.426 7.544 -34.177 1.00 77.69 724 GLY A CA 1
ATOM 5793 C C . GLY A 1 724 ? -5.675 7.428 -35.037 1.00 77.69 724 GLY A C 1
ATOM 5794 O O . GLY A 1 724 ? -6.069 8.402 -35.673 1.00 77.69 724 GLY A O 1
ATOM 5795 N N . GLU A 1 725 ? -6.343 6.274 -35.013 1.00 73.06 725 GLU A N 1
ATOM 5796 C CA . GLU A 1 725 ? -7.688 6.131 -35.596 1.00 73.06 725 GLU A CA 1
ATOM 5797 C C . GLU A 1 725 ? -8.789 6.528 -34.594 1.00 73.06 725 GLU A C 1
ATOM 5799 O O . GLU A 1 725 ? -9.747 7.231 -34.939 1.00 73.06 725 GLU A O 1
ATOM 5804 N N . ALA A 1 726 ? -8.633 6.146 -33.320 1.00 70.38 726 ALA A N 1
ATOM 5805 C CA . ALA A 1 726 ? -9.593 6.401 -32.246 1.00 70.38 726 ALA A CA 1
ATOM 5806 C C . ALA A 1 726 ? -8.922 6.673 -30.885 1.00 70.38 726 ALA A C 1
ATOM 5808 O O . ALA A 1 726 ? -7.798 6.243 -30.633 1.00 70.38 726 ALA A O 1
ATOM 5809 N N . GLY A 1 727 ? -9.644 7.341 -29.977 1.00 81.62 727 GLY A N 1
ATOM 5810 C CA . GLY A 1 727 ? -9.222 7.558 -28.585 1.00 81.62 727 GLY A CA 1
ATOM 5811 C C . GLY A 1 727 ? -8.903 9.017 -28.245 1.00 81.62 727 GLY A C 1
ATOM 5812 O O . GLY A 1 727 ? -9.320 9.935 -28.954 1.00 81.62 727 GLY A O 1
ATOM 5813 N N . SER A 1 728 ? -8.203 9.235 -27.133 1.00 87.62 728 SER A N 1
ATOM 5814 C CA . SER A 1 728 ? -7.814 10.555 -26.644 1.00 87.62 728 SER A CA 1
ATOM 5815 C C . SER A 1 728 ? -6.346 10.638 -26.233 1.00 87.62 728 SER A C 1
ATOM 5817 O O . SER A 1 728 ? -5.889 9.888 -25.378 1.00 87.62 728 SER A O 1
ATOM 5819 N N . VAL A 1 729 ? -5.624 11.620 -26.772 1.00 90.81 729 VAL A N 1
ATOM 5820 C CA . VAL A 1 729 ? -4.273 11.972 -26.317 1.00 90.81 729 VAL A CA 1
ATOM 5821 C C . VAL A 1 729 ? -4.333 13.312 -25.597 1.00 90.81 729 VAL A C 1
ATOM 5823 O O . VAL A 1 729 ? -4.770 14.314 -26.162 1.00 90.81 729 VAL A O 1
ATOM 5826 N N . HIS A 1 730 ? -3.907 13.332 -24.340 1.00 92.94 730 HIS A N 1
ATOM 5827 C CA . HIS A 1 730 ? -3.886 14.517 -23.494 1.00 92.94 730 HIS A CA 1
ATOM 5828 C C . HIS A 1 730 ? -2.443 14.906 -23.181 1.00 92.94 730 HIS A C 1
ATOM 5830 O O . HIS A 1 730 ? -1.733 14.131 -22.554 1.00 92.94 730 HIS A O 1
ATOM 5836 N N . LEU A 1 731 ? -2.029 16.110 -23.565 1.00 93.38 731 LEU A N 1
ATOM 5837 C CA . LEU A 1 731 ? -0.737 16.694 -23.209 1.00 93.38 731 LEU A CA 1
ATOM 5838 C C . LEU A 1 731 ? -0.964 17.893 -22.283 1.00 93.38 731 LEU A C 1
ATOM 5840 O O . LEU A 1 731 ? -1.757 18.788 -22.593 1.00 93.38 731 LEU A O 1
ATOM 5844 N N . ARG A 1 732 ? -0.310 17.914 -21.125 1.00 93.38 732 ARG A N 1
ATOM 5845 C CA . ARG A 1 732 ? -0.516 18.948 -20.110 1.00 93.38 732 ARG A CA 1
ATOM 5846 C C . ARG A 1 732 ? 0.789 19.389 -19.452 1.00 93.38 732 ARG A C 1
ATOM 5848 O O . ARG A 1 732 ? 1.642 18.556 -19.178 1.00 93.38 732 ARG A O 1
ATOM 5855 N N . ASP A 1 733 ? 0.895 20.681 -19.135 1.00 91.44 733 ASP A N 1
ATOM 5856 C CA . ASP A 1 733 ? 2.010 21.247 -18.359 1.00 91.44 733 ASP A CA 1
ATOM 5857 C C . ASP A 1 733 ? 3.384 20.864 -18.960 1.00 91.44 733 ASP A C 1
ATOM 5859 O O . ASP A 1 733 ? 4.332 20.572 -18.242 1.00 91.44 733 ASP A O 1
ATOM 5863 N N . ALA A 1 734 ? 3.476 20.802 -20.294 1.00 92.75 734 ALA A N 1
ATOM 5864 C CA . ALA A 1 734 ? 4.615 20.246 -21.025 1.00 92.75 734 ALA A CA 1
ATOM 5865 C C . ALA A 1 734 ? 5.338 21.295 -21.890 1.00 92.75 734 ALA A C 1
ATOM 5867 O O . ALA A 1 734 ? 4.874 22.426 -22.082 1.00 92.75 734 ALA A O 1
ATOM 5868 N N . THR A 1 735 ? 6.467 20.899 -22.474 1.00 93.94 735 THR A N 1
ATOM 5869 C CA . THR A 1 735 ? 7.168 21.657 -23.517 1.00 93.94 735 THR A CA 1
ATOM 5870 C C . THR A 1 735 ? 7.415 20.771 -24.731 1.00 93.94 735 THR A C 1
ATOM 5872 O O . THR A 1 735 ? 7.815 19.617 -24.578 1.00 93.94 735 THR A O 1
ATOM 5875 N N . THR A 1 736 ? 7.168 21.292 -25.938 1.00 91.62 736 THR A N 1
ATOM 5876 C CA . THR A 1 736 ? 7.618 20.628 -27.162 1.00 91.62 736 THR A CA 1
ATOM 5877 C C . THR A 1 736 ? 7.991 21.562 -28.306 1.00 91.62 736 THR A C 1
ATOM 5879 O O . THR A 1 736 ? 7.417 22.641 -28.454 1.00 91.62 736 THR A O 1
ATOM 5882 N N . GLU A 1 737 ? 8.994 21.180 -29.103 1.00 92.62 737 GLU A N 1
ATOM 5883 C CA . GLU A 1 737 ? 9.406 21.958 -30.275 1.00 92.62 737 GLU A CA 1
ATOM 5884 C C . GLU A 1 737 ? 8.403 21.769 -31.410 1.00 92.62 737 GLU A C 1
ATOM 5886 O O . GLU A 1 737 ? 7.908 22.750 -31.956 1.00 92.62 737 GLU A O 1
ATOM 5891 N N . VAL A 1 738 ? 8.052 20.524 -31.737 1.00 90.88 738 VAL A N 1
ATOM 5892 C CA . VAL A 1 738 ? 7.108 20.221 -32.820 1.00 90.88 738 VAL A CA 1
ATOM 5893 C C . VAL A 1 738 ? 6.102 19.180 -32.362 1.00 90.88 738 VAL A C 1
ATOM 5895 O O . VAL A 1 738 ? 6.488 18.082 -31.966 1.00 90.88 738 VAL A O 1
ATOM 5898 N N . LEU A 1 739 ? 4.815 19.502 -32.488 1.00 91.06 739 LEU A N 1
ATOM 5899 C CA . LEU A 1 739 ? 3.720 18.545 -32.363 1.00 91.06 739 LEU A CA 1
ATOM 5900 C C . LEU A 1 739 ? 3.079 18.328 -33.738 1.00 91.06 739 LEU A C 1
ATOM 5902 O O . LEU A 1 739 ? 2.441 19.240 -34.253 1.00 91.06 739 LEU A O 1
ATOM 5906 N N . SER A 1 740 ? 3.231 17.129 -34.300 1.00 89.75 740 SER A N 1
ATOM 5907 C CA . SER A 1 740 ? 2.526 16.681 -35.504 1.00 89.75 740 SER A CA 1
ATOM 5908 C C . SER A 1 740 ? 1.323 15.813 -35.131 1.00 89.75 740 SER A C 1
ATOM 5910 O O . SER A 1 740 ? 1.447 14.879 -34.332 1.00 89.75 740 SER A O 1
ATOM 5912 N N . VAL A 1 741 ? 0.155 16.108 -35.697 1.00 86.75 741 VAL A N 1
ATOM 5913 C CA . VAL A 1 741 ? -1.077 15.340 -35.484 1.00 86.75 741 VAL A CA 1
ATOM 5914 C C . VAL A 1 741 ? -1.655 14.907 -36.826 1.00 86.75 741 VAL A C 1
ATOM 5916 O O . VAL A 1 741 ? -2.113 15.740 -37.600 1.00 86.75 741 VAL A O 1
ATOM 5919 N N . GLU A 1 742 ? -1.702 13.595 -37.047 1.00 82.00 742 GLU A N 1
ATOM 5920 C CA . GLU A 1 742 ? -2.271 12.941 -38.229 1.00 82.00 742 GLU A CA 1
ATOM 5921 C C . GLU A 1 742 ? -3.385 11.983 -37.770 1.00 82.00 742 GLU A C 1
ATOM 5923 O O . GLU A 1 742 ? -3.160 10.794 -37.560 1.00 82.00 742 GLU A O 1
ATOM 5928 N N . SER A 1 743 ? -4.593 12.482 -37.500 1.00 65.31 743 SER A N 1
ATOM 5929 C CA . SER A 1 743 ? -5.614 11.694 -36.784 1.00 65.31 743 SER A CA 1
ATOM 5930 C C . SER A 1 743 ? -6.865 11.382 -37.618 1.00 65.31 743 SER A C 1
ATOM 5932 O O . SER A 1 743 ? -7.387 12.216 -38.360 1.00 65.31 743 SER A O 1
ATOM 5934 N N . GLY A 1 744 ? -7.342 10.140 -37.484 1.00 63.25 744 GLY A N 1
ATOM 5935 C CA . GLY A 1 744 ? -8.549 9.610 -38.117 1.00 63.25 744 GLY A CA 1
ATOM 5936 C C . GLY A 1 744 ? -9.852 10.017 -37.415 1.00 63.25 744 GLY A C 1
ATOM 5937 O O . GLY A 1 744 ? -9.857 10.709 -36.399 1.00 63.25 744 GLY A O 1
ATOM 5938 N N . ASN A 1 745 ? -10.988 9.551 -37.952 1.00 59.81 745 ASN A N 1
ATOM 5939 C CA . ASN A 1 745 ? -12.338 10.091 -37.701 1.00 59.81 745 ASN A CA 1
ATOM 5940 C C . ASN A 1 745 ? -12.838 10.164 -36.248 1.00 59.81 745 ASN A C 1
ATOM 5942 O O . ASN A 1 745 ? -13.896 10.748 -36.006 1.00 59.81 745 ASN A O 1
ATOM 5946 N N . LYS A 1 746 ? -12.161 9.530 -35.285 1.00 69.25 746 LYS A N 1
ATOM 5947 C CA . LYS A 1 746 ? -12.633 9.406 -33.897 1.00 69.25 746 LYS A CA 1
ATOM 5948 C C . LYS A 1 746 ? -11.552 9.673 -32.852 1.00 69.25 746 LYS A C 1
ATOM 5950 O O . LYS A 1 746 ? -11.714 9.238 -31.709 1.00 69.25 746 LYS A O 1
ATOM 5955 N N . SER A 1 747 ? -10.456 10.343 -33.207 1.00 76.06 747 SER A N 1
ATOM 5956 C CA . SER A 1 747 ? -9.425 10.699 -32.225 1.00 76.06 747 SER A CA 1
ATOM 5957 C C . SER A 1 747 ? -9.506 12.161 -31.789 1.00 76.06 747 SER A C 1
ATOM 5959 O O . SER A 1 747 ? -9.832 13.067 -32.560 1.00 76.06 747 SER A O 1
ATOM 5961 N N . LYS A 1 748 ? -9.239 12.378 -30.499 1.00 84.75 748 LYS A N 1
ATOM 5962 C CA . LYS A 1 748 ? -9.204 13.695 -29.869 1.00 84.75 748 LYS A CA 1
ATOM 5963 C C . LYS A 1 748 ? -7.821 13.953 -29.284 1.00 84.75 748 LYS A C 1
ATOM 5965 O O . LYS A 1 748 ? -7.376 13.218 -28.410 1.00 84.75 748 LYS A O 1
ATOM 5970 N N . VAL A 1 749 ? -7.173 15.034 -29.695 1.00 88.31 749 VAL A N 1
ATOM 5971 C CA . VAL A 1 749 ? -5.919 15.501 -29.096 1.00 88.31 749 VAL A CA 1
ATOM 5972 C C . VAL A 1 749 ? -6.211 16.756 -28.287 1.00 88.31 749 VAL A C 1
ATOM 5974 O O . VAL A 1 749 ? -6.740 17.732 -28.807 1.00 88.31 749 VAL A O 1
ATOM 5977 N N . THR A 1 750 ? -5.920 16.733 -26.990 1.00 88.75 750 THR A N 1
ATOM 5978 C CA . THR A 1 750 ? -6.093 17.889 -26.103 1.00 88.75 750 THR A CA 1
ATOM 5979 C C . THR A 1 750 ? -4.746 18.320 -25.555 1.00 88.75 750 THR A C 1
ATOM 5981 O O . THR A 1 750 ? -4.059 17.519 -24.929 1.00 88.75 750 THR A O 1
ATOM 5984 N N . VAL A 1 751 ? -4.395 19.588 -25.729 1.00 88.94 751 VAL A N 1
ATOM 5985 C CA . VAL A 1 751 ? -3.166 20.184 -25.209 1.00 88.94 751 VAL A CA 1
ATOM 5986 C C . VAL A 1 751 ? -3.524 21.304 -24.234 1.00 88.94 751 VAL A C 1
ATOM 5988 O O . VAL A 1 751 ? -4.387 22.141 -24.509 1.00 88.94 751 VAL A O 1
ATOM 5991 N N . SER A 1 752 ? -2.892 21.328 -23.064 1.00 88.69 752 SER A N 1
ATOM 5992 C CA . SER A 1 752 ? -3.182 22.329 -22.034 1.00 88.69 752 SER A CA 1
ATOM 5993 C C . SER A 1 752 ? -1.927 22.844 -21.342 1.00 88.69 752 SER A C 1
ATOM 5995 O O . SER A 1 752 ? -1.013 22.067 -21.081 1.00 88.69 752 SER A O 1
ATOM 5997 N N . ALA A 1 753 ? -1.868 24.149 -21.060 1.00 87.81 753 ALA A N 1
ATOM 5998 C CA . ALA A 1 753 ? -0.767 24.772 -20.310 1.00 87.81 753 ALA A CA 1
ATOM 5999 C C . ALA A 1 753 ? 0.637 24.378 -20.828 1.00 87.81 753 ALA A C 1
ATOM 6001 O O . ALA A 1 753 ? 1.553 24.116 -20.061 1.00 87.81 753 ALA A O 1
ATOM 6002 N N . THR A 1 754 ? 0.784 24.268 -22.151 1.00 89.75 754 THR A N 1
ATOM 6003 C CA . THR A 1 754 ? 1.975 23.710 -22.812 1.00 89.75 754 THR A CA 1
ATO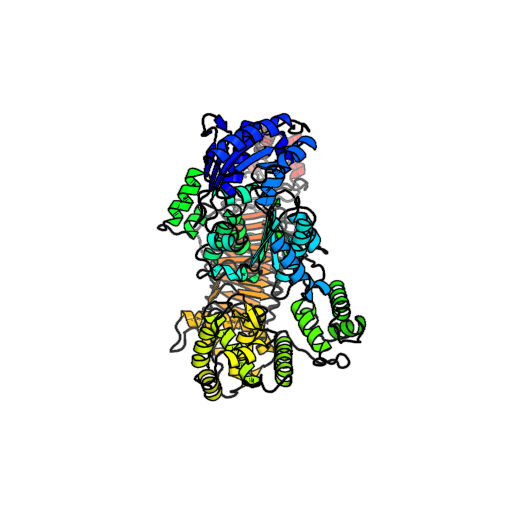M 6004 C C . THR A 1 754 ? 2.622 24.759 -23.711 1.00 89.75 754 THR A C 1
ATOM 6006 O O . THR A 1 754 ? 1.908 25.528 -24.365 1.00 89.75 754 THR A O 1
ATOM 6009 N N . ARG A 1 755 ? 3.957 24.778 -23.778 1.00 90.81 755 ARG A N 1
ATOM 6010 C CA . ARG A 1 755 ? 4.709 25.585 -24.754 1.00 90.81 755 ARG A CA 1
ATOM 6011 C C . ARG A 1 755 ? 5.038 24.749 -25.995 1.00 90.81 755 ARG A C 1
ATOM 6013 O O . ARG A 1 755 ? 5.621 23.679 -25.858 1.00 90.81 755 ARG A O 1
ATOM 6020 N N . LEU A 1 756 ? 4.680 25.254 -27.174 1.00 88.31 756 LEU A N 1
ATOM 6021 C CA . LEU A 1 756 ? 4.838 24.631 -28.491 1.00 88.31 756 LEU A CA 1
ATOM 6022 C C . LEU A 1 756 ? 5.614 25.581 -29.415 1.00 88.31 756 LEU A C 1
ATOM 6024 O O . LEU A 1 756 ? 5.164 26.710 -29.613 1.00 88.31 756 LEU A O 1
ATOM 6028 N N . ALA A 1 757 ? 6.730 25.170 -30.025 1.00 87.00 757 ALA A N 1
ATOM 6029 C CA . ALA A 1 757 ? 7.360 26.018 -31.051 1.00 87.00 757 ALA A CA 1
ATOM 6030 C C . ALA A 1 757 ? 6.599 25.939 -32.389 1.00 87.00 757 ALA A C 1
ATOM 6032 O O . ALA A 1 757 ? 6.345 26.971 -33.010 1.00 87.00 757 ALA A O 1
ATOM 6033 N N . ALA A 1 758 ? 6.151 24.747 -32.786 1.00 84.12 758 ALA A N 1
ATOM 6034 C CA . ALA A 1 758 ? 5.306 24.514 -33.950 1.00 84.12 758 ALA A CA 1
ATOM 6035 C C . ALA A 1 758 ? 4.244 23.432 -33.685 1.00 84.12 758 ALA A C 1
ATOM 6037 O O . ALA A 1 758 ? 4.488 22.443 -32.991 1.00 84.12 758 ALA A O 1
ATOM 6038 N N . LEU A 1 759 ? 3.066 23.625 -34.272 1.00 84.88 759 LEU A N 1
ATOM 6039 C CA . LEU A 1 759 ? 1.981 22.652 -34.343 1.00 84.88 759 LEU A CA 1
ATOM 6040 C C . LEU A 1 759 ? 1.677 22.379 -35.819 1.00 84.88 759 LEU A C 1
ATOM 6042 O O . LEU A 1 759 ? 1.213 23.282 -36.511 1.00 84.88 759 LEU A O 1
ATOM 6046 N N . ASP A 1 760 ? 1.903 21.153 -36.274 1.00 83.50 760 ASP A N 1
ATOM 6047 C CA . ASP A 1 760 ? 1.560 20.694 -37.617 1.00 83.50 760 ASP A CA 1
ATOM 6048 C C . ASP A 1 760 ? 0.350 19.744 -37.513 1.00 83.50 760 ASP A C 1
ATOM 6050 O O . ASP A 1 760 ? 0.354 18.789 -36.737 1.00 83.50 760 ASP A O 1
ATOM 6054 N N . VAL A 1 761 ? -0.728 20.022 -38.246 1.00 78.25 761 VAL A N 1
ATOM 6055 C CA . VAL A 1 761 ? -1.955 19.209 -38.215 1.00 78.25 761 VAL A CA 1
ATOM 6056 C C . VAL A 1 761 ? -2.314 18.779 -39.630 1.00 78.25 761 VAL A C 1
ATOM 6058 O O . VAL A 1 761 ? -2.669 19.618 -40.455 1.00 78.25 761 VAL A O 1
ATOM 6061 N N . GLU A 1 762 ? -2.266 17.475 -39.890 1.00 75.44 762 GLU A N 1
ATOM 6062 C CA . GLU A 1 762 ? -2.745 16.874 -41.133 1.00 75.44 762 GLU A CA 1
ATOM 6063 C C . GLU A 1 762 ? -4.174 16.365 -40.923 1.00 75.44 762 GLU A C 1
ATOM 6065 O O . GLU A 1 762 ? -4.445 15.563 -40.022 1.00 75.44 762 GLU A O 1
ATOM 6070 N N . VAL A 1 763 ? -5.121 16.874 -41.712 1.00 63.69 763 VAL A N 1
ATOM 6071 C CA . VAL A 1 763 ? -6.551 16.726 -41.417 1.00 63.69 763 VAL A CA 1
ATOM 6072 C C . VAL A 1 763 ? -7.220 15.721 -42.350 1.00 63.69 763 VAL A C 1
ATOM 6074 O O . VAL A 1 763 ? -7.575 16.076 -43.473 1.00 63.69 763 VAL A O 1
ATOM 6077 N N . PRO A 1 764 ? -7.517 14.508 -41.850 1.00 51.97 764 PRO A N 1
ATOM 6078 C CA . PRO A 1 764 ? -8.660 13.768 -42.345 1.00 51.97 764 PRO A CA 1
ATOM 6079 C C . PRO A 1 764 ? -9.909 13.941 -41.475 1.00 51.97 764 PRO A C 1
ATOM 6081 O O . PRO A 1 764 ? -10.937 14.127 -42.099 1.00 51.97 764 PRO A O 1
ATOM 6084 N N . ASN A 1 765 ? -9.887 13.935 -40.119 1.00 62.22 765 ASN A N 1
ATOM 6085 C CA . ASN A 1 765 ? -11.092 14.145 -39.260 1.00 62.22 765 ASN A CA 1
ATOM 6086 C C . ASN A 1 765 ? -10.835 14.242 -37.723 1.00 62.22 765 ASN A C 1
ATOM 6088 O O . ASN A 1 765 ? -11.636 13.775 -36.906 1.00 62.22 765 ASN A O 1
ATOM 6092 N N . ALA A 1 766 ? -9.723 14.837 -37.295 1.00 63.25 766 ALA A N 1
ATOM 6093 C CA . ALA A 1 766 ? -9.351 14.920 -35.878 1.00 63.25 766 ALA A CA 1
ATOM 6094 C C . ALA A 1 766 ? -10.029 16.082 -35.117 1.00 63.25 766 ALA A C 1
ATOM 6096 O O . ALA A 1 766 ? -10.246 17.161 -35.677 1.00 63.25 766 ALA A O 1
ATOM 6097 N N . ILE A 1 767 ? -10.281 15.909 -33.809 1.00 75.12 767 ILE A N 1
ATOM 6098 C CA . ILE A 1 767 ? -10.579 17.029 -32.894 1.00 75.12 767 ILE A CA 1
ATOM 6099 C C . ILE A 1 767 ? -9.298 17.407 -32.154 1.00 75.12 767 ILE A C 1
ATOM 6101 O O . ILE A 1 767 ? -8.816 16.633 -31.328 1.00 75.12 767 ILE A O 1
ATOM 6105 N N . VAL A 1 768 ? -8.781 18.612 -32.392 1.00 79.88 768 VAL A N 1
ATOM 6106 C CA . VAL A 1 768 ? -7.600 19.134 -31.692 1.00 79.88 768 VAL A CA 1
ATOM 6107 C C . VAL A 1 768 ? -8.005 20.338 -30.841 1.00 79.88 768 VAL A C 1
ATOM 6109 O O . VAL A 1 768 ? -8.463 21.355 -31.356 1.00 79.88 768 VAL A O 1
ATOM 6112 N N . GLU A 1 769 ? -7.860 20.237 -29.521 1.00 82.25 769 GLU A N 1
ATOM 6113 C CA . GLU A 1 769 ? -8.220 21.285 -28.560 1.00 82.25 769 GLU A CA 1
ATOM 6114 C C . GLU A 1 769 ? -6.978 21.772 -27.812 1.00 82.25 769 GLU A C 1
ATOM 6116 O O . GLU A 1 769 ? -6.344 21.001 -27.101 1.00 82.25 769 GLU A O 1
ATOM 6121 N N . LEU A 1 770 ? -6.650 23.059 -27.917 1.00 81.88 770 LEU A N 1
ATOM 6122 C CA . LEU A 1 770 ? -5.563 23.691 -27.175 1.00 81.88 770 LEU A CA 1
ATOM 6123 C C . LEU A 1 770 ? -6.109 24.724 -26.190 1.00 81.88 770 LEU A C 1
ATOM 6125 O O . LEU A 1 770 ? -6.952 25.555 -26.538 1.00 81.88 770 LEU A O 1
ATOM 6129 N N . THR A 1 771 ? -5.617 24.688 -24.953 1.00 78.50 771 THR A N 1
ATOM 6130 C CA . THR A 1 771 ? -6.070 25.558 -23.858 1.00 78.50 771 THR A CA 1
ATOM 6131 C C . THR A 1 771 ? -4.887 26.126 -23.077 1.00 78.50 771 THR A C 1
ATOM 6133 O O . THR A 1 771 ? -4.040 25.380 -22.601 1.00 78.50 771 THR A O 1
ATOM 6136 N N . HIS A 1 772 ? -4.803 27.447 -22.916 1.00 81.69 772 HIS A N 1
ATOM 6137 C CA . HIS A 1 772 ? -3.709 28.089 -22.162 1.00 81.69 772 HIS A CA 1
ATOM 6138 C C . HIS A 1 772 ? -2.290 27.745 -22.666 1.00 81.69 772 HIS A C 1
ATOM 6140 O O . HIS A 1 772 ? -1.353 27.693 -21.876 1.00 81.69 772 HIS A O 1
ATOM 6146 N N . CYS A 1 773 ? -2.120 27.509 -23.970 1.00 82.00 773 CYS A N 1
ATOM 6147 C CA . CYS A 1 773 ? -0.822 27.182 -24.571 1.00 82.00 773 CYS A CA 1
ATOM 6148 C C . CYS A 1 773 ? -0.063 28.427 -25.064 1.00 82.00 773 CYS A C 1
ATOM 6150 O O . CYS A 1 773 ? -0.677 29.432 -25.420 1.00 82.00 773 CYS A O 1
ATOM 6152 N N . ASP A 1 774 ? 1.262 28.339 -25.142 1.00 82.69 774 ASP A N 1
ATOM 6153 C CA . ASP A 1 774 ? 2.147 29.318 -25.794 1.00 82.69 774 ASP A CA 1
ATOM 6154 C C . ASP A 1 774 ? 2.658 28.694 -27.099 1.00 82.69 774 ASP A C 1
ATOM 6156 O O . ASP A 1 774 ? 3.326 27.667 -27.038 1.00 82.69 774 ASP A O 1
ATOM 6160 N N . ILE A 1 775 ? 2.272 29.226 -28.262 1.00 80.88 775 ILE A N 1
ATOM 6161 C CA . ILE A 1 775 ? 2.433 28.575 -29.573 1.00 80.88 775 ILE A CA 1
ATOM 6162 C C . ILE A 1 775 ? 3.199 29.487 -30.536 1.00 80.88 775 ILE A C 1
ATOM 6164 O O . ILE A 1 775 ? 2.732 30.576 -30.862 1.00 80.88 775 ILE A O 1
ATOM 6168 N N . GLY A 1 776 ? 4.345 29.029 -31.041 1.00 74.81 776 GLY A N 1
ATOM 6169 C CA . GLY A 1 776 ? 5.150 29.773 -32.014 1.00 74.81 776 GLY A CA 1
ATOM 6170 C C . GLY A 1 776 ? 4.520 29.828 -33.410 1.00 74.81 776 GLY A C 1
ATOM 6171 O O . GLY A 1 776 ? 4.321 30.917 -33.948 1.00 74.81 776 GLY A O 1
ATOM 6172 N N . ALA A 1 777 ? 4.174 28.669 -33.979 1.00 75.31 777 ALA A N 1
ATOM 6173 C CA . ALA A 1 777 ? 3.595 28.532 -35.318 1.00 75.31 777 ALA A CA 1
ATOM 6174 C C . ALA A 1 777 ? 2.533 27.420 -35.388 1.00 75.31 777 ALA A C 1
ATOM 6176 O O . ALA A 1 777 ? 2.609 26.436 -34.654 1.00 75.31 777 ALA A O 1
ATOM 6177 N N . VAL A 1 778 ? 1.564 27.561 -36.300 1.00 74.69 778 VAL A N 1
ATOM 6178 C CA . VAL A 1 778 ? 0.554 26.533 -36.606 1.00 74.69 778 VAL A CA 1
ATOM 6179 C C . VAL A 1 778 ? 0.491 26.324 -38.118 1.00 74.69 778 VAL A C 1
ATOM 6181 O O . VAL A 1 778 ? 0.295 27.291 -38.857 1.00 74.69 778 VAL A O 1
ATOM 6184 N N . ARG A 1 779 ? 0.627 25.078 -38.577 1.00 73.56 779 ARG A N 1
ATOM 6185 C CA . ARG A 1 779 ? 0.446 24.678 -39.978 1.00 73.56 779 ARG A CA 1
ATOM 6186 C C . ARG A 1 779 ? -0.656 23.639 -40.079 1.00 73.56 779 ARG A C 1
ATOM 6188 O O . ARG A 1 779 ? -0.718 22.716 -39.270 1.00 73.56 779 ARG A O 1
ATOM 6195 N N . VAL A 1 780 ? -1.517 23.793 -41.078 1.00 71.25 780 VAL A N 1
ATOM 6196 C CA . VAL A 1 780 ? -2.616 22.861 -41.329 1.00 71.25 780 VAL A CA 1
ATOM 6197 C C . VAL A 1 780 ? -2.539 22.390 -42.775 1.00 71.25 780 VAL A C 1
ATOM 6199 O O . VAL A 1 780 ? -2.593 23.202 -43.702 1.00 71.25 780 VAL A O 1
ATOM 6202 N N . SER A 1 781 ? -2.411 21.081 -42.965 1.00 68.38 781 SER A N 1
ATOM 6203 C CA . SER A 1 781 ? -2.337 20.431 -44.273 1.00 68.38 781 SER A CA 1
ATOM 6204 C C . SER A 1 781 ? -3.515 19.481 -44.490 1.00 68.38 781 SER A C 1
ATOM 6206 O O . SER A 1 781 ? -4.057 18.886 -43.557 1.00 68.38 781 SER A O 1
ATOM 6208 N N . THR A 1 782 ? -3.918 19.340 -45.750 1.00 59.81 782 THR A N 1
ATOM 6209 C CA . THR A 1 782 ? -4.888 18.347 -46.219 1.00 59.81 782 THR A CA 1
ATOM 6210 C C . THR A 1 782 ? -4.152 17.233 -46.968 1.00 59.81 782 THR A C 1
ATOM 6212 O O . THR A 1 782 ? -3.218 17.535 -47.719 1.00 59.81 782 THR A O 1
ATOM 6215 N N . PRO A 1 783 ? -4.539 15.956 -46.793 1.00 58.09 783 PRO A N 1
ATOM 6216 C CA . PRO A 1 783 ? -3.956 14.857 -47.553 1.00 58.09 783 PRO A CA 1
ATOM 6217 C C . PRO A 1 783 ? -4.191 15.054 -49.054 1.00 58.09 783 PRO A C 1
ATOM 6219 O O . PRO A 1 783 ? -5.279 15.447 -49.475 1.00 58.09 783 PRO A O 1
ATOM 6222 N N . SER A 1 784 ? -3.192 14.737 -49.874 1.00 52.28 784 SER A N 1
ATOM 6223 C CA . SER A 1 784 ? -3.222 14.938 -51.329 1.00 52.28 784 SER A CA 1
ATOM 6224 C C . SER A 1 784 ? -4.238 14.065 -52.089 1.00 52.28 784 SER A C 1
ATOM 6226 O O . SER A 1 784 ? -4.514 14.363 -53.248 1.00 52.28 784 SER A O 1
ATOM 6228 N N . ASP A 1 785 ? -4.824 13.040 -51.451 1.00 51.03 785 ASP A N 1
ATOM 6229 C CA . ASP A 1 785 ? -5.465 11.907 -52.146 1.00 51.03 785 ASP A CA 1
ATOM 6230 C C . ASP A 1 785 ? -6.975 11.677 -51.898 1.00 51.03 785 ASP A C 1
ATOM 6232 O O . ASP A 1 785 ? -7.492 10.639 -52.309 1.00 51.03 785 ASP A O 1
ATOM 6236 N N . GLN A 1 786 ? -7.746 12.584 -51.277 1.00 49.59 786 GLN A N 1
ATOM 6237 C CA . GLN A 1 786 ? -9.190 12.326 -51.066 1.00 49.59 786 GLN A CA 1
ATOM 6238 C C . GLN A 1 786 ? -10.119 13.504 -51.400 1.00 49.59 786 GLN A C 1
ATOM 6240 O O . GLN A 1 786 ? -10.357 14.391 -50.589 1.00 49.59 786 GLN A O 1
ATOM 6245 N N . GLN A 1 787 ? -10.747 13.436 -52.581 1.00 41.59 787 GLN A N 1
ATOM 6246 C CA . GLN A 1 787 ? -11.859 14.296 -53.028 1.00 41.59 787 GLN A CA 1
ATOM 6247 C C . GLN A 1 787 ? -13.228 13.944 -52.389 1.00 41.59 787 GLN A C 1
ATOM 6249 O O . GLN A 1 787 ? -14.243 14.516 -52.776 1.00 41.59 787 GLN A O 1
ATOM 6254 N N . SER A 1 788 ? -13.308 13.007 -51.432 1.00 42.03 788 SER A N 1
ATOM 6255 C CA . SER A 1 788 ? -14.586 12.388 -51.018 1.00 42.03 788 SER A CA 1
ATOM 6256 C C . SER A 1 788 ? -14.998 12.547 -49.545 1.00 42.03 788 SER A C 1
ATOM 6258 O O . SER A 1 788 ? -15.766 11.724 -49.050 1.00 42.03 788 SER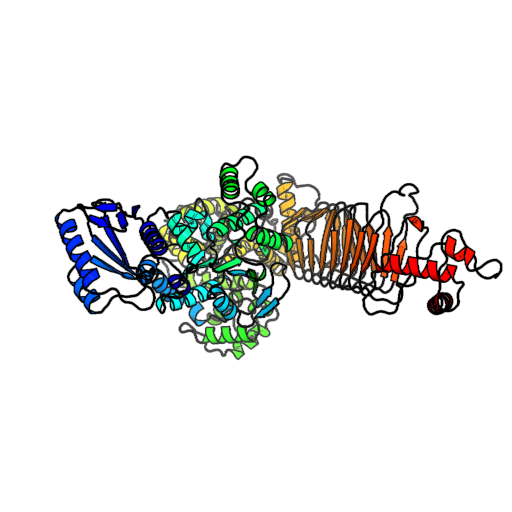 A O 1
ATOM 6260 N N . LEU A 1 789 ? -14.551 13.576 -48.818 1.00 42.53 789 LEU A N 1
ATOM 6261 C CA . LEU A 1 789 ? -14.969 13.805 -47.420 1.00 42.53 789 LEU A CA 1
ATOM 6262 C C . LEU A 1 789 ? -15.416 15.256 -47.171 1.00 42.53 789 LEU A C 1
ATOM 6264 O O . LEU A 1 789 ? -14.806 15.994 -46.410 1.00 42.53 789 LEU A O 1
ATOM 6268 N N . ILE A 1 790 ? -16.535 15.651 -47.788 1.00 39.19 790 ILE A N 1
ATOM 6269 C CA . ILE A 1 790 ? -17.204 16.954 -47.566 1.00 39.19 790 ILE A CA 1
ATOM 6270 C C . ILE A 1 790 ? -18.256 16.875 -46.422 1.00 39.19 790 ILE A C 1
ATOM 6272 O O . ILE A 1 790 ? -18.995 17.816 -46.165 1.00 39.19 790 ILE A O 1
ATOM 6276 N N . GLN A 1 791 ? -18.341 15.771 -45.663 1.00 42.28 791 GLN A N 1
ATOM 6277 C CA . GLN A 1 791 ? -19.411 15.567 -44.659 1.00 42.28 791 GLN A CA 1
ATOM 6278 C C . GLN A 1 791 ? -18.971 15.438 -43.193 1.00 42.28 791 GLN A C 1
ATOM 6280 O O . GLN A 1 791 ? -19.753 14.985 -42.355 1.00 42.28 791 GLN A O 1
ATOM 6285 N N . SER A 1 792 ? -17.763 15.856 -42.822 1.00 43.69 792 SER A N 1
ATOM 6286 C CA . SER A 1 792 ? -17.289 15.698 -41.443 1.00 43.69 792 SER A CA 1
ATOM 6287 C C . SER A 1 792 ? -16.670 16.979 -40.883 1.00 43.69 792 SER A C 1
ATOM 6289 O O . SER A 1 792 ? -15.767 17.577 -41.454 1.00 43.69 792 SER A O 1
ATOM 6291 N N . ALA A 1 793 ? -17.226 17.437 -39.756 1.00 44.50 793 ALA A N 1
ATOM 6292 C CA . ALA A 1 793 ? -16.877 18.704 -39.125 1.00 44.50 793 ALA A CA 1
ATOM 6293 C C . ALA A 1 793 ? -15.461 18.654 -38.530 1.00 44.50 793 ALA A C 1
ATOM 6295 O O . ALA A 1 793 ? -15.245 18.084 -37.459 1.00 44.50 793 ALA A O 1
ATOM 6296 N N . GLN A 1 794 ? -14.522 19.302 -39.211 1.00 57.16 794 GLN A N 1
ATOM 6297 C CA . GLN A 1 794 ? -13.141 19.492 -38.774 1.00 57.16 794 GLN A CA 1
ATOM 6298 C C . GLN A 1 794 ? -13.103 20.509 -37.618 1.00 57.16 794 GLN A C 1
ATOM 6300 O O . GLN A 1 794 ? -13.762 21.552 -37.682 1.00 57.16 794 GLN A O 1
ATOM 6305 N N . ARG A 1 795 ? -12.386 20.217 -36.519 1.00 61.81 795 ARG A N 1
ATOM 6306 C CA . ARG A 1 795 ? -12.361 21.102 -35.334 1.00 61.81 795 ARG A CA 1
ATOM 6307 C C . ARG A 1 795 ? -10.967 21.238 -34.724 1.00 61.81 795 ARG A C 1
ATOM 6309 O O . ARG A 1 795 ? -10.563 20.422 -33.898 1.00 61.81 795 ARG A O 1
ATOM 6316 N N . LEU A 1 796 ? -10.298 22.343 -35.056 1.00 70.69 796 LEU A N 1
ATOM 6317 C CA . LEU A 1 796 ? -9.196 22.907 -34.276 1.00 70.69 796 LEU A CA 1
ATOM 6318 C C . LEU A 1 796 ? -9.749 24.008 -33.358 1.00 70.69 796 LEU A C 1
ATOM 6320 O O . LEU A 1 796 ? -10.318 24.995 -33.823 1.00 70.69 796 LEU A O 1
ATOM 6324 N N . VAL A 1 797 ? -9.592 23.851 -32.046 1.00 69.56 797 VAL A N 1
ATOM 6325 C CA . VAL A 1 797 ? -10.120 24.783 -31.040 1.00 69.56 797 VAL A CA 1
ATOM 6326 C C . VAL A 1 797 ? -8.969 25.368 -30.236 1.00 69.56 797 VAL A C 1
ATOM 6328 O O . VAL A 1 797 ? -8.243 24.633 -29.578 1.00 69.56 797 VAL A O 1
ATOM 6331 N N . LEU A 1 798 ? -8.840 26.696 -30.227 1.00 70.00 798 LEU A N 1
ATOM 6332 C CA . LEU A 1 798 ? -7.831 27.415 -29.446 1.00 70.00 798 LEU A CA 1
ATOM 6333 C C . LEU A 1 798 ? -8.523 28.263 -28.369 1.00 70.00 798 LEU A C 1
ATOM 6335 O O . LEU A 1 798 ? -9.303 29.161 -28.689 1.00 70.00 798 LEU A O 1
ATOM 6339 N N . ARG A 1 799 ? -8.244 28.014 -27.083 1.00 67.62 799 ARG A N 1
ATOM 6340 C CA . ARG A 1 799 ? -8.814 28.783 -25.960 1.00 67.62 799 ARG A CA 1
ATOM 6341 C C . ARG A 1 799 ? -7.715 29.405 -25.112 1.00 67.62 799 ARG A C 1
ATOM 6343 O O . ARG A 1 799 ? -6.951 28.705 -24.453 1.00 67.62 799 ARG A O 1
ATOM 6350 N N . ALA A 1 800 ? -7.682 30.736 -25.078 1.00 68.50 800 ALA A N 1
ATOM 6351 C CA . ALA A 1 800 ? -6.760 31.502 -24.239 1.00 68.50 800 ALA A CA 1
ATOM 6352 C C . ALA A 1 800 ? -5.271 31.114 -24.419 1.00 68.50 800 ALA A C 1
ATOM 6354 O O . ALA A 1 800 ? -4.526 31.075 -23.442 1.00 68.50 800 ALA A O 1
ATOM 6355 N N . CYS A 1 801 ? -4.853 30.836 -25.661 1.00 68.94 801 CYS A N 1
ATOM 6356 C CA . CYS A 1 801 ? -3.456 30.603 -26.052 1.00 68.94 801 CYS A CA 1
ATOM 6357 C C . CYS A 1 801 ? -2.740 31.925 -26.432 1.00 68.94 801 CYS A C 1
ATOM 6359 O O . CYS A 1 801 ? -3.404 32.904 -26.780 1.00 68.94 801 CYS A O 1
ATOM 6361 N N . ARG A 1 802 ? -1.401 31.964 -26.374 1.00 66.31 802 ARG A N 1
ATOM 6362 C CA . ARG A 1 802 ? -0.524 33.115 -26.704 1.00 66.31 802 ARG A CA 1
ATOM 6363 C C . ARG A 1 802 ? 0.459 32.744 -27.831 1.00 66.31 802 ARG A C 1
ATOM 6365 O O . ARG A 1 802 ? 0.737 31.562 -27.987 1.00 66.31 802 ARG A O 1
ATOM 6372 N N . GLY A 1 803 ? 0.960 33.716 -28.607 1.00 62.97 803 GLY A N 1
ATOM 6373 C CA . GLY A 1 803 ? 1.969 33.478 -29.657 1.00 62.97 803 GLY A CA 1
ATOM 6374 C C . GLY A 1 803 ? 1.969 34.500 -30.812 1.00 62.97 803 GLY A C 1
ATOM 6375 O O . GLY A 1 803 ? 0.911 35.069 -31.092 1.00 62.97 803 GLY A O 1
ATOM 6376 N N . PRO A 1 804 ? 3.112 34.743 -31.494 1.00 42.69 804 PRO A N 1
ATOM 6377 C CA . PRO A 1 804 ? 3.252 35.765 -32.544 1.00 42.69 804 PRO A CA 1
ATOM 6378 C C . PRO A 1 804 ? 2.588 35.414 -33.894 1.00 42.69 804 PRO A C 1
ATOM 6380 O O . PRO A 1 804 ? 2.546 36.265 -34.774 1.00 42.69 804 PRO A O 1
ATOM 6383 N N . GLY A 1 805 ? 2.056 34.195 -34.068 1.00 45.59 805 GLY A N 1
ATOM 6384 C CA . GLY A 1 805 ? 1.584 33.674 -35.362 1.00 45.59 805 GLY A CA 1
ATOM 6385 C C . GLY A 1 805 ? 0.132 33.185 -35.424 1.00 45.59 805 GLY A C 1
ATOM 6386 O O . GLY A 1 805 ? -0.246 32.571 -36.415 1.00 45.59 805 GLY A O 1
ATOM 6387 N N . VAL A 1 806 ? -0.726 33.458 -34.431 1.00 44.72 806 VAL A N 1
ATOM 6388 C CA . VAL A 1 806 ? -2.172 33.135 -34.561 1.00 44.72 806 VAL A CA 1
ATOM 6389 C C . VAL A 1 806 ? -2.878 34.073 -35.571 1.00 44.72 806 VAL A C 1
ATOM 6391 O O . VAL A 1 806 ? -4.068 33.924 -35.832 1.00 44.72 806 VAL A O 1
ATOM 6394 N N . GLU A 1 807 ? -2.157 35.039 -36.152 1.00 35.94 807 GLU A N 1
ATOM 6395 C CA . GLU A 1 807 ? -2.625 35.935 -37.223 1.00 35.94 807 GLU A CA 1
ATOM 6396 C C . GLU A 1 807 ? -2.332 35.407 -38.641 1.00 35.94 807 GLU A C 1
ATOM 6398 O O . GLU A 1 807 ? -2.899 35.922 -39.600 1.00 35.94 807 GLU A O 1
ATOM 6403 N N . SER A 1 808 ? -1.518 34.354 -38.794 1.00 39.53 808 SER A N 1
ATOM 6404 C CA . SER A 1 808 ? -1.263 33.700 -40.085 1.00 39.53 808 SER A CA 1
ATOM 6405 C C . SER A 1 808 ? -1.316 32.177 -39.942 1.00 39.53 808 SER A C 1
ATOM 6407 O O . SER A 1 808 ? -0.297 31.515 -39.741 1.00 39.53 808 SER A O 1
ATOM 6409 N N . ILE A 1 809 ? -2.521 31.615 -40.041 1.00 44.75 809 ILE A N 1
ATOM 6410 C CA . ILE A 1 809 ? -2.701 30.173 -40.237 1.00 44.75 809 ILE A CA 1
ATOM 6411 C C . ILE A 1 809 ? -2.394 29.906 -41.711 1.00 44.75 809 ILE A C 1
ATOM 6413 O O . ILE A 1 809 ? -3.106 30.397 -42.585 1.00 44.75 809 ILE A O 1
ATOM 6417 N N . ALA A 1 810 ? -1.315 29.178 -41.994 1.00 38.28 810 ALA A N 1
ATOM 6418 C CA . ALA A 1 810 ? -1.027 28.734 -43.352 1.00 38.28 810 ALA A CA 1
ATOM 6419 C C . ALA A 1 810 ? -1.892 27.504 -43.649 1.00 38.28 810 ALA A C 1
ATOM 6421 O O . ALA A 1 810 ? -1.667 26.432 -43.080 1.00 38.28 810 ALA A O 1
ATOM 6422 N N . PHE A 1 811 ? -2.894 27.684 -44.504 1.00 41.47 811 PHE A N 1
ATOM 6423 C CA . PHE A 1 811 ? -3.698 26.597 -45.046 1.00 41.47 811 PHE A CA 1
ATOM 6424 C C . PHE A 1 811 ? -2.992 26.012 -46.273 1.00 41.47 811 PHE A C 1
ATOM 6426 O O . PHE A 1 811 ? -2.538 26.755 -47.145 1.00 41.47 811 PHE A O 1
ATOM 6433 N N . GLY A 1 812 ? -2.909 24.683 -46.361 1.00 42.25 812 GLY A N 1
ATOM 6434 C CA . GLY A 1 812 ? -2.749 24.004 -47.653 1.00 42.25 812 GLY A CA 1
ATOM 6435 C C . GLY A 1 812 ? -3.974 24.229 -48.557 1.00 42.25 812 GLY A C 1
ATOM 6436 O O . GLY A 1 812 ? -4.824 25.059 -48.251 1.00 42.25 812 GLY A O 1
ATOM 6437 N N . ARG A 1 813 ? -4.117 23.486 -49.664 1.00 36.91 813 ARG A N 1
ATOM 6438 C CA . ARG A 1 813 ? -5.365 23.482 -50.461 1.00 36.91 813 ARG A CA 1
ATOM 6439 C C . ARG A 1 813 ? -6.532 22.990 -49.584 1.00 36.91 813 ARG A C 1
ATOM 6441 O O . ARG A 1 813 ? -6.771 21.788 -49.498 1.00 36.91 813 ARG A O 1
ATOM 6448 N N . VAL A 1 814 ? -7.216 23.898 -48.895 1.00 36.22 814 VAL A N 1
ATOM 6449 C CA . VAL A 1 814 ? -8.355 23.614 -48.013 1.00 36.22 814 VAL A CA 1
ATOM 6450 C C . VAL A 1 814 ? -9.524 24.475 -48.463 1.00 36.22 814 VAL A C 1
ATOM 6452 O O . VAL A 1 814 ? -9.357 25.673 -48.673 1.00 36.22 814 VAL A O 1
ATOM 6455 N N . ASP A 1 815 ? -10.692 23.858 -48.608 1.00 37.78 815 ASP A N 1
ATOM 6456 C CA . ASP A 1 815 ? -11.941 24.546 -48.920 1.00 37.78 815 ASP A CA 1
ATOM 6457 C C . ASP A 1 815 ? -12.384 25.414 -47.716 1.00 37.78 815 ASP A C 1
ATOM 6459 O O . ASP A 1 815 ? -12.646 24.859 -46.635 1.00 37.78 815 ASP A O 1
ATOM 6463 N N . PRO A 1 816 ? -12.460 26.754 -47.856 1.00 38.16 816 PRO A N 1
ATOM 6464 C CA . PRO A 1 816 ? -12.796 27.674 -46.768 1.00 38.16 816 PRO A CA 1
ATOM 6465 C C . PRO A 1 816 ? -14.156 27.408 -46.106 1.00 38.16 816 PRO A C 1
ATOM 6467 O O . PRO A 1 816 ? -14.341 27.778 -44.946 1.00 38.16 816 PRO A O 1
ATOM 6470 N N . GLU A 1 817 ? -15.100 26.752 -46.791 1.00 36.41 817 GLU A N 1
ATOM 6471 C CA . GLU A 1 817 ? -16.440 26.483 -46.246 1.00 36.41 817 GLU A CA 1
ATOM 6472 C C . GLU A 1 817 ? -16.456 25.393 -45.155 1.00 36.41 817 GLU A C 1
ATOM 6474 O O . GLU A 1 817 ? -17.379 25.328 -44.335 1.00 36.41 817 GLU A O 1
ATOM 6479 N N . THR A 1 818 ? -15.419 24.548 -45.092 1.00 34.56 818 THR A N 1
ATOM 6480 C CA . THR A 1 818 ? -15.375 23.368 -44.204 1.00 34.56 818 THR A CA 1
ATOM 6481 C C . THR A 1 818 ? -14.594 23.575 -42.901 1.00 34.56 818 THR A C 1
ATOM 6483 O O . THR A 1 818 ? -14.766 22.804 -41.949 1.00 34.56 818 THR A O 1
ATOM 6486 N N . PHE A 1 819 ? -13.782 24.634 -42.801 1.00 35.19 819 PHE A N 1
ATOM 6487 C CA . PHE A 1 819 ? -12.869 24.859 -41.677 1.00 35.19 819 PHE A CA 1
ATOM 6488 C C . PHE A 1 819 ? -13.326 26.023 -40.781 1.00 35.19 819 PHE A C 1
ATOM 6490 O O . PHE A 1 819 ? -13.382 27.174 -41.204 1.00 35.19 819 PHE A O 1
ATOM 6497 N N . ARG A 1 820 ? -13.621 25.759 -39.497 1.00 40.81 820 ARG A N 1
ATOM 6498 C CA . ARG A 1 820 ? -13.994 26.803 -38.516 1.00 40.81 820 ARG A CA 1
ATOM 6499 C C . ARG A 1 820 ? -12.931 26.974 -37.432 1.00 40.81 820 ARG A C 1
ATOM 6501 O O . ARG A 1 820 ? -12.832 26.152 -36.524 1.00 40.81 820 ARG A O 1
ATOM 6508 N N . VAL A 1 821 ? -12.210 28.096 -37.460 1.00 39.28 821 VAL A N 1
ATOM 6509 C CA . VAL A 1 821 ? -11.368 28.551 -36.339 1.00 39.28 821 VAL A CA 1
ATOM 6510 C C . VAL A 1 821 ? -12.235 29.331 -35.353 1.00 39.28 821 VAL A C 1
ATOM 6512 O O . VAL A 1 821 ? -12.656 30.451 -35.631 1.00 39.28 821 VAL A O 1
ATOM 6515 N N . VAL A 1 822 ? -12.504 28.762 -34.177 1.00 36.25 822 VAL A N 1
ATOM 6516 C CA . VAL A 1 822 ? -13.224 29.470 -33.104 1.00 36.25 822 VAL A CA 1
ATOM 6517 C C . VAL A 1 822 ? -12.211 30.070 -32.131 1.00 36.25 822 VAL A C 1
ATOM 6519 O O . VAL A 1 822 ? -11.693 29.375 -31.257 1.00 36.25 822 VAL A O 1
ATOM 6522 N N . LYS A 1 823 ? -11.928 31.371 -32.267 1.00 36.12 823 LYS A N 1
ATOM 6523 C CA . LYS A 1 823 ? -11.142 32.145 -31.292 1.00 36.12 823 LYS A CA 1
ATOM 6524 C C . LYS A 1 823 ? -12.098 32.734 -30.251 1.00 36.12 823 LYS A C 1
ATOM 6526 O O . LYS A 1 823 ? -12.801 33.698 -30.529 1.00 36.12 823 LYS A O 1
ATOM 6531 N N . ALA A 1 824 ? -12.153 32.154 -29.052 1.00 31.70 824 ALA A N 1
ATOM 6532 C CA . ALA A 1 824 ? -12.960 32.710 -27.964 1.00 31.70 824 ALA A CA 1
ATOM 6533 C C . ALA A 1 824 ? -12.272 33.963 -27.386 1.00 31.70 824 ALA A C 1
ATOM 6535 O O . ALA A 1 824 ? -11.138 33.885 -26.905 1.00 31.70 824 ALA A O 1
ATOM 6536 N N . ALA A 1 825 ? -12.940 35.116 -27.461 1.00 30.17 825 ALA A N 1
ATOM 6537 C CA . ALA A 1 825 ? -12.415 36.394 -26.989 1.00 30.17 825 ALA A CA 1
ATOM 6538 C C . ALA A 1 825 ? -12.202 36.397 -25.464 1.00 30.17 825 ALA A C 1
ATOM 6540 O O . ALA A 1 825 ? -13.093 36.047 -24.689 1.00 30.17 825 ALA A O 1
ATOM 6541 N N . ASN A 1 826 ? -11.023 36.841 -25.022 1.00 29.09 826 ASN A N 1
ATOM 6542 C CA . ASN A 1 826 ? -10.776 37.171 -23.621 1.00 29.09 826 ASN A CA 1
ATOM 6543 C C . ASN A 1 826 ? -11.522 38.466 -23.272 1.00 29.09 826 ASN A C 1
ATOM 6545 O O . ASN A 1 826 ? -11.373 39.471 -23.971 1.00 29.09 826 ASN A O 1
ATOM 6549 N N . ARG A 1 827 ? -12.239 38.493 -22.140 1.00 32.50 827 ARG A N 1
ATOM 6550 C CA . ARG A 1 827 ? -12.630 39.754 -21.487 1.00 32.50 827 ARG A CA 1
ATOM 6551 C C . ARG A 1 827 ? -11.348 40.480 -21.055 1.00 32.50 827 ARG A C 1
ATOM 6553 O O . ARG A 1 827 ? -10.834 40.222 -19.975 1.00 32.50 827 ARG A O 1
ATOM 6560 N N . GLY A 1 828 ? -10.797 41.326 -21.926 1.00 33.62 828 GLY A N 1
ATOM 6561 C CA . GLY A 1 828 ? -9.635 42.169 -21.616 1.00 33.62 828 GLY A CA 1
ATOM 6562 C C . GLY A 1 828 ? -8.633 42.419 -22.749 1.00 33.62 828 GLY A C 1
ATOM 6563 O O . GLY A 1 828 ? -7.804 43.310 -22.603 1.00 33.62 828 GLY A O 1
ATOM 6564 N N . SER A 1 829 ? -8.691 41.710 -23.884 1.00 31.19 829 SER A N 1
ATOM 6565 C CA . SER A 1 829 ? -7.813 41.993 -25.034 1.00 31.19 829 SER A CA 1
ATOM 6566 C C . SER A 1 829 ? -8.559 42.772 -26.119 1.00 31.19 829 SER A C 1
ATOM 6568 O O . SER A 1 829 ? -9.516 42.255 -26.694 1.00 31.19 829 SER A O 1
ATOM 6570 N N . ARG A 1 830 ? -8.108 43.993 -26.440 1.00 30.69 830 ARG A N 1
ATOM 6571 C CA . ARG A 1 830 ? -8.533 44.736 -27.642 1.00 30.69 830 ARG A CA 1
ATOM 6572 C C . ARG A 1 830 ? -7.986 44.043 -28.900 1.00 30.69 830 ARG A C 1
ATOM 6574 O O . ARG A 1 830 ? -6.970 44.460 -29.435 1.00 30.69 830 ARG A O 1
ATOM 6581 N N . ALA A 1 831 ? -8.634 42.968 -29.332 1.00 30.22 831 ALA A N 1
ATOM 6582 C CA . ALA A 1 831 ? -8.447 42.357 -30.646 1.00 30.22 831 ALA A CA 1
ATOM 6583 C C . ALA A 1 831 ? -9.682 41.500 -30.961 1.00 30.22 831 ALA A C 1
ATOM 6585 O O . ALA A 1 831 ? -9.818 40.387 -30.452 1.00 30.22 831 ALA A O 1
ATOM 6586 N N . GLY A 1 832 ? -10.608 42.050 -31.748 1.00 29.19 832 GLY A N 1
ATOM 6587 C CA . GLY A 1 832 ? -11.740 41.318 -32.312 1.00 29.19 832 GLY A CA 1
ATOM 6588 C C . GLY A 1 832 ? -11.478 41.022 -33.786 1.00 29.19 832 GLY A C 1
ATOM 6589 O O . GLY A 1 832 ? -11.082 41.922 -34.520 1.00 29.19 832 GLY A O 1
ATOM 6590 N N . LEU A 1 833 ? -11.694 39.778 -34.208 1.00 30.47 833 LEU A N 1
ATOM 6591 C CA . LEU A 1 833 ? -11.899 39.418 -35.611 1.00 30.47 833 LEU A CA 1
ATOM 6592 C C . LEU A 1 833 ? -13.409 39.254 -35.799 1.00 30.47 833 LEU A C 1
ATOM 6594 O O . LEU A 1 833 ? -14.037 38.503 -35.052 1.00 30.47 833 LEU A O 1
ATOM 6598 N N . PHE A 1 834 ? -13.977 39.990 -36.751 1.00 30.16 834 PHE A N 1
ATOM 6599 C CA . PHE A 1 834 ? -15.382 39.903 -37.146 1.00 30.16 834 PHE A CA 1
ATOM 6600 C C . PHE A 1 834 ? -15.478 39.126 -38.461 1.00 30.16 834 PHE A C 1
ATOM 6602 O O . PHE A 1 834 ? -14.663 39.341 -39.355 1.00 30.16 834 PHE A O 1
ATOM 6609 N N . PHE A 1 835 ? -16.478 38.254 -38.585 1.00 30.47 835 PHE A N 1
ATOM 6610 C CA . PHE A 1 835 ? -16.871 37.684 -39.872 1.00 30.47 835 PHE A CA 1
ATOM 6611 C C . PHE A 1 835 ? -17.712 38.724 -40.621 1.00 30.47 835 PHE A C 1
ATOM 6613 O O . PHE A 1 835 ? -18.701 39.216 -40.074 1.00 30.47 835 PHE A O 1
ATOM 6620 N N . LEU A 1 836 ? -17.316 39.068 -41.845 1.00 32.81 836 LEU A N 1
ATOM 6621 C CA . LEU A 1 836 ? -18.106 39.890 -42.758 1.00 32.81 836 LEU A CA 1
ATOM 6622 C C . LEU A 1 836 ? -18.456 39.057 -43.988 1.00 32.81 836 LEU A C 1
ATOM 6624 O O . LEU A 1 836 ? -17.595 38.413 -44.576 1.00 32.81 836 LEU A O 1
ATOM 6628 N N . ASP A 1 837 ? -19.742 39.071 -44.311 1.00 36.50 837 ASP A N 1
ATOM 6629 C CA . ASP A 1 837 ? -20.355 38.462 -45.487 1.00 36.50 837 ASP A CA 1
ATOM 6630 C C . ASP A 1 837 ? -19.860 39.156 -46.774 1.00 36.50 837 ASP A C 1
ATOM 6632 O O . ASP A 1 837 ? -19.743 40.388 -46.801 1.00 36.50 837 ASP A O 1
ATOM 6636 N N . VAL A 1 838 ? -19.565 38.379 -47.822 1.00 37.38 838 VAL A N 1
ATOM 6637 C CA . VAL A 1 838 ? -19.021 38.850 -49.112 1.00 37.38 838 VAL A CA 1
ATOM 6638 C C . VAL A 1 838 ? -19.988 39.828 -49.793 1.00 37.38 838 VAL A C 1
ATOM 6640 O O . VAL A 1 838 ? -19.555 40.859 -50.315 1.00 37.38 838 VAL A O 1
ATOM 6643 N N . ASP A 1 839 ? -21.298 39.607 -49.646 1.00 39.03 839 ASP A N 1
ATOM 6644 C CA . ASP A 1 839 ? -22.357 40.466 -50.198 1.00 39.03 839 ASP A CA 1
ATOM 6645 C C . ASP A 1 839 ? -22.332 41.906 -49.646 1.00 39.03 839 ASP A C 1
ATOM 6647 O O . ASP A 1 839 ? -22.834 42.849 -50.271 1.00 39.03 839 ASP A O 1
ATOM 6651 N N . LEU A 1 840 ? -21.768 42.107 -48.448 1.00 39.97 840 LEU A N 1
ATOM 6652 C CA . LEU A 1 840 ? -21.669 43.427 -47.824 1.00 39.97 840 LEU A CA 1
ATOM 6653 C C . LEU A 1 840 ? -20.470 44.223 -48.362 1.00 39.97 840 LEU A C 1
ATOM 6655 O O . LEU A 1 840 ? -20.522 45.453 -48.403 1.00 39.97 840 LEU A O 1
ATOM 6659 N N . TRP A 1 841 ? -19.402 43.540 -48.783 1.00 43.75 841 TRP A N 1
ATOM 6660 C CA . TRP A 1 841 ? -18.178 44.177 -49.270 1.00 43.75 841 TRP A CA 1
ATOM 6661 C C . TRP A 1 841 ? -18.341 44.731 -50.690 1.00 43.75 841 TRP A C 1
ATOM 6663 O O . TRP A 1 841 ? -17.955 45.874 -50.944 1.00 43.75 841 TRP A O 1
ATOM 6673 N N . GLU A 1 842 ? -19.017 43.996 -51.580 1.00 41.16 842 GLU A N 1
ATOM 6674 C CA . GLU A 1 842 ? -19.305 44.458 -52.949 1.00 41.16 842 GLU A CA 1
ATOM 6675 C C . GLU A 1 842 ? -20.174 45.727 -52.984 1.00 41.16 842 GLU A C 1
ATOM 6677 O O . GLU A 1 842 ? -20.009 46.583 -53.853 1.00 41.16 842 GLU A O 1
ATOM 6682 N N . LYS A 1 843 ? -21.058 45.913 -51.994 1.00 42.00 843 LYS A N 1
ATOM 6683 C CA . LYS A 1 843 ? -21.855 47.144 -51.840 1.00 42.00 843 LYS A CA 1
ATOM 6684 C C . LYS A 1 843 ? -21.065 48.322 -51.263 1.00 42.00 843 LYS A C 1
ATOM 6686 O O . LYS A 1 843 ? -21.466 49.468 -51.471 1.00 42.00 843 LYS A O 1
ATOM 6691 N N . LEU A 1 844 ? -19.990 48.063 -50.515 1.00 40.91 844 LEU A N 1
ATOM 6692 C CA . LEU A 1 844 ? -19.173 49.092 -49.860 1.00 40.91 844 LEU A CA 1
ATOM 6693 C C . LEU A 1 844 ? -18.144 49.721 -50.807 1.00 40.91 844 LEU A C 1
ATOM 6695 O O . LEU A 1 844 ? -17.860 50.910 -50.676 1.00 40.91 844 LEU A O 1
ATOM 6699 N N . TYR A 1 845 ? -17.619 48.957 -51.767 1.00 40.91 845 TYR A N 1
ATOM 6700 C CA . TYR A 1 845 ? -16.574 49.408 -52.689 1.00 40.91 845 TYR A CA 1
ATOM 6701 C C . TYR A 1 845 ? -16.964 49.145 -54.146 1.00 40.91 845 TYR A C 1
ATOM 6703 O O . TYR A 1 845 ? -16.429 48.266 -54.816 1.00 40.91 845 TYR A O 1
ATOM 6711 N N . GLY A 1 846 ? -17.901 49.946 -54.655 1.00 35.12 846 GLY A N 1
ATOM 6712 C CA . GLY A 1 846 ? -18.200 49.982 -56.083 1.00 35.12 846 GLY A CA 1
ATOM 6713 C C . GLY A 1 846 ? -16.983 50.436 -56.902 1.00 35.12 846 GLY A C 1
ATOM 6714 O O . GLY A 1 846 ? -16.494 51.542 -56.704 1.00 35.12 846 GLY A O 1
ATOM 6715 N N . LEU A 1 847 ? -16.549 49.568 -57.822 1.00 39.94 847 LEU A N 1
ATOM 6716 C CA . LEU A 1 847 ? -15.670 49.793 -58.982 1.00 39.94 847 LEU A CA 1
ATOM 6717 C C . LEU A 1 847 ? -14.391 50.632 -58.769 1.00 39.94 847 LEU A C 1
ATOM 6719 O O . LEU A 1 847 ? -14.405 51.860 -58.799 1.00 39.94 847 LEU A O 1
ATOM 6723 N N . GLY A 1 848 ? -13.251 49.930 -58.784 1.00 38.38 848 GLY A N 1
ATOM 6724 C CA . GLY A 1 848 ? -11.997 50.445 -59.341 1.00 38.38 848 GLY A CA 1
ATOM 6725 C C . GLY A 1 848 ? -10.910 50.814 -58.333 1.00 38.38 848 GLY A C 1
ATOM 6726 O O . GLY A 1 848 ? -10.694 51.987 -58.048 1.00 38.38 848 GLY A O 1
ATOM 6727 N N . SER A 1 849 ? -10.124 49.834 -57.884 1.00 31.86 849 SER A N 1
ATOM 6728 C CA . SER A 1 849 ? -8.716 50.073 -57.542 1.00 31.86 849 SER A CA 1
ATOM 6729 C C . SER A 1 849 ? -7.878 48.811 -57.776 1.00 31.86 849 SER A C 1
ATOM 6731 O O . SER A 1 849 ? -8.210 47.703 -57.368 1.00 31.86 849 SER A O 1
ATOM 6733 N N . SER A 1 850 ? -6.815 48.987 -58.551 1.00 32.78 850 SER A N 1
ATOM 6734 C CA . SER A 1 850 ? -6.085 47.964 -59.299 1.00 32.78 850 SER A CA 1
ATOM 6735 C C . SER A 1 850 ? -4.881 47.391 -58.545 1.00 32.78 850 SER A C 1
ATOM 6737 O O . SER A 1 850 ? -3.761 47.435 -59.053 1.00 32.78 850 SER A O 1
ATOM 6739 N N . SER A 1 851 ? -5.069 46.878 -57.327 1.00 30.02 851 SER A N 1
ATOM 6740 C CA . SER A 1 851 ? -3.954 46.252 -56.593 1.00 30.02 851 SER A CA 1
ATOM 6741 C C . SER A 1 851 ? -4.363 45.175 -55.581 1.00 30.02 851 SER A C 1
ATOM 6743 O O . SER A 1 851 ? -3.807 45.130 -54.483 1.00 30.02 851 SER A O 1
ATOM 6745 N N . VAL A 1 852 ? -5.327 44.319 -55.927 1.00 30.83 852 VAL A N 1
ATOM 6746 C CA . VAL A 1 852 ? -5.650 43.100 -55.167 1.00 30.83 852 VAL A CA 1
ATOM 6747 C C . VAL A 1 852 ? -6.019 42.001 -56.169 1.00 30.83 852 VAL A C 1
ATOM 6749 O O . VAL A 1 852 ? -7.010 42.143 -56.879 1.00 30.83 852 VAL A O 1
ATOM 6752 N N . GLU A 1 853 ? -5.221 40.932 -56.259 1.00 26.92 853 GLU A N 1
ATOM 6753 C CA . GLU A 1 853 ? -5.673 39.681 -56.884 1.00 26.92 853 GLU A CA 1
ATOM 6754 C C . GLU A 1 853 ? -6.688 39.032 -55.937 1.00 26.92 853 GLU A C 1
ATOM 6756 O O . GLU A 1 853 ? -6.368 38.697 -54.795 1.00 26.92 853 GLU A O 1
ATOM 6761 N N . VAL A 1 854 ? -7.933 38.942 -56.399 1.00 27.73 854 VAL A N 1
ATOM 6762 C CA . VAL A 1 854 ? -9.034 38.231 -55.748 1.00 27.73 854 VAL A CA 1
ATOM 6763 C C . VAL A 1 854 ? -9.112 36.867 -56.421 1.00 27.73 854 VAL A C 1
ATOM 6765 O O . VAL A 1 854 ? -9.322 36.808 -57.629 1.00 27.73 854 VAL A O 1
ATOM 6768 N N . ASP A 1 855 ? -8.912 35.798 -55.654 1.00 27.11 855 ASP A N 1
ATOM 6769 C CA . ASP A 1 855 ? -9.305 34.446 -56.053 1.00 27.11 855 ASP A CA 1
ATOM 6770 C C . ASP A 1 855 ? -10.553 34.089 -55.234 1.00 27.11 855 ASP A C 1
ATOM 6772 O O . ASP A 1 855 ? -10.634 34.409 -54.039 1.00 27.11 855 ASP A O 1
ATOM 6776 N N . ASP A 1 856 ? -11.560 33.541 -55.906 1.00 31.98 856 ASP A N 1
ATOM 6777 C CA . ASP A 1 856 ? -12.937 33.434 -55.425 1.00 31.98 856 ASP A CA 1
ATOM 6778 C C . ASP A 1 856 ? -13.027 32.594 -54.139 1.00 31.98 856 ASP A C 1
ATOM 6780 O O . ASP A 1 856 ? -13.020 31.367 -54.190 1.00 31.98 856 ASP A O 1
ATOM 6784 N N . ALA A 1 857 ? -13.082 33.269 -52.979 1.00 29.95 857 ALA A N 1
ATOM 6785 C CA . ALA A 1 857 ? -13.991 32.976 -51.856 1.00 29.95 857 ALA A CA 1
ATOM 6786 C C . ALA A 1 857 ? -13.664 33.711 -50.536 1.00 29.95 857 ALA A C 1
ATOM 6788 O O . ALA A 1 857 ? -14.514 33.663 -49.657 1.00 29.95 857 ALA A O 1
ATOM 6789 N N . ASN A 1 858 ? -12.519 34.389 -50.323 1.00 31.62 858 ASN A N 1
ATOM 6790 C CA . ASN A 1 858 ? -12.304 35.219 -49.110 1.00 31.62 858 ASN A CA 1
ATOM 6791 C C . ASN A 1 858 ? -11.141 36.234 -49.222 1.00 31.62 858 ASN A C 1
ATOM 6793 O O . ASN A 1 858 ? -10.034 35.884 -49.621 1.00 31.62 858 ASN A O 1
ATOM 6797 N N . ILE A 1 859 ? -11.362 37.476 -48.756 1.00 30.08 859 ILE A N 1
ATOM 6798 C CA . ILE A 1 859 ? -10.352 38.552 -48.655 1.00 30.08 859 ILE A CA 1
ATOM 6799 C C . ILE A 1 859 ? -9.737 38.588 -47.244 1.00 30.08 859 ILE A C 1
ATOM 6801 O O . ILE A 1 859 ? -10.438 38.680 -46.236 1.00 30.08 859 ILE A O 1
ATOM 6805 N N . LEU A 1 860 ? -8.403 38.595 -47.170 1.00 30.34 860 LEU A N 1
ATOM 6806 C CA . LEU A 1 860 ? -7.621 38.764 -45.942 1.00 30.34 860 LEU A CA 1
ATOM 6807 C C . LEU A 1 860 ? -7.503 40.263 -45.593 1.00 30.34 860 LEU A C 1
ATOM 6809 O O . LEU A 1 860 ? -6.791 41.006 -46.267 1.00 30.34 860 LEU A O 1
ATOM 6813 N N . VAL A 1 861 ? -8.189 40.738 -44.546 1.00 30.78 861 VAL A N 1
ATOM 6814 C CA . VAL A 1 861 ? -8.151 42.165 -44.157 1.00 30.78 861 VAL A CA 1
ATOM 6815 C C . VAL A 1 861 ? -7.049 42.426 -43.123 1.00 30.78 861 VAL A C 1
ATOM 6817 O O . VAL A 1 861 ? -7.109 41.950 -41.989 1.00 30.78 861 VAL A O 1
ATOM 6820 N N . ARG A 1 862 ? -6.040 43.224 -43.503 1.00 27.48 862 ARG A N 1
ATOM 6821 C CA . ARG A 1 862 ? -4.980 43.725 -42.605 1.00 27.48 862 ARG A CA 1
ATOM 6822 C C . ARG A 1 862 ? -5.517 44.729 -41.576 1.00 27.48 862 ARG A C 1
ATOM 6824 O O . ARG A 1 862 ? -6.459 45.476 -41.833 1.00 27.48 862 ARG A O 1
ATOM 6831 N N . ALA A 1 863 ? -4.844 44.781 -40.423 1.00 31.78 863 ALA A N 1
ATOM 6832 C CA . ALA A 1 863 ? -5.070 45.728 -39.333 1.00 31.78 863 ALA A CA 1
ATOM 6833 C C . ALA A 1 863 ? -5.121 47.189 -39.835 1.00 31.78 863 ALA A C 1
ATOM 6835 O O . ALA A 1 863 ? -4.106 47.782 -40.187 1.00 31.78 863 ALA A O 1
ATOM 6836 N N . GLY A 1 864 ? -6.336 47.739 -39.871 1.00 34.03 864 GLY A N 1
ATOM 6837 C CA . GLY A 1 864 ? -6.669 49.088 -40.350 1.00 34.03 864 GLY A CA 1
ATOM 6838 C C . GLY A 1 864 ? -8.184 49.347 -40.405 1.00 34.03 864 GLY A C 1
ATOM 6839 O O . GLY A 1 864 ? -8.628 50.481 -40.294 1.00 34.03 864 GLY A O 1
ATOM 6840 N N . ALA A 1 865 ? -9.007 48.293 -40.468 1.00 42.25 865 ALA A N 1
ATOM 6841 C CA . ALA A 1 865 ? -10.458 48.409 -40.660 1.00 42.25 865 ALA A CA 1
ATOM 6842 C C . ALA A 1 865 ? -11.285 48.806 -39.416 1.00 42.25 865 ALA A C 1
ATOM 6844 O O . ALA A 1 865 ? -12.454 49.155 -39.554 1.00 42.25 865 ALA A O 1
ATOM 6845 N N . ALA A 1 866 ? -10.724 48.784 -38.199 1.00 41.34 866 ALA A N 1
ATOM 6846 C CA . ALA A 1 866 ? -11.473 49.152 -36.989 1.00 41.34 866 ALA A CA 1
ATOM 6847 C C . ALA A 1 866 ? -11.804 50.656 -36.940 1.00 41.34 866 ALA A C 1
ATOM 6849 O O . ALA A 1 866 ? -12.902 51.032 -36.535 1.00 41.34 866 ALA A O 1
ATOM 6850 N N . SER A 1 867 ? -10.888 51.514 -37.401 1.00 41.44 867 SER A N 1
ATOM 6851 C CA . SER A 1 867 ? -11.139 52.951 -37.556 1.00 41.44 867 SER A CA 1
ATOM 6852 C C . SER A 1 867 ? -12.133 53.240 -38.679 1.00 41.44 867 SER A C 1
ATOM 6854 O O . SER A 1 867 ? -12.966 54.128 -38.532 1.00 41.44 867 SER A O 1
ATOM 6856 N N . GLU A 1 868 ? -12.106 52.460 -39.762 1.00 44.38 868 GLU A N 1
ATOM 6857 C CA . GLU A 1 868 ? -13.032 52.612 -40.891 1.00 44.38 868 GLU A CA 1
ATOM 6858 C C . GLU A 1 868 ? -14.460 52.163 -40.526 1.00 44.38 868 GLU A C 1
ATOM 6860 O O . GLU A 1 868 ? -15.424 52.834 -40.882 1.00 44.38 868 GLU A O 1
ATOM 6865 N N . LEU A 1 869 ? -14.613 51.087 -39.742 1.00 46.81 869 LEU A N 1
ATOM 6866 C CA . LEU A 1 869 ? -15.905 50.629 -39.205 1.00 46.81 869 LEU A CA 1
ATOM 6867 C C . LEU A 1 869 ? -16.522 51.644 -38.238 1.00 46.81 869 LEU A C 1
ATOM 6869 O O . LEU A 1 869 ? -17.718 51.927 -38.323 1.00 46.81 869 LEU A O 1
ATOM 6873 N N . VAL A 1 870 ? -15.710 52.228 -37.351 1.00 50.97 870 VAL A N 1
ATOM 6874 C CA . VAL A 1 870 ? -16.140 53.326 -36.470 1.00 50.97 870 VAL A CA 1
ATOM 6875 C C . VAL A 1 870 ? -16.549 54.539 -37.305 1.00 50.97 870 VAL A C 1
ATOM 6877 O O . VAL A 1 870 ? -17.640 55.072 -37.119 1.00 50.97 870 VAL A O 1
ATOM 6880 N N . ARG A 1 871 ? -15.758 54.900 -38.320 1.00 50.75 871 ARG A N 1
ATOM 6881 C CA . ARG A 1 871 ? -16.073 55.990 -39.248 1.00 50.75 871 ARG A CA 1
ATOM 6882 C C . ARG A 1 871 ? -17.364 55.737 -40.040 1.00 50.75 871 ARG A C 1
ATOM 6884 O O . ARG A 1 871 ? -18.129 56.670 -40.257 1.00 50.75 871 ARG A O 1
ATOM 6891 N N . LEU A 1 872 ? -17.659 54.500 -40.444 1.00 48.34 872 LEU A N 1
ATOM 6892 C CA . LEU A 1 872 ? -18.903 54.131 -41.137 1.00 48.34 872 LEU A CA 1
ATOM 6893 C C . LEU A 1 872 ? -20.124 54.129 -40.200 1.00 48.34 872 LEU A C 1
ATOM 6895 O O . LEU A 1 872 ? -21.210 54.534 -40.617 1.00 48.34 872 LEU A O 1
ATOM 6899 N N . LEU A 1 873 ? -19.958 53.752 -38.929 1.00 53.22 873 LEU A N 1
ATOM 6900 C CA . LEU A 1 873 ? -21.001 53.877 -37.902 1.00 53.22 873 LEU A CA 1
ATOM 6901 C C . LEU A 1 873 ? -21.281 55.346 -37.537 1.00 53.22 873 LEU A C 1
ATOM 6903 O O . LEU A 1 873 ? -22.430 55.711 -37.283 1.00 53.22 873 LEU A O 1
ATOM 6907 N N . GLU A 1 874 ? -20.261 56.203 -37.557 1.00 53.75 874 GLU A N 1
ATOM 6908 C CA . GLU A 1 874 ? -20.375 57.628 -37.222 1.00 53.75 874 GLU A CA 1
ATOM 6909 C C . GLU A 1 874 ? -20.811 58.495 -38.414 1.00 53.75 874 GLU A C 1
ATOM 6911 O O . GLU A 1 874 ? -21.545 59.478 -38.242 1.00 53.75 874 GLU A O 1
ATOM 6916 N N . HIS A 1 875 ? -20.414 58.132 -39.637 1.00 53.75 875 HIS A N 1
ATOM 6917 C CA . HIS A 1 875 ? -20.547 58.981 -40.827 1.00 53.75 875 HIS A CA 1
ATOM 6918 C C . HIS A 1 875 ? -21.147 58.291 -42.068 1.00 53.75 875 HIS A C 1
ATOM 6920 O O . HIS A 1 875 ? -21.427 58.981 -43.045 1.00 53.75 875 HIS A O 1
ATOM 6926 N N . GLY A 1 876 ? -21.442 56.985 -42.043 1.00 52.44 876 GLY A N 1
ATOM 6927 C CA . GLY A 1 876 ? -22.055 56.255 -43.169 1.00 52.44 876 GLY A CA 1
ATOM 6928 C C . GLY A 1 876 ? -23.500 56.673 -43.487 1.00 52.44 876 GLY A C 1
ATOM 6929 O O . GLY A 1 876 ? -24.093 57.501 -42.795 1.00 52.44 876 GLY A O 1
ATOM 6930 N N . SER A 1 877 ? -24.124 56.115 -44.526 1.00 55.69 877 SER A N 1
ATOM 6931 C CA . SER A 1 877 ? -25.532 56.425 -44.829 1.00 55.69 877 SER A CA 1
ATOM 6932 C C . SER A 1 877 ? -26.471 55.873 -43.742 1.00 55.69 877 SER A C 1
ATOM 6934 O O . SER A 1 877 ? -26.155 54.903 -43.052 1.00 55.69 877 SER A O 1
ATOM 6936 N N . LYS A 1 878 ? -27.640 56.500 -43.547 1.00 55.31 878 LYS A N 1
ATOM 6937 C CA . LYS A 1 878 ? -28.547 56.174 -42.427 1.00 55.31 878 LYS A CA 1
ATOM 6938 C C . LYS A 1 878 ? -29.019 54.707 -42.446 1.00 55.31 878 LYS A C 1
ATOM 6940 O O . LYS A 1 878 ? -29.130 54.109 -41.381 1.00 55.31 878 LYS A O 1
ATOM 6945 N N . GLY A 1 879 ? -29.224 54.133 -43.638 1.00 55.25 879 GLY A N 1
ATOM 6946 C CA . GLY A 1 879 ? -29.561 52.713 -43.816 1.00 55.25 879 GLY A CA 1
ATOM 6947 C C . GLY A 1 879 ? -28.391 51.772 -43.515 1.00 55.25 879 GLY A C 1
ATOM 6948 O O . GLY A 1 879 ? -28.568 50.774 -42.824 1.00 55.25 879 GLY A O 1
ATOM 6949 N N . LEU A 1 880 ? -27.173 52.141 -43.930 1.00 46.44 880 LEU A N 1
ATOM 6950 C CA . LEU A 1 880 ? -25.965 51.359 -43.652 1.00 46.44 880 LEU A CA 1
ATOM 6951 C C . LEU A 1 880 ? -25.674 51.294 -42.143 1.00 46.44 880 LEU A C 1
ATOM 6953 O O . LEU A 1 880 ? -25.349 50.236 -41.611 1.00 46.44 880 LEU A O 1
ATOM 6957 N N . ARG A 1 881 ? -25.861 52.413 -41.429 1.00 54.44 881 ARG A N 1
ATOM 6958 C CA . ARG A 1 881 ? -25.708 52.459 -39.967 1.00 54.44 881 ARG A CA 1
ATOM 6959 C C . ARG A 1 881 ? -26.740 51.599 -39.245 1.00 54.44 881 ARG A C 1
ATOM 6961 O O . ARG A 1 881 ? -26.376 50.938 -38.278 1.00 54.44 881 ARG A O 1
ATOM 6968 N N . SER A 1 882 ? -28.010 51.615 -39.666 1.00 55.94 882 SER A N 1
ATOM 6969 C CA . SER A 1 882 ? -29.046 50.822 -38.987 1.00 55.94 882 SER A CA 1
ATOM 6970 C C . SER A 1 882 ? -28.838 49.325 -39.184 1.00 55.94 882 SER A C 1
ATOM 6972 O O . SER A 1 882 ? -29.034 48.563 -38.242 1.00 55.94 882 SER A O 1
ATOM 6974 N N . GLU A 1 883 ? -28.395 48.905 -40.371 1.00 48.69 883 GLU A N 1
ATOM 6975 C CA . GLU A 1 883 ? -28.126 47.494 -40.651 1.00 48.69 883 GLU A CA 1
ATOM 6976 C C . GLU A 1 883 ? -26.861 46.989 -39.940 1.00 48.69 883 GLU A C 1
ATOM 6978 O O . GLU A 1 883 ? -26.903 45.940 -39.295 1.00 48.69 883 GLU A O 1
ATOM 6983 N N . LEU A 1 884 ? -25.773 47.773 -39.940 1.00 51.09 884 LEU A N 1
ATOM 6984 C CA . LEU A 1 884 ? -24.568 47.457 -39.160 1.00 51.09 884 LEU A CA 1
ATOM 6985 C C . LEU A 1 884 ? -24.872 47.356 -37.661 1.00 51.09 884 LEU A C 1
ATOM 6987 O O . LEU A 1 884 ? -24.401 46.436 -36.994 1.00 51.09 884 LEU A O 1
ATOM 6991 N N . LYS A 1 885 ? -25.689 48.272 -37.128 1.00 54.75 885 LYS A N 1
ATOM 6992 C CA . LYS A 1 885 ? -26.048 48.290 -35.708 1.00 54.75 885 LYS A CA 1
ATOM 6993 C C . LYS A 1 885 ? -26.948 47.111 -35.322 1.00 54.75 885 LYS A C 1
ATOM 6995 O O . LYS A 1 885 ? -26.655 46.440 -34.339 1.00 54.75 885 LYS A O 1
ATOM 7000 N N . SER A 1 886 ? -27.965 46.797 -36.129 1.00 51.84 886 SER A N 1
ATOM 7001 C CA . SER A 1 886 ? -28.853 45.647 -35.900 1.00 51.84 886 SER A CA 1
ATOM 7002 C C . SER A 1 886 ? -28.100 44.310 -35.922 1.00 51.84 886 SER A C 1
ATOM 7004 O O . SER A 1 886 ? -28.357 43.445 -35.085 1.00 51.84 886 SER A O 1
ATOM 7006 N N . ARG A 1 887 ? -27.129 44.143 -36.830 1.00 48.66 887 ARG A N 1
ATOM 7007 C CA . ARG A 1 887 ? -26.339 42.904 -36.919 1.00 48.66 887 ARG A CA 1
ATOM 7008 C C . ARG A 1 887 ? -25.269 42.795 -35.828 1.00 48.66 887 ARG A C 1
ATOM 7010 O O . ARG A 1 887 ? -25.029 41.695 -35.341 1.00 48.66 887 ARG A O 1
ATOM 7017 N N . LEU A 1 888 ? -24.679 43.910 -35.383 1.00 49.88 888 LEU A N 1
ATOM 7018 C CA . LEU A 1 888 ? -23.800 43.935 -34.201 1.00 49.88 888 LEU A CA 1
ATOM 7019 C C . LEU A 1 888 ? -24.561 43.609 -32.905 1.00 49.88 888 LEU A C 1
ATOM 7021 O O . LEU A 1 888 ? -24.040 42.894 -32.048 1.00 49.88 888 LEU A O 1
ATOM 7025 N N . GLU A 1 889 ? -25.797 44.092 -32.771 1.00 46.25 889 GLU A N 1
ATOM 7026 C CA . GLU A 1 889 ? -26.690 43.759 -31.652 1.00 46.25 889 GLU A CA 1
ATOM 7027 C C . GLU A 1 889 ? -27.101 42.272 -31.671 1.00 46.25 889 GLU A C 1
ATOM 7029 O O . GLU A 1 889 ? -27.086 41.619 -30.630 1.00 46.25 889 GLU A O 1
ATOM 7034 N N . ALA A 1 890 ? -27.359 41.685 -32.846 1.00 40.97 890 ALA A N 1
ATOM 7035 C CA . ALA A 1 890 ? -27.610 40.245 -32.978 1.00 40.97 890 ALA A CA 1
ATOM 7036 C C . ALA A 1 890 ? -26.383 39.377 -32.620 1.00 40.97 890 ALA A C 1
ATOM 7038 O O . ALA A 1 890 ? -26.531 38.330 -31.994 1.00 40.97 890 ALA A O 1
ATOM 7039 N N . LEU A 1 891 ? -25.171 39.829 -32.963 1.00 37.34 891 LEU A N 1
ATOM 7040 C CA . LEU A 1 891 ? -23.902 39.149 -32.657 1.00 37.34 891 LEU A CA 1
ATOM 7041 C C . LEU A 1 891 ? -23.485 39.240 -31.183 1.00 37.34 891 LEU A C 1
ATOM 7043 O O . LEU A 1 891 ? -22.673 38.439 -30.733 1.00 37.34 891 LEU A O 1
ATOM 7047 N N . THR A 1 892 ? -24.002 40.216 -30.432 1.00 34.81 892 THR A N 1
ATOM 7048 C CA . THR A 1 892 ? -23.702 40.381 -28.996 1.00 34.81 892 THR A CA 1
ATOM 7049 C C . THR A 1 892 ? -24.698 39.660 -28.086 1.00 34.81 892 THR A C 1
ATOM 7051 O O . THR A 1 892 ? -24.450 39.548 -26.885 1.00 34.81 892 THR A O 1
ATOM 7054 N N . ALA A 1 893 ? -25.797 39.148 -28.648 1.00 31.81 893 ALA A N 1
ATOM 7055 C CA . ALA A 1 893 ? -26.816 38.380 -27.938 1.00 31.81 893 ALA A CA 1
ATOM 7056 C C . ALA A 1 893 ? -26.572 36.851 -27.937 1.00 31.81 893 ALA A C 1
ATOM 7058 O O . ALA A 1 893 ? -27.203 36.154 -27.141 1.00 31.81 893 ALA A O 1
ATOM 7059 N N . SER A 1 894 ? -25.673 36.331 -28.787 1.00 31.80 894 SER A N 1
ATOM 7060 C CA . SER A 1 894 ? -25.206 34.926 -28.808 1.00 31.80 894 SER A CA 1
ATOM 7061 C C . SER A 1 894 ? -23.856 34.765 -28.125 1.00 31.80 894 SER A C 1
ATOM 7063 O O . SER A 1 894 ? -23.627 33.707 -27.498 1.00 31.80 894 SER A O 1
#